Protein AF-0000000083411403 (afdb_homodimer)

Foldseek 3Di:
DVVVVVVVVVVLVVVVVPPQDDLVVLVVLLVVLLVCLVPPLVVSLVSLVVDDLVSNPDLQSSLSSLLSNLVSCVVVVHQCQVSVCLVSNLVVCPPPDPLSNLSSLLSVLSNCVNNPNLVVSLVSLVVSLPDPPDDLVSNLVSLVVNLVSCVVVLAAPVNLVSLVVSLVSDDDPVVNLVSLVSNLSNCVSNLVLVVNLVSLVVSLVVCVVVVVPVSNLVSLLVNLVSCVSVVNLVVSLVSLVVSCVVQNCLHLCNLVSLQSQLSSCVSVVNLVSNVVSLVVSVVSCCVNPNDLPLPVLVSSLVSVQVSVCVVPVDGDCVSCVVSVVVVVVVVVVVVVVVVVVVVVVVVVVVVVVVVVVVVVVVVVVVSVVSVVVVVVVVVVVVVVVVVVVVVVVVVVVVVVVVVVVVVVLDPDDDDDDDDPPLVVLLVNLLSLLVLLQVCLVPVDVVSLVVQCVVQVVVHDDPPFSHDVVVLQVSLCSNVVHLLVLCCVVCVVQDDPLLSQLLSNVLSPHDLSSSCSRSVHDSVVSVVSVVVLCVSVVPDPPDDPNVVSVD/DVVVVVVVVVVLVVVVVPPQDDLVVLVVLLVVLLVCLVPPLVVSLVSLVVDDLVSNPDLQSSLSSLLSNLLSCVVVVHQCQVSPCLVSNLVVCPPPDLLSNLSSLLSVLSNCVNNPNLVVSLVSLVVSLPDPPDDLVSNLVSLVVNLVSCVVVLAAPVNLVSLVVSLVSDDDPVVNLVSLVSNLSNNVSNLVLVSNLVSLVVSLVVCVVVVVPVSNLVSLLVNLVSCVSVVNLVVSLVSLVVSCVVQNCLHLCNLVSLQSQLSSCVSVVNLVSNVVSLVVSVVSCCVNPNDLDLPVLVSSLVSVQVSVCVVPVDGDCVSCVVSVVVVVVVVVVVVVVVVVVVVVVVVVVVVVVVVVVVVVVVVVVVSVVSVVVVVVVVVVVVVVVVVVVVVVVVVVVVVVVVVVVVVVLDPDDDDDDDDPPLVVLLVNLLVLLVLLQVCLVPVDPVSLVVQCVVQVVVHDDPPFSHDVVVLQVSLCSNVVHLLVVCCVVCVVQDDPLLSQLLSNVLSPHDLSSSCSRSVHDSVVSVVSVVVLCVSVVPPPPDDPNVVSVD

Nearest PDB structures (foldseek):
  4gyo-assembly3_B  TM=5.690E-01  e=4.297E-03  Bacillus subtilis subsp. subtilis str. 168
  5dbk-assembly1_B  TM=4.950E-01  e=3.650E-03  Bacillus thuringiensis Bt407
  4gpk-assembly1_D  TM=6.132E-01  e=1.404E-02  Bacillus thuringiensis serovar thuringiensis
  4gpk-assembly1_C  TM=5.691E-01  e=3.050E-02  Bacillus thuringiensis serovar thuringiensis
  4gpk-assembly2_H  TM=5.641E-01  e=3.591E-02  Bacillus thuringiensis serovar thuringiensis

Solvent-accessible surface area (backbone atoms only — not comparable to full-atom values): 58222 Å² total; per-residue (Å²): 112,68,67,59,50,54,51,51,51,48,50,52,49,51,62,64,63,65,67,71,80,53,71,68,56,51,52,52,52,52,50,52,25,55,63,31,42,79,80,38,37,68,62,19,47,54,57,53,67,70,50,64,71,87,72,52,81,49,66,70,58,41,26,50,50,34,37,52,49,42,44,40,28,58,75,66,72,42,54,35,68,85,47,68,55,26,57,56,18,24,60,65,26,51,95,74,36,71,70,54,22,53,53,30,44,51,44,39,21,52,30,29,41,58,69,66,36,46,69,60,16,48,50,49,40,52,56,58,68,66,50,75,93,60,57,63,75,58,46,45,54,48,34,50,52,43,40,52,53,32,50,50,63,46,35,13,71,82,30,39,65,48,22,51,52,35,37,70,68,44,79,50,69,72,59,26,54,53,29,47,50,50,35,27,50,16,27,49,53,48,67,38,54,66,65,18,50,55,49,46,51,53,48,35,50,50,22,59,77,66,68,34,61,72,57,28,52,52,42,49,54,51,47,31,52,52,29,40,75,68,72,34,34,67,62,19,50,53,49,51,51,50,48,35,70,74,59,38,80,83,33,98,54,36,26,59,50,26,38,49,49,14,51,40,24,43,47,70,67,36,56,68,60,13,52,52,29,38,53,51,13,52,57,40,34,39,73,75,65,36,86,79,44,62,71,64,44,56,54,52,29,49,51,51,36,46,53,44,22,72,74,69,47,40,82,57,64,72,54,48,47,42,58,53,45,37,52,51,49,52,50,51,49,50,52,41,37,40,50,43,45,51,51,50,35,52,50,40,49,50,50,31,50,52,38,48,52,50,34,53,51,49,51,50,49,42,52,50,52,52,51,51,44,52,50,53,51,53,49,46,54,50,52,49,53,54,50,52,53,52,43,54,53,45,51,51,48,40,52,50,47,48,48,50,55,49,54,76,65,62,81,81,81,77,77,73,77,80,89,82,52,67,62,61,54,45,52,53,43,51,49,55,52,47,52,56,50,50,32,26,75,52,71,43,76,64,43,48,50,52,40,31,53,62,26,44,73,80,40,84,45,92,83,48,48,54,30,59,74,54,52,45,51,40,44,18,69,68,48,82,35,42,48,59,52,47,44,70,74,41,47,88,76,49,51,75,66,54,51,52,53,51,56,40,46,68,73,65,50,50,69,63,29,48,14,56,57,71,71,47,51,56,66,57,51,50,53,48,52,50,50,48,32,62,74,71,63,52,57,93,89,54,55,69,62,60,62,70,72,100,112,69,67,58,51,54,52,51,50,47,50,51,49,52,62,63,63,66,67,72,81,54,72,67,57,50,50,52,52,54,48,51,25,55,65,32,42,79,80,40,38,68,62,18,47,54,56,53,68,71,50,63,71,87,74,53,81,49,65,69,58,41,25,49,49,36,36,52,51,43,45,39,28,57,75,66,71,43,52,35,68,86,45,68,55,24,57,55,18,25,61,65,25,50,95,75,35,71,70,53,23,52,51,30,44,51,42,39,22,50,30,28,41,58,69,66,36,46,69,60,15,49,50,49,39,50,57,59,70,66,50,75,93,60,57,64,78,59,46,44,55,49,34,51,51,43,41,52,54,32,50,48,63,46,35,12,70,82,30,38,65,48,23,50,51,33,36,70,68,43,78,52,70,72,56,26,54,52,29,46,51,50,32,26,50,16,27,48,55,47,67,38,55,67,65,19,50,53,49,47,51,52,50,34,50,50,22,59,77,66,68,35,62,71,58,29,53,51,41,50,53,51,48,30,53,53,30,40,75,67,71,34,36,67,61,18,52,52,48,51,49,51,47,35,72,74,60,38,80,80,33,98,54,38,26,57,51,27,38,49,48,14,51,38,24,43,47,70,67,36,57,67,59,14,53,52,28,37,53,51,13,52,57,40,34,40,74,74,66,35,86,80,45,61,70,63,44,56,54,53,28,51,51,51,36,46,52,46,24,71,73,69,46,42,83,58,62,71,55,48,48,42,56,52,44,37,51,50,49,52,50,50,50,50,52,40,39,42,51,44,45,51,51,50,34,51,50,41,48,51,50,30,49,51,38,47,52,50,34,51,51,49,52,50,49,43,52,50,52,52,52,52,43,52,51,53,52,52,50,44,53,50,52,48,53,54,51,53,54,50,42,55,53,46,51,51,48,39,51,50,46,49,48,51,56,49,54,76,66,61,80,80,81,77,77,74,79,79,89,90,52,68,64,64,55,46,53,54,43,50,50,55,52,46,53,55,50,50,34,26,74,51,71,43,76,64,43,48,50,52,41,31,54,60,28,43,73,82,39,84,43,90,84,47,49,53,29,60,74,55,51,46,49,40,44,17,69,69,48,80,36,42,48,59,53,46,44,71,74,40,47,87,76,49,52,75,67,55,51,52,53,52,55,41,46,68,72,66,50,48,67,63,30,47,14,55,57,71,72,47,52,57,67,56,51,51,53,46,52,51,50,49,32,62,74,71,64,52,59,92,90,55,57,66,63,59,60,69,70,102

pLDDT: mean 85.06, std 13.89, range [25.81, 98.31]

Radius of gyration: 60.11 Å; Cα contacts (8 Å, |Δi|>4): 1084; chains: 2; bounding box: 82×167×118 Å

Organism: NCBI:txid2530390

InterPro domains:
  IPR000792 Transcription regulator LuxR, C-terminal [PF00196] (493-547)
  IPR000792 Transcription regulator LuxR, C-terminal [PS50043] (487-550)
  IPR000792 Transcription regulator LuxR, C-terminal [SM00421] (491-548)
  IPR000792 Transcription regulator LuxR, C-terminal [cd06170] (494-538)
  IPR016032 Signal transduction response regulator, C-terminal effector [SSF46894] (491-548)
  IPR036388 Winged helix-like DNA-binding domain superfamily [G3DSA:1.10.10.10] (489-550)

Sequence (1100 aa):
MRKLIYVLVAIVALGTASCSKSMSQYDKEIDQAEKMMLSNPDSALSMLDAIDASELKIDSLRAKYHFIKGYGHLKRNRSMIGDSLIVYAHDYYRGKDLVRDIRSGIVLAWYKFWVGDTPGAMTMLDSLAGLPDVPDSLMTQTLRIRVMLGASEYQGQQLIPYAKKLHELETDSLRKIEANYMLLTAYEYAGETDSALYLLDQLVDYARNHNWGDKHFMFELERAQLLTEKSRSAESDALIEEIFRKAGPDNGAADYLHFQYAINALNSGDITRASRHLALADSLAIKLRGDDDTYFRSYSNLLHAIIDFTQTGRIKLMHINGLNNRQGERYNRMKASQWESERGALHQQNWALALKAESEHKTVIILIISLVTLLVLAGALWIIIIHRQRERENEERIEALQKMVDEYRSAPATRESEIADSSVLRSAMLKQLGIIKMVAETPTEQNREMLRKISSIDGKIDGELVDWGNVFGMIDNLYSGFYGKLHGKYGDILSPKEEQIIVLMVAGFSTKEISVITGQTTSTVYVRKSSIRKKLGVPEKEDIVRFLQSMRKLIYVLVAIVALGTASCSKSMSQYDKEIDQAEKMMLSNPDSALSMLDAIDASELKIDSLRAKYHFIKGYGHLKRNRSMIGDSLIVYAHDYYRGKDLVRDIRSGIVLAWYKFWVGDTPGAMTMLDSLAGLPDVPDSLMTQTLRIRVMLGASEYQGQQLIPYAKKLHELETDSLRKIEANYMLLTAYEYAGETDSALYLLDQLVDYARNHNWGDKHFMFELERAQLLTEKSRSAESDALIEEIFRKAGPDNGAADYLHFQYAINALNSGDITRASRHLALADSLAIKLRGDDDTYFRSYSNLLHAIIDFTQTGRIKLMHINGLNNRQGERYNRMKASQWESERGALHQQNWALALKAESEHKTVIILIISLVTLLVLAGALWIIIIHRQRERENEERIEALQKMVDEYRSAPATRESEIADSSVLRSAMLKQLGIIKMVAETPTEQNREMLRKISSIDGKIDGELVDWGNVFGMIDNLYSGFYGKLHGKYGDILSPKEEQIIVLMVAGFSTKEISVITGQTTSTVYVRKSSIRKKLGVPEKEDIVRFLQS

Structure (mmCIF, N/CA/C/O backbone):
data_AF-0000000083411403-model_v1
#
loop_
_entity.id
_entity.type
_entity.pdbx_description
1 polymer 'LuxR family transcriptional regulator'
#
loop_
_atom_site.group_PDB
_atom_site.id
_atom_site.type_symbol
_atom_site.label_atom_id
_atom_site.label_alt_id
_atom_site.label_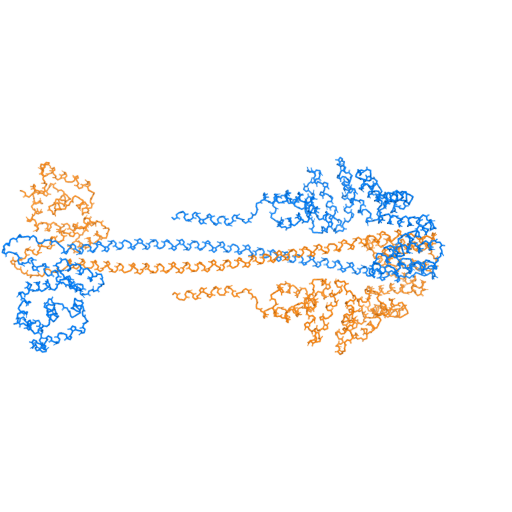comp_id
_atom_site.label_asym_id
_atom_site.label_entity_id
_atom_site.label_seq_id
_atom_site.pdbx_PDB_ins_code
_atom_site.Cartn_x
_atom_site.Cartn_y
_atom_site.Cartn_z
_atom_site.occupancy
_atom_site.B_iso_or_equiv
_atom_site.auth_seq_id
_atom_site.auth_comp_id
_atom_site.auth_asym_id
_atom_site.auth_atom_id
_atom_site.pdbx_PDB_model_num
ATOM 1 N N . MET A 1 1 ? 13 56.562 28.172 1 48.31 1 MET A N 1
ATOM 2 C CA . MET A 1 1 ? 12.141 56.188 27.047 1 48.31 1 MET A CA 1
ATOM 3 C C . MET A 1 1 ? 12.914 55.406 26 1 48.31 1 MET A C 1
ATOM 5 O O . MET A 1 1 ? 12.406 54.406 25.469 1 48.31 1 MET A O 1
ATOM 9 N N . ARG A 1 2 ? 14.008 55.844 25.984 1 59.78 2 ARG A N 1
ATOM 10 C CA . ARG A 1 2 ? 14.805 55.156 24.953 1 59.78 2 ARG A CA 1
ATOM 11 C C . ARG A 1 2 ? 15.141 53.75 25.359 1 59.78 2 ARG A C 1
ATOM 13 O O . ARG A 1 2 ? 15.117 52.844 24.516 1 59.78 2 ARG A O 1
ATOM 20 N N . LYS A 1 3 ? 15.305 53.531 26.594 1 61.03 3 LYS A N 1
ATOM 21 C CA . LYS A 1 3 ? 15.742 52.219 27.031 1 61.03 3 LYS A CA 1
ATOM 22 C C . LYS A 1 3 ? 14.602 51.188 26.922 1 61.03 3 LYS A C 1
ATOM 24 O O . LYS A 1 3 ? 14.836 50.031 26.578 1 61.03 3 LYS A O 1
ATOM 29 N N . LEU A 1 4 ? 13.375 51.656 27.016 1 56.34 4 LEU A N 1
ATOM 30 C CA . LEU A 1 4 ? 12.242 50.719 26.953 1 56.34 4 LEU A CA 1
ATOM 31 C C . LEU A 1 4 ? 11.977 50.281 25.531 1 56.34 4 LEU A C 1
ATOM 33 O O . LEU A 1 4 ? 11.648 49.125 25.281 1 56.34 4 LEU A O 1
ATOM 37 N N . ILE A 1 5 ? 12.281 51.125 24.609 1 57.88 5 ILE A N 1
ATOM 38 C CA . ILE A 1 5 ? 12.094 50.781 23.203 1 57.88 5 ILE A CA 1
ATOM 39 C C . ILE A 1 5 ? 13.117 49.719 22.781 1 57.88 5 ILE A C 1
ATOM 41 O O . ILE A 1 5 ? 12.781 48.781 22.062 1 57.88 5 ILE A O 1
ATOM 45 N N . TYR A 1 6 ? 14.305 49.875 23.203 1 60.88 6 TYR A N 1
ATOM 46 C CA . TYR A 1 6 ? 15.328 48.906 22.828 1 60.88 6 TYR A CA 1
ATOM 47 C C . TYR A 1 6 ? 15 47.531 23.391 1 60.88 6 TYR A C 1
ATOM 49 O O . TYR A 1 6 ? 15.195 46.5 22.719 1 60.88 6 TYR A O 1
ATOM 57 N N . VAL A 1 7 ? 14.406 47.5 24.578 1 59.56 7 VAL A N 1
ATOM 58 C CA . VAL A 1 7 ? 14.078 46.219 25.172 1 59.56 7 VAL A CA 1
ATOM 59 C C . VAL A 1 7 ? 12.93 45.562 24.406 1 59.56 7 VAL A C 1
ATOM 61 O O . VAL A 1 7 ? 12.953 44.375 24.156 1 59.56 7 VAL A O 1
ATOM 64 N N . LEU A 1 8 ? 12.07 46.375 23.969 1 56.47 8 LEU A N 1
ATOM 65 C CA . LEU A 1 8 ? 10.93 45.844 23.234 1 56.47 8 LEU A CA 1
ATOM 66 C C . LEU A 1 8 ? 11.359 45.312 21.875 1 56.47 8 LEU A C 1
ATOM 68 O O . LEU A 1 8 ? 10.922 44.25 21.453 1 56.47 8 LEU A O 1
ATOM 72 N N . VAL A 1 9 ? 12.242 46.031 21.234 1 58.59 9 VAL A N 1
ATOM 73 C CA . VAL A 1 9 ? 12.75 45.562 19.938 1 58.59 9 VAL A CA 1
ATOM 74 C C . VAL A 1 9 ? 13.547 44.281 20.141 1 58.59 9 VAL A C 1
ATOM 76 O O . VAL A 1 9 ? 13.438 43.344 19.328 1 58.59 9 VAL A O 1
ATOM 79 N N . ALA A 1 10 ? 14.25 44.25 21.203 1 58.38 10 ALA A N 1
ATOM 80 C CA . ALA A 1 10 ? 15.039 43.062 21.453 1 58.38 10 ALA A CA 1
ATOM 81 C C . ALA A 1 10 ? 14.141 41.844 21.719 1 58.38 10 ALA A C 1
ATOM 83 O O . ALA A 1 10 ? 14.422 40.75 21.25 1 58.38 10 ALA A O 1
ATOM 84 N N . ILE A 1 11 ? 13.062 42.062 22.344 1 55.81 11 ILE A N 1
ATOM 85 C CA . ILE A 1 11 ? 12.141 40.969 22.641 1 55.81 11 ILE A CA 1
ATOM 86 C C . ILE A 1 11 ? 11.492 40.469 21.344 1 55.81 11 ILE A C 1
ATOM 88 O O . ILE A 1 11 ? 11.367 39.25 21.125 1 55.81 11 ILE A O 1
ATOM 92 N N . VAL A 1 12 ? 11.141 41.438 20.516 1 54.12 12 VAL A N 1
ATOM 93 C CA . VAL A 1 12 ? 10.516 41.062 19.25 1 54.12 12 VAL A CA 1
ATOM 94 C C . VAL A 1 12 ? 11.539 40.312 18.375 1 54.12 12 VAL A C 1
ATOM 96 O O . VAL A 1 12 ? 11.211 39.312 17.734 1 54.12 12 VAL A O 1
ATOM 99 N N . ALA A 1 13 ? 12.727 40.938 18.359 1 53.5 13 ALA A N 1
ATOM 100 C CA . ALA A 1 13 ? 13.766 40.312 17.547 1 53.5 13 ALA A CA 1
ATOM 101 C C . ALA A 1 13 ? 14.07 38.906 18.062 1 53.5 13 ALA A C 1
ATOM 103 O O . ALA A 1 13 ? 14.281 38 17.266 1 53.5 13 ALA A O 1
ATOM 104 N N . LEU A 1 14 ? 14.18 38.812 19.328 1 53.28 14 LEU A N 1
ATOM 105 C CA . LEU A 1 14 ? 14.469 37.5 19.891 1 53.28 14 LEU A CA 1
ATOM 106 C C . LEU A 1 14 ? 13.328 36.531 19.609 1 53.28 14 LEU A C 1
ATOM 108 O O . LEU A 1 14 ? 13.57 35.344 19.406 1 53.28 14 LEU A O 1
ATOM 112 N N . GLY A 1 15 ? 12.141 37.031 19.672 1 48.62 15 GLY A N 1
ATOM 113 C CA . GLY A 1 15 ? 11.008 36.156 19.375 1 48.62 15 GLY A CA 1
ATOM 114 C C . GLY A 1 15 ? 10.984 35.656 17.953 1 48.62 15 GLY A C 1
ATOM 115 O O . GLY A 1 15 ? 10.594 34.5 17.688 1 48.62 15 GLY A O 1
ATOM 116 N N . THR A 1 16 ? 11.336 36.594 17.062 1 49.06 16 THR A N 1
ATOM 117 C CA . THR A 1 16 ? 11.312 36.156 15.664 1 49.06 16 THR A CA 1
ATOM 118 C C . THR A 1 16 ? 12.492 35.25 15.352 1 49.06 16 THR A C 1
ATOM 120 O O . THR A 1 16 ? 12.438 34.469 14.414 1 49.06 16 THR A O 1
ATOM 123 N N . ALA A 1 17 ? 13.672 35.562 15.844 1 48.34 17 ALA A N 1
ATOM 124 C CA . ALA A 1 17 ? 14.875 34.812 15.508 1 48.34 17 ALA A CA 1
ATOM 125 C C . ALA A 1 17 ? 14.727 33.344 15.914 1 48.34 17 ALA A C 1
ATOM 127 O O . ALA A 1 17 ? 15.477 32.469 15.453 1 48.34 17 ALA A O 1
ATOM 128 N N . SER A 1 18 ? 13.977 33.062 16.922 1 48.38 18 SER A N 1
ATOM 129 C CA . SER A 1 18 ? 14.016 31.75 17.531 1 48.38 18 SER A CA 1
ATOM 130 C C . SER A 1 18 ? 13.562 30.656 16.562 1 48.38 18 SER A C 1
ATOM 132 O O . SER A 1 18 ? 13.672 29.469 16.859 1 48.38 18 SER A O 1
ATOM 134 N N . CYS A 1 19 ? 12.844 30.922 15.477 1 51.66 19 CYS A N 1
ATOM 135 C CA . CYS A 1 19 ? 12.008 29.812 15.039 1 51.66 19 CYS A CA 1
ATOM 136 C C . CYS A 1 19 ? 12.781 28.891 14.094 1 51.66 19 CYS A C 1
ATOM 138 O O . CYS A 1 19 ? 12.391 27.75 13.883 1 51.66 19 CYS A O 1
ATOM 140 N N . SER A 1 20 ? 13.523 29.453 13.117 1 59.16 20 SER A N 1
ATOM 141 C CA . SER A 1 20 ? 13.977 28.438 12.156 1 59.16 20 SER A CA 1
ATOM 142 C C . SER A 1 20 ? 15.328 27.859 12.555 1 59.16 20 SER A C 1
ATOM 144 O O . SER A 1 20 ? 16.219 28.594 12.984 1 59.16 20 SER A O 1
ATOM 146 N N . LYS A 1 21 ? 15.516 26.578 12.984 1 69.06 21 LYS A N 1
ATOM 147 C CA . LYS A 1 21 ? 16.766 25.875 13.281 1 69.06 21 LYS A CA 1
ATOM 148 C C . LYS A 1 21 ? 17.828 26.203 12.25 1 69.06 21 LYS A C 1
ATOM 150 O O . LYS A 1 21 ? 17.547 26.344 11.062 1 69.06 21 LYS A O 1
ATOM 155 N N . SER A 1 22 ? 18.953 26.484 12.68 1 80.25 22 SER A N 1
ATOM 156 C CA . SER A 1 22 ? 20.078 26.766 11.805 1 80.25 22 SER A CA 1
ATOM 157 C C . SER A 1 22 ? 20.547 25.516 11.062 1 80.25 22 SER A C 1
ATOM 159 O O . SER A 1 22 ? 20.281 24.406 11.508 1 80.25 22 SER A O 1
ATOM 161 N N . MET A 1 23 ? 21.156 25.625 9.898 1 84.38 23 MET A N 1
ATOM 162 C CA . MET A 1 23 ? 21.656 24.531 9.07 1 84.38 23 MET A CA 1
ATOM 163 C C . MET A 1 23 ? 22.719 23.719 9.805 1 84.38 23 MET A C 1
ATOM 165 O O . MET A 1 23 ? 22.812 22.516 9.609 1 84.38 23 MET A O 1
ATOM 169 N N . SER A 1 24 ? 23.469 24.391 10.719 1 87.25 24 SER A N 1
ATOM 170 C CA . SER A 1 24 ? 24.5 23.703 11.5 1 87.25 24 SER A CA 1
ATOM 171 C C . SER A 1 24 ? 23.859 22.75 12.508 1 87.25 24 SER A C 1
ATOM 173 O O . SER A 1 24 ? 24.406 21.672 12.766 1 87.25 24 SER A O 1
ATOM 175 N N . GLN A 1 25 ? 22.781 23.109 12.953 1 89 25 GLN A N 1
ATOM 176 C CA . GLN A 1 25 ? 22.094 22.234 13.891 1 89 25 GLN A CA 1
ATOM 177 C C . GLN A 1 25 ? 21.547 21 13.18 1 89 25 GLN A C 1
ATOM 179 O O . GLN A 1 25 ? 21.609 19.891 13.719 1 89 25 GLN A O 1
ATOM 184 N N . TYR A 1 26 ? 21.109 21.25 11.977 1 91.44 26 TYR A N 1
ATOM 185 C CA . TYR A 1 26 ? 20.625 20.125 11.188 1 91.44 26 TYR A CA 1
ATOM 186 C C . TYR A 1 26 ? 21.766 19.156 10.883 1 91.44 26 TYR A C 1
ATOM 188 O O . TYR A 1 26 ? 21.578 17.938 10.938 1 91.44 26 TYR A O 1
ATOM 196 N N . ASP A 1 27 ? 22.891 19.672 10.586 1 92.94 27 ASP A N 1
ATOM 197 C CA . ASP A 1 27 ? 24.047 18.844 10.281 1 92.94 27 ASP A CA 1
ATOM 198 C C . ASP A 1 27 ? 24.453 17.984 11.477 1 92.94 27 ASP A C 1
ATOM 200 O O . ASP A 1 27 ? 24.766 16.797 11.312 1 92.94 27 ASP A O 1
ATOM 204 N N . LYS A 1 28 ? 24.422 18.594 12.641 1 93.19 28 LYS A N 1
ATOM 205 C CA . LYS A 1 28 ? 24.75 17.859 13.852 1 93.19 28 LYS A CA 1
ATOM 206 C C . LYS A 1 28 ? 23.75 16.75 14.109 1 93.19 28 LYS A C 1
ATOM 208 O O . LYS A 1 28 ? 24.125 15.633 14.5 1 93.19 28 LYS A O 1
ATOM 213 N N . GLU A 1 29 ? 22.5 16.984 13.906 1 93.75 29 GLU A N 1
ATOM 214 C CA . GLU A 1 29 ? 21.469 15.992 14.125 1 93.75 29 GLU A CA 1
ATOM 215 C C . GLU A 1 29 ? 21.578 14.836 13.133 1 93.75 29 GLU A C 1
ATOM 217 O O . GLU A 1 29 ? 21.438 13.672 13.508 1 93.75 29 GLU A O 1
ATOM 222 N N . ILE A 1 30 ? 21.828 15.188 11.898 1 95.38 30 ILE A N 1
ATOM 223 C CA . ILE A 1 30 ? 21.969 14.172 10.859 1 95.38 30 ILE A CA 1
ATOM 224 C C . ILE A 1 30 ? 23.219 13.328 11.117 1 95.38 30 ILE A C 1
ATOM 226 O O . ILE A 1 30 ? 23.203 12.109 10.93 1 95.38 30 ILE A O 1
ATOM 230 N N . ASP A 1 31 ? 24.234 13.977 11.633 1 94.69 31 ASP A N 1
ATOM 231 C CA . ASP A 1 31 ? 25.453 13.258 11.984 1 94.69 31 ASP A CA 1
ATOM 232 C C . ASP A 1 31 ? 25.219 12.289 13.141 1 94.69 31 ASP A C 1
ATOM 234 O O . ASP A 1 31 ? 25.734 11.172 13.141 1 94.69 31 ASP A O 1
ATOM 238 N N . GLN A 1 32 ? 24.547 12.773 14.039 1 94.56 32 GLN A N 1
ATOM 239 C CA . GLN A 1 32 ? 24.219 11.914 15.172 1 94.56 32 GLN A CA 1
ATOM 240 C C . GLN A 1 32 ? 23.391 10.711 14.719 1 94.56 32 GLN A C 1
ATOM 242 O O . GLN A 1 32 ? 23.594 9.594 15.195 1 94.56 32 GLN A O 1
ATOM 247 N N . ALA A 1 33 ? 22.422 10.938 13.844 1 95.88 33 ALA A N 1
ATOM 248 C CA . ALA A 1 33 ? 21.609 9.852 13.312 1 95.88 33 ALA A CA 1
ATOM 249 C C . ALA A 1 33 ? 22.469 8.836 12.555 1 95.88 33 ALA A C 1
ATOM 251 O O . ALA A 1 33 ? 22.234 7.629 12.656 1 95.88 33 ALA A O 1
ATOM 252 N N . GLU A 1 34 ? 23.422 9.289 11.797 1 95.19 34 GLU A N 1
ATOM 253 C CA . GLU A 1 34 ? 24.297 8.406 11.047 1 95.19 34 GLU A CA 1
ATOM 254 C C . GLU A 1 34 ? 25.109 7.504 11.977 1 95.19 34 GLU A C 1
ATOM 256 O O . GLU A 1 34 ? 25.25 6.305 11.727 1 95.19 34 GLU A O 1
ATOM 261 N N . LYS A 1 35 ? 25.609 8.102 13.023 1 94.19 35 LYS A N 1
ATOM 262 C CA . LYS A 1 35 ? 26.375 7.332 14 1 94.19 35 LYS A CA 1
ATOM 263 C C . LYS A 1 35 ? 25.5 6.297 14.688 1 94.19 35 LYS A C 1
ATOM 265 O O . LYS A 1 35 ? 25.922 5.168 14.93 1 94.19 35 LYS A O 1
ATOM 270 N N . MET A 1 36 ? 24.312 6.656 14.922 1 93.94 36 MET A N 1
ATOM 271 C CA . MET A 1 36 ? 23.359 5.789 15.617 1 93.94 36 MET A CA 1
ATOM 272 C C . MET A 1 36 ? 22.859 4.688 14.695 1 93.94 36 MET A C 1
ATOM 274 O O . MET A 1 36 ? 22.359 3.662 15.164 1 93.94 36 MET A O 1
ATOM 278 N N . MET A 1 37 ? 22.938 4.84 13.375 1 92.38 37 MET A N 1
ATOM 279 C CA . MET A 1 37 ? 22.406 3.92 12.375 1 92.38 37 MET A CA 1
ATOM 280 C C . MET A 1 37 ? 23.062 2.547 12.492 1 92.38 37 MET A C 1
ATOM 282 O O . MET A 1 37 ? 22.438 1.528 12.195 1 92.38 37 MET A O 1
ATOM 286 N N . LEU A 1 38 ? 24.25 2.533 13.023 1 87.31 38 LEU A N 1
ATOM 287 C CA . LEU A 1 38 ? 24.984 1.279 13.141 1 87.31 38 LEU A CA 1
ATOM 288 C C . LEU A 1 38 ? 24.484 0.464 14.328 1 87.31 38 LEU A C 1
ATOM 290 O O . LEU A 1 38 ? 24.375 -0.762 14.242 1 87.31 38 LEU A O 1
ATOM 294 N N . SER A 1 39 ? 24.078 1.198 15.359 1 90.56 39 SER A N 1
ATOM 295 C CA . SER A 1 39 ? 23.688 0.507 16.578 1 90.56 39 SER A CA 1
ATOM 296 C C . SER A 1 39 ? 22.172 0.39 16.703 1 90.56 39 SER A C 1
ATOM 298 O O . SER A 1 39 ? 21.656 -0.678 17.031 1 90.56 39 SER A O 1
ATOM 300 N N . ASN A 1 40 ? 21.547 1.481 16.422 1 93.94 40 ASN A N 1
ATOM 301 C CA . ASN A 1 40 ? 20.094 1.51 16.578 1 93.94 40 ASN A CA 1
ATOM 302 C C . ASN A 1 40 ? 19.422 2.219 15.406 1 93.94 40 ASN A C 1
ATOM 304 O O . ASN A 1 40 ? 19.031 3.379 15.523 1 93.94 40 ASN A O 1
ATOM 308 N N . PRO A 1 41 ? 19.172 1.479 14.391 1 93.25 41 PRO A N 1
ATOM 309 C CA . PRO A 1 41 ? 18.609 2.088 13.18 1 93.25 41 PRO A CA 1
ATOM 310 C C . PRO A 1 41 ? 17.219 2.688 13.406 1 93.25 41 PRO A C 1
ATOM 312 O O . PRO A 1 41 ? 16.875 3.707 12.805 1 93.25 41 PRO A O 1
ATOM 315 N N . ASP A 1 42 ? 16.391 2.156 14.344 1 91.94 42 ASP A N 1
ATOM 316 C CA . ASP A 1 42 ? 15.047 2.668 14.586 1 91.94 42 ASP A CA 1
ATOM 317 C C . ASP A 1 42 ? 15.086 4.062 15.203 1 91.94 42 ASP A C 1
ATOM 319 O O . ASP A 1 42 ? 14.336 4.953 14.805 1 91.94 42 ASP A O 1
ATOM 323 N N . SER A 1 43 ? 15.969 4.195 16.156 1 93.38 43 SER A N 1
ATOM 324 C CA . SER A 1 43 ? 16.141 5.5 16.781 1 93.38 43 SER A CA 1
ATOM 325 C C . SER A 1 43 ? 16.688 6.527 15.797 1 93.38 43 SER A C 1
ATOM 327 O O . SER A 1 43 ? 16.25 7.684 15.797 1 93.38 43 SER A O 1
ATOM 329 N N . ALA A 1 44 ? 17.641 6.074 15 1 95.25 44 ALA A N 1
ATOM 330 C CA . ALA A 1 44 ? 18.203 6.961 13.984 1 95.25 44 ALA A CA 1
ATOM 331 C C . ALA A 1 44 ? 17.125 7.438 13.016 1 95.25 44 ALA A C 1
ATOM 333 O O . ALA A 1 44 ? 17.062 8.625 12.688 1 95.25 44 ALA A O 1
ATOM 334 N N . LEU A 1 45 ? 16.266 6.551 12.609 1 93.31 45 LEU A N 1
ATOM 335 C CA . LEU A 1 45 ? 15.211 6.891 11.664 1 93.31 45 LEU A CA 1
ATOM 336 C C . LEU A 1 45 ? 14.203 7.84 12.305 1 93.31 45 LEU A C 1
ATOM 338 O O . LEU A 1 45 ? 13.703 8.758 11.648 1 93.31 45 LEU A O 1
ATOM 342 N N . SER A 1 46 ? 13.875 7.633 13.578 1 90.56 46 SER A N 1
ATOM 343 C CA . SER A 1 46 ? 12.961 8.523 14.281 1 90.56 46 SER A CA 1
ATOM 344 C C . SER A 1 46 ? 13.516 9.945 14.344 1 90.56 46 SER A C 1
ATOM 346 O O . SER A 1 46 ? 12.766 10.914 14.195 1 90.56 46 SER A O 1
ATOM 348 N N . MET A 1 47 ? 14.812 10.031 14.547 1 92.19 47 MET A N 1
ATOM 349 C CA . MET A 1 47 ? 15.477 11.336 14.57 1 92.19 47 MET A CA 1
ATOM 350 C C . MET A 1 47 ? 15.367 12.023 13.211 1 92.19 47 MET A C 1
ATOM 352 O O . MET A 1 47 ? 15.102 13.219 13.141 1 92.19 47 MET A O 1
ATOM 356 N N . LEU A 1 48 ? 15.531 11.242 12.188 1 93.12 48 LEU A N 1
ATOM 357 C CA . LEU A 1 48 ? 15.477 11.797 10.836 1 93.12 48 LEU A CA 1
ATOM 358 C C . LEU A 1 48 ? 14.047 12.195 10.469 1 93.12 48 LEU A C 1
ATOM 360 O O . LEU A 1 48 ? 13.836 13.203 9.797 1 93.12 48 LEU A O 1
ATOM 364 N N . ASP A 1 49 ? 13.055 11.438 10.945 1 88.38 49 ASP A N 1
ATOM 365 C CA . ASP A 1 49 ? 11.656 11.711 10.648 1 88.38 49 ASP A CA 1
ATOM 366 C C . ASP A 1 49 ? 11.203 13.023 11.281 1 88.38 49 ASP A C 1
ATOM 368 O O . ASP A 1 49 ? 10.227 13.633 10.836 1 88.38 49 ASP A O 1
ATOM 372 N N . ALA A 1 50 ? 11.883 13.367 12.273 1 85 50 ALA A N 1
ATOM 373 C CA . ALA A 1 50 ? 11.531 14.602 12.969 1 85 50 ALA A CA 1
ATOM 374 C C . ALA A 1 50 ? 12.016 15.82 12.195 1 85 50 ALA A C 1
ATOM 376 O O . ALA A 1 50 ? 11.578 16.938 12.445 1 85 50 ALA A O 1
ATOM 377 N N . ILE A 1 51 ? 12.898 15.547 11.242 1 87.62 51 ILE A N 1
ATOM 378 C CA . ILE A 1 51 ? 13.461 16.641 10.453 1 87.62 51 ILE A CA 1
ATOM 379 C C . ILE A 1 51 ? 12.594 16.891 9.219 1 87.62 51 ILE A C 1
ATOM 381 O O . ILE A 1 51 ? 12.258 15.945 8.492 1 87.62 51 ILE A O 1
ATOM 385 N N . ASP A 1 52 ? 12.148 18.062 9.008 1 80.75 52 ASP A N 1
ATOM 386 C CA . ASP A 1 52 ? 11.469 18.438 7.766 1 80.75 52 ASP A CA 1
ATOM 387 C C . ASP A 1 52 ? 12.469 18.625 6.633 1 80.75 52 ASP A C 1
ATOM 389 O O . ASP A 1 52 ? 13.203 19.625 6.602 1 80.75 52 ASP A O 1
ATOM 393 N N . ALA A 1 53 ? 12.391 17.812 5.648 1 85.75 53 ALA A N 1
ATOM 394 C CA . ALA A 1 53 ? 13.367 17.781 4.566 1 85.75 53 ALA A CA 1
ATOM 395 C C . ALA A 1 53 ? 13.32 19.062 3.74 1 85.75 53 ALA A C 1
ATOM 397 O O . ALA A 1 53 ? 14.305 19.453 3.105 1 85.75 53 ALA A O 1
ATOM 398 N N . SER A 1 54 ? 12.203 19.766 3.777 1 79.88 54 SER A N 1
ATOM 399 C CA . SER A 1 54 ? 12.047 20.969 2.971 1 79.88 54 SER A CA 1
ATOM 400 C C . SER A 1 54 ? 12.875 22.125 3.531 1 79.88 54 SER A C 1
ATOM 402 O O . SER A 1 54 ? 13.164 23.078 2.818 1 79.88 54 SER A O 1
ATOM 404 N N . GLU A 1 55 ? 13.281 21.984 4.742 1 82.94 55 GLU A N 1
ATOM 405 C CA . GLU A 1 55 ? 14.055 23.047 5.402 1 82.94 55 GLU A CA 1
ATOM 406 C C . GLU A 1 55 ? 15.547 22.906 5.09 1 82.94 55 GLU A C 1
ATOM 408 O O . GLU A 1 55 ? 16.328 23.828 5.363 1 82.94 55 GLU A O 1
ATOM 413 N N . LEU A 1 56 ? 15.953 21.766 4.551 1 90.69 56 LEU A N 1
ATOM 414 C CA . LEU A 1 56 ? 17.359 21.531 4.238 1 90.69 56 LEU A CA 1
ATOM 415 C C . LEU A 1 56 ? 17.75 22.219 2.928 1 90.69 56 LEU A C 1
ATOM 417 O O . LEU A 1 56 ? 17.469 21.688 1.847 1 90.69 56 LEU A O 1
ATOM 421 N N . LYS A 1 57 ? 18.469 23.328 3.018 1 87.94 57 LYS A N 1
ATOM 422 C CA . LYS A 1 57 ? 18.75 24.156 1.855 1 87.94 57 LYS A CA 1
ATOM 423 C C . LYS A 1 57 ? 20.109 23.812 1.242 1 87.94 57 LYS A C 1
ATOM 425 O O . LYS A 1 57 ? 20.359 24.125 0.074 1 87.94 57 LYS A O 1
ATOM 430 N N . ILE A 1 58 ? 20.984 23.172 2.012 1 92.06 58 ILE A N 1
ATOM 431 C CA . ILE A 1 58 ? 22.312 22.812 1.53 1 92.06 58 ILE A CA 1
ATOM 432 C C . ILE A 1 58 ? 22.266 21.438 0.853 1 92.06 58 ILE A C 1
ATOM 434 O O . ILE A 1 58 ? 21.766 20.469 1.431 1 92.06 58 ILE A O 1
ATOM 438 N N . ASP A 1 59 ? 22.859 21.312 -0.313 1 92.88 59 ASP A N 1
ATOM 439 C CA . ASP A 1 59 ? 22.797 20.109 -1.127 1 92.88 59 ASP A CA 1
ATOM 440 C C . ASP A 1 59 ? 23.469 18.938 -0.423 1 92.88 59 ASP A C 1
ATOM 442 O O . ASP A 1 59 ? 22.969 17.812 -0.456 1 92.88 59 ASP A O 1
ATOM 446 N N . SER A 1 60 ? 24.562 19.25 0.163 1 93.44 60 SER A N 1
ATOM 447 C CA . SER A 1 60 ? 25.297 18.172 0.833 1 93.44 60 SER A CA 1
ATOM 448 C C . SER A 1 60 ? 24.484 17.594 1.985 1 93.44 60 SER A C 1
ATOM 450 O O . SER A 1 60 ? 24.484 16.375 2.201 1 93.44 60 SER A O 1
ATOM 452 N N . LEU A 1 61 ? 23.797 18.422 2.666 1 94.31 61 LEU A N 1
ATOM 453 C CA . LEU A 1 61 ? 23 17.984 3.803 1 94.31 61 LEU A CA 1
ATOM 454 C C . LEU A 1 61 ? 21.75 17.234 3.332 1 94.31 61 LEU A C 1
ATOM 456 O O . LEU A 1 61 ? 21.344 16.25 3.957 1 94.31 61 LEU A O 1
ATOM 460 N N . ARG A 1 62 ? 21.234 17.703 2.25 1 94.69 62 ARG A N 1
ATOM 461 C CA . ARG A 1 62 ? 20.078 17.047 1.666 1 94.69 62 ARG A CA 1
ATOM 462 C C . ARG A 1 62 ? 20.438 15.641 1.183 1 94.69 62 ARG A C 1
ATOM 464 O O . ARG A 1 62 ? 19.703 14.68 1.428 1 94.69 62 ARG A O 1
ATOM 471 N N . ALA A 1 63 ? 21.531 15.609 0.508 1 96.25 63 ALA A N 1
ATOM 472 C CA . ALA A 1 63 ? 21.984 14.32 0.009 1 96.25 63 ALA A CA 1
ATOM 473 C C . ALA A 1 63 ? 22.266 13.352 1.158 1 96.25 63 ALA A C 1
ATOM 475 O O . ALA A 1 63 ? 21.875 12.188 1.104 1 96.25 63 ALA A O 1
ATOM 476 N N . LYS A 1 64 ? 22.953 13.875 2.162 1 96.19 64 LYS A N 1
ATOM 477 C CA . LYS A 1 64 ? 23.281 13.055 3.326 1 96.19 64 LYS A CA 1
ATOM 478 C C . LYS A 1 64 ? 22.016 12.555 4.02 1 96.19 64 LYS A C 1
ATOM 480 O O . LYS A 1 64 ? 21.922 11.383 4.395 1 96.19 64 LYS A O 1
ATOM 485 N N . TYR A 1 65 ? 21.031 13.391 4.156 1 96.81 65 TYR A N 1
ATOM 486 C CA . TYR A 1 65 ? 19.766 13.055 4.801 1 96.81 65 TYR A CA 1
ATOM 487 C C . TYR A 1 65 ? 19.078 11.914 4.066 1 96.81 65 TYR A C 1
ATOM 489 O O . TYR A 1 65 ? 18.688 10.914 4.68 1 96.81 65 TYR A O 1
ATOM 497 N N . HIS A 1 66 ? 18.938 12.031 2.781 1 96.56 66 HIS A N 1
ATOM 498 C CA . HIS A 1 66 ? 18.219 11.039 1.998 1 96.56 66 HIS A CA 1
ATOM 499 C C . HIS A 1 66 ? 19 9.734 1.893 1 96.56 66 HIS A C 1
ATOM 501 O O . HIS A 1 66 ? 18.406 8.656 1.846 1 96.56 66 HIS A O 1
ATOM 507 N N . PHE A 1 67 ? 20.281 9.828 1.913 1 97.12 67 PHE A N 1
ATOM 508 C CA . PHE A 1 67 ? 21.109 8.625 1.91 1 97.12 67 PHE A CA 1
ATOM 509 C C . PHE A 1 67 ? 20.938 7.844 3.207 1 97.12 67 PHE A C 1
ATOM 511 O O . PHE A 1 67 ? 20.641 6.648 3.182 1 97.12 67 PHE A O 1
ATOM 518 N N . ILE A 1 68 ? 21.078 8.555 4.285 1 96.44 68 ILE A N 1
ATOM 519 C CA . ILE A 1 68 ? 21.031 7.883 5.578 1 96.44 68 ILE A CA 1
ATOM 520 C C . ILE A 1 68 ? 19.625 7.34 5.824 1 96.44 68 ILE A C 1
ATOM 522 O O . ILE A 1 68 ? 19.469 6.254 6.395 1 96.44 68 ILE A O 1
ATOM 526 N N . LYS A 1 69 ? 18.672 8.047 5.402 1 95.5 69 LYS A N 1
ATOM 527 C CA . LYS A 1 69 ? 17.297 7.578 5.559 1 95.5 69 LYS A CA 1
ATOM 528 C C . LYS A 1 69 ? 17.047 6.305 4.754 1 95.5 69 LYS A C 1
ATOM 530 O O . LYS A 1 69 ? 16.516 5.324 5.281 1 95.5 69 LYS A O 1
ATOM 535 N N . GLY A 1 70 ? 17.453 6.328 3.492 1 95.69 70 GLY A N 1
ATOM 536 C CA . GLY A 1 70 ? 17.344 5.129 2.672 1 95.69 70 GLY A CA 1
ATOM 537 C C . GLY A 1 70 ? 18.141 3.957 3.221 1 95.69 70 GLY A C 1
ATOM 538 O O . GLY A 1 70 ? 17.656 2.822 3.217 1 95.69 70 GLY A O 1
ATOM 539 N N . TYR A 1 71 ? 19.297 4.293 3.688 1 95.38 71 TYR A N 1
ATOM 540 C CA . TYR A 1 71 ? 20.156 3.27 4.277 1 95.38 71 TYR A CA 1
ATOM 541 C C . TYR A 1 71 ? 19.5 2.648 5.504 1 95.38 71 TYR A C 1
ATOM 543 O O . TYR A 1 71 ? 19.609 1.44 5.73 1 95.38 71 TYR A O 1
ATOM 551 N N . GLY A 1 72 ? 18.922 3.434 6.277 1 94.44 72 GLY A N 1
ATOM 552 C CA . GLY A 1 72 ? 18.188 2.92 7.43 1 94.44 72 GLY A CA 1
ATOM 553 C C . GLY A 1 72 ? 17.062 1.984 7.055 1 94.44 72 GLY A C 1
ATOM 554 O O . GLY A 1 72 ? 16.875 0.941 7.684 1 94.44 72 GLY A O 1
ATOM 555 N N . HIS A 1 73 ? 16.281 2.34 6.023 1 93.88 73 HIS A N 1
ATOM 556 C CA . HIS A 1 73 ? 15.203 1.484 5.555 1 93.88 73 HIS A CA 1
ATOM 557 C C . HIS A 1 73 ? 15.734 0.151 5.043 1 93.88 73 HIS A C 1
ATOM 559 O O . HIS A 1 73 ? 15.148 -0.901 5.305 1 93.88 73 HIS A O 1
ATOM 565 N N . LEU A 1 74 ? 16.828 0.233 4.367 1 93.12 74 LEU A N 1
ATOM 566 C CA . LEU A 1 74 ? 17.484 -0.98 3.877 1 93.12 74 LEU A CA 1
ATOM 567 C C . LEU A 1 74 ? 17.906 -1.878 5.035 1 93.12 74 LEU A C 1
ATOM 569 O O . LEU A 1 74 ? 17.641 -3.082 5.02 1 93.12 74 LEU A O 1
ATOM 573 N N . LYS A 1 75 ? 18.453 -1.29 6.004 1 91.12 75 LYS A N 1
ATOM 574 C CA . LYS A 1 75 ? 18.969 -2.049 7.141 1 91.12 75 LYS A CA 1
ATOM 575 C C . LYS A 1 75 ? 17.828 -2.719 7.91 1 91.12 75 LYS A C 1
ATOM 577 O O . LYS A 1 75 ? 18 -3.816 8.445 1 91.12 75 LYS A O 1
ATOM 582 N N . ARG A 1 76 ? 16.719 -2.158 7.895 1 91.25 76 ARG A N 1
ATOM 583 C CA . ARG A 1 76 ? 15.586 -2.695 8.641 1 91.25 76 ARG A CA 1
ATOM 584 C C . ARG A 1 76 ? 14.625 -3.449 7.727 1 91.25 76 ARG A C 1
ATOM 586 O O . ARG A 1 76 ? 13.531 -3.832 8.141 1 91.25 76 ARG A O 1
ATOM 593 N N . ASN A 1 77 ? 15.016 -3.588 6.488 1 88.69 77 ASN A N 1
ATOM 594 C CA . ASN A 1 77 ? 14.211 -4.281 5.488 1 88.69 77 ASN A CA 1
ATOM 595 C C . ASN A 1 77 ? 12.812 -3.678 5.379 1 88.69 77 ASN A C 1
ATOM 597 O O . ASN A 1 77 ? 11.812 -4.402 5.387 1 88.69 77 ASN A O 1
ATOM 601 N N . ARG A 1 78 ? 12.805 -2.428 5.41 1 90.44 78 ARG A N 1
ATOM 602 C CA . ARG A 1 78 ? 11.555 -1.697 5.203 1 90.44 78 ARG A CA 1
ATOM 603 C C . ARG A 1 78 ? 11.398 -1.278 3.746 1 90.44 78 ARG A C 1
ATOM 605 O O . ARG A 1 78 ? 12.391 -1.114 3.033 1 90.44 78 ARG A O 1
ATOM 612 N N . SER A 1 79 ? 10.18 -1.092 3.395 1 91.75 79 SER A N 1
ATOM 613 C CA . SER A 1 79 ? 9.922 -0.681 2.018 1 91.75 79 SER A CA 1
ATOM 614 C C . SER A 1 79 ? 10.516 0.695 1.732 1 91.75 79 SER A C 1
ATOM 616 O O . SER A 1 79 ? 10.453 1.591 2.576 1 91.75 79 SER A O 1
ATOM 618 N N . MET A 1 80 ? 11.039 0.843 0.583 1 93.12 80 MET A N 1
ATOM 619 C CA . MET A 1 80 ? 11.719 2.08 0.207 1 93.12 80 MET A CA 1
ATOM 620 C C . MET A 1 80 ? 10.953 2.809 -0.894 1 93.12 80 MET A C 1
ATOM 622 O O . MET A 1 80 ? 11.523 3.611 -1.629 1 93.12 80 MET A O 1
ATOM 626 N N . ILE A 1 81 ? 9.68 2.561 -1.013 1 86.81 81 ILE A N 1
ATOM 627 C CA . ILE A 1 81 ? 8.875 3.129 -2.084 1 86.81 81 ILE A CA 1
ATOM 628 C C . ILE A 1 81 ? 8.836 4.652 -1.954 1 86.81 81 ILE A C 1
ATOM 630 O O . ILE A 1 81 ? 8.711 5.363 -2.953 1 86.81 81 ILE A O 1
ATOM 634 N N . GLY A 1 82 ? 8.953 5.16 -0.728 1 85.62 82 GLY A N 1
ATOM 635 C CA . GLY A 1 82 ? 8.891 6.594 -0.496 1 85.62 82 GLY A CA 1
ATOM 636 C C . GLY A 1 82 ? 10.25 7.27 -0.57 1 85.62 82 GLY A C 1
ATOM 637 O O . GLY A 1 82 ? 10.359 8.477 -0.363 1 85.62 82 GLY A O 1
ATOM 638 N N . ASP A 1 83 ? 11.375 6.527 -0.902 1 92.5 83 ASP A N 1
ATOM 639 C CA . ASP A 1 83 ? 12.734 7.055 -0.875 1 92.5 83 ASP A CA 1
ATOM 640 C C . ASP A 1 83 ? 13.203 7.438 -2.277 1 92.5 83 ASP A C 1
ATOM 642 O O . ASP A 1 83 ? 14.328 7.109 -2.674 1 92.5 83 ASP A O 1
ATOM 646 N N . SER A 1 84 ? 12.406 8.172 -3.004 1 91.25 84 SER A N 1
ATOM 647 C CA . SER A 1 84 ? 12.711 8.508 -4.391 1 91.25 84 SER A CA 1
ATOM 648 C C . SER A 1 84 ? 13.922 9.438 -4.48 1 91.25 84 SER A C 1
ATOM 650 O O . SER A 1 84 ? 14.641 9.43 -5.484 1 91.25 84 SER A O 1
ATOM 652 N N . LEU A 1 85 ? 14.227 10.109 -3.439 1 93.69 85 LEU A N 1
ATOM 653 C CA . LEU A 1 85 ? 15.281 11.117 -3.498 1 93.69 85 LEU A CA 1
ATOM 654 C C . LEU A 1 85 ? 16.641 10.492 -3.225 1 93.69 85 LEU A C 1
ATOM 656 O O . LEU A 1 85 ? 17.656 11.195 -3.188 1 93.69 85 LEU A O 1
ATOM 660 N N . ILE A 1 86 ? 16.703 9.203 -3.068 1 96.44 86 ILE A N 1
ATOM 661 C CA . ILE A 1 86 ? 17.984 8.5 -3.02 1 96.44 86 ILE A CA 1
ATOM 662 C C . ILE A 1 86 ? 18.719 8.688 -4.34 1 96.44 86 ILE A C 1
ATOM 664 O O . ILE A 1 86 ? 19.953 8.656 -4.379 1 96.44 86 ILE A O 1
ATOM 668 N N . VAL A 1 87 ? 17.984 8.883 -5.449 1 95.94 87 VAL A N 1
ATOM 669 C CA . VAL A 1 87 ? 18.594 9.148 -6.746 1 95.94 87 VAL A CA 1
ATOM 670 C C . VAL A 1 87 ? 19.438 10.43 -6.672 1 95.94 87 VAL A C 1
ATOM 672 O O . VAL A 1 87 ? 20.562 10.461 -7.152 1 95.94 87 VAL A O 1
ATOM 675 N N . TYR A 1 88 ? 18.875 11.43 -5.988 1 95.88 88 TYR A N 1
ATOM 676 C CA . TYR A 1 88 ? 19.578 12.688 -5.781 1 95.88 88 TYR A CA 1
ATOM 677 C C . TYR A 1 88 ? 20.844 12.484 -4.953 1 95.88 88 TYR A C 1
ATOM 679 O O . TYR A 1 88 ? 21.906 13.031 -5.273 1 95.88 88 TYR A O 1
ATOM 687 N N . ALA A 1 89 ? 20.719 11.727 -3.904 1 96.56 89 ALA A N 1
ATOM 688 C CA . ALA A 1 89 ? 21.859 11.469 -3.025 1 96.56 89 ALA A CA 1
ATOM 689 C C . ALA A 1 89 ? 22.984 10.742 -3.77 1 96.56 89 ALA A C 1
ATOM 691 O O . ALA A 1 89 ? 24.156 11.109 -3.646 1 96.56 89 ALA A O 1
ATOM 692 N N . HIS A 1 90 ? 22.641 9.742 -4.547 1 96.88 90 HIS A N 1
ATOM 693 C CA . HIS A 1 90 ? 23.656 9 -5.301 1 96.88 90 HIS A CA 1
ATOM 694 C C . HIS A 1 90 ? 24.328 9.883 -6.34 1 96.88 90 HIS A C 1
ATOM 696 O O . HIS A 1 90 ? 25.547 9.805 -6.523 1 96.88 90 HIS A O 1
ATOM 702 N N . ASP A 1 91 ? 23.594 10.695 -7.023 1 96.12 91 ASP A N 1
ATOM 703 C CA . ASP A 1 91 ? 24.141 11.625 -8 1 96.12 91 ASP A CA 1
ATOM 704 C C . ASP A 1 91 ? 25.125 12.594 -7.344 1 96.12 91 ASP A C 1
ATOM 706 O O . ASP A 1 91 ? 26.141 12.953 -7.941 1 96.12 91 ASP A O 1
ATOM 710 N N . TYR A 1 92 ? 24.75 12.961 -6.156 1 96.5 92 TYR A N 1
ATOM 711 C CA . TYR A 1 92 ? 25.609 13.891 -5.426 1 96.5 92 TYR A CA 1
ATOM 712 C C . TYR A 1 92 ? 26.938 13.242 -5.082 1 96.5 92 TYR A C 1
ATOM 714 O O . TYR A 1 92 ? 28 13.883 -5.188 1 96.5 92 TYR A O 1
ATOM 722 N N . TYR A 1 93 ? 26.969 12 -4.684 1 95.81 93 TYR A N 1
ATOM 723 C CA . TYR A 1 93 ? 28.172 11.344 -4.188 1 95.81 93 TYR A CA 1
ATOM 724 C C . TYR A 1 93 ? 28.984 10.75 -5.332 1 95.81 93 TYR A C 1
ATOM 726 O O . TYR A 1 93 ? 30.172 10.445 -5.176 1 95.81 93 TYR A O 1
ATOM 734 N N . ARG A 1 94 ? 28.375 10.555 -6.391 1 92.56 94 ARG A N 1
ATOM 735 C CA . ARG A 1 94 ? 29.031 9.922 -7.531 1 92.56 94 ARG A CA 1
ATOM 736 C C . ARG A 1 94 ? 30.297 10.68 -7.91 1 92.56 94 ARG A C 1
ATOM 738 O O . ARG A 1 94 ? 30.266 11.875 -8.18 1 92.56 94 ARG A O 1
ATOM 745 N N . GLY A 1 95 ? 31.453 10.008 -7.895 1 87.94 95 GLY A N 1
ATOM 746 C CA . GLY A 1 95 ? 32.719 10.586 -8.297 1 87.94 95 GLY A CA 1
ATOM 747 C C . GLY A 1 95 ? 33.375 11.398 -7.207 1 87.94 95 GLY A C 1
ATOM 748 O O . GLY A 1 95 ? 34.5 11.875 -7.371 1 87.94 95 GLY A O 1
ATOM 749 N N . LYS A 1 96 ? 32.812 11.641 -6.059 1 91.25 96 LYS A N 1
ATOM 750 C CA . LYS A 1 96 ? 33.344 12.469 -4.988 1 91.25 96 LYS A CA 1
ATOM 751 C C . LYS A 1 96 ? 33.906 11.609 -3.863 1 91.25 96 LYS A C 1
ATOM 753 O O . LYS A 1 96 ? 35.031 11.844 -3.395 1 91.25 96 LYS A O 1
ATOM 758 N N . ASP A 1 97 ? 33.094 10.633 -3.414 1 89.19 97 ASP A N 1
ATOM 759 C CA . ASP A 1 97 ? 33.406 9.727 -2.312 1 89.19 97 ASP A CA 1
ATOM 760 C C . ASP A 1 97 ? 33.094 8.281 -2.689 1 89.19 97 ASP A C 1
ATOM 762 O O . ASP A 1 97 ? 31.938 7.895 -2.803 1 89.19 97 ASP A O 1
ATOM 766 N N . LEU A 1 98 ? 34.188 7.543 -2.797 1 91.25 98 LEU A N 1
ATOM 767 C CA . LEU A 1 98 ? 34.031 6.18 -3.293 1 91.25 98 LEU A CA 1
ATOM 768 C C . LEU A 1 98 ? 33.094 5.375 -2.383 1 91.25 98 LEU A C 1
ATOM 770 O O . LEU A 1 98 ? 32.219 4.656 -2.861 1 91.25 98 LEU A O 1
ATOM 774 N N . VAL A 1 99 ? 33.312 5.441 -1.098 1 93.69 99 VAL A N 1
ATOM 775 C CA . VAL A 1 99 ? 32.562 4.668 -0.134 1 93.69 99 VAL A CA 1
ATOM 776 C C . VAL A 1 99 ? 31.078 5.078 -0.206 1 93.69 99 VAL A C 1
ATOM 778 O O . VAL A 1 99 ? 30.203 4.223 -0.291 1 93.69 99 VAL A O 1
ATOM 781 N N . ARG A 1 100 ? 30.797 6.371 -0.228 1 93.44 100 ARG A N 1
ATOM 782 C CA . ARG A 1 100 ? 29.422 6.855 -0.271 1 93.44 100 ARG A CA 1
ATOM 783 C C . ARG A 1 100 ? 28.797 6.617 -1.643 1 93.44 100 ARG A C 1
ATOM 785 O O . ARG A 1 100 ? 27.594 6.398 -1.752 1 93.44 100 ARG A O 1
ATOM 792 N N . ASP A 1 101 ? 29.625 6.609 -2.639 1 94.56 101 ASP A N 1
ATOM 793 C CA . ASP A 1 101 ? 29.156 6.301 -3.986 1 94.56 101 ASP A CA 1
ATOM 794 C C . ASP A 1 101 ? 28.625 4.871 -4.07 1 94.56 101 ASP A C 1
ATOM 796 O O . ASP A 1 101 ? 27.484 4.648 -4.5 1 94.56 101 ASP A O 1
ATOM 800 N N . ILE A 1 102 ? 29.422 3.984 -3.572 1 95.75 102 ILE A N 1
ATOM 801 C CA . ILE A 1 102 ? 29.047 2.574 -3.645 1 95.75 102 ILE A CA 1
ATOM 802 C C . ILE A 1 102 ? 27.859 2.307 -2.729 1 95.75 102 ILE A C 1
ATOM 804 O O . ILE A 1 102 ? 26.891 1.659 -3.135 1 95.75 102 ILE A O 1
ATOM 808 N N . ARG A 1 103 ? 27.891 2.83 -1.528 1 95.25 103 ARG A N 1
ATOM 809 C CA . ARG A 1 103 ? 26.812 2.574 -0.58 1 95.25 103 ARG A CA 1
ATOM 810 C C . ARG A 1 103 ? 25.5 3.207 -1.052 1 95.25 103 ARG A C 1
ATOM 812 O O . ARG A 1 103 ? 24.438 2.605 -0.923 1 95.25 103 ARG A O 1
ATOM 819 N N . SER A 1 104 ? 25.609 4.457 -1.543 1 96.56 104 SER A N 1
ATOM 820 C CA . SER A 1 104 ? 24.406 5.082 -2.08 1 96.56 104 SER A CA 1
ATOM 821 C C . SER A 1 104 ? 23.906 4.344 -3.318 1 96.56 104 SER A C 1
ATOM 823 O O . SER A 1 104 ? 22.703 4.289 -3.572 1 96.56 104 SER A O 1
ATOM 825 N N . GLY A 1 105 ? 24.828 3.795 -4.082 1 96.25 105 GLY A N 1
ATOM 826 C CA . GLY A 1 105 ? 24.438 2.975 -5.223 1 96.25 105 GLY A CA 1
ATOM 827 C C . GLY A 1 105 ? 23.703 1.712 -4.824 1 96.25 105 GLY A C 1
ATOM 828 O O . GLY A 1 105 ? 22.719 1.327 -5.473 1 96.25 105 GLY A O 1
ATOM 829 N N . ILE A 1 106 ? 24.125 1.093 -3.766 1 96.5 106 ILE A N 1
ATOM 830 C CA . ILE A 1 106 ? 23.469 -0.091 -3.236 1 96.5 106 ILE A CA 1
ATOM 831 C C . ILE A 1 106 ? 22.047 0.272 -2.785 1 96.5 106 ILE A C 1
ATOM 833 O O . ILE A 1 106 ? 21.094 -0.438 -3.096 1 96.5 106 ILE A O 1
ATOM 837 N N . VAL A 1 107 ? 21.969 1.354 -2.074 1 96.94 107 VAL A N 1
ATOM 838 C CA . VAL A 1 107 ? 20.672 1.812 -1.583 1 96.94 107 VAL A CA 1
ATOM 839 C C . VAL A 1 107 ? 19.766 2.145 -2.762 1 96.94 107 VAL A C 1
ATOM 841 O O . VAL A 1 107 ? 18.562 1.831 -2.74 1 96.94 107 VAL A O 1
ATOM 844 N N . LEU A 1 108 ? 20.328 2.76 -3.783 1 97.19 108 LEU A N 1
ATOM 845 C CA . LEU A 1 108 ? 19.562 3.072 -4.984 1 97.19 108 LEU A CA 1
ATOM 846 C C . LEU A 1 108 ? 19.078 1.799 -5.672 1 97.19 108 LEU A C 1
ATOM 848 O O . LEU A 1 108 ? 17.938 1.731 -6.137 1 97.19 108 LEU A O 1
ATOM 852 N N . ALA A 1 109 ? 19.906 0.812 -5.707 1 97 109 ALA A N 1
ATOM 853 C CA . ALA A 1 109 ? 19.5 -0.469 -6.281 1 97 109 ALA A CA 1
ATOM 854 C C . ALA A 1 109 ? 18.328 -1.069 -5.52 1 97 109 ALA A C 1
ATOM 856 O O . ALA A 1 109 ? 17.375 -1.574 -6.125 1 97 109 ALA A O 1
ATOM 857 N N . TRP A 1 110 ? 18.391 -0.985 -4.258 1 94.75 110 TRP A N 1
ATOM 858 C CA . TRP A 1 110 ? 17.312 -1.522 -3.432 1 94.75 110 TRP A CA 1
ATOM 859 C C . TRP A 1 110 ? 16.031 -0.736 -3.639 1 94.75 110 TRP A C 1
ATOM 861 O O . TRP A 1 110 ? 14.93 -1.309 -3.629 1 94.75 110 TRP A O 1
ATOM 871 N N . TYR A 1 111 ? 16.172 0.527 -3.791 1 95.44 111 TYR A N 1
ATOM 872 C CA . TYR A 1 111 ? 15.008 1.346 -4.113 1 95.44 111 TYR A CA 1
ATOM 873 C C . TYR A 1 111 ? 14.367 0.898 -5.422 1 95.44 111 TYR A C 1
ATOM 875 O O . TYR A 1 111 ? 13.148 0.735 -5.5 1 95.44 111 TYR A O 1
ATOM 883 N N . LYS A 1 112 ? 15.195 0.694 -6.395 1 94.94 112 LYS A N 1
ATOM 884 C CA . LYS A 1 112 ? 14.695 0.244 -7.691 1 94.94 112 LYS A CA 1
ATOM 885 C C . LYS A 1 112 ? 13.961 -1.085 -7.566 1 94.94 112 LYS A C 1
ATOM 887 O O . LYS A 1 112 ? 12.922 -1.289 -8.203 1 94.94 112 LYS A O 1
ATOM 892 N N . PHE A 1 113 ? 14.461 -1.937 -6.734 1 93.88 113 PHE A N 1
ATOM 893 C CA . PHE A 1 113 ? 13.797 -3.207 -6.461 1 93.88 113 PHE A CA 1
ATOM 894 C C . PHE A 1 113 ? 12.414 -2.979 -5.871 1 93.88 113 PHE A C 1
ATOM 896 O O . PHE A 1 113 ? 11.438 -3.578 -6.32 1 93.88 113 PHE A O 1
ATOM 903 N N . TRP A 1 114 ? 12.305 -2.068 -4.91 1 91.38 114 TRP A N 1
ATOM 904 C CA . TRP A 1 114 ? 11.055 -1.849 -4.188 1 91.38 114 TRP A CA 1
ATOM 905 C C . TRP A 1 114 ? 10.008 -1.207 -5.09 1 91.38 114 TRP A C 1
ATOM 907 O O . TRP A 1 114 ? 8.812 -1.445 -4.926 1 91.38 114 TRP A O 1
ATOM 917 N N . VAL A 1 115 ? 10.492 -0.452 -6.105 1 89.06 115 VAL A N 1
ATOM 918 C CA . VAL A 1 115 ? 9.523 0.225 -6.961 1 89.06 115 VAL A CA 1
ATOM 919 C C . VAL A 1 115 ? 9.203 -0.648 -8.172 1 89.06 115 VAL A C 1
ATOM 921 O O . VAL A 1 115 ? 8.492 -0.22 -9.086 1 89.06 115 VAL A O 1
ATOM 924 N N . GLY A 1 116 ? 9.797 -1.871 -8.258 1 86.56 116 GLY A N 1
ATOM 925 C CA . GLY A 1 116 ? 9.438 -2.838 -9.281 1 86.56 116 GLY A CA 1
ATOM 926 C C . GLY A 1 116 ? 10.414 -2.873 -10.445 1 86.56 116 GLY A C 1
ATOM 927 O O . GLY A 1 116 ? 10.211 -3.617 -11.406 1 86.56 116 GLY A O 1
ATOM 928 N N . ASP A 1 117 ? 11.422 -2.082 -10.344 1 91.94 117 ASP A N 1
ATOM 929 C CA . ASP A 1 117 ? 12.453 -2.086 -11.375 1 91.94 117 ASP A CA 1
ATOM 930 C C . ASP A 1 117 ? 13.594 -3.031 -11.008 1 91.94 117 ASP A C 1
ATOM 932 O O . ASP A 1 117 ? 14.742 -2.604 -10.859 1 91.94 117 ASP A O 1
ATOM 936 N N . THR A 1 118 ? 13.281 -4.309 -10.953 1 91 118 THR A N 1
ATOM 937 C CA . THR A 1 118 ? 14.258 -5.312 -10.547 1 91 118 THR A CA 1
ATOM 938 C C . THR A 1 118 ? 15.391 -5.406 -11.57 1 91 118 THR A C 1
ATOM 940 O O . THR A 1 118 ? 16.562 -5.488 -11.203 1 91 118 THR A O 1
ATOM 943 N N . PRO A 1 119 ? 15.062 -5.379 -12.883 1 90.69 119 PRO A N 1
ATOM 944 C CA . PRO A 1 119 ? 16.172 -5.398 -13.844 1 90.69 119 PRO A CA 1
ATOM 945 C C . PRO A 1 119 ? 17.109 -4.203 -13.688 1 90.69 119 PRO A C 1
ATOM 947 O O . PRO A 1 119 ? 18.328 -4.352 -13.797 1 90.69 119 PRO A O 1
ATOM 950 N N . GLY A 1 120 ? 16.547 -3.037 -13.422 1 95.5 120 GLY A N 1
ATOM 951 C CA . GLY A 1 120 ? 17.375 -1.865 -13.18 1 95.5 120 GLY A CA 1
ATOM 952 C C . GLY A 1 120 ? 18.234 -1.995 -11.938 1 95.5 120 GLY A C 1
ATOM 953 O O . GLY A 1 120 ? 19.375 -1.547 -11.93 1 95.5 120 GLY A O 1
ATOM 954 N N . ALA A 1 121 ? 17.656 -2.586 -10.906 1 96.69 121 ALA A N 1
ATOM 955 C CA . ALA A 1 121 ? 18.406 -2.826 -9.68 1 96.69 121 ALA A CA 1
ATOM 956 C C . ALA A 1 121 ? 19.609 -3.721 -9.938 1 96.69 121 ALA A C 1
ATOM 958 O O . ALA A 1 121 ? 20.719 -3.418 -9.5 1 96.69 121 ALA A O 1
ATOM 959 N N . MET A 1 122 ? 19.359 -4.781 -10.703 1 96.19 122 MET A N 1
ATOM 960 C CA . MET A 1 122 ? 20.438 -5.719 -10.984 1 96.19 122 MET A CA 1
ATOM 961 C C . MET A 1 122 ? 21.516 -5.074 -11.859 1 96.19 122 MET A C 1
ATOM 963 O O . MET A 1 122 ? 22.703 -5.273 -11.648 1 96.19 122 MET A O 1
ATOM 967 N N . THR A 1 123 ? 21.078 -4.25 -12.805 1 96.25 123 THR A N 1
ATOM 968 C CA . THR A 1 123 ? 22.031 -3.543 -13.664 1 96.25 123 THR A CA 1
ATOM 969 C C . THR A 1 123 ? 22.906 -2.602 -12.844 1 96.25 123 THR A C 1
ATOM 971 O O . THR A 1 123 ? 24.109 -2.502 -13.086 1 96.25 123 THR A O 1
ATOM 974 N N . MET A 1 124 ? 22.281 -1.921 -11.961 1 96.5 124 MET A N 1
ATOM 975 C CA . MET A 1 124 ? 23.031 -1.024 -11.078 1 96.5 124 MET A CA 1
ATOM 976 C C . MET A 1 124 ? 24.062 -1.796 -10.258 1 96.5 124 MET A C 1
ATOM 978 O O . MET A 1 124 ? 25.203 -1.373 -10.148 1 96.5 124 MET A O 1
ATOM 982 N N . LEU A 1 125 ? 23.688 -2.906 -9.742 1 97.25 125 LEU A N 1
ATOM 983 C CA . LEU A 1 125 ? 24.578 -3.719 -8.93 1 97.25 125 LEU A CA 1
ATOM 984 C C . LEU A 1 125 ? 25.688 -4.324 -9.781 1 97.25 125 LEU A C 1
ATOM 986 O O . LEU A 1 125 ? 26.828 -4.461 -9.328 1 97.25 125 LEU A O 1
ATOM 990 N N . ASP A 1 126 ? 25.328 -4.738 -10.992 1 97.25 126 ASP A N 1
ATOM 991 C CA . ASP A 1 126 ? 26.359 -5.215 -11.922 1 97.25 126 ASP A CA 1
ATOM 992 C C . ASP A 1 126 ? 27.422 -4.145 -12.164 1 97.25 126 ASP A C 1
ATOM 994 O O . ASP A 1 126 ? 28.609 -4.441 -12.188 1 97.25 126 ASP A O 1
ATOM 998 N N . SER A 1 127 ? 26.969 -2.893 -12.352 1 95.88 127 SER A N 1
ATOM 999 C CA . SER A 1 127 ? 27.875 -1.772 -12.57 1 95.88 127 SER A CA 1
ATOM 1000 C C . SER A 1 127 ? 28.797 -1.562 -11.367 1 95.88 127 SER A C 1
ATOM 1002 O O . SER A 1 127 ? 30 -1.32 -11.531 1 95.88 127 SER A O 1
ATOM 1004 N N . LEU A 1 128 ? 28.266 -1.679 -10.211 1 95.88 128 LEU A N 1
ATOM 1005 C CA . LEU A 1 128 ? 29.047 -1.501 -8.992 1 95.88 128 LEU A CA 1
ATOM 1006 C C . LEU A 1 128 ? 30.047 -2.65 -8.812 1 95.88 128 LEU A C 1
ATOM 1008 O O . LEU A 1 128 ? 31.172 -2.436 -8.391 1 95.88 128 LEU A O 1
ATOM 1012 N N . ALA A 1 129 ? 29.578 -3.846 -9.086 1 95.75 129 ALA A N 1
ATOM 1013 C CA . ALA A 1 129 ? 30.422 -5.035 -8.922 1 95.75 129 ALA A CA 1
ATOM 1014 C C . ALA A 1 129 ? 31.578 -5.027 -9.914 1 95.75 129 ALA A C 1
ATOM 1016 O O . ALA A 1 129 ? 32.594 -5.688 -9.688 1 95.75 129 ALA A O 1
ATOM 1017 N N . GLY A 1 130 ? 31.438 -4.305 -10.984 1 94.38 130 GLY A N 1
ATOM 1018 C CA . GLY A 1 130 ? 32.469 -4.25 -12.016 1 94.38 130 GLY A CA 1
ATOM 1019 C C . GLY A 1 130 ? 33.5 -3.166 -11.766 1 94.38 130 GLY A C 1
ATOM 1020 O O . GLY A 1 130 ? 34.5 -3.076 -12.484 1 94.38 130 GLY A O 1
ATOM 1021 N N . LEU A 1 131 ? 33.281 -2.344 -10.758 1 92.62 131 LEU A N 1
ATOM 1022 C CA . LEU A 1 131 ? 34.219 -1.255 -10.469 1 92.62 131 LEU A CA 1
ATOM 1023 C C . LEU A 1 131 ? 35.562 -1.798 -10 1 92.62 131 LEU A C 1
ATOM 1025 O O . LEU A 1 131 ? 35.625 -2.768 -9.234 1 92.62 131 LEU A O 1
ATOM 1029 N N . PRO A 1 132 ? 36.594 -1.185 -10.422 1 91.56 132 PRO A N 1
ATOM 1030 C CA . PRO A 1 132 ? 37.906 -1.605 -9.969 1 91.56 132 PRO A CA 1
ATOM 1031 C C . PRO A 1 132 ? 38.281 -1.013 -8.617 1 91.56 132 PRO A C 1
ATOM 1033 O O . PRO A 1 132 ? 37.719 -0.003 -8.195 1 91.56 132 PRO A O 1
ATOM 1036 N N . ASP A 1 133 ? 39.156 -1.569 -7.863 1 89.69 133 ASP A N 1
ATOM 1037 C CA . ASP A 1 133 ? 39.812 -1.075 -6.656 1 89.69 133 ASP A CA 1
ATOM 1038 C C . ASP A 1 133 ? 38.812 -0.779 -5.562 1 89.69 133 ASP A C 1
ATOM 1040 O O . ASP A 1 133 ? 38.875 0.254 -4.895 1 89.69 133 ASP A O 1
ATOM 1044 N N . VAL A 1 134 ? 37.781 -1.628 -5.547 1 93.88 134 VAL A N 1
ATOM 1045 C CA . VAL A 1 134 ? 36.812 -1.521 -4.469 1 93.88 134 VAL A CA 1
ATOM 1046 C C . VAL A 1 134 ? 37.219 -2.391 -3.291 1 93.88 134 VAL A C 1
ATOM 1048 O O . VAL A 1 134 ? 37.594 -3.553 -3.473 1 93.88 134 VAL A O 1
ATOM 1051 N N . PRO A 1 135 ? 37.25 -1.766 -2.139 1 94 135 PRO A N 1
ATOM 1052 C CA . PRO A 1 135 ? 37.562 -2.578 -0.963 1 94 135 PRO A CA 1
ATOM 1053 C C . PRO A 1 135 ? 36.688 -3.82 -0.85 1 94 135 PRO A C 1
ATOM 1055 O O . PRO A 1 135 ? 35.469 -3.764 -1.153 1 94 135 PRO A O 1
ATOM 1058 N N . ASP A 1 136 ? 37.219 -4.926 -0.354 1 94.5 136 ASP A N 1
ATOM 1059 C CA . ASP A 1 136 ? 36.531 -6.211 -0.263 1 94.5 136 ASP A CA 1
ATOM 1060 C C . ASP A 1 136 ? 35.281 -6.094 0.589 1 94.5 136 ASP A C 1
ATOM 1062 O O . ASP A 1 136 ? 34.25 -6.73 0.295 1 94.5 136 ASP A O 1
ATOM 1066 N N . SER A 1 137 ? 35.375 -5.293 1.624 1 92.06 137 SER A N 1
ATOM 1067 C CA . SER A 1 137 ? 34.25 -5.148 2.531 1 92.06 137 SER A CA 1
ATOM 1068 C C . SER A 1 137 ? 33.031 -4.555 1.815 1 92.06 137 SER A C 1
ATOM 1070 O O . SER A 1 137 ? 31.906 -4.941 2.082 1 92.06 137 SER A O 1
ATOM 1072 N N . LEU A 1 138 ? 33.25 -3.67 0.885 1 93.75 138 LEU A N 1
ATOM 1073 C CA . LEU A 1 138 ? 32.188 -3.053 0.114 1 93.75 138 LEU A CA 1
ATOM 1074 C C . LEU A 1 138 ? 31.734 -3.967 -1.02 1 93.75 138 LEU A C 1
ATOM 1076 O O . LEU A 1 138 ? 30.547 -4.051 -1.318 1 93.75 138 LEU A O 1
ATOM 1080 N N . MET A 1 139 ? 32.656 -4.629 -1.549 1 96.31 139 MET A N 1
ATOM 1081 C CA . MET A 1 139 ? 32.375 -5.52 -2.666 1 96.31 139 MET A CA 1
ATOM 1082 C C . MET A 1 139 ? 31.5 -6.691 -2.209 1 96.31 139 MET A C 1
ATOM 1084 O O . MET A 1 139 ? 30.547 -7.074 -2.895 1 96.31 139 MET A O 1
ATOM 1088 N N . THR A 1 140 ? 31.844 -7.242 -1.066 1 96.5 140 THR A N 1
ATOM 1089 C CA . THR A 1 140 ? 31.047 -8.352 -0.545 1 96.5 140 THR A CA 1
ATOM 1090 C C . THR A 1 140 ? 29.609 -7.922 -0.305 1 96.5 140 THR A C 1
ATOM 1092 O O . THR A 1 140 ? 28.672 -8.703 -0.528 1 96.5 140 THR A O 1
ATOM 1095 N N . GLN A 1 141 ? 29.391 -6.699 0.159 1 93.56 141 GLN A N 1
ATOM 1096 C CA . GLN A 1 141 ? 28.047 -6.191 0.363 1 93.56 141 GLN A CA 1
ATOM 1097 C C . GLN A 1 141 ? 27.281 -6.09 -0.959 1 93.56 141 GLN A C 1
ATOM 1099 O O . GLN A 1 141 ? 26.125 -6.496 -1.051 1 93.56 141 GLN A O 1
ATOM 1104 N N . THR A 1 142 ? 27.953 -5.586 -1.966 1 96.12 142 THR A N 1
ATOM 1105 C CA . THR A 1 142 ? 27.375 -5.43 -3.297 1 96.12 142 THR A CA 1
ATOM 1106 C C . THR A 1 142 ? 27.016 -6.785 -3.893 1 96.12 142 THR A C 1
ATOM 1108 O O . THR A 1 142 ? 25.891 -6.98 -4.375 1 96.12 142 THR A O 1
ATOM 1111 N N . LEU A 1 143 ? 27.938 -7.684 -3.756 1 97.44 143 LEU A N 1
ATOM 1112 C CA . LEU A 1 143 ? 27.75 -9.008 -4.34 1 97.44 143 LEU A CA 1
ATOM 1113 C C . LEU A 1 143 ? 26.625 -9.766 -3.621 1 97.44 143 LEU A C 1
ATOM 1115 O O . LEU A 1 143 ? 25.844 -10.477 -4.254 1 97.44 143 LEU A O 1
ATOM 1119 N N . ARG A 1 144 ? 26.547 -9.633 -2.359 1 95.88 144 ARG A N 1
ATOM 1120 C CA . ARG A 1 144 ? 25.516 -10.32 -1.592 1 95.88 144 ARG A CA 1
ATOM 1121 C C . ARG A 1 144 ? 24.125 -9.898 -2.053 1 95.88 144 ARG A C 1
ATOM 1123 O O . ARG A 1 144 ? 23.25 -10.742 -2.26 1 95.88 144 ARG A O 1
ATOM 1130 N N . ILE A 1 145 ? 23.969 -8.664 -2.225 1 94.38 145 ILE A N 1
ATOM 1131 C CA . ILE A 1 145 ? 22.672 -8.148 -2.66 1 94.38 145 ILE A CA 1
ATOM 1132 C C . ILE A 1 145 ? 22.406 -8.602 -4.09 1 94.38 145 ILE A C 1
ATOM 1134 O O . ILE A 1 145 ? 21.281 -8.984 -4.422 1 94.38 145 ILE A O 1
ATOM 1138 N N . ARG A 1 146 ? 23.359 -8.562 -4.918 1 96.69 146 ARG A N 1
ATOM 1139 C CA . ARG A 1 146 ? 23.172 -8.969 -6.305 1 96.69 146 ARG A CA 1
ATOM 1140 C C . ARG A 1 146 ? 22.781 -10.445 -6.395 1 96.69 146 ARG A C 1
ATOM 1142 O O . ARG A 1 146 ? 21.922 -10.812 -7.203 1 96.69 146 ARG A O 1
ATOM 1149 N N . VAL A 1 147 ? 23.438 -11.25 -5.586 1 97 147 VAL A N 1
ATOM 1150 C CA . VAL A 1 147 ? 23.141 -12.68 -5.594 1 97 147 VAL A CA 1
ATOM 1151 C C . VAL A 1 147 ? 21.734 -12.914 -5.055 1 97 147 VAL A C 1
ATOM 1153 O O . VAL A 1 147 ? 20.984 -13.727 -5.602 1 97 147 VAL A O 1
ATOM 1156 N N . MET A 1 148 ? 21.406 -12.211 -4.051 1 92.75 148 MET A N 1
ATOM 1157 C CA . MET A 1 148 ? 20.078 -12.359 -3.469 1 92.75 148 MET A CA 1
ATOM 1158 C C . MET A 1 148 ? 19 -11.977 -4.477 1 92.75 148 MET A C 1
ATOM 1160 O O . MET A 1 148 ? 18 -12.688 -4.629 1 92.75 148 MET A O 1
ATOM 1164 N N . LEU A 1 149 ? 19.188 -10.898 -5.148 1 92.25 149 LEU A N 1
ATOM 1165 C CA . LEU A 1 149 ? 18.203 -10.445 -6.125 1 92.25 149 LEU A CA 1
ATOM 1166 C C . LEU A 1 149 ? 18.141 -11.398 -7.312 1 92.25 149 LEU A C 1
ATOM 1168 O O . LEU A 1 149 ? 17.062 -11.656 -7.844 1 92.25 149 LEU A O 1
ATOM 1172 N N . GLY A 1 150 ? 19.312 -11.836 -7.707 1 93.06 150 GLY A N 1
ATOM 1173 C CA . GLY A 1 150 ? 19.328 -12.812 -8.781 1 93.06 150 GLY A CA 1
ATOM 1174 C C . GLY A 1 150 ? 18.594 -14.094 -8.438 1 93.06 150 GLY A C 1
ATOM 1175 O O . GLY A 1 150 ? 17.891 -14.656 -9.281 1 93.06 150 GLY A O 1
ATOM 1176 N N . ALA A 1 151 ? 18.766 -14.508 -7.219 1 91.69 151 ALA A N 1
ATOM 1177 C CA . ALA A 1 151 ? 18.078 -15.711 -6.758 1 91.69 151 ALA A CA 1
ATOM 1178 C C . ALA A 1 151 ? 16.578 -15.5 -6.727 1 91.69 151 ALA A C 1
ATOM 1180 O O . ALA A 1 151 ? 15.805 -16.406 -7.047 1 91.69 151 ALA A O 1
ATOM 1181 N N . SER A 1 152 ? 16.188 -14.305 -6.332 1 86.69 152 SER A N 1
ATOM 1182 C CA . SER A 1 152 ? 14.758 -14 -6.293 1 86.69 152 SER A CA 1
ATOM 1183 C C . SER A 1 152 ? 14.141 -14.062 -7.684 1 86.69 152 SER A C 1
ATOM 1185 O O . SER A 1 152 ? 12.953 -14.359 -7.828 1 86.69 152 SER A O 1
ATOM 1187 N N . GLU A 1 153 ? 14.961 -13.836 -8.664 1 86.75 153 GLU A N 1
ATOM 1188 C CA . GLU A 1 153 ? 14.508 -13.891 -10.055 1 86.75 153 GLU A CA 1
ATOM 1189 C C . GLU A 1 153 ? 14.797 -15.266 -10.664 1 86.75 153 GLU A C 1
ATOM 1191 O O . GLU A 1 153 ? 14.625 -15.453 -11.875 1 86.75 153 GLU A O 1
ATOM 1196 N N . TYR A 1 154 ? 15.281 -16.188 -9.828 1 88.25 154 TYR A N 1
ATOM 1197 C CA . TYR A 1 154 ? 15.578 -17.547 -10.227 1 88.25 154 TYR A CA 1
ATOM 1198 C C . TYR A 1 154 ? 16.625 -17.594 -11.344 1 88.25 154 TYR A C 1
ATOM 1200 O O . TYR A 1 154 ? 16.5 -18.391 -12.273 1 88.25 154 TYR A O 1
ATOM 1208 N N . GLN A 1 155 ? 17.531 -16.656 -11.219 1 90.5 155 GLN A N 1
ATOM 1209 C CA . GLN A 1 155 ? 18.672 -16.734 -12.117 1 90.5 155 GLN A CA 1
ATOM 1210 C C . GLN A 1 155 ? 19.562 -17.938 -11.797 1 90.5 155 GLN A C 1
ATOM 1212 O O . GLN A 1 155 ? 19.75 -18.281 -10.625 1 90.5 155 GLN A O 1
ATOM 1217 N N . GLY A 1 156 ? 20.016 -18.641 -12.812 1 91.81 156 GLY A N 1
ATOM 1218 C CA . GLY A 1 156 ? 20.875 -19.797 -12.617 1 91.81 156 GLY A CA 1
ATOM 1219 C C . GLY A 1 156 ? 22.297 -19.562 -13.078 1 91.81 156 GLY A C 1
ATOM 1220 O O . GLY A 1 156 ? 23.109 -19 -12.344 1 91.81 156 GLY A O 1
ATOM 1221 N N . GLN A 1 157 ? 22.562 -19.734 -14.352 1 94.94 157 GLN A N 1
ATOM 1222 C CA . GLN A 1 157 ? 23.906 -19.641 -14.914 1 94.94 157 GLN A CA 1
ATOM 1223 C C . GLN A 1 157 ? 24.5 -18.25 -14.727 1 94.94 157 GLN A C 1
ATOM 1225 O O . GLN A 1 157 ? 25.688 -18.109 -14.438 1 94.94 157 GLN A O 1
ATOM 1230 N N . GLN A 1 158 ? 23.734 -17.25 -14.805 1 94.44 158 GLN A N 1
ATOM 1231 C CA . GLN A 1 158 ? 24.188 -15.867 -14.719 1 94.44 158 GLN A CA 1
ATOM 1232 C C . GLN A 1 158 ? 24.578 -15.5 -13.289 1 94.44 158 GLN A C 1
ATOM 1234 O O . GLN A 1 158 ? 25.359 -14.57 -13.062 1 94.44 158 GLN A O 1
ATOM 1239 N N . LEU A 1 159 ? 24.109 -16.25 -12.383 1 96.12 159 LEU A N 1
ATOM 1240 C CA . LEU A 1 159 ? 24.297 -15.93 -10.969 1 96.12 159 LEU A CA 1
ATOM 1241 C C . LEU A 1 159 ? 25.594 -16.531 -10.438 1 96.12 159 LEU A C 1
ATOM 1243 O O . LEU A 1 159 ? 26.156 -16.031 -9.461 1 96.12 159 LEU A O 1
ATOM 1247 N N . ILE A 1 160 ? 26.062 -17.609 -11.055 1 97.69 160 ILE A N 1
ATOM 1248 C CA . ILE A 1 160 ? 27.156 -18.438 -10.539 1 97.69 160 ILE A CA 1
ATOM 1249 C C . ILE A 1 160 ? 28.422 -17.609 -10.391 1 97.69 160 ILE A C 1
ATOM 1251 O O . ILE A 1 160 ? 29.062 -17.625 -9.336 1 97.69 160 ILE A O 1
ATOM 1255 N N . PRO A 1 161 ? 28.797 -16.719 -11.398 1 97.5 161 PRO A N 1
ATOM 1256 C CA . PRO A 1 161 ? 30.031 -15.953 -11.242 1 97.5 161 PRO A CA 1
ATOM 1257 C C . PRO A 1 161 ? 30 -15 -10.055 1 97.5 161 PRO A C 1
ATOM 1259 O O . PRO A 1 161 ? 31 -14.836 -9.352 1 97.5 161 PRO A O 1
ATOM 1262 N N . TYR A 1 162 ? 28.875 -14.367 -9.812 1 97.88 162 TYR A N 1
ATOM 1263 C CA . TYR A 1 162 ? 28.734 -13.445 -8.695 1 97.88 162 TYR A CA 1
ATOM 1264 C C . TYR A 1 162 ? 28.812 -14.188 -7.363 1 97.88 162 TYR A C 1
ATOM 1266 O O . TYR A 1 162 ? 29.484 -13.734 -6.43 1 97.88 162 TYR A O 1
ATOM 1274 N N . ALA A 1 163 ? 28.125 -15.328 -7.277 1 98.31 163 ALA A N 1
ATOM 1275 C CA . ALA A 1 163 ? 28.094 -16.125 -6.051 1 98.31 163 ALA A CA 1
ATOM 1276 C C . ALA A 1 163 ? 29.484 -16.688 -5.734 1 98.31 163 ALA A C 1
ATOM 1278 O O . ALA A 1 163 ? 29.891 -16.719 -4.574 1 98.31 163 ALA A O 1
ATOM 1279 N N . LYS A 1 164 ? 30.172 -17.125 -6.762 1 97.81 164 LYS A N 1
ATOM 1280 C CA . LYS A 1 164 ? 31.516 -17.641 -6.574 1 97.81 164 LYS A CA 1
ATOM 1281 C C . LYS A 1 164 ? 32.469 -16.547 -6.047 1 97.81 164 LYS A C 1
ATOM 1283 O O . LYS A 1 164 ? 33.219 -16.781 -5.121 1 97.81 164 LYS A O 1
ATOM 1288 N N . LYS A 1 165 ? 32.406 -15.367 -6.676 1 97.44 165 LYS A N 1
ATOM 1289 C CA . LYS A 1 165 ? 33.219 -14.242 -6.246 1 97.44 165 LYS A CA 1
ATOM 1290 C C . LYS A 1 165 ? 32.906 -13.859 -4.797 1 97.44 165 LYS A C 1
ATOM 1292 O O . LYS A 1 165 ? 33.844 -13.555 -4.027 1 97.44 165 LYS A O 1
ATOM 1297 N N . LEU A 1 166 ? 31.672 -13.844 -4.434 1 97.94 166 LEU A N 1
ATOM 1298 C CA . LEU A 1 166 ? 31.281 -13.547 -3.062 1 97.94 166 LEU A CA 1
ATOM 1299 C C . LEU A 1 166 ? 31.875 -14.555 -2.092 1 97.94 166 LEU A C 1
ATOM 1301 O O . LEU A 1 166 ? 32.438 -14.18 -1.054 1 97.94 166 LEU A O 1
ATOM 1305 N N . HIS A 1 167 ? 31.781 -15.82 -2.463 1 96.88 167 HIS A N 1
ATOM 1306 C CA . HIS A 1 167 ? 32.312 -16.891 -1.624 1 96.88 167 HIS A CA 1
ATOM 1307 C C . HIS A 1 167 ? 33.812 -16.75 -1.443 1 96.88 167 HIS A C 1
ATOM 1309 O O . HIS A 1 167 ? 34.344 -17 -0.355 1 96.88 167 HIS A O 1
ATOM 1315 N N . GLU A 1 168 ? 34.5 -16.312 -2.438 1 96.38 168 GLU A N 1
ATOM 1316 C CA . GLU A 1 168 ? 35.969 -16.172 -2.402 1 96.38 168 GLU A CA 1
ATOM 1317 C C . GLU A 1 168 ? 36.375 -14.992 -1.547 1 96.38 168 GLU A C 1
ATOM 1319 O O . GLU A 1 168 ? 37.406 -15.055 -0.837 1 96.38 168 GLU A O 1
ATOM 1324 N N . LEU A 1 169 ? 35.594 -13.969 -1.553 1 96.38 169 LEU A N 1
ATOM 1325 C CA . LEU A 1 169 ? 35.969 -12.727 -0.893 1 96.38 169 LEU A CA 1
ATOM 1326 C C . LEU A 1 169 ? 35.594 -12.75 0.582 1 96.38 169 LEU A C 1
ATOM 1328 O O . LEU A 1 169 ? 36.188 -12.031 1.395 1 96.38 169 LEU A O 1
ATOM 1332 N N . GLU A 1 170 ? 34.594 -13.594 0.916 1 95.31 170 GLU A N 1
ATOM 1333 C CA . GLU A 1 170 ? 34.125 -13.617 2.291 1 95.31 170 GLU A CA 1
ATOM 1334 C C . GLU A 1 170 ? 35.125 -14.281 3.223 1 95.31 170 GLU A C 1
ATOM 1336 O O . GLU A 1 170 ? 35.594 -15.391 2.961 1 95.31 170 GLU A O 1
ATOM 1341 N N . THR A 1 171 ? 35.469 -13.477 4.324 1 92.5 171 THR A N 1
ATOM 1342 C CA . THR A 1 171 ? 36.5 -13.984 5.234 1 92.5 171 THR A CA 1
ATOM 1343 C C . THR A 1 171 ? 35.875 -14.383 6.566 1 92.5 171 THR A C 1
ATOM 1345 O O . THR A 1 171 ? 36.438 -15.195 7.305 1 92.5 171 THR A O 1
ATOM 1348 N N . ASP A 1 172 ? 34.75 -13.852 6.871 1 92.44 172 ASP A N 1
ATOM 1349 C CA . ASP A 1 172 ? 34.031 -14.227 8.094 1 92.44 172 ASP A CA 1
ATOM 1350 C C . ASP A 1 172 ? 33.469 -15.641 7.996 1 92.44 172 ASP A C 1
ATOM 1352 O O . ASP A 1 172 ? 32.844 -15.984 7 1 92.44 172 ASP A O 1
ATOM 1356 N N . SER A 1 173 ? 33.625 -16.438 8.977 1 90.31 173 SER A N 1
ATOM 1357 C CA . SER A 1 173 ? 33.281 -17.859 8.938 1 90.31 173 SER A CA 1
ATOM 1358 C C . SER A 1 173 ? 31.797 -18.047 8.734 1 90.31 173 SER A C 1
ATOM 1360 O O . SER A 1 173 ? 31.375 -18.844 7.887 1 90.31 173 SER A O 1
ATOM 1362 N N . LEU A 1 174 ? 31.016 -17.344 9.531 1 91.25 174 LEU A N 1
ATOM 1363 C CA . LEU A 1 174 ? 29.562 -17.5 9.43 1 91.25 174 LEU A CA 1
ATOM 1364 C C . LEU A 1 174 ? 29.062 -16.953 8.094 1 91.25 174 LEU A C 1
ATOM 1366 O O . LEU A 1 174 ? 28.203 -17.578 7.461 1 91.25 174 LEU A O 1
ATOM 1370 N N . ARG A 1 175 ? 29.625 -15.883 7.625 1 93.31 175 ARG A N 1
ATOM 1371 C CA . ARG A 1 175 ? 29.219 -15.281 6.359 1 93.31 175 ARG A CA 1
ATOM 1372 C C . ARG A 1 175 ? 29.672 -16.141 5.18 1 93.31 175 ARG A C 1
ATOM 1374 O O . ARG A 1 175 ? 29.031 -16.156 4.133 1 93.31 175 ARG A O 1
ATOM 1381 N N . LYS A 1 176 ? 30.656 -16.797 5.383 1 94.31 176 LYS A N 1
ATOM 1382 C CA . LYS A 1 176 ? 31.156 -17.703 4.336 1 94.31 176 LYS A CA 1
ATOM 1383 C C . LYS A 1 176 ? 30.203 -18.875 4.129 1 94.31 176 LYS A C 1
ATOM 1385 O O . LYS A 1 176 ? 30 -19.328 3.002 1 94.31 176 LYS A O 1
ATOM 1390 N N . ILE A 1 177 ? 29.703 -19.359 5.273 1 94.75 177 ILE A N 1
ATOM 1391 C CA . ILE A 1 177 ? 28.719 -20.438 5.188 1 94.75 177 ILE A CA 1
ATOM 1392 C C . ILE A 1 177 ? 27.484 -19.953 4.441 1 94.75 177 ILE A C 1
ATOM 1394 O O . ILE A 1 177 ? 26.906 -20.688 3.623 1 94.75 177 ILE A O 1
ATOM 1398 N N . GLU A 1 178 ? 27.078 -18.766 4.699 1 95.19 178 GLU A N 1
ATOM 1399 C CA . GLU A 1 178 ? 25.938 -18.188 3.984 1 95.19 178 GLU A CA 1
ATOM 1400 C C . GLU A 1 178 ? 26.25 -18.031 2.498 1 95.19 178 GLU A C 1
ATOM 1402 O O . GLU A 1 178 ? 25.391 -18.281 1.653 1 95.19 178 GLU A O 1
ATOM 1407 N N . ALA A 1 179 ? 27.453 -17.609 2.207 1 96.88 179 ALA A N 1
ATOM 1408 C CA . ALA A 1 179 ? 27.859 -17.469 0.814 1 96.88 179 ALA A CA 1
ATOM 1409 C C . ALA A 1 179 ? 27.875 -18.812 0.108 1 96.88 179 ALA A C 1
ATOM 1411 O O . ALA A 1 179 ? 27.547 -18.906 -1.076 1 96.88 179 ALA A O 1
ATOM 1412 N N . ASN A 1 180 ? 28.266 -19.828 0.847 1 96.69 180 ASN A N 1
ATOM 1413 C CA . ASN A 1 180 ? 28.234 -21.188 0.314 1 96.69 180 ASN A CA 1
ATOM 1414 C C . ASN A 1 180 ? 26.812 -21.609 -0.065 1 96.69 180 ASN A C 1
ATOM 1416 O O . ASN A 1 180 ? 26.594 -22.219 -1.109 1 96.69 180 ASN A O 1
ATOM 1420 N N . TYR A 1 181 ? 25.922 -21.281 0.8 1 97.19 181 TYR A N 1
ATOM 1421 C CA . TYR A 1 181 ? 24.531 -21.609 0.521 1 97.19 181 TYR A CA 1
ATOM 1422 C C . TYR A 1 181 ? 24.016 -20.844 -0.689 1 97.19 181 TYR A C 1
ATOM 1424 O O . TYR A 1 181 ? 23.25 -21.375 -1.494 1 97.19 181 TYR A O 1
ATOM 1432 N N . MET A 1 182 ? 24.406 -19.641 -0.825 1 97.31 182 MET A N 1
ATOM 1433 C CA . MET A 1 182 ? 24.016 -18.828 -1.981 1 97.31 182 MET A CA 1
ATOM 1434 C C . MET A 1 182 ? 24.578 -19.422 -3.268 1 97.31 182 MET A C 1
ATOM 1436 O O . MET A 1 182 ? 23.906 -19.438 -4.301 1 97.31 182 MET A O 1
ATOM 1440 N N . LEU A 1 183 ? 25.781 -19.859 -3.18 1 97.88 183 LEU A N 1
ATOM 1441 C CA . LEU A 1 183 ? 26.406 -20.516 -4.332 1 97.88 183 LEU A CA 1
ATOM 1442 C C . LEU A 1 183 ? 25.688 -21.812 -4.676 1 97.88 183 LEU A C 1
ATOM 1444 O O . LEU A 1 183 ? 25.484 -22.109 -5.852 1 97.88 183 LEU A O 1
ATOM 1448 N N . LEU A 1 184 ? 25.344 -22.562 -3.684 1 97.62 184 LEU A N 1
ATOM 1449 C CA . LEU A 1 184 ? 24.547 -23.781 -3.865 1 97.62 184 LEU A CA 1
ATOM 1450 C C . LEU A 1 184 ? 23.266 -23.469 -4.617 1 97.62 184 LEU A C 1
ATOM 1452 O O . LEU A 1 184 ? 22.906 -24.156 -5.574 1 97.62 184 LEU A O 1
ATOM 1456 N N . THR A 1 185 ? 22.547 -22.406 -4.191 1 95.5 185 THR A N 1
ATOM 1457 C CA . THR A 1 185 ? 21.281 -22 -4.809 1 95.5 185 THR A CA 1
ATOM 1458 C C . THR A 1 185 ? 21.5 -21.625 -6.273 1 95.5 185 THR A C 1
ATOM 1460 O O . THR A 1 185 ? 20.688 -21.984 -7.133 1 95.5 185 THR A O 1
ATOM 1463 N N . ALA A 1 186 ? 22.594 -20.984 -6.531 1 96.69 186 ALA A N 1
ATOM 1464 C CA . ALA A 1 186 ? 22.906 -20.609 -7.91 1 96.69 186 ALA A CA 1
ATOM 1465 C C . ALA A 1 186 ? 23.094 -21.859 -8.773 1 96.69 186 ALA A C 1
ATOM 1467 O O . ALA A 1 186 ? 22.594 -21.922 -9.898 1 96.69 186 ALA A O 1
ATOM 1468 N N . TYR A 1 187 ? 23.781 -22.828 -8.266 1 96.88 187 TYR A N 1
ATOM 1469 C CA . TYR A 1 187 ? 24 -24.078 -8.992 1 96.88 187 TYR A CA 1
ATOM 1470 C C . TYR A 1 187 ? 22.688 -24.828 -9.188 1 96.88 187 TYR A C 1
ATOM 1472 O O . TYR A 1 187 ? 22.438 -25.391 -10.258 1 96.88 187 TYR A O 1
ATOM 1480 N N . GLU A 1 188 ? 21.859 -24.812 -8.172 1 93.88 188 GLU A N 1
ATOM 1481 C CA . GLU A 1 188 ? 20.562 -25.453 -8.258 1 93.88 188 GLU A CA 1
ATOM 1482 C C . GLU A 1 188 ? 19.703 -24.859 -9.375 1 93.88 188 GLU A C 1
ATOM 1484 O O . GLU A 1 188 ? 19.141 -25.578 -10.195 1 93.88 188 GLU A O 1
ATOM 1489 N N . TYR A 1 189 ? 19.672 -23.562 -9.391 1 92.38 189 TYR A N 1
ATOM 1490 C CA . TYR A 1 189 ? 18.844 -22.875 -10.367 1 92.38 189 TYR A CA 1
ATOM 1491 C C . TYR A 1 189 ? 19.406 -23.016 -11.766 1 92.38 189 TYR A C 1
ATOM 1493 O O . TYR A 1 189 ? 18.688 -22.891 -12.758 1 92.38 189 TYR A O 1
ATOM 1501 N N . ALA A 1 190 ? 20.734 -23.328 -11.852 1 93.5 190 ALA A N 1
ATOM 1502 C CA . ALA A 1 190 ? 21.391 -23.531 -13.141 1 93.5 190 ALA A CA 1
ATOM 1503 C C . ALA A 1 190 ? 21.234 -24.984 -13.617 1 93.5 190 ALA A C 1
ATOM 1505 O O . ALA A 1 190 ? 21.609 -25.312 -14.742 1 93.5 190 ALA A O 1
ATOM 1506 N N . GLY A 1 191 ? 20.688 -25.859 -12.766 1 89.81 191 GLY A N 1
ATOM 1507 C CA . GLY A 1 191 ? 20.531 -27.266 -13.109 1 89.81 191 GLY A CA 1
ATOM 1508 C C . GLY A 1 191 ? 21.797 -28.078 -12.93 1 89.81 191 GLY A C 1
ATOM 1509 O O . GLY A 1 191 ? 21.906 -29.188 -13.43 1 89.81 191 GLY A O 1
ATOM 1510 N N . GLU A 1 192 ? 22.797 -27.438 -12.312 1 94.38 192 GLU A N 1
ATOM 1511 C CA . GLU A 1 192 ? 24.031 -28.156 -12 1 94.38 192 GLU A CA 1
ATOM 1512 C C . GLU A 1 192 ? 23.906 -28.906 -10.672 1 94.38 192 GLU A C 1
ATOM 1514 O O . GLU A 1 192 ? 24.531 -28.531 -9.68 1 94.38 192 GLU A O 1
ATOM 1519 N N . THR A 1 193 ? 23.312 -30.047 -10.703 1 93.5 193 THR A N 1
ATOM 1520 C CA . THR A 1 193 ? 22.906 -30.766 -9.508 1 93.5 193 THR A CA 1
ATOM 1521 C C . THR A 1 193 ? 24.125 -31.375 -8.805 1 93.5 193 THR A C 1
ATOM 1523 O O . THR A 1 193 ? 24.156 -31.484 -7.574 1 93.5 193 THR A O 1
ATOM 1526 N N . ASP A 1 194 ? 25.141 -31.781 -9.57 1 95.75 194 ASP A N 1
ATOM 1527 C CA . ASP A 1 194 ? 26.328 -32.375 -8.953 1 95.75 194 ASP A CA 1
ATOM 1528 C C . ASP A 1 194 ? 27.047 -31.344 -8.078 1 95.75 194 ASP A C 1
ATOM 1530 O O . ASP A 1 194 ? 27.406 -31.641 -6.934 1 95.75 194 ASP A O 1
ATOM 1534 N N . SER A 1 195 ? 27.266 -30.188 -8.68 1 96.88 195 SER A N 1
ATOM 1535 C CA . SER A 1 195 ? 27.922 -29.141 -7.922 1 96.88 195 SER A CA 1
ATOM 1536 C C . SER A 1 195 ? 27.094 -28.719 -6.715 1 96.88 195 SER A C 1
ATOM 1538 O O . SER A 1 195 ? 27.641 -28.469 -5.637 1 96.88 195 SER A O 1
ATOM 1540 N N . ALA A 1 196 ? 25.781 -28.625 -6.859 1 97.19 196 ALA A N 1
ATOM 1541 C CA . ALA A 1 196 ? 24.875 -28.266 -5.766 1 97.19 196 ALA A CA 1
ATOM 1542 C C . ALA A 1 196 ? 24.938 -29.312 -4.648 1 97.19 196 ALA A C 1
ATOM 1544 O O . ALA A 1 196 ? 25.016 -28.953 -3.469 1 97.19 196 ALA A O 1
ATOM 1545 N N . LEU A 1 197 ? 24.891 -30.562 -5.051 1 96.75 197 LEU A N 1
ATOM 1546 C CA . LEU A 1 197 ? 24.906 -31.641 -4.066 1 96.75 197 LEU A CA 1
ATOM 1547 C C . LEU A 1 197 ? 26.219 -31.641 -3.291 1 96.75 197 LEU A C 1
ATOM 1549 O O . LEU A 1 197 ? 26.234 -31.906 -2.086 1 96.75 197 LEU A O 1
ATOM 1553 N N . TYR A 1 198 ? 27.312 -31.406 -3.99 1 96.75 198 TYR A N 1
ATOM 1554 C CA . TYR A 1 198 ? 28.625 -31.344 -3.336 1 96.75 198 TYR A CA 1
ATOM 1555 C C . TYR A 1 198 ? 28.625 -30.281 -2.244 1 96.75 198 TYR A C 1
ATOM 1557 O O . TYR A 1 198 ? 29.047 -30.547 -1.113 1 96.75 198 TYR A O 1
ATOM 1565 N N . LEU A 1 199 ? 28.219 -29.094 -2.578 1 97.5 199 LEU A N 1
ATOM 1566 C CA . LEU A 1 199 ? 28.188 -28 -1.615 1 97.5 199 LEU A CA 1
ATOM 1567 C C . LEU A 1 199 ? 27.203 -28.297 -0.486 1 97.5 199 LEU A C 1
ATOM 1569 O O . LEU A 1 199 ? 27.453 -27.969 0.672 1 97.5 199 LEU A O 1
ATOM 1573 N N . LEU A 1 200 ? 26.062 -28.891 -0.827 1 97.69 200 LEU A N 1
ATOM 1574 C CA . LEU A 1 200 ? 25.047 -29.219 0.173 1 97.69 200 LEU A CA 1
ATOM 1575 C C . LEU A 1 200 ? 25.578 -30.219 1.184 1 97.69 200 LEU A C 1
ATOM 1577 O O . LEU A 1 200 ? 25.312 -30.109 2.381 1 97.69 200 LEU A O 1
ATOM 1581 N N . ASP A 1 201 ? 26.344 -31.156 0.747 1 96.56 201 ASP A N 1
ATOM 1582 C CA . ASP A 1 201 ? 26.938 -32.125 1.649 1 96.56 201 ASP A CA 1
ATOM 1583 C C . ASP A 1 201 ? 27.875 -31.469 2.643 1 96.56 201 ASP A C 1
ATOM 1585 O O . ASP A 1 201 ? 27.906 -31.828 3.82 1 96.56 201 ASP A O 1
ATOM 1589 N N . GLN A 1 202 ? 28.609 -30.516 2.135 1 96.25 202 GLN A N 1
ATOM 1590 C CA . GLN A 1 202 ? 29.484 -29.75 3.023 1 96.25 202 GLN A CA 1
ATOM 1591 C C . GLN A 1 202 ? 28.688 -29 4.074 1 96.25 202 GLN A C 1
ATOM 1593 O O . GLN A 1 202 ? 29.094 -28.922 5.234 1 96.25 202 GLN A O 1
ATOM 1598 N N . LEU A 1 203 ? 27.609 -28.469 3.678 1 97 203 LEU A N 1
ATOM 1599 C CA . LEU A 1 203 ? 26.766 -27.719 4.59 1 97 203 LEU A CA 1
ATOM 1600 C C . LEU A 1 203 ? 26.109 -28.625 5.613 1 97 203 LEU A C 1
ATOM 1602 O O . LEU A 1 203 ? 25.969 -28.266 6.785 1 97 203 LEU A O 1
ATOM 1606 N N . VAL A 1 204 ? 25.656 -29.781 5.199 1 96.25 204 VAL A N 1
ATOM 1607 C CA . VAL A 1 204 ? 25.078 -30.766 6.105 1 96.25 204 VAL A CA 1
ATOM 1608 C C . VAL A 1 204 ? 26.094 -31.156 7.172 1 96.25 204 VAL A C 1
ATOM 1610 O O . VAL A 1 204 ? 25.781 -31.188 8.359 1 96.25 204 VAL A O 1
ATOM 1613 N N . ASP A 1 205 ? 27.297 -31.422 6.727 1 95.44 205 ASP A N 1
ATOM 1614 C CA . ASP A 1 205 ? 28.359 -31.797 7.648 1 95.44 205 ASP A CA 1
ATOM 1615 C C . ASP A 1 205 ? 28.656 -30.656 8.625 1 95.44 205 ASP A C 1
ATOM 1617 O O . ASP A 1 205 ? 28.844 -30.906 9.82 1 95.44 205 ASP A O 1
ATOM 1621 N N . TYR A 1 206 ? 28.734 -29.516 8.07 1 95.5 206 TYR A N 1
ATOM 1622 C CA . TYR A 1 206 ? 29 -28.359 8.922 1 95.5 206 TYR A CA 1
ATOM 1623 C C . TYR A 1 206 ? 27.922 -28.203 9.984 1 95.5 206 TYR A C 1
ATOM 1625 O O . TYR A 1 206 ? 28.219 -27.984 11.156 1 95.5 206 TYR A O 1
ATOM 1633 N N . ALA A 1 207 ? 26.672 -28.266 9.57 1 95.81 207 ALA A N 1
ATOM 1634 C CA . ALA A 1 207 ? 25.562 -28.125 10.5 1 95.81 207 ALA A CA 1
ATOM 1635 C C . ALA A 1 207 ? 25.578 -29.219 11.57 1 95.81 207 ALA A C 1
ATOM 1637 O O . ALA A 1 207 ? 25.297 -28.953 12.742 1 95.81 207 ALA A O 1
ATOM 1638 N N . ARG A 1 208 ? 25.891 -30.391 11.156 1 93.56 208 ARG A N 1
ATOM 1639 C CA . ARG A 1 208 ? 25.984 -31.516 12.086 1 93.56 208 ARG A CA 1
ATOM 1640 C C . ARG A 1 208 ? 27.094 -31.297 13.102 1 93.56 208 ARG A C 1
ATOM 1642 O O . ARG A 1 208 ? 26.891 -31.453 14.305 1 93.56 208 ARG A O 1
ATOM 1649 N N . ASN A 1 209 ? 28.234 -30.844 12.68 1 94.94 209 ASN A N 1
ATOM 1650 C CA . ASN A 1 209 ? 29.406 -30.656 13.531 1 94.94 209 ASN A CA 1
ATOM 1651 C C . ASN A 1 209 ? 29.219 -29.484 14.484 1 94.94 209 ASN A C 1
ATOM 1653 O O . ASN A 1 209 ? 29.828 -29.453 15.562 1 94.94 209 ASN A O 1
ATOM 1657 N N . HIS A 1 210 ? 28.422 -28.578 14.109 1 95.06 210 HIS A N 1
ATOM 1658 C CA . HIS A 1 210 ? 28.25 -27.406 14.938 1 95.06 210 HIS A CA 1
ATOM 1659 C C . HIS A 1 210 ? 26.906 -27.438 15.664 1 95.06 210 HIS A C 1
ATOM 1661 O O . HIS A 1 210 ? 26.484 -26.438 16.25 1 95.06 210 HIS A O 1
ATOM 1667 N N . ASN A 1 211 ? 26.125 -28.531 15.602 1 93.06 211 ASN A N 1
ATOM 1668 C CA . ASN A 1 211 ? 24.859 -28.797 16.297 1 93.06 211 ASN A CA 1
ATOM 1669 C C . ASN A 1 211 ? 23.812 -27.766 15.922 1 93.06 211 ASN A C 1
ATOM 1671 O O . ASN A 1 211 ? 23.125 -27.219 16.797 1 93.06 211 ASN A O 1
ATOM 1675 N N . TRP A 1 212 ? 23.828 -27.391 14.625 1 93.19 212 TRP A N 1
ATOM 1676 C CA . TRP A 1 212 ? 22.781 -26.531 14.078 1 93.19 212 TRP A CA 1
ATOM 1677 C C . TRP A 1 212 ? 21.562 -27.359 13.664 1 93.19 212 TRP A C 1
ATOM 1679 O O . TRP A 1 212 ? 21.344 -27.594 12.469 1 93.19 212 TRP A O 1
ATOM 1689 N N . GLY A 1 213 ? 20.75 -27.703 14.547 1 89.44 213 GLY A N 1
ATOM 1690 C CA . GLY A 1 213 ? 19.672 -28.656 14.336 1 89.44 213 GLY A CA 1
ATOM 1691 C C . GLY A 1 213 ? 18.703 -28.219 13.258 1 89.44 213 GLY A C 1
ATOM 1692 O O . GLY A 1 213 ? 18.422 -28.984 12.32 1 89.44 213 GLY A O 1
ATOM 1693 N N . ASP A 1 214 ? 18.188 -27 13.336 1 90.75 214 ASP A N 1
ATOM 1694 C CA . ASP A 1 214 ? 17.188 -26.5 12.383 1 90.75 214 ASP A CA 1
ATOM 1695 C C . ASP A 1 214 ? 17.766 -26.438 10.969 1 90.75 214 ASP A C 1
ATOM 1697 O O . ASP A 1 214 ? 17.125 -26.844 10.008 1 90.75 214 ASP A O 1
ATOM 1701 N N . LYS A 1 215 ? 18.984 -25.984 10.883 1 93.5 215 LYS A N 1
ATOM 1702 C CA . LYS A 1 215 ? 19.625 -25.891 9.57 1 93.5 215 LYS A CA 1
ATOM 1703 C C . LYS A 1 215 ? 19.953 -27.281 9.016 1 93.5 215 LYS A C 1
ATOM 1705 O O . LYS A 1 215 ? 19.828 -27.516 7.816 1 93.5 215 LYS A O 1
ATOM 1710 N N . HIS A 1 216 ? 20.422 -28.125 9.914 1 94.12 216 HIS A N 1
ATOM 1711 C CA . HIS A 1 216 ? 20.688 -29.484 9.5 1 94.12 216 HIS A CA 1
ATOM 1712 C C . HIS A 1 216 ? 19.453 -30.125 8.891 1 94.12 216 HIS A C 1
ATOM 1714 O O . HIS A 1 216 ? 19.516 -30.766 7.832 1 94.12 216 HIS A O 1
ATOM 1720 N N . PHE A 1 217 ? 18.391 -29.922 9.586 1 93.75 217 PHE A N 1
ATOM 1721 C CA . PHE A 1 217 ? 17.094 -30.422 9.109 1 93.75 217 PHE A CA 1
ATOM 1722 C C . PHE A 1 217 ? 16.766 -29.859 7.734 1 93.75 217 PHE A C 1
ATOM 1724 O O . PHE A 1 217 ? 16.406 -30.609 6.824 1 93.75 217 PHE A O 1
ATOM 1731 N N . MET A 1 218 ? 16.953 -28.641 7.555 1 94.31 218 MET A N 1
ATOM 1732 C CA . MET A 1 218 ? 16.641 -27.969 6.293 1 94.31 218 MET A CA 1
ATOM 1733 C C . MET A 1 218 ? 17.547 -28.469 5.172 1 94.31 218 MET A C 1
ATOM 1735 O O . MET A 1 218 ? 17.078 -28.703 4.055 1 94.31 218 MET A O 1
ATOM 1739 N N . PHE A 1 219 ? 18.75 -28.672 5.461 1 96.56 219 PHE A N 1
ATOM 1740 C CA . PHE A 1 219 ? 19.703 -29.141 4.453 1 96.56 219 PHE A CA 1
ATOM 1741 C C . PHE A 1 219 ? 19.406 -30.578 4.043 1 96.56 219 PHE A C 1
ATOM 1743 O O . PHE A 1 219 ? 19.547 -30.938 2.873 1 96.56 219 PHE A O 1
ATOM 1750 N N . GLU A 1 220 ? 19.016 -31.328 4.965 1 95.5 220 GLU A N 1
ATOM 1751 C CA . GLU A 1 220 ? 18.656 -32.688 4.652 1 95.5 220 GLU A CA 1
ATOM 1752 C C . GLU A 1 220 ? 17.422 -32.75 3.754 1 95.5 220 GLU A C 1
ATOM 1754 O O . GLU A 1 220 ? 17.344 -33.594 2.852 1 95.5 220 GLU A O 1
ATOM 1759 N N . LEU A 1 221 ? 16.531 -31.922 4.098 1 95.5 221 LEU A N 1
ATOM 1760 C CA . LEU A 1 221 ? 15.336 -31.828 3.252 1 95.5 221 LEU A CA 1
ATOM 1761 C C . LEU A 1 221 ? 15.719 -31.453 1.823 1 95.5 221 LEU A C 1
ATOM 1763 O O . LEU A 1 221 ? 15.227 -32.062 0.868 1 95.5 221 LEU A O 1
ATOM 1767 N N . GLU A 1 222 ? 16.531 -30.5 1.722 1 95.75 222 GLU A N 1
ATOM 1768 C CA . GLU A 1 222 ? 16.984 -30.047 0.409 1 95.75 222 GLU A CA 1
ATOM 1769 C C . GLU A 1 222 ? 17.781 -31.141 -0.299 1 95.75 222 GLU A C 1
ATOM 1771 O O . GLU A 1 222 ? 17.719 -31.266 -1.522 1 95.75 222 GLU A O 1
ATOM 1776 N N . ARG A 1 223 ? 18.547 -31.859 0.421 1 96.75 223 ARG A N 1
ATOM 1777 C CA . ARG A 1 223 ? 19.312 -32.969 -0.152 1 96.75 223 ARG A CA 1
ATOM 1778 C C . ARG A 1 223 ? 18.375 -34 -0.761 1 96.75 223 ARG A C 1
ATOM 1780 O O . ARG A 1 223 ? 18.656 -34.531 -1.843 1 96.75 223 ARG A O 1
ATOM 1787 N N . ALA A 1 224 ? 17.312 -34.344 -0.049 1 96.25 224 ALA A N 1
ATOM 1788 C CA . ALA A 1 224 ? 16.328 -35.281 -0.577 1 96.25 224 ALA A CA 1
ATOM 1789 C C . ALA A 1 224 ? 15.773 -34.812 -1.913 1 96.25 224 ALA A C 1
ATOM 1791 O O . ALA A 1 224 ? 15.57 -35.594 -2.832 1 96.25 224 ALA A O 1
ATOM 1792 N N . GLN A 1 225 ? 15.531 -33.562 -2.002 1 94.5 225 GLN A N 1
ATOM 1793 C CA . GLN A 1 225 ? 15.008 -32.969 -3.232 1 94.5 225 GLN A CA 1
ATOM 1794 C C . GLN A 1 225 ? 16.016 -33.062 -4.371 1 94.5 225 GLN A C 1
ATOM 1796 O O . GLN A 1 225 ? 15.664 -33.438 -5.496 1 94.5 225 GLN A O 1
ATOM 1801 N N . LEU A 1 226 ? 17.25 -32.781 -4.07 1 95 226 LEU A N 1
ATOM 1802 C CA . LEU A 1 226 ? 18.297 -32.844 -5.098 1 95 226 LEU A CA 1
ATOM 1803 C C . LEU A 1 226 ? 18.531 -34.25 -5.562 1 95 226 LEU A C 1
ATOM 1805 O O . LEU A 1 226 ? 18.844 -34.5 -6.734 1 95 226 LEU A O 1
ATOM 1809 N N . LEU A 1 227 ? 18.438 -35.188 -4.652 1 95.44 227 LEU A N 1
ATOM 1810 C CA . LEU A 1 227 ? 18.578 -36.594 -5.02 1 95.44 227 LEU A CA 1
ATOM 1811 C C . LEU A 1 227 ? 17.484 -37 -6.004 1 95.44 227 LEU A C 1
ATOM 1813 O O . LEU A 1 227 ? 17.766 -37.719 -6.969 1 95.44 227 LEU A O 1
ATOM 1817 N N . THR A 1 228 ? 16.328 -36.531 -5.734 1 93.81 228 THR A N 1
ATOM 1818 C CA . THR A 1 228 ? 15.227 -36.781 -6.648 1 93.81 228 THR A CA 1
ATOM 1819 C C . THR A 1 228 ? 15.516 -36.219 -8.031 1 93.81 228 THR A C 1
ATOM 1821 O O . THR A 1 228 ? 15.281 -36.875 -9.047 1 93.81 228 THR A O 1
ATOM 1824 N N . GLU A 1 229 ? 16.047 -35.031 -8.07 1 89.56 229 GLU A N 1
ATOM 1825 C CA . GLU A 1 229 ? 16.359 -34.375 -9.336 1 89.56 229 GLU A CA 1
ATOM 1826 C C . GLU A 1 229 ? 17.438 -35.125 -10.102 1 89.56 229 GLU A C 1
ATOM 1828 O O . GLU A 1 229 ? 17.484 -35.094 -11.328 1 89.56 229 GLU A O 1
ATOM 1833 N N . LYS A 1 230 ? 18.203 -35.906 -9.383 1 91.06 230 LYS A N 1
ATOM 1834 C CA . LYS A 1 230 ? 19.266 -36.719 -9.992 1 91.06 230 LYS A CA 1
ATOM 1835 C C . LYS A 1 230 ? 18.766 -38.125 -10.297 1 91.06 230 LYS A C 1
ATOM 1837 O O . LYS A 1 230 ? 19.562 -39.031 -10.594 1 91.06 230 LYS A O 1
ATOM 1842 N N . SER A 1 231 ? 17.531 -38.406 -10.156 1 89.81 231 SER A N 1
ATOM 1843 C CA . SER A 1 231 ? 16.875 -39.656 -10.438 1 89.81 231 SER A CA 1
ATOM 1844 C C . SER A 1 231 ? 17.297 -40.719 -9.43 1 89.81 231 SER A C 1
ATOM 1846 O O . SER A 1 231 ? 17.438 -41.906 -9.781 1 89.81 231 SER A O 1
ATOM 1848 N N . ARG A 1 232 ? 17.688 -40.281 -8.289 1 93.75 232 ARG A N 1
ATOM 1849 C CA . ARG A 1 232 ? 18 -41.188 -7.18 1 93.75 232 ARG A CA 1
ATOM 1850 C C . ARG A 1 232 ? 16.875 -41.188 -6.156 1 93.75 232 ARG A C 1
ATOM 1852 O O . ARG A 1 232 ? 17.094 -40.906 -4.977 1 93.75 232 ARG A O 1
ATOM 1859 N N . SER A 1 233 ? 15.734 -41.625 -6.617 1 94.88 233 SER A N 1
ATOM 1860 C CA . SER A 1 233 ? 14.5 -41.531 -5.844 1 94.88 233 SER A CA 1
ATOM 1861 C C . SER A 1 233 ? 14.539 -42.469 -4.637 1 94.88 233 SER A C 1
ATOM 1863 O O . SER A 1 233 ? 14 -42.125 -3.576 1 94.88 233 SER A O 1
ATOM 1865 N N . ALA A 1 234 ? 15.164 -43.562 -4.793 1 95.56 234 ALA A N 1
ATOM 1866 C CA . ALA A 1 234 ? 15.227 -44.531 -3.691 1 95.56 234 ALA A CA 1
ATOM 1867 C C . ALA A 1 234 ? 16.031 -43.969 -2.521 1 95.56 234 ALA A C 1
ATOM 1869 O O . ALA A 1 234 ? 15.641 -44.125 -1.361 1 95.56 234 ALA A O 1
ATOM 1870 N N . GLU A 1 235 ? 17.172 -43.375 -2.891 1 96.5 235 GLU A N 1
ATOM 1871 C CA . GLU A 1 235 ? 17.969 -42.719 -1.854 1 96.5 235 GLU A CA 1
ATOM 1872 C C . GLU A 1 235 ? 17.219 -41.562 -1.198 1 96.5 235 GLU A C 1
ATOM 1874 O O . GLU A 1 235 ? 17.344 -41.344 0.009 1 96.5 235 GLU A O 1
ATOM 1879 N N . SER A 1 236 ? 16.516 -40.812 -2.025 1 97.56 236 SER A N 1
ATOM 1880 C CA . SER A 1 236 ? 15.688 -39.75 -1.5 1 97.56 236 SER A CA 1
ATOM 1881 C C . SER A 1 236 ? 14.648 -40.281 -0.526 1 97.56 236 SER A C 1
ATOM 1883 O O . SER A 1 236 ? 14.469 -39.719 0.566 1 97.56 236 SER A O 1
ATOM 1885 N N . ASP A 1 237 ? 13.961 -41.312 -0.864 1 97.88 237 ASP A N 1
ATOM 1886 C CA . ASP A 1 237 ? 12.961 -41.938 0.005 1 97.88 237 ASP A CA 1
ATOM 1887 C C . ASP A 1 237 ? 13.578 -42.344 1.335 1 97.88 237 ASP A C 1
ATOM 1889 O O . ASP A 1 237 ? 12.992 -42.125 2.396 1 97.88 237 ASP A O 1
ATOM 1893 N N . ALA A 1 238 ? 14.734 -43 1.235 1 97.62 238 ALA A N 1
ATOM 1894 C CA . ALA A 1 238 ? 15.414 -43.469 2.441 1 97.62 238 ALA A CA 1
ATOM 1895 C C . ALA A 1 238 ? 15.758 -42.281 3.365 1 97.62 238 ALA A C 1
ATOM 1897 O O . ALA A 1 238 ? 15.625 -42.406 4.586 1 97.62 238 ALA A O 1
ATOM 1898 N N . LEU A 1 239 ? 16.219 -41.25 2.77 1 97.06 239 LEU A N 1
ATOM 1899 C CA . LEU A 1 239 ? 16.547 -40.062 3.551 1 97.06 239 LEU A CA 1
ATOM 1900 C C . LEU A 1 239 ? 15.305 -39.5 4.211 1 97.06 239 LEU A C 1
ATOM 1902 O O . LEU A 1 239 ? 15.352 -39.062 5.367 1 97.06 239 LEU A O 1
ATOM 1906 N N . ILE A 1 240 ? 14.195 -39.406 3.523 1 97.75 240 ILE A N 1
ATOM 1907 C CA . ILE A 1 240 ? 12.945 -38.906 4.059 1 97.75 240 ILE A CA 1
ATOM 1908 C C . ILE A 1 240 ? 12.492 -39.75 5.234 1 97.75 240 ILE A C 1
ATOM 1910 O O . ILE A 1 240 ? 12.055 -39.219 6.262 1 97.75 240 ILE A O 1
ATOM 1914 N N . GLU A 1 241 ? 12.641 -41 5.086 1 97.31 241 GLU A N 1
ATOM 1915 C CA . GLU A 1 241 ? 12.305 -41.906 6.176 1 97.31 241 GLU A CA 1
ATOM 1916 C C . GLU A 1 241 ? 13.148 -41.625 7.418 1 97.31 241 GLU A C 1
ATOM 1918 O O . GLU A 1 241 ? 12.633 -41.656 8.539 1 97.31 241 GLU A O 1
ATOM 1923 N N . GLU A 1 242 ? 14.367 -41.438 7.172 1 95.94 242 GLU A N 1
ATOM 1924 C CA . GLU A 1 242 ? 15.258 -41.094 8.281 1 95.94 242 GLU A CA 1
ATOM 1925 C C . GLU A 1 242 ? 14.844 -39.812 8.961 1 95.94 242 GLU A C 1
ATOM 1927 O O . GLU A 1 242 ? 14.891 -39.688 10.188 1 95.94 242 GLU A O 1
ATOM 1932 N N . ILE A 1 243 ? 14.461 -38.812 8.188 1 95.75 243 ILE A N 1
ATOM 1933 C CA . ILE A 1 243 ? 14.023 -37.531 8.727 1 95.75 243 ILE A CA 1
ATOM 1934 C C . ILE A 1 243 ? 12.773 -37.75 9.586 1 95.75 243 ILE A C 1
ATOM 1936 O O . ILE A 1 243 ? 12.688 -37.219 10.695 1 95.75 243 ILE A O 1
ATOM 1940 N N . PHE A 1 244 ? 11.859 -38.531 9.109 1 96.38 244 PHE A N 1
ATOM 1941 C CA . PHE A 1 244 ? 10.648 -38.781 9.867 1 96.38 244 PHE A CA 1
ATOM 1942 C C . PHE A 1 244 ? 10.969 -39.531 11.156 1 96.38 244 PHE A C 1
ATOM 1944 O O . PHE A 1 244 ? 10.359 -39.281 12.195 1 96.38 244 PHE A O 1
ATOM 1951 N N . ARG A 1 245 ? 11.883 -40.438 11.102 1 95.69 245 ARG A N 1
ATOM 1952 C CA . ARG A 1 245 ? 12.273 -41.188 12.289 1 95.69 245 ARG A CA 1
ATOM 1953 C C . ARG A 1 245 ? 12.875 -40.281 13.344 1 95.69 245 ARG A C 1
ATOM 1955 O O . ARG A 1 245 ? 12.578 -40.438 14.539 1 95.69 245 ARG A O 1
ATOM 1962 N N . LYS A 1 246 ? 13.617 -39.312 12.938 1 92.62 246 LYS A N 1
ATOM 1963 C CA . LYS A 1 246 ? 14.328 -38.438 13.859 1 92.62 246 LYS A CA 1
ATOM 1964 C C . LYS A 1 246 ? 13.445 -37.281 14.312 1 92.62 246 LYS A C 1
ATOM 1966 O O . LYS A 1 246 ? 13.5 -36.875 15.477 1 92.62 246 LYS A O 1
ATOM 1971 N N . ALA A 1 247 ? 12.664 -36.688 13.398 1 93.62 247 ALA A N 1
ATOM 1972 C CA . ALA A 1 247 ? 11.969 -35.438 13.688 1 93.62 247 ALA A CA 1
ATOM 1973 C C . ALA A 1 247 ? 10.484 -35.688 13.938 1 93.62 247 ALA A C 1
ATOM 1975 O O . ALA A 1 247 ? 9.758 -34.781 14.352 1 93.62 247 ALA A O 1
ATOM 1976 N N . GLY A 1 248 ? 9.984 -36.938 13.695 1 93.56 248 GLY A N 1
ATOM 1977 C CA . GLY A 1 248 ? 8.594 -37.25 13.945 1 93.56 248 GLY A CA 1
ATOM 1978 C C . GLY A 1 248 ? 7.703 -37.062 12.734 1 93.56 248 GLY A C 1
ATOM 1979 O O . GLY A 1 248 ? 8.086 -36.375 11.781 1 93.56 248 GLY A O 1
ATOM 1980 N N . PRO A 1 249 ? 6.527 -37.562 12.742 1 92.31 249 PRO A N 1
ATOM 1981 C CA . PRO A 1 249 ? 5.617 -37.5 11.594 1 92.31 249 PRO A CA 1
ATOM 1982 C C . PRO A 1 249 ? 4.984 -36.125 11.414 1 92.31 249 PRO A C 1
ATOM 1984 O O . PRO A 1 249 ? 4.566 -35.75 10.305 1 92.31 249 PRO A O 1
ATOM 1987 N N . ASP A 1 250 ? 4.945 -35.344 12.531 1 88.94 250 ASP A N 1
ATOM 1988 C CA . ASP A 1 250 ? 4.297 -34.031 12.461 1 88.94 250 ASP A CA 1
ATOM 1989 C C . ASP A 1 250 ? 5.324 -32.906 12.492 1 88.94 250 ASP A C 1
ATOM 1991 O O . ASP A 1 250 ? 5.047 -31.828 13.008 1 88.94 250 ASP A O 1
ATOM 1995 N N . ASN A 1 251 ? 6.484 -33.25 11.992 1 92 251 ASN A N 1
ATOM 1996 C CA . ASN A 1 251 ? 7.504 -32.219 12 1 92 251 ASN A CA 1
ATOM 1997 C C . ASN A 1 251 ? 7.094 -31.016 11.133 1 92 251 ASN A C 1
ATOM 1999 O O . ASN A 1 251 ? 6.121 -31.109 10.375 1 92 251 ASN A O 1
ATOM 2003 N N . GLY A 1 252 ? 7.758 -29.938 11.203 1 92.31 252 GLY A N 1
ATOM 2004 C CA . GLY A 1 252 ? 7.379 -28.672 10.602 1 92.31 252 GLY A CA 1
ATOM 2005 C C . GLY A 1 252 ? 7.445 -28.688 9.086 1 92.31 252 GLY A C 1
ATOM 2006 O O . GLY A 1 252 ? 7.004 -27.734 8.43 1 92.31 252 GLY A O 1
ATOM 2007 N N . ALA A 1 253 ? 7.984 -29.781 8.461 1 95.31 253 ALA A N 1
ATOM 2008 C CA . ALA A 1 253 ? 8.086 -29.875 7.008 1 95.31 253 ALA A CA 1
ATOM 2009 C C . ALA A 1 253 ? 7.453 -31.172 6.492 1 95.31 253 ALA A C 1
ATOM 2011 O O . ALA A 1 253 ? 7.824 -31.672 5.43 1 95.31 253 ALA A O 1
ATOM 2012 N N . ALA A 1 254 ? 6.547 -31.688 7.25 1 96.81 254 ALA A N 1
ATOM 2013 C CA . ALA A 1 254 ? 5.934 -32.969 6.898 1 96.81 254 ALA A CA 1
ATOM 2014 C C . ALA A 1 254 ? 5.191 -32.875 5.566 1 96.81 254 ALA A C 1
ATOM 2016 O O . ALA A 1 254 ? 5.176 -33.844 4.789 1 96.81 254 ALA A O 1
ATOM 2017 N N . ASP A 1 255 ? 4.531 -31.75 5.32 1 96 255 ASP A N 1
ATOM 2018 C CA . ASP A 1 255 ? 3.834 -31.562 4.051 1 96 255 ASP A CA 1
ATOM 2019 C C . ASP A 1 255 ? 4.805 -31.609 2.875 1 96 255 ASP A C 1
ATOM 2021 O O . ASP A 1 255 ? 4.555 -32.312 1.889 1 96 255 ASP A O 1
ATOM 2025 N N . TYR A 1 256 ? 5.988 -31.031 3.037 1 95.88 256 TYR A N 1
ATOM 2026 C CA . TYR A 1 256 ? 6.988 -31.016 1.976 1 95.88 256 TYR A CA 1
ATOM 2027 C C . TYR A 1 256 ? 7.586 -32.406 1.779 1 95.88 256 TYR A C 1
ATOM 2029 O O . TYR A 1 256 ? 7.902 -32.812 0.654 1 95.88 256 TYR A O 1
ATOM 2037 N N . LEU A 1 257 ? 7.758 -33.125 2.84 1 97.5 257 LEU A N 1
ATOM 2038 C CA . LEU A 1 257 ? 8.328 -34.438 2.76 1 97.5 257 LEU A CA 1
ATOM 2039 C C . LEU A 1 257 ? 7.383 -35.406 2.037 1 97.5 257 LEU A C 1
ATOM 2041 O O . LEU A 1 257 ? 7.809 -36.188 1.175 1 97.5 257 LEU A O 1
ATOM 2045 N N . HIS A 1 258 ? 6.168 -35.312 2.361 1 98.06 258 HIS A N 1
ATOM 2046 C CA . HIS A 1 258 ? 5.188 -36.125 1.654 1 98.06 258 HIS A CA 1
ATOM 2047 C C . HIS A 1 258 ? 5.055 -35.688 0.198 1 98.06 258 HIS A C 1
ATOM 2049 O O . HIS A 1 258 ? 4.816 -36.531 -0.682 1 98.06 258 HIS A O 1
ATOM 2055 N N . PHE A 1 259 ? 5.152 -34.438 -0.008 1 97.69 259 PHE A N 1
ATOM 2056 C CA . PHE A 1 259 ? 5.172 -33.938 -1.378 1 97.69 259 PHE A CA 1
ATOM 2057 C C . PHE A 1 259 ? 6.324 -34.562 -2.162 1 97.69 259 PHE A C 1
ATOM 2059 O O . PHE A 1 259 ? 6.152 -34.969 -3.311 1 97.69 259 PHE A O 1
ATOM 2066 N N . GLN A 1 260 ? 7.469 -34.656 -1.502 1 97.31 260 GLN A N 1
ATOM 2067 C CA . GLN A 1 260 ? 8.641 -35.25 -2.135 1 97.31 260 GLN A CA 1
ATOM 2068 C C . GLN A 1 260 ? 8.43 -36.719 -2.389 1 97.31 260 GLN A C 1
ATOM 2070 O O . GLN A 1 260 ? 8.844 -37.25 -3.428 1 97.31 260 GLN A O 1
ATOM 2075 N N . TYR A 1 261 ? 7.773 -37.438 -1.494 1 97.81 261 TYR A N 1
ATOM 2076 C CA . TYR A 1 261 ? 7.391 -38.812 -1.715 1 97.81 261 TYR A CA 1
ATOM 2077 C C . TYR A 1 261 ? 6.539 -38.938 -2.971 1 97.81 261 TYR A C 1
ATOM 2079 O O . TYR A 1 261 ? 6.723 -39.875 -3.752 1 97.81 261 TYR A O 1
ATOM 2087 N N . ALA A 1 262 ? 5.637 -38.031 -3.074 1 98.06 262 ALA A N 1
ATOM 2088 C CA . ALA A 1 262 ? 4.73 -38.062 -4.223 1 98.06 262 ALA A CA 1
ATOM 2089 C C . ALA A 1 262 ? 5.5 -37.906 -5.531 1 98.06 262 ALA A C 1
ATOM 2091 O O . ALA A 1 262 ? 5.234 -38.625 -6.504 1 98.06 262 ALA A O 1
ATOM 2092 N N . ILE A 1 263 ? 6.43 -37.031 -5.52 1 97.44 263 ILE A N 1
ATOM 2093 C CA . ILE A 1 263 ? 7.242 -36.812 -6.711 1 97.44 263 ILE A CA 1
ATOM 2094 C C . ILE A 1 263 ? 8.047 -38.094 -7.023 1 97.44 263 ILE A C 1
ATOM 2096 O O . ILE A 1 263 ? 8.086 -38.531 -8.172 1 97.44 263 ILE A O 1
ATOM 2100 N N . ASN A 1 264 ? 8.703 -38.656 -6.039 1 97.5 264 ASN A N 1
ATOM 2101 C CA . ASN A 1 264 ? 9.477 -39.875 -6.223 1 97.5 264 ASN A CA 1
ATOM 2102 C C . ASN A 1 264 ? 8.617 -41 -6.781 1 97.5 264 ASN A C 1
ATOM 2104 O O . ASN A 1 264 ? 9.039 -41.719 -7.68 1 97.5 264 ASN A O 1
ATOM 2108 N N . ALA A 1 265 ? 7.43 -41.094 -6.242 1 97.31 265 ALA A N 1
ATOM 2109 C CA . ALA A 1 265 ? 6.504 -42.125 -6.699 1 97.31 265 ALA A CA 1
ATOM 2110 C C . ALA A 1 265 ? 6.105 -41.906 -8.156 1 97.31 265 ALA A C 1
ATOM 2112 O O . ALA A 1 265 ? 6.047 -42.844 -8.945 1 97.31 265 ALA A O 1
ATOM 2113 N N . LEU A 1 266 ? 5.848 -40.688 -8.5 1 95.81 266 LEU A N 1
ATOM 2114 C CA . LEU A 1 266 ? 5.492 -40.344 -9.875 1 95.81 266 LEU A CA 1
ATOM 2115 C C . LEU A 1 266 ? 6.641 -40.688 -10.828 1 95.81 266 LEU A C 1
ATOM 2117 O O . LEU A 1 266 ? 6.422 -41.25 -11.898 1 95.81 266 LEU A O 1
ATOM 2121 N N . ASN A 1 267 ? 7.844 -40.312 -10.391 1 94.94 267 ASN A N 1
ATOM 2122 C CA . ASN A 1 267 ? 9.023 -40.562 -11.203 1 94.94 267 ASN A CA 1
ATOM 2123 C C . ASN A 1 267 ? 9.258 -42.062 -11.414 1 94.94 267 ASN A C 1
ATOM 2125 O O . ASN A 1 267 ? 9.867 -42.469 -12.406 1 94.94 267 ASN A O 1
ATOM 2129 N N . SER A 1 268 ? 8.773 -42.875 -10.492 1 94 268 SER A N 1
ATOM 2130 C CA . SER A 1 268 ? 8.93 -44.312 -10.594 1 94 268 SER A CA 1
ATOM 2131 C C . SER A 1 268 ? 7.73 -44.969 -11.273 1 94 268 SER A C 1
ATOM 2133 O O . SER A 1 268 ? 7.672 -46.188 -11.406 1 94 268 SER A O 1
ATOM 2135 N N . GLY A 1 269 ? 6.73 -44.156 -11.617 1 93.5 269 GLY A N 1
ATOM 2136 C CA . GLY A 1 269 ? 5.566 -44.656 -12.336 1 93.5 269 GLY A CA 1
ATOM 2137 C C . GLY A 1 269 ? 4.48 -45.188 -11.422 1 93.5 269 GLY A C 1
ATOM 2138 O O . GLY A 1 269 ? 3.502 -45.781 -11.883 1 93.5 269 GLY A O 1
ATOM 2139 N N . ASP A 1 270 ? 4.637 -45.031 -10.086 1 96.06 270 ASP A N 1
ATOM 2140 C CA . ASP A 1 270 ? 3.643 -45.5 -9.117 1 96.06 270 ASP A CA 1
ATOM 2141 C C . ASP A 1 270 ? 2.619 -44.406 -8.828 1 96.06 270 ASP A C 1
ATOM 2143 O O . ASP A 1 270 ? 2.721 -43.688 -7.816 1 96.06 270 ASP A O 1
ATOM 2147 N N . ILE A 1 271 ? 1.568 -44.344 -9.578 1 96.19 271 ILE A N 1
ATOM 2148 C CA . ILE A 1 271 ? 0.583 -43.281 -9.531 1 96.19 271 ILE A CA 1
ATOM 2149 C C . ILE A 1 271 ? -0.237 -43.375 -8.25 1 96.19 271 ILE A C 1
ATOM 2151 O O . ILE A 1 271 ? -0.606 -42.375 -7.656 1 96.19 271 ILE A O 1
ATOM 2155 N N . THR A 1 272 ? -0.553 -44.562 -7.812 1 97.12 272 THR A N 1
ATOM 2156 C CA . THR A 1 272 ? -1.354 -44.75 -6.609 1 97.12 272 THR A CA 1
ATOM 2157 C C . THR A 1 272 ? -0.626 -44.25 -5.375 1 97.12 272 THR A C 1
ATOM 2159 O O . THR A 1 272 ? -1.207 -43.5 -4.574 1 97.12 272 THR A O 1
ATOM 2162 N N . ARG A 1 273 ? 0.649 -44.625 -5.281 1 97.5 273 ARG A N 1
ATOM 2163 C CA . ARG A 1 273 ? 1.461 -44.125 -4.172 1 97.5 273 ARG A CA 1
ATOM 2164 C C . ARG A 1 273 ? 1.608 -42.625 -4.23 1 97.5 273 ARG A C 1
ATOM 2166 O O . ARG A 1 273 ? 1.554 -41.938 -3.199 1 97.5 273 ARG A O 1
ATOM 2173 N N . ALA A 1 274 ? 1.786 -42.125 -5.43 1 97.88 274 ALA A N 1
ATOM 2174 C CA . ALA A 1 274 ? 1.917 -40.656 -5.617 1 97.88 274 ALA A CA 1
ATOM 2175 C C . ALA A 1 274 ? 0.662 -39.938 -5.148 1 97.88 274 ALA A C 1
ATOM 2177 O O . ALA A 1 274 ? 0.748 -38.938 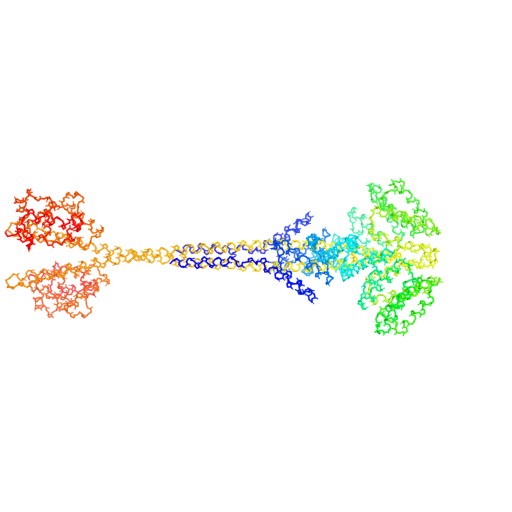-4.418 1 97.88 274 ALA A O 1
ATOM 2178 N N . SER A 1 275 ? -0.5 -40.438 -5.512 1 97.88 275 SER A N 1
ATOM 2179 C CA . SER A 1 275 ? -1.771 -39.812 -5.141 1 97.88 275 SER A CA 1
ATOM 2180 C C . SER A 1 275 ? -1.982 -39.844 -3.631 1 97.88 275 SER A C 1
ATOM 2182 O O . SER A 1 275 ? -2.479 -38.875 -3.049 1 97.88 275 SER A O 1
ATOM 2184 N N . ARG A 1 276 ? -1.617 -40.969 -3.041 1 98 276 ARG A N 1
ATOM 2185 C CA . ARG A 1 276 ? -1.775 -41.094 -1.597 1 98 276 ARG A CA 1
ATOM 2186 C C . ARG A 1 276 ? -0.906 -40.094 -0.85 1 98 276 ARG A C 1
ATOM 2188 O O . ARG A 1 276 ? -1.386 -39.375 0.043 1 98 276 ARG A O 1
ATOM 2195 N N . HIS A 1 277 ? 0.35 -40.031 -1.209 1 98.25 277 HIS A N 1
ATOM 2196 C CA . HIS A 1 277 ? 1.256 -39.125 -0.523 1 98.25 277 HIS A CA 1
ATOM 2197 C C . HIS A 1 277 ? 0.889 -37.656 -0.806 1 98.25 277 HIS A C 1
ATOM 2199 O O . HIS A 1 277 ? 1.058 -36.781 0.056 1 98.25 277 HIS A O 1
ATOM 2205 N N . LEU A 1 278 ? 0.418 -37.375 -1.99 1 98 278 LEU A N 1
ATOM 2206 C CA . LEU A 1 278 ? 0.005 -36 -2.309 1 98 278 LEU A CA 1
ATOM 2207 C C . LEU A 1 278 ? -1.193 -35.594 -1.462 1 98 278 LEU A C 1
ATOM 2209 O O . LEU A 1 278 ? -1.258 -34.438 -0.984 1 98 278 LEU A O 1
ATOM 2213 N N . ALA A 1 279 ? -2.115 -36.5 -1.263 1 97.56 279 ALA A N 1
ATOM 2214 C CA . ALA A 1 279 ? -3.27 -36.219 -0.414 1 97.56 279 ALA A CA 1
ATOM 2215 C C . ALA A 1 279 ? -2.838 -35.938 1.023 1 97.56 279 ALA A C 1
ATOM 2217 O O . ALA A 1 279 ? -3.369 -35.031 1.672 1 97.56 279 ALA A O 1
ATOM 2218 N N . LEU A 1 280 ? -1.907 -36.719 1.454 1 97.31 280 LEU A N 1
ATOM 2219 C CA . LEU A 1 280 ? -1.368 -36.5 2.791 1 97.31 280 LEU A CA 1
ATOM 2220 C C . LEU A 1 280 ? -0.668 -35.156 2.879 1 97.31 280 LEU A C 1
ATOM 2222 O O . LEU A 1 280 ? -0.812 -34.438 3.875 1 97.31 280 LEU A O 1
ATOM 2226 N N . ALA A 1 281 ? 0.122 -34.812 1.869 1 97.5 281 ALA A N 1
ATOM 2227 C CA . ALA A 1 281 ? 0.818 -33.531 1.83 1 97.5 281 ALA A CA 1
ATOM 2228 C C . ALA A 1 281 ? -0.169 -32.375 1.9 1 97.5 281 ALA A C 1
ATOM 2230 O O . ALA A 1 281 ? 0.046 -31.422 2.643 1 97.5 281 ALA A O 1
ATOM 2231 N N . ASP A 1 282 ? -1.247 -32.469 1.178 1 95.88 282 ASP A N 1
ATOM 2232 C CA . ASP A 1 282 ? -2.27 -31.406 1.163 1 95.88 282 ASP A CA 1
ATOM 2233 C C . ASP A 1 282 ? -2.902 -31.25 2.543 1 95.88 282 ASP A C 1
ATOM 2235 O O . ASP A 1 282 ? -3.082 -30.125 3.016 1 95.88 282 ASP A O 1
ATOM 2239 N N . SER A 1 283 ? -3.242 -32.344 3.133 1 95.5 283 SER A N 1
ATOM 2240 C CA . SER A 1 283 ? -3.863 -32.312 4.453 1 95.5 283 SER A CA 1
ATOM 2241 C C . SER A 1 283 ? -2.926 -31.688 5.484 1 95.5 283 SER A C 1
ATOM 2243 O O . SER A 1 283 ? -3.346 -30.859 6.293 1 95.5 283 SER A O 1
ATOM 2245 N N . LEU A 1 284 ? -1.717 -32.062 5.422 1 95.81 284 LEU A N 1
ATOM 2246 C CA . LEU A 1 284 ? -0.725 -31.531 6.352 1 95.81 284 LEU A CA 1
ATOM 2247 C C . LEU A 1 284 ? -0.469 -30.062 6.09 1 95.81 284 LEU A C 1
ATOM 2249 O O . LEU A 1 284 ? -0.252 -29.281 7.027 1 95.81 284 LEU A O 1
ATOM 2253 N N . ALA A 1 285 ? -0.442 -29.688 4.82 1 95.25 285 ALA A N 1
ATOM 2254 C CA . ALA A 1 285 ? -0.206 -28.281 4.465 1 95.25 285 ALA A CA 1
ATOM 2255 C C . ALA A 1 285 ? -1.296 -27.375 5.035 1 95.25 285 ALA A C 1
ATOM 2257 O O . ALA A 1 285 ? -1.017 -26.266 5.48 1 95.25 285 ALA A O 1
ATOM 2258 N N . ILE A 1 286 ? -2.516 -27.812 5.02 1 92.69 286 ILE A N 1
ATOM 2259 C CA . ILE A 1 286 ? -3.625 -27.047 5.574 1 92.69 286 ILE A CA 1
ATOM 2260 C C . ILE A 1 286 ? -3.414 -26.844 7.074 1 92.69 286 ILE A C 1
ATOM 2262 O O . ILE A 1 286 ? -3.619 -25.734 7.59 1 92.69 286 ILE A O 1
ATOM 2266 N N . LYS A 1 287 ? -2.986 -27.828 7.754 1 92.19 287 LYS A N 1
ATOM 2267 C CA . LYS A 1 287 ? -2.77 -27.781 9.195 1 92.19 287 LYS A CA 1
ATOM 2268 C C . LYS A 1 287 ? -1.574 -26.891 9.539 1 92.19 287 LYS A C 1
ATOM 2270 O O . LYS A 1 287 ? -1.623 -26.125 10.5 1 92.19 287 LYS A O 1
ATOM 2275 N N . LEU A 1 288 ? -0.517 -27.031 8.719 1 92.25 288 LEU A N 1
ATOM 2276 C CA . LEU A 1 288 ? 0.753 -26.391 9.055 1 92.25 288 LEU A CA 1
ATOM 2277 C C . LEU A 1 288 ? 0.799 -24.953 8.531 1 92.25 288 LEU A C 1
ATOM 2279 O O . LEU A 1 288 ? 1.431 -24.094 9.141 1 92.25 288 LEU A O 1
ATOM 2283 N N . ARG A 1 289 ? 0.226 -24.672 7.355 1 90.69 289 ARG A N 1
ATOM 2284 C CA . ARG A 1 289 ? 0.396 -23.391 6.676 1 90.69 289 ARG A CA 1
ATOM 2285 C C . ARG A 1 289 ? -0.924 -22.641 6.602 1 90.69 289 ARG A C 1
ATOM 2287 O O . ARG A 1 289 ? -0.941 -21.438 6.328 1 90.69 289 ARG A O 1
ATOM 2294 N N . GLY A 1 290 ? -1.992 -23.281 6.793 1 85.88 290 GLY A N 1
ATOM 2295 C CA . GLY A 1 290 ? -3.295 -22.656 6.645 1 85.88 290 GLY A CA 1
ATOM 2296 C C . GLY A 1 290 ? -3.924 -22.906 5.285 1 85.88 290 GLY A C 1
ATOM 2297 O O . GLY A 1 290 ? -3.244 -23.328 4.352 1 85.88 290 GLY A O 1
ATOM 2298 N N . ASP A 1 291 ? -5.09 -22.484 5.094 1 76.06 291 ASP A N 1
ATOM 2299 C CA . ASP A 1 291 ? -5.879 -22.781 3.9 1 76.06 291 ASP A CA 1
ATOM 2300 C C . ASP A 1 291 ? -5.508 -21.844 2.756 1 76.06 291 ASP A C 1
ATOM 2302 O O . ASP A 1 291 ? -5.746 -22.156 1.587 1 76.06 291 ASP A O 1
ATOM 2306 N N . ASP A 1 292 ? -4.887 -20.828 3.059 1 72.81 292 ASP A N 1
ATOM 2307 C CA . ASP A 1 292 ? -4.656 -19.828 2.031 1 72.81 292 ASP A CA 1
ATOM 2308 C C . ASP A 1 292 ? -3.201 -19.828 1.569 1 72.81 292 ASP A C 1
ATOM 2310 O O . ASP A 1 292 ? -2.738 -18.859 0.95 1 72.81 292 ASP A O 1
ATOM 2314 N N . ASP A 1 293 ? -2.555 -20.953 1.747 1 84.5 293 ASP A N 1
ATOM 2315 C CA . ASP A 1 293 ? -1.163 -21 1.307 1 84.5 293 ASP A CA 1
ATOM 2316 C C . ASP A 1 293 ? -1.072 -21.219 -0.203 1 84.5 293 ASP A C 1
ATOM 2318 O O . ASP A 1 293 ? -1.138 -22.344 -0.683 1 84.5 293 ASP A O 1
ATOM 2322 N N . THR A 1 294 ? -0.762 -20.188 -0.886 1 86.19 294 THR A N 1
ATOM 2323 C CA . THR A 1 294 ? -0.752 -20.234 -2.344 1 86.19 294 THR A CA 1
ATOM 2324 C C . THR A 1 294 ? 0.559 -20.812 -2.861 1 86.19 294 THR A C 1
ATOM 2326 O O . THR A 1 294 ? 0.602 -21.391 -3.953 1 86.19 294 THR A O 1
ATOM 2329 N N . TYR A 1 295 ? 1.569 -20.719 -2.076 1 88.44 295 TYR A N 1
ATOM 2330 C CA . TYR A 1 295 ? 2.879 -21.172 -2.52 1 88.44 295 TYR A CA 1
ATOM 2331 C C . TYR A 1 295 ? 2.914 -22.703 -2.621 1 88.44 295 TYR A C 1
ATOM 2333 O O . TYR A 1 295 ? 3.184 -23.25 -3.691 1 88.44 295 TYR A O 1
ATOM 2341 N N . PHE A 1 296 ? 2.549 -23.391 -1.609 1 92.19 296 PHE A N 1
ATOM 2342 C CA . PHE A 1 296 ? 2.543 -24.844 -1.613 1 92.19 296 PHE A CA 1
ATOM 2343 C C . PHE A 1 296 ? 1.498 -25.375 -2.586 1 92.19 296 PHE A C 1
ATOM 2345 O O . PHE A 1 296 ? 1.747 -26.359 -3.299 1 92.19 296 PHE A O 1
ATOM 2352 N N . ARG A 1 297 ? 0.407 -24.734 -2.635 1 91.94 297 ARG A N 1
ATOM 2353 C CA . ARG A 1 297 ? -0.693 -25.219 -3.465 1 91.94 297 ARG A CA 1
ATOM 2354 C C . ARG A 1 297 ? -0.335 -25.141 -4.945 1 91.94 297 ARG A C 1
ATOM 2356 O O . ARG A 1 297 ? -0.794 -25.969 -5.742 1 91.94 297 ARG A O 1
ATOM 2363 N N . SER A 1 298 ? 0.452 -24.172 -5.246 1 92.38 298 SER A N 1
ATOM 2364 C CA . SER A 1 298 ? 0.886 -24.078 -6.637 1 92.38 298 SER A CA 1
ATOM 2365 C C . SER A 1 298 ? 1.652 -25.344 -7.055 1 92.38 298 SER A C 1
ATOM 2367 O O . SER A 1 298 ? 1.503 -25.812 -8.18 1 92.38 298 SER A O 1
ATOM 2369 N N . TYR A 1 299 ? 2.402 -25.891 -6.195 1 93.69 299 TYR A N 1
ATOM 2370 C CA . TYR A 1 299 ? 3.158 -27.109 -6.473 1 93.69 299 TYR A CA 1
ATOM 2371 C C . TYR A 1 299 ? 2.254 -28.344 -6.426 1 93.69 299 TYR A C 1
ATOM 2373 O O . TYR A 1 299 ? 2.309 -29.188 -7.316 1 93.69 299 TYR A O 1
ATOM 2381 N N . SER A 1 300 ? 1.477 -28.391 -5.352 1 95.06 300 SER A N 1
ATOM 2382 C CA . SER A 1 300 ? 0.594 -29.547 -5.195 1 95.06 300 SER A CA 1
ATOM 2383 C C . SER A 1 300 ? -0.388 -29.641 -6.355 1 95.06 300 SER A C 1
ATOM 2385 O O . SER A 1 300 ? -0.649 -30.75 -6.859 1 95.06 300 SER A O 1
ATOM 2387 N N . ASN A 1 301 ? -0.904 -28.531 -6.797 1 93.56 301 ASN A N 1
ATOM 2388 C CA . ASN A 1 301 ? -1.855 -28.516 -7.902 1 93.56 301 ASN A CA 1
ATOM 2389 C C . ASN A 1 301 ? -1.21 -29 -9.203 1 93.56 301 ASN A C 1
ATOM 2391 O O . ASN A 1 301 ? -1.868 -29.625 -10.031 1 93.56 301 ASN A O 1
ATOM 2395 N N . LEU A 1 302 ? 0.018 -28.641 -9.375 1 94.5 302 LEU A N 1
ATOM 2396 C CA . LEU A 1 302 ? 0.749 -29.156 -10.531 1 94.5 302 LEU A CA 1
ATOM 2397 C C . LEU A 1 302 ? 0.766 -30.688 -10.523 1 94.5 302 LEU A C 1
ATOM 2399 O O . LEU A 1 302 ? 0.489 -31.312 -11.547 1 94.5 302 LEU A O 1
ATOM 2403 N N . LEU A 1 303 ? 1.053 -31.281 -9.383 1 96.19 303 LEU A N 1
ATOM 2404 C CA . LEU A 1 303 ? 1.111 -32.75 -9.297 1 96.19 303 LEU A CA 1
ATOM 2405 C C . LEU A 1 303 ? -0.272 -33.344 -9.492 1 96.19 303 LEU A C 1
ATOM 2407 O O . LEU A 1 303 ? -0.406 -34.406 -10.117 1 96.19 303 LEU A O 1
ATOM 2411 N N . HIS A 1 304 ? -1.257 -32.688 -8.938 1 95.94 304 HIS A N 1
ATOM 2412 C CA . HIS A 1 304 ? -2.617 -33.156 -9.164 1 95.94 304 HIS A CA 1
ATOM 2413 C C . HIS A 1 304 ? -2.955 -33.188 -10.648 1 95.94 304 HIS A C 1
ATOM 2415 O O . HIS A 1 304 ? -3.557 -34.156 -11.141 1 95.94 304 HIS A O 1
ATOM 2421 N N . ALA A 1 305 ? -2.543 -32.156 -11.289 1 94.75 305 ALA A N 1
ATOM 2422 C CA . ALA A 1 305 ? -2.809 -32.062 -12.719 1 94.75 305 ALA A CA 1
ATOM 2423 C C . ALA A 1 305 ? -2.084 -33.188 -13.477 1 94.75 305 ALA A C 1
ATOM 2425 O O . ALA A 1 305 ? -2.652 -33.781 -14.383 1 94.75 305 ALA A O 1
ATOM 2426 N N . ILE A 1 306 ? -0.904 -33.438 -13.133 1 95.38 306 ILE A N 1
ATOM 2427 C CA . ILE A 1 306 ? -0.103 -34.469 -13.812 1 95.38 306 ILE A CA 1
ATOM 2428 C C . ILE A 1 306 ? -0.682 -35.844 -13.531 1 95.38 306 ILE A C 1
ATOM 2430 O O . ILE A 1 306 ? -0.806 -36.656 -14.438 1 95.38 306 ILE A O 1
ATOM 2434 N N . ILE A 1 307 ? -1.017 -36.062 -12.289 1 96.31 307 ILE A N 1
ATOM 2435 C CA . ILE A 1 307 ? -1.607 -37.344 -11.914 1 96.31 307 ILE A CA 1
ATOM 2436 C C . ILE A 1 307 ? -2.914 -37.562 -12.68 1 96.31 307 ILE A C 1
ATOM 2438 O O . ILE A 1 307 ? -3.141 -38.625 -13.258 1 96.31 307 ILE A O 1
ATOM 2442 N N . ASP A 1 308 ? -3.719 -36.562 -12.695 1 94.5 308 ASP A N 1
ATOM 2443 C CA . ASP A 1 308 ? -4.992 -36.656 -13.406 1 94.5 308 ASP A CA 1
ATOM 2444 C C . ASP A 1 308 ? -4.77 -36.906 -14.898 1 94.5 308 ASP A C 1
ATOM 2446 O O . ASP A 1 308 ? -5.457 -37.719 -15.5 1 94.5 308 ASP A O 1
ATOM 2450 N N . PHE A 1 309 ? -3.859 -36.219 -15.453 1 93.88 309 PHE A N 1
ATOM 2451 C CA . PHE A 1 309 ? -3.541 -36.406 -16.875 1 93.88 309 PHE A CA 1
ATOM 2452 C C . PHE A 1 309 ? -3.057 -37.812 -17.141 1 93.88 309 PHE A C 1
ATOM 2454 O O . PHE A 1 309 ? -3.432 -38.406 -18.156 1 93.88 309 PHE A O 1
ATOM 2461 N N . THR A 1 310 ? -2.23 -38.25 -16.266 1 93.69 310 THR A N 1
ATOM 2462 C CA . THR A 1 310 ? -1.692 -39.625 -16.422 1 93.69 310 THR A CA 1
ATOM 2463 C C . THR A 1 310 ? -2.805 -40.656 -16.344 1 93.69 310 THR A C 1
ATOM 2465 O O . THR A 1 310 ? -2.775 -41.656 -17.062 1 93.69 310 THR A O 1
ATOM 2468 N N . GLN A 1 311 ? -3.764 -40.375 -15.57 1 93.38 311 GLN A N 1
ATOM 2469 C CA . GLN A 1 311 ? -4.84 -41.344 -15.352 1 93.38 311 GLN A CA 1
ATOM 2470 C C . GLN A 1 311 ? -5.898 -41.219 -16.438 1 93.38 311 GLN A C 1
ATOM 2472 O O . GLN A 1 311 ? -6.453 -42.25 -16.875 1 93.38 311 GLN A O 1
ATOM 2477 N N . THR A 1 312 ? -6.211 -40 -16.938 1 91.44 312 THR A N 1
ATOM 2478 C CA . THR A 1 312 ? -7.363 -39.812 -17.812 1 91.44 312 THR A CA 1
ATOM 2479 C C . THR A 1 312 ? -6.922 -39.531 -19.234 1 91.44 312 THR A C 1
ATOM 2481 O O . THR A 1 312 ? -7.707 -39.656 -20.172 1 91.44 312 THR A O 1
ATOM 2484 N N . GLY A 1 313 ? -5.695 -39.062 -19.391 1 89.81 313 GLY A N 1
ATOM 2485 C CA . GLY A 1 313 ? -5.207 -38.656 -20.688 1 89.81 313 GLY A CA 1
ATOM 2486 C C . GLY A 1 313 ? -5.711 -37.312 -21.125 1 89.81 313 GLY A C 1
ATOM 2487 O O . GLY A 1 313 ? -5.578 -36.938 -22.297 1 89.81 313 GLY A O 1
ATOM 2488 N N . ARG A 1 314 ? -6.336 -36.625 -20.156 1 91.94 314 ARG A N 1
ATOM 2489 C CA . ARG A 1 314 ? -6.902 -35.312 -20.469 1 91.94 314 ARG A CA 1
ATOM 2490 C C . ARG A 1 314 ? -6.422 -34.25 -19.484 1 91.94 314 ARG A C 1
ATOM 2492 O O . ARG A 1 314 ? -6.316 -34.5 -18.281 1 91.94 314 ARG A O 1
ATOM 2499 N N . ILE A 1 315 ? -6.199 -33.094 -20.062 1 91.38 315 ILE A N 1
ATOM 2500 C CA . ILE A 1 315 ? -5.758 -31.984 -19.234 1 91.38 315 ILE A CA 1
ATOM 2501 C C . ILE A 1 315 ? -6.969 -31.328 -18.578 1 91.38 315 ILE A C 1
ATOM 2503 O O . ILE A 1 315 ? -7.953 -31 -19.25 1 91.38 315 ILE A O 1
ATOM 2507 N N . LYS A 1 316 ? -6.895 -31.141 -17.312 1 87.06 316 LYS A N 1
ATOM 2508 C CA . LYS A 1 316 ? -7.898 -30.375 -16.562 1 87.06 316 LYS A CA 1
ATOM 2509 C C . LYS A 1 316 ? -7.289 -29.125 -15.945 1 87.06 316 LYS A C 1
ATOM 2511 O O . LYS A 1 316 ? -6.512 -29.203 -14.992 1 87.06 316 LYS A O 1
ATOM 2516 N N . LEU A 1 317 ? -7.77 -27.984 -16.375 1 88 317 LEU A N 1
ATOM 2517 C CA . LEU A 1 317 ? -7.199 -26.719 -15.906 1 88 317 LEU A CA 1
ATOM 2518 C C . LEU A 1 317 ? -7.809 -26.312 -14.57 1 88 317 LEU A C 1
ATOM 2520 O O . LEU A 1 317 ? -7.301 -25.406 -13.906 1 88 317 LEU A O 1
ATOM 2524 N N . MET A 1 318 ? -8.82 -26.984 -14.133 1 82.12 318 MET A N 1
ATOM 2525 C CA . MET A 1 318 ? -9.516 -26.641 -12.891 1 82.12 318 MET A CA 1
ATOM 2526 C C . MET A 1 318 ? -8.562 -26.734 -11.703 1 82.12 318 MET A C 1
ATOM 2528 O O . MET A 1 318 ? -8.766 -26.047 -10.695 1 82.12 318 MET A O 1
ATOM 2532 N N . HIS A 1 319 ? -7.496 -27.5 -11.867 1 81.31 319 HIS A N 1
ATOM 2533 C CA . HIS A 1 319 ? -6.535 -27.672 -10.789 1 81.31 319 HIS A CA 1
ATOM 2534 C C . HIS A 1 319 ? -5.801 -26.359 -10.5 1 81.31 319 HIS A C 1
ATOM 2536 O O . HIS A 1 319 ? -5.371 -26.125 -9.367 1 81.31 319 HIS A O 1
ATOM 2542 N N . ILE A 1 320 ? -5.691 -25.5 -11.508 1 88.38 320 ILE A N 1
ATOM 2543 C CA . ILE A 1 320 ? -4.863 -24.312 -11.297 1 88.38 320 ILE A CA 1
ATOM 2544 C C . ILE A 1 320 ? -5.715 -23.062 -11.43 1 88.38 320 ILE A C 1
ATOM 2546 O O . ILE A 1 320 ? -5.312 -21.984 -10.992 1 88.38 320 ILE A O 1
ATOM 2550 N N . ASN A 1 321 ? -6.883 -23.188 -12.016 1 88 321 ASN A N 1
ATOM 2551 C CA . ASN A 1 321 ? -7.73 -22.031 -12.25 1 88 321 ASN A CA 1
ATOM 2552 C C . ASN A 1 321 ? -8.047 -21.281 -10.961 1 88 321 ASN A C 1
ATOM 2554 O O . ASN A 1 321 ? -7.875 -20.062 -10.875 1 88 321 ASN A O 1
ATOM 2558 N N . GLY A 1 322 ? -8.477 -22.047 -10 1 85.62 322 GLY A N 1
ATOM 2559 C CA . GLY A 1 322 ? -8.859 -21.438 -8.734 1 85.62 322 GLY A CA 1
ATOM 2560 C C . GLY A 1 322 ? -7.727 -20.672 -8.078 1 85.62 322 GLY A C 1
ATOM 2561 O O . GLY A 1 322 ? -7.91 -19.531 -7.652 1 85.62 322 GLY A O 1
ATOM 2562 N N . LEU A 1 323 ? -6.629 -21.266 -8.062 1 88.44 323 LEU A N 1
ATOM 2563 C CA . LEU A 1 323 ? -5.473 -20.641 -7.434 1 88.44 323 LEU A CA 1
ATOM 2564 C C . LEU A 1 323 ? -5.027 -19.406 -8.211 1 88.44 323 LEU A C 1
ATOM 2566 O O . LEU A 1 323 ? -4.746 -18.359 -7.621 1 88.44 323 LEU A O 1
ATOM 2570 N N . ASN A 1 324 ? -4.93 -19.516 -9.523 1 88.56 324 ASN A N 1
ATOM 2571 C CA . ASN A 1 324 ? -4.496 -18.406 -10.375 1 88.56 324 ASN A CA 1
ATOM 2572 C C . ASN A 1 324 ? -5.43 -17.203 -10.25 1 88.56 324 ASN A C 1
ATOM 2574 O O . ASN A 1 324 ? -4.977 -16.062 -10.141 1 88.56 324 ASN A O 1
ATOM 2578 N N . ASN A 1 325 ? -6.664 -17.5 -10.234 1 85.5 325 ASN A N 1
ATOM 2579 C CA . ASN A 1 325 ? -7.641 -16.422 -10.125 1 85.5 325 ASN A CA 1
ATOM 2580 C C . ASN A 1 325 ? -7.547 -15.727 -8.766 1 85.5 325 ASN A C 1
ATOM 2582 O O . ASN A 1 325 ? -7.586 -14.5 -8.695 1 85.5 325 ASN A O 1
ATOM 2586 N N . ARG A 1 326 ? -7.453 -16.516 -7.773 1 85 326 ARG A N 1
ATOM 2587 C CA . ARG A 1 326 ? -7.355 -15.938 -6.438 1 85 326 ARG A CA 1
ATOM 2588 C C . ARG A 1 326 ? -6.09 -15.102 -6.293 1 85 326 ARG A C 1
ATOM 2590 O O . ARG A 1 326 ? -6.125 -14.016 -5.715 1 85 326 ARG A O 1
ATOM 2597 N N . GLN A 1 327 ? -5.008 -15.617 -6.828 1 86 327 GLN A N 1
ATOM 2598 C CA . GLN A 1 327 ? -3.75 -14.883 -6.746 1 86 327 GLN A CA 1
ATOM 2599 C C . GLN A 1 327 ? -3.816 -13.594 -7.555 1 86 327 GLN A C 1
ATOM 2601 O O . GLN A 1 327 ? -3.316 -12.555 -7.117 1 86 327 GLN A O 1
ATOM 2606 N N . GLY A 1 328 ? -4.395 -13.711 -8.68 1 84.75 328 GLY A N 1
ATOM 2607 C CA . GLY A 1 328 ? -4.566 -12.516 -9.492 1 84.75 328 GLY A CA 1
ATOM 2608 C C . GLY A 1 328 ? -5.422 -11.461 -8.82 1 84.75 328 GLY A C 1
ATOM 2609 O O . GLY A 1 328 ? -5.082 -10.273 -8.844 1 84.75 328 GLY A O 1
ATOM 2610 N N . GLU A 1 329 ? -6.453 -11.906 -8.242 1 84.62 329 GLU A N 1
ATOM 2611 C CA . GLU A 1 329 ? -7.352 -10.984 -7.551 1 84.62 329 GLU A CA 1
ATOM 2612 C C . GLU A 1 329 ? -6.668 -10.352 -6.34 1 84.62 329 GLU A C 1
ATOM 2614 O O . GLU A 1 329 ? -6.816 -9.156 -6.094 1 84.62 329 GLU A O 1
ATOM 2619 N N . ARG A 1 330 ? -6.047 -11.117 -5.582 1 83.75 330 ARG A N 1
ATOM 2620 C CA . ARG A 1 330 ? -5.332 -10.609 -4.418 1 83.75 330 ARG A CA 1
ATOM 2621 C C . ARG A 1 330 ? -4.301 -9.562 -4.824 1 83.75 330 ARG A C 1
ATOM 2623 O O . ARG A 1 330 ? -4.148 -8.539 -4.148 1 83.75 330 ARG A O 1
ATOM 2630 N N . TYR A 1 331 ? -3.6 -9.844 -5.844 1 85 331 TYR A N 1
ATOM 2631 C CA . TYR A 1 331 ? -2.6 -8.898 -6.328 1 85 331 TYR A CA 1
ATOM 2632 C C . TYR A 1 331 ? -3.25 -7.594 -6.758 1 85 331 TYR A C 1
ATOM 2634 O O . TYR A 1 331 ? -2.773 -6.512 -6.41 1 85 331 TYR A O 1
ATOM 2642 N N . ASN A 1 332 ? -4.312 -7.699 -7.48 1 84.88 332 ASN A N 1
ATOM 2643 C CA . ASN A 1 332 ? -5.02 -6.508 -7.938 1 84.88 332 ASN A CA 1
ATOM 2644 C C . ASN A 1 332 ? -5.57 -5.695 -6.766 1 84.88 332 ASN A C 1
ATOM 2646 O O . ASN A 1 332 ? -5.52 -4.465 -6.781 1 84.88 332 ASN A O 1
ATOM 2650 N N . ARG A 1 333 ? -6.066 -6.387 -5.84 1 86.69 333 ARG A N 1
ATOM 2651 C CA . ARG A 1 333 ? -6.582 -5.734 -4.645 1 86.69 333 ARG A CA 1
ATOM 2652 C C . ARG A 1 333 ? -5.473 -4.992 -3.906 1 86.69 333 ARG A C 1
ATOM 2654 O O . ARG A 1 333 ? -5.668 -3.859 -3.455 1 86.69 333 ARG A O 1
ATOM 2661 N N . MET A 1 334 ? -4.379 -5.629 -3.791 1 85.75 334 MET A N 1
ATOM 2662 C CA . MET A 1 334 ? -3.25 -5.012 -3.098 1 85.75 334 MET A CA 1
ATOM 2663 C C . MET A 1 334 ? -2.758 -3.781 -3.852 1 85.75 334 MET A C 1
ATOM 2665 O O . MET A 1 334 ? -2.424 -2.768 -3.238 1 85.75 334 MET A O 1
ATOM 2669 N N . LYS A 1 335 ? -2.703 -3.887 -5.129 1 84.31 335 LYS A N 1
ATOM 2670 C CA . LYS A 1 335 ? -2.287 -2.75 -5.941 1 84.31 335 LYS A CA 1
ATOM 2671 C C . LYS A 1 335 ? -3.246 -1.575 -5.777 1 84.31 335 LYS A C 1
ATOM 2673 O O . LYS A 1 335 ? -2.814 -0.432 -5.613 1 84.31 335 LYS A O 1
ATOM 2678 N N . ALA A 1 336 ? -4.465 -1.891 -5.805 1 86.75 336 ALA A N 1
ATOM 2679 C CA . ALA A 1 336 ? -5.473 -0.85 -5.625 1 86.75 336 ALA A CA 1
ATOM 2680 C C . ALA A 1 336 ? -5.375 -0.225 -4.234 1 86.75 336 ALA A C 1
ATOM 2682 O O . ALA A 1 336 ? -5.527 0.989 -4.082 1 86.75 336 ALA A O 1
ATOM 2683 N N . SER A 1 337 ? -5.188 -1.029 -3.258 1 86.31 337 SER A N 1
ATOM 2684 C CA . SER A 1 337 ? -5.051 -0.543 -1.889 1 86.31 337 SER A CA 1
ATOM 2685 C C . SER A 1 337 ? -3.818 0.342 -1.736 1 86.31 337 SER A C 1
ATOM 2687 O O . SER A 1 337 ? -3.85 1.341 -1.015 1 86.31 337 SER A O 1
ATOM 2689 N N . GLN A 1 338 ? -2.76 -0.097 -2.389 1 82.44 338 GLN A N 1
ATOM 2690 C CA . GLN A 1 338 ? -1.552 0.722 -2.369 1 82.44 338 GLN A CA 1
ATOM 2691 C C . GLN A 1 338 ? -1.81 2.098 -2.977 1 82.44 338 GLN A C 1
ATOM 2693 O O . GLN A 1 338 ? -1.411 3.117 -2.41 1 82.44 338 GLN A O 1
ATOM 2698 N N . TRP A 1 339 ? -2.465 2.156 -4.039 1 83.31 339 TRP A N 1
ATOM 2699 C CA . TRP A 1 339 ? -2.791 3.416 -4.699 1 83.31 339 TRP A CA 1
ATOM 2700 C C . TRP A 1 339 ? -3.668 4.289 -3.809 1 83.31 339 TRP A C 1
ATOM 2702 O O . TRP A 1 339 ? -3.477 5.504 -3.736 1 83.31 339 TRP A O 1
ATOM 2712 N N . GLU A 1 340 ? -4.594 3.635 -3.217 1 83.69 340 GLU A N 1
ATOM 2713 C CA . GLU A 1 340 ? -5.48 4.379 -2.328 1 83.69 340 GLU A CA 1
ATOM 2714 C C . GLU A 1 340 ? -4.719 4.938 -1.129 1 83.69 340 GLU A C 1
ATOM 2716 O O . GLU A 1 340 ? -4.969 6.066 -0.699 1 83.69 340 GLU A O 1
ATOM 2721 N N . SER A 1 341 ? -3.889 4.191 -0.594 1 80.19 341 SER A N 1
ATOM 2722 C CA . SER A 1 341 ? -3.07 4.648 0.525 1 80.19 341 SER A CA 1
ATOM 2723 C C . SER A 1 341 ? -2.182 5.816 0.12 1 80.19 341 SER A C 1
ATOM 2725 O O . SER A 1 341 ? -2.014 6.77 0.883 1 80.19 341 SER A O 1
ATOM 2727 N N . GLU A 1 342 ? -1.609 5.727 -1.049 1 78.56 342 GLU A N 1
ATOM 2728 C CA . GLU A 1 342 ? -0.787 6.82 -1.561 1 78.56 342 GLU A CA 1
ATOM 2729 C C . GLU A 1 342 ? -1.616 8.086 -1.772 1 78.56 342 GLU A C 1
ATOM 2731 O O . GLU A 1 342 ? -1.166 9.188 -1.459 1 78.56 342 GLU A O 1
ATOM 2736 N N . ARG A 1 343 ? -2.752 7.859 -2.336 1 80.62 343 ARG A N 1
ATOM 2737 C CA . ARG A 1 343 ? -3.66 8.992 -2.508 1 80.62 343 ARG A CA 1
ATOM 2738 C C . ARG A 1 343 ? -4.031 9.602 -1.162 1 80.62 343 ARG A C 1
ATOM 2740 O O . ARG A 1 343 ? -4.066 10.828 -1.02 1 80.62 343 ARG A O 1
ATOM 2747 N N . GLY A 1 344 ? -4.344 8.766 -0.234 1 78.75 344 GLY A N 1
ATOM 2748 C CA . GLY A 1 344 ? -4.641 9.234 1.11 1 78.75 344 GLY A CA 1
ATOM 2749 C C . GLY A 1 344 ? -3.482 9.977 1.748 1 78.75 344 GLY A C 1
ATOM 2750 O O . GLY A 1 344 ? -3.68 11.023 2.375 1 78.75 344 GLY A O 1
ATOM 2751 N N . ALA A 1 345 ? -2.287 9.508 1.562 1 76.88 345 ALA A N 1
ATOM 2752 C CA . ALA A 1 345 ? -1.092 10.148 2.1 1 76.88 345 ALA A CA 1
ATOM 2753 C C . ALA A 1 345 ? -0.883 11.523 1.477 1 76.88 345 ALA A C 1
ATOM 2755 O O . ALA A 1 345 ? -0.544 12.484 2.174 1 76.88 345 ALA A O 1
ATOM 2756 N N . LEU A 1 346 ? -1.079 11.625 0.229 1 77.56 346 LEU A N 1
ATOM 2757 C CA . LEU A 1 346 ? -0.938 12.898 -0.467 1 77.56 346 LEU A CA 1
ATOM 2758 C C . LEU A 1 346 ? -1.965 13.906 0.034 1 77.56 346 LEU A C 1
ATOM 2760 O O . LEU A 1 346 ? -1.651 15.086 0.201 1 77.56 346 LEU A O 1
ATOM 2764 N N . HIS A 1 347 ? -3.107 13.438 0.236 1 81.94 347 HIS A N 1
ATOM 2765 C CA . HIS A 1 347 ? -4.152 14.305 0.77 1 81.94 347 HIS A CA 1
ATOM 2766 C C . HIS A 1 347 ? -3.797 14.805 2.166 1 81.94 347 HIS A C 1
ATOM 2768 O O . HIS A 1 347 ? -3.994 15.984 2.479 1 81.94 347 HIS A O 1
ATOM 2774 N N . GLN A 1 348 ? -3.33 13.953 2.965 1 79.31 348 GLN A N 1
ATOM 2775 C CA . GLN A 1 348 ? -2.93 14.336 4.316 1 79.31 348 GLN A CA 1
ATOM 2776 C C . GLN A 1 348 ? -1.751 15.305 4.289 1 79.31 348 GLN A C 1
ATOM 2778 O O . GLN A 1 348 ? -1.677 16.219 5.102 1 79.31 348 GLN A O 1
ATOM 2783 N N . GLN A 1 349 ? -0.852 15.023 3.389 1 79.19 349 GLN A N 1
ATOM 2784 C CA . GLN A 1 349 ? 0.27 15.938 3.23 1 79.19 349 GLN A CA 1
ATOM 2785 C C . GLN A 1 349 ? -0.212 17.328 2.822 1 79.19 349 GLN A C 1
ATOM 2787 O O . GLN A 1 349 ? 0.279 18.344 3.334 1 79.19 349 GLN A O 1
ATOM 2792 N N . ASN A 1 350 ? -1.094 17.375 1.953 1 82 350 ASN A N 1
ATOM 2793 C CA . ASN A 1 350 ? -1.659 18.641 1.532 1 82 350 ASN A CA 1
ATOM 2794 C C . ASN A 1 350 ? -2.393 19.344 2.678 1 82 350 ASN A C 1
ATOM 2796 O O . ASN A 1 350 ? -2.299 20.562 2.832 1 82 350 ASN A O 1
ATOM 2800 N N . TRP A 1 351 ? -3.061 18.562 3.383 1 83.75 351 TRP A N 1
ATOM 2801 C CA . TRP A 1 351 ? -3.75 19.094 4.551 1 83.75 351 TRP A CA 1
ATOM 2802 C C . TRP A 1 351 ? -2.754 19.641 5.57 1 83.75 351 TRP A C 1
ATOM 2804 O O . TRP A 1 351 ? -2.959 20.719 6.133 1 83.75 351 TRP A O 1
ATOM 2814 N N . ALA A 1 352 ? -1.725 18.922 5.785 1 81.19 352 ALA A N 1
ATOM 2815 C CA . ALA A 1 352 ? -0.683 19.375 6.711 1 81.19 352 ALA A CA 1
ATOM 2816 C C . ALA A 1 352 ? -0.027 20.656 6.223 1 81.19 352 ALA A C 1
ATOM 2818 O O . ALA A 1 352 ? 0.259 21.562 7.016 1 81.19 352 ALA A O 1
ATOM 2819 N N . LEU A 1 353 ? 0.149 20.734 4.953 1 82.38 353 LEU A N 1
ATOM 2820 C CA . LEU A 1 353 ? 0.733 21.938 4.383 1 82.38 353 LEU A CA 1
ATOM 2821 C C . LEU A 1 353 ? -0.209 23.125 4.543 1 82.38 353 LEU A C 1
ATOM 2823 O O . LEU A 1 353 ? 0.234 24.234 4.824 1 82.38 353 LEU A O 1
ATOM 2827 N N . ALA A 1 354 ? -1.436 22.875 4.332 1 84.06 354 ALA A N 1
ATOM 2828 C CA . ALA A 1 354 ? -2.424 23.938 4.512 1 84.06 354 ALA A CA 1
ATOM 2829 C C . ALA A 1 354 ? -2.469 24.406 5.961 1 84.06 354 ALA A C 1
ATOM 2831 O O . ALA A 1 354 ? -2.539 25.609 6.23 1 84.06 354 ALA A O 1
ATOM 2832 N N . LEU A 1 355 ? -2.375 23.5 6.867 1 84 355 LEU A N 1
ATOM 2833 C CA . LEU A 1 355 ? -2.373 23.844 8.289 1 84 355 LEU A CA 1
ATOM 2834 C C . LEU A 1 355 ? -1.103 24.594 8.672 1 84 355 LEU A C 1
ATOM 2836 O O . LEU A 1 355 ? -1.144 25.516 9.484 1 84 355 LEU A O 1
ATOM 2840 N N . LYS A 1 356 ? -0.042 24.156 8.078 1 82.94 356 LYS A N 1
ATOM 2841 C CA . LYS A 1 356 ? 1.216 24.844 8.32 1 82.94 356 LYS A CA 1
ATOM 2842 C C . LYS A 1 356 ? 1.15 26.297 7.816 1 82.94 356 LYS A C 1
ATOM 2844 O O . LYS A 1 356 ? 1.582 27.219 8.508 1 82.94 356 LYS A O 1
ATOM 2849 N N . ALA A 1 357 ? 0.613 26.422 6.66 1 84.31 357 ALA A N 1
ATOM 2850 C CA . ALA A 1 357 ? 0.442 27.766 6.109 1 84.31 357 ALA A CA 1
ATOM 2851 C C . ALA A 1 357 ? -0.47 28.609 6.996 1 84.31 357 ALA A C 1
ATOM 2853 O O . ALA A 1 357 ? -0.205 29.797 7.223 1 84.31 357 ALA A O 1
ATOM 2854 N N . GLU A 1 358 ? -1.485 28.047 7.461 1 83.56 358 GLU A N 1
ATOM 2855 C CA . GLU A 1 358 ? -2.396 28.75 8.359 1 83.56 358 GLU A CA 1
ATOM 2856 C C . GLU A 1 358 ? -1.7 29.125 9.664 1 83.56 358 GLU A C 1
ATOM 2858 O O . GLU A 1 358 ? -1.893 30.234 10.172 1 83.56 358 GLU A O 1
ATOM 2863 N N . SER A 1 359 ? -0.951 28.266 10.133 1 84 359 SER A N 1
ATOM 2864 C CA . SER A 1 359 ? -0.212 28.531 11.367 1 84 359 SER A CA 1
ATOM 2865 C C . SER A 1 359 ? 0.789 29.672 11.172 1 84 359 SER A C 1
ATOM 2867 O O . SER A 1 359 ? 0.945 30.516 12.055 1 84 359 SER A O 1
ATOM 2869 N N . GLU A 1 360 ? 1.413 29.641 10.07 1 83 360 GLU A N 1
ATOM 2870 C CA . GLU A 1 360 ? 2.35 30.719 9.773 1 83 360 GLU A CA 1
ATOM 2871 C C . GLU A 1 360 ? 1.627 32.062 9.633 1 83 360 GLU A C 1
ATOM 2873 O O . GLU A 1 360 ? 2.127 33.094 10.078 1 83 360 GLU A O 1
ATOM 2878 N N . HIS A 1 361 ? 0.509 32.031 9.031 1 84.44 361 HIS A N 1
ATOM 2879 C CA . HIS A 1 361 ? -0.289 33.25 8.914 1 84.44 361 HIS A CA 1
ATOM 2880 C C . HIS A 1 361 ? -0.718 33.781 10.281 1 84.44 361 HIS A C 1
ATOM 2882 O O . HIS A 1 361 ? -0.687 34.969 10.531 1 84.44 361 HIS A O 1
ATOM 2888 N N . LYS A 1 362 ? -1.052 32.906 11.102 1 84.94 362 LYS A N 1
ATOM 2889 C CA . LYS A 1 362 ? -1.453 33.312 12.445 1 84.94 362 LYS A CA 1
ATOM 2890 C C . LYS A 1 362 ? -0.269 33.844 13.227 1 84.94 362 LYS A C 1
ATOM 2892 O O . LYS A 1 362 ? -0.426 34.781 14.023 1 84.94 362 LYS A O 1
ATOM 2897 N N . THR A 1 363 ? 0.847 33.281 12.969 1 84.25 363 THR A N 1
ATOM 2898 C CA . THR A 1 363 ? 2.045 33.812 13.602 1 84.25 363 THR A CA 1
ATOM 2899 C C . THR A 1 363 ? 2.299 35.25 13.141 1 84.25 363 THR A C 1
ATOM 2901 O O . THR A 1 363 ? 2.65 36.094 13.945 1 84.25 363 THR A O 1
ATOM 2904 N N . VAL A 1 364 ? 2.057 35.5 11.891 1 84 364 VAL A N 1
ATOM 2905 C CA . VAL A 1 364 ? 2.219 36.844 11.352 1 84 364 VAL A CA 1
ATOM 2906 C C . VAL A 1 364 ? 1.182 37.781 11.969 1 84 364 VAL A C 1
ATOM 2908 O O . VAL A 1 364 ? 1.494 38.906 12.32 1 84 364 VAL A O 1
ATOM 2911 N N . ILE A 1 365 ? 0.049 37.281 12.156 1 83.75 365 ILE A N 1
ATOM 2912 C CA . ILE A 1 365 ? -1.013 38.094 12.75 1 83.75 365 ILE A CA 1
ATOM 2913 C C . ILE A 1 365 ? -0.658 38.438 14.195 1 83.75 365 ILE A C 1
ATOM 2915 O O . ILE A 1 365 ? -0.849 39.562 14.641 1 83.75 365 ILE A O 1
ATOM 2919 N N . ILE A 1 366 ? -0.142 37.5 14.875 1 83.94 366 ILE A N 1
ATOM 2920 C CA . ILE A 1 366 ? 0.277 37.719 16.25 1 83.94 366 ILE A CA 1
ATOM 2921 C C . ILE A 1 366 ? 1.358 38.812 16.297 1 83.94 366 ILE A C 1
ATOM 2923 O O . ILE A 1 366 ? 1.309 39.719 17.125 1 83.94 366 ILE A O 1
ATOM 2927 N N . LEU A 1 367 ? 2.242 38.719 15.328 1 82.62 367 LEU A N 1
ATOM 2928 C CA . LEU A 1 367 ? 3.326 39.688 15.273 1 82.62 367 LEU A CA 1
ATOM 2929 C C . LEU A 1 367 ? 2.787 41.094 14.961 1 82.62 367 LEU A C 1
ATOM 2931 O O . LEU A 1 367 ? 3.213 42.062 15.562 1 82.62 367 LEU A O 1
ATOM 2935 N N . ILE A 1 368 ? 1.805 41.188 14.141 1 82.38 368 ILE A N 1
ATOM 2936 C CA . ILE A 1 368 ? 1.22 42.469 13.742 1 82.38 368 ILE A CA 1
ATOM 2937 C C . ILE A 1 368 ? 0.446 43.062 14.922 1 82.38 368 ILE A C 1
ATOM 2939 O O . ILE A 1 368 ? 0.604 44.25 15.242 1 82.38 368 ILE A O 1
ATOM 2943 N N . ILE A 1 369 ? -0.295 42.281 15.586 1 81.88 369 ILE A N 1
ATOM 2944 C CA . ILE A 1 369 ? -1.089 42.75 16.703 1 81.88 369 ILE A CA 1
ATOM 2945 C C . ILE A 1 369 ? -0.165 43.219 17.828 1 81.88 369 ILE A C 1
ATOM 2947 O O . ILE A 1 369 ? -0.42 44.25 18.453 1 81.88 369 ILE A O 1
ATOM 2951 N N . SER A 1 370 ? 0.879 42.5 18 1 83.06 370 SER A N 1
ATOM 2952 C CA . SER A 1 370 ? 1.833 42.875 19.031 1 83.06 370 SER A CA 1
ATOM 2953 C C . SER A 1 370 ? 2.504 44.219 18.703 1 83.06 370 SER A C 1
ATOM 2955 O O . SER A 1 370 ? 2.689 45.062 19.578 1 83.06 370 SER A O 1
ATOM 2957 N N . LEU A 1 371 ? 2.775 44.406 17.422 1 82.5 371 LEU A N 1
ATOM 2958 C CA . LEU A 1 371 ? 3.389 45.656 16.984 1 82.5 371 LEU A CA 1
ATOM 2959 C C . LEU A 1 371 ? 2.414 46.812 17.125 1 82.5 371 LEU A C 1
ATOM 2961 O O . LEU A 1 371 ? 2.791 47.906 17.594 1 82.5 371 LEU A O 1
ATOM 2965 N N . VAL A 1 372 ? 1.215 46.625 16.828 1 81 372 VAL A N 1
ATOM 2966 C CA . VAL A 1 372 ? 0.193 47.656 16.922 1 81 372 VAL A CA 1
ATOM 2967 C C . VAL A 1 372 ? -0.06 48 18.391 1 81 372 VAL A C 1
ATOM 2969 O O . VAL A 1 372 ? -0.199 49.188 18.734 1 81 372 VAL A O 1
ATOM 2972 N N . THR A 1 373 ? -0.035 46.969 19.172 1 82.25 373 THR A N 1
ATOM 2973 C CA . THR A 1 373 ? -0.232 47.188 20.594 1 82.25 373 THR A CA 1
ATOM 2974 C C . THR A 1 373 ? 0.914 48.031 21.172 1 82.25 373 THR A C 1
ATOM 2976 O O . THR A 1 373 ? 0.689 48.938 21.984 1 82.25 373 THR A O 1
ATOM 2979 N N . LEU A 1 374 ? 2.053 47.75 20.734 1 82.31 374 LEU A N 1
ATOM 2980 C CA . LEU A 1 374 ? 3.215 48.5 21.203 1 82.31 374 LEU A CA 1
ATOM 2981 C C . LEU A 1 374 ? 3.156 49.938 20.75 1 82.31 374 LEU A C 1
ATOM 2983 O O . LEU A 1 374 ? 3.486 50.844 21.516 1 82.31 374 LEU A O 1
ATOM 2987 N N . LEU A 1 375 ? 2.629 50.188 19.625 1 82.69 375 LEU A N 1
ATOM 2988 C CA . LEU A 1 375 ? 2.514 51.531 19.094 1 82.69 375 LEU A CA 1
ATOM 2989 C C . LEU A 1 375 ? 1.434 52.344 19.828 1 82.69 375 LEU A C 1
ATOM 2991 O O . LEU A 1 375 ? 1.624 53.5 20.141 1 82.69 375 LEU A O 1
ATOM 2995 N N . VAL A 1 376 ? 0.373 51.719 20.125 1 79.5 376 VAL A N 1
ATOM 2996 C CA . VAL A 1 376 ? -0.73 52.344 20.828 1 79.5 376 VAL A CA 1
ATOM 2997 C C . VAL A 1 376 ? -0.311 52.688 22.25 1 79.5 376 VAL A C 1
ATOM 2999 O O . VAL A 1 376 ? -0.621 53.75 22.781 1 79.5 376 VAL A O 1
ATOM 3002 N N . LEU A 1 377 ? 0.431 51.781 22.844 1 81.81 377 LEU A N 1
ATOM 3003 C CA . LEU A 1 377 ? 0.924 52 24.203 1 81.81 377 LEU A CA 1
ATOM 3004 C C . LEU A 1 377 ? 1.923 53.156 24.234 1 81.81 377 LEU A C 1
ATOM 3006 O O . LEU A 1 377 ? 1.89 54 25.141 1 81.81 377 LEU A O 1
ATOM 3010 N N . ALA A 1 378 ? 2.736 53.25 23.25 1 82.44 378 ALA A N 1
ATOM 3011 C CA . ALA A 1 378 ? 3.703 54.312 23.156 1 82.44 378 ALA A CA 1
ATOM 3012 C C . ALA A 1 378 ? 3.002 55.656 22.953 1 82.44 378 ALA A C 1
ATOM 3014 O O . ALA A 1 378 ? 3.371 56.656 23.562 1 82.44 378 ALA A O 1
ATOM 3015 N N . GLY A 1 379 ? 1.986 55.656 22.234 1 80.38 379 GLY A N 1
ATOM 3016 C CA . GLY A 1 379 ? 1.208 56.844 22.016 1 80.38 379 GLY A CA 1
ATOM 3017 C C . GLY A 1 379 ? 0.462 57.312 23.25 1 80.38 379 GLY A C 1
ATOM 3018 O O . GLY A 1 379 ? 0.465 58.5 23.562 1 80.38 379 GLY A O 1
ATOM 3019 N N . ALA A 1 380 ? -0.081 56.438 23.922 1 82.38 380 ALA A N 1
ATOM 3020 C CA . ALA A 1 380 ? -0.803 56.75 25.156 1 82.38 380 ALA A CA 1
ATOM 3021 C C . ALA A 1 380 ? 0.143 57.312 26.219 1 82.38 380 ALA A C 1
ATOM 3023 O O . ALA A 1 380 ? -0.173 58.312 26.875 1 82.38 380 ALA A O 1
ATOM 3024 N N . LEU A 1 381 ? 1.256 56.75 26.328 1 83.31 381 LEU A N 1
ATOM 3025 C CA . LEU A 1 381 ? 2.242 57.25 27.297 1 83.31 381 LEU A CA 1
ATOM 3026 C C . LEU A 1 381 ? 2.707 58.656 26.938 1 83.31 381 LEU A C 1
ATOM 3028 O O . LEU A 1 381 ? 2.887 59.469 27.828 1 83.31 381 LEU A O 1
ATOM 3032 N N . TRP A 1 382 ? 2.744 58.906 25.641 1 84.38 382 TRP A N 1
ATOM 3033 C CA . TRP A 1 382 ? 3.16 60.219 25.172 1 84.38 382 TRP A CA 1
ATOM 3034 C C . TRP A 1 382 ? 2.111 61.281 25.516 1 84.38 382 TRP A C 1
ATOM 3036 O O . TRP A 1 382 ? 2.443 62.344 26.031 1 84.38 382 TRP A O 1
ATOM 3046 N N . ILE A 1 383 ? 0.923 60.969 25.469 1 85.06 383 ILE A N 1
ATOM 3047 C CA . ILE A 1 383 ? -0.167 61.906 25.75 1 85.06 383 ILE A CA 1
ATOM 3048 C C . ILE A 1 383 ? -0.252 62.156 27.25 1 85.06 383 ILE A C 1
ATOM 3050 O O . ILE A 1 383 ? -0.436 63.281 27.688 1 85.06 383 ILE A O 1
ATOM 3054 N N . ILE A 1 384 ? -0.032 61.188 27.984 1 83.88 384 ILE A N 1
ATOM 3055 C CA . ILE A 1 384 ? -0.093 61.312 29.438 1 83.88 384 ILE A CA 1
ATOM 3056 C C . ILE A 1 384 ? 1.047 62.188 29.938 1 83.88 384 ILE A C 1
ATOM 3058 O O . ILE A 1 384 ? 0.844 63.062 30.797 1 83.88 384 ILE A O 1
ATOM 3062 N N . ILE A 1 385 ? 2.162 62.094 29.328 1 83.81 385 ILE A N 1
ATOM 3063 C CA . ILE A 1 385 ? 3.32 62.875 29.734 1 83.81 385 ILE A CA 1
ATOM 3064 C C . ILE A 1 385 ? 3.104 64.375 29.391 1 83.81 385 ILE A C 1
ATOM 3066 O O . ILE A 1 385 ? 3.393 65.25 30.188 1 83.81 385 ILE A O 1
ATOM 3070 N N . ILE A 1 386 ? 2.461 64.562 28.266 1 84.12 386 ILE A N 1
ATOM 3071 C CA . ILE A 1 386 ? 2.221 65.938 27.812 1 84.12 386 ILE A CA 1
ATOM 3072 C C . ILE A 1 386 ? 1.186 66.625 28.703 1 84.12 386 ILE A C 1
ATOM 3074 O O . ILE A 1 386 ? 1.369 67.75 29.141 1 84.12 386 ILE A O 1
ATOM 3078 N N . HIS A 1 387 ? 0.224 65.875 29.172 1 84.25 387 HIS A N 1
ATOM 3079 C CA . HIS A 1 387 ? -0.827 66.438 30.016 1 84.25 387 HIS A CA 1
ATOM 3080 C C . HIS A 1 387 ? -0.338 66.688 31.438 1 84.25 387 HIS A C 1
ATOM 3082 O O . HIS A 1 387 ? -0.707 67.625 32.094 1 84.25 387 HIS A O 1
ATOM 3088 N N . ARG A 1 388 ? 0.518 65.875 31.859 1 82.62 388 ARG A N 1
ATOM 3089 C CA . ARG A 1 388 ? 1.085 66 33.188 1 82.62 388 ARG A CA 1
ATOM 3090 C C . ARG A 1 388 ? 1.995 67.25 33.281 1 82.62 388 ARG A C 1
ATOM 3092 O O . ARG A 1 388 ? 1.997 67.938 34.281 1 82.62 388 ARG A O 1
ATOM 3099 N N . GLN A 1 389 ? 2.652 67.625 32.25 1 83.44 389 GLN A N 1
ATOM 3100 C CA . GLN A 1 389 ? 3.508 68.812 32.219 1 83.44 389 GLN A CA 1
ATOM 3101 C C . GLN A 1 389 ? 2.676 70.062 32.188 1 83.44 389 GLN A C 1
ATOM 3103 O O . GLN A 1 389 ? 2.99 71.062 32.875 1 83.44 389 GLN A O 1
ATOM 3108 N N . ARG A 1 390 ? 1.62 70 31.531 1 83.06 390 ARG A N 1
ATOM 3109 C CA . ARG A 1 390 ? 0.73 71.125 31.453 1 83.06 390 ARG A CA 1
ATOM 3110 C C . ARG A 1 390 ? 0.05 71.375 32.812 1 83.06 390 ARG A C 1
ATOM 3112 O O . ARG A 1 390 ? -0.133 72.562 33.219 1 83.06 390 ARG A O 1
ATOM 3119 N N . GLU A 1 391 ? -0.235 70.312 33.438 1 80.94 391 GLU A N 1
ATOM 3120 C CA . GLU A 1 391 ? -0.828 70.438 34.781 1 80.94 391 GLU A CA 1
ATOM 3121 C C . GLU A 1 391 ? 0.154 71.062 35.781 1 80.94 391 GLU A C 1
ATOM 3123 O O . GLU A 1 391 ? -0.222 71.875 36.594 1 80.94 391 GLU A O 1
ATOM 3128 N N . ARG A 1 392 ? 1.348 70.75 35.656 1 79.56 392 ARG A N 1
ATOM 3129 C CA . ARG A 1 392 ? 2.365 71.312 36.562 1 79.56 392 ARG A CA 1
ATOM 3130 C C . ARG A 1 392 ? 2.59 72.75 36.281 1 79.56 392 ARG A C 1
ATOM 3132 O O . ARG A 1 392 ? 2.73 73.562 37.219 1 79.56 392 ARG A O 1
ATOM 3139 N N . GLU A 1 393 ? 2.461 73.188 35.125 1 82.69 393 GLU A N 1
ATOM 3140 C CA . GLU A 1 393 ? 2.609 74.625 34.781 1 82.69 393 GLU A CA 1
ATOM 3141 C C . GLU A 1 393 ? 1.42 75.438 35.25 1 82.69 393 GLU A C 1
ATOM 3143 O O . GLU A 1 393 ? 1.594 76.562 35.75 1 82.69 393 GLU A O 1
ATOM 3148 N N . ASN A 1 394 ? 0.293 74.812 35.188 1 82.31 394 ASN A N 1
ATOM 3149 C CA . ASN A 1 394 ? -0.898 75.5 35.656 1 82.31 394 ASN A CA 1
ATOM 3150 C C . ASN A 1 394 ? -0.917 75.625 37.156 1 82.31 394 ASN A C 1
ATOM 3152 O O . ASN A 1 394 ? -1.322 76.625 37.719 1 82.31 394 ASN A O 1
ATOM 3156 N N . GLU A 1 395 ? -0.401 74.688 37.781 1 81.88 395 GLU A N 1
ATOM 3157 C CA . GLU A 1 395 ? -0.315 74.75 39.25 1 81.88 395 GLU A CA 1
ATOM 3158 C C . GLU A 1 395 ? 0.694 75.812 39.688 1 81.88 395 GLU A C 1
ATOM 3160 O O . GLU A 1 395 ? 0.45 76.5 40.656 1 81.88 395 GLU A O 1
ATOM 3165 N N . GLU A 1 396 ? 1.687 76 39.031 1 81.19 396 GLU A N 1
ATOM 3166 C CA . GLU A 1 396 ? 2.668 77.062 39.344 1 81.19 396 GLU A CA 1
ATOM 3167 C C . GLU A 1 396 ? 2.105 78.438 39.094 1 81.19 396 GLU A C 1
ATOM 3169 O O . GLU A 1 396 ? 2.334 79.375 39.875 1 81.19 396 GLU A O 1
ATOM 3174 N N . ARG A 1 397 ? 1.371 78.5 38.094 1 80 397 ARG A N 1
ATOM 3175 C CA . ARG A 1 397 ? 0.733 79.75 37.812 1 80 397 ARG A CA 1
ATOM 3176 C C . ARG A 1 397 ? -0.318 80.125 38.844 1 80 397 ARG A C 1
ATOM 3178 O O . ARG A 1 397 ? -0.432 81.25 39.25 1 80 397 ARG A O 1
ATOM 3185 N N . ILE A 1 398 ? -0.962 79.125 39.219 1 82.12 398 ILE A N 1
ATOM 3186 C CA . ILE A 1 398 ? -1.963 79.312 40.281 1 82.12 398 ILE A CA 1
ATOM 3187 C C . ILE A 1 398 ? -1.278 79.75 41.562 1 82.12 398 ILE A C 1
ATOM 3189 O O . ILE A 1 398 ? -1.736 80.625 42.25 1 82.12 398 ILE A O 1
ATOM 3193 N N . GLU A 1 399 ? -0.215 79.125 41.844 1 79.25 399 GLU A N 1
ATOM 3194 C CA . GLU A 1 399 ? 0.527 79.5 43.062 1 79.25 399 GLU A CA 1
ATOM 3195 C C . GLU A 1 399 ? 1.094 80.938 42.938 1 79.25 399 GLU A C 1
ATOM 3197 O O . GLU A 1 399 ? 1.051 81.688 43.938 1 79.25 399 GLU A O 1
ATOM 3202 N N . ALA A 1 400 ? 1.47 81.312 41.844 1 77.94 400 ALA A N 1
ATOM 3203 C CA . ALA A 1 400 ? 2.014 82.625 41.625 1 77.94 400 ALA A CA 1
ATOM 3204 C C . ALA A 1 400 ? 0.914 83.688 41.719 1 77.94 400 ALA A C 1
ATOM 3206 O O . ALA A 1 400 ? 1.084 84.688 42.375 1 77.94 400 ALA A O 1
ATOM 3207 N N . LEU A 1 401 ? -0.173 83.312 41.156 1 77.88 401 LEU A N 1
ATOM 3208 C CA . LEU A 1 401 ? -1.289 84.25 41.188 1 77.88 401 LEU A CA 1
ATOM 3209 C C . LEU A 1 401 ? -1.892 84.312 42.594 1 77.88 401 LEU A C 1
ATOM 3211 O O . LEU A 1 401 ? -2.273 85.375 43.031 1 77.88 401 LEU A O 1
ATOM 3215 N N . GLN A 1 402 ? -1.757 83.312 43.25 1 75.12 402 GLN A N 1
ATOM 3216 C CA . GLN A 1 402 ? -2.232 83.312 44.625 1 75.12 402 GLN A CA 1
ATOM 3217 C C . GLN A 1 402 ? -1.294 84.062 45.531 1 75.12 402 GLN A C 1
ATOM 3219 O O . GLN A 1 402 ? -1.745 84.812 46.406 1 75.12 402 GLN A O 1
ATOM 3224 N N . LYS A 1 403 ? -0.079 83.938 45.281 1 70.88 403 LYS A N 1
ATOM 3225 C CA . LYS A 1 403 ? 0.893 84.75 46.031 1 70.88 403 LYS A CA 1
ATOM 3226 C C . LYS A 1 403 ? 0.746 86.25 45.75 1 70.88 403 LYS A C 1
ATOM 3228 O O . LYS A 1 403 ? 0.841 87.062 46.688 1 70.88 403 LYS A O 1
ATOM 3233 N N . MET A 1 404 ? 0.464 86.562 44.688 1 68.31 404 MET A N 1
ATOM 3234 C CA . MET A 1 404 ? 0.257 87.938 44.344 1 68.31 404 MET A CA 1
ATOM 3235 C C . MET A 1 404 ? -1.014 88.5 44.969 1 68.31 404 MET A C 1
ATOM 3237 O O . MET A 1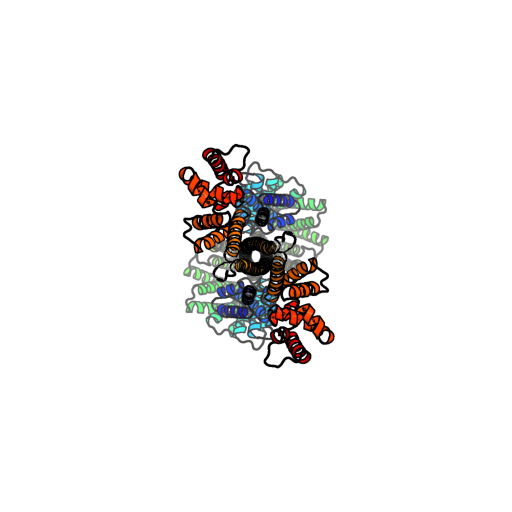 404 ? -1.027 89.625 45.5 1 68.31 404 MET A O 1
ATOM 3241 N N . VAL A 1 405 ? -1.875 87.688 45 1 65.88 405 VAL A N 1
ATOM 3242 C CA . VAL A 1 405 ? -3.125 88.062 45.625 1 65.88 405 VAL A CA 1
ATOM 3243 C C . VAL A 1 405 ? -2.918 88.25 47.125 1 65.88 405 VAL A C 1
ATOM 3245 O O . VAL A 1 405 ? -3.412 89.188 47.75 1 65.88 405 VAL A O 1
ATOM 3248 N N . ASP A 1 406 ? -1.952 87.438 47.594 1 60.38 406 ASP A N 1
ATOM 3249 C CA . ASP A 1 406 ? -1.643 87.438 49 1 60.38 406 ASP A CA 1
ATOM 3250 C C . ASP A 1 406 ? -0.759 88.688 49.344 1 60.38 406 ASP A C 1
ATOM 3252 O O . ASP A 1 406 ? -0.942 89.312 50.375 1 60.38 406 ASP A O 1
ATOM 3256 N N . GLU A 1 407 ? 0.154 89.062 48.625 1 59.09 407 GLU A N 1
ATOM 3257 C CA . GLU A 1 407 ? 1.025 90.25 48.812 1 59.09 407 GLU A CA 1
ATOM 3258 C C . GLU A 1 407 ? 0.245 91.562 48.688 1 59.09 407 GLU A C 1
ATOM 3260 O O . GLU A 1 407 ? 0.469 92.5 49.469 1 59.09 407 GLU A O 1
ATOM 3265 N N . TYR A 1 408 ? -0.594 91.625 47.875 1 55.94 408 TYR A N 1
ATOM 3266 C CA . TYR A 1 408 ? -1.424 92.812 47.75 1 55.94 408 TYR A CA 1
ATOM 3267 C C . TYR A 1 408 ? -2.348 92.938 48.938 1 55.94 408 TYR A C 1
ATOM 3269 O O . TYR A 1 408 ? -2.654 94.062 49.375 1 55.94 408 TYR A O 1
ATOM 3277 N N . ARG A 1 409 ? -2.176 92.062 49.625 1 48.5 409 ARG A N 1
ATOM 3278 C CA . ARG A 1 409 ? -3.002 92.062 50.812 1 48.5 409 ARG A CA 1
ATOM 3279 C C . ARG A 1 409 ? -2.178 92.375 52.062 1 48.5 409 ARG A C 1
ATOM 3281 O O . ARG A 1 409 ? -2.67 93.062 52.969 1 48.5 409 ARG A O 1
ATOM 3288 N N . SER A 1 410 ? -0.714 92.188 52.312 1 48.19 410 SER A N 1
ATOM 3289 C CA . SER A 1 410 ? 0.092 92.375 53.531 1 48.19 410 SER A CA 1
ATOM 3290 C C . SER A 1 410 ? 0.863 93.688 53.469 1 48.19 410 SER A C 1
ATOM 3292 O O . SER A 1 410 ? 1.626 94 54.406 1 48.19 410 SER A O 1
ATOM 3294 N N . ALA A 1 411 ? 1.277 94.688 52.844 1 41.84 411 ALA A N 1
ATOM 3295 C CA . ALA A 1 411 ? 2.086 95.938 53 1 41.84 411 ALA A CA 1
ATOM 3296 C C . ALA A 1 411 ? 1.732 96.625 54.312 1 41.84 411 ALA A C 1
ATOM 3298 O O . ALA A 1 411 ? 0.567 96.938 54.531 1 41.84 411 ALA A O 1
ATOM 3299 N N . PRO A 1 412 ? 2.672 96.625 55.312 1 33 412 PRO A N 1
ATOM 3300 C CA . PRO A 1 412 ? 2.654 97.25 56.625 1 33 412 PRO A CA 1
ATOM 3301 C C . PRO A 1 412 ? 2.324 98.75 56.562 1 33 412 PRO A C 1
ATOM 3303 O O . PRO A 1 412 ? 2.697 99.438 55.594 1 33 412 PRO A O 1
ATOM 3306 N N . ALA A 1 413 ? 1.381 99.188 57.406 1 35.09 413 ALA A N 1
ATOM 3307 C CA . ALA A 1 413 ? 1.102 100.5 58.125 1 35.09 413 ALA A CA 1
ATOM 3308 C C . ALA A 1 413 ? 2.338 101 58.844 1 35.09 413 ALA A C 1
ATOM 3310 O O . ALA A 1 413 ? 2.791 100.375 59.812 1 35.09 413 ALA A O 1
ATOM 3311 N N . THR A 1 414 ? 3.334 101.5 58.406 1 29.73 414 THR A N 1
ATOM 3312 C CA . THR A 1 414 ? 4.25 102.25 59.281 1 29.73 414 THR A CA 1
ATOM 3313 C C . THR A 1 414 ? 3.482 103 60.344 1 29.73 414 THR A C 1
ATOM 3315 O O . THR A 1 414 ? 2.395 103.5 60.094 1 29.73 414 THR A O 1
ATOM 3318 N N . ARG A 1 415 ? 4.105 103.188 61.469 1 30.89 415 ARG A N 1
ATOM 3319 C CA . ARG A 1 415 ? 4.027 103.688 62.844 1 30.89 415 ARG A CA 1
ATOM 3320 C C . ARG A 1 415 ? 3.814 105.25 62.812 1 30.89 415 ARG A C 1
ATOM 3322 O O . ARG A 1 415 ? 4.695 106 63.219 1 30.89 415 ARG A O 1
ATOM 3329 N N . GLU A 1 416 ? 3.59 106 61.875 1 25.81 416 GLU A N 1
ATOM 3330 C CA . GLU A 1 416 ? 3.615 107.312 62.438 1 25.81 416 GLU A CA 1
ATOM 3331 C C . GLU A 1 416 ? 2.709 107.438 63.656 1 25.81 416 GLU A C 1
ATOM 3333 O O . GLU A 1 416 ? 1.674 106.75 63.75 1 25.81 416 GLU A O 1
ATOM 3338 N N . SER A 1 417 ? 3.182 108.125 64.688 1 26.78 417 SER A N 1
ATOM 3339 C CA . SER A 1 417 ? 2.666 108.625 65.938 1 26.78 417 SER A CA 1
ATOM 3340 C C . SER A 1 417 ? 1.206 109.062 65.812 1 26.78 417 SER A C 1
ATOM 3342 O O . SER A 1 417 ? 0.353 108.625 66.562 1 26.78 417 SER A O 1
ATOM 3344 N N . GLU A 1 418 ? 0.957 110.375 66.312 1 29.19 418 GLU A N 1
ATOM 3345 C CA . GLU A 1 418 ? -0.12 110.938 67.125 1 29.19 418 GLU A CA 1
ATOM 3346 C C . GLU A 1 418 ? -1.417 111 66.312 1 29.19 418 GLU A C 1
ATOM 3348 O O . GLU A 1 418 ? -2.482 110.688 66.812 1 29.19 418 GLU A O 1
ATOM 3353 N N . ILE A 1 419 ? -1.659 112.188 65.625 1 30.28 419 ILE A N 1
ATOM 3354 C CA . ILE A 1 419 ? -2.951 112.812 65.25 1 30.28 419 ILE A CA 1
ATOM 3355 C C . ILE A 1 419 ? -3.58 111.938 64.125 1 30.28 419 ILE A C 1
ATOM 3357 O O . ILE A 1 419 ? -4.789 112.062 63.906 1 30.28 419 ILE A O 1
ATOM 3361 N N . ALA A 1 420 ? -2.893 111.562 63.094 1 36.53 420 ALA A N 1
ATOM 3362 C CA . ALA A 1 420 ? -3.121 111.188 61.688 1 36.53 420 ALA A CA 1
ATOM 3363 C C . ALA A 1 420 ? -3.414 109.75 61.531 1 36.53 420 ALA A C 1
ATOM 3365 O O . ALA A 1 420 ? -3.283 109.188 60.438 1 36.53 420 ALA A O 1
ATOM 3366 N N . ASP A 1 421 ? -3.445 108.688 62.5 1 35.62 421 ASP A N 1
ATOM 3367 C CA . ASP A 1 421 ? -3.52 107.312 62.906 1 35.62 421 ASP A CA 1
ATOM 3368 C C . ASP A 1 421 ? -4.805 106.688 62.375 1 35.62 421 ASP A C 1
ATOM 3370 O O . ASP A 1 421 ? -4.832 105.438 62.094 1 35.62 421 ASP A O 1
ATOM 3374 N N . SER A 1 422 ? -5.934 107.188 62.5 1 42.91 422 SER A N 1
ATOM 3375 C CA . SER A 1 422 ? -7.281 106.625 62.438 1 42.91 422 SER A CA 1
ATOM 3376 C C . SER A 1 422 ? -7.605 106.188 61 1 42.91 422 SER A C 1
ATOM 3378 O O . SER A 1 422 ? -8.242 105.125 60.812 1 42.91 422 SER A O 1
ATOM 3380 N N . SER A 1 423 ? -7.074 106.812 60 1 43.31 423 SER A N 1
ATOM 3381 C CA . SER A 1 423 ? -7.551 106.5 58.656 1 43.31 423 SER A CA 1
ATOM 3382 C C . SER A 1 423 ? -6.906 105.25 58.094 1 43.31 423 SER A C 1
ATOM 3384 O O . SER A 1 423 ? -7.551 104.5 57.375 1 43.31 423 SER A O 1
ATOM 3386 N N . VAL A 1 424 ? -5.723 105 58.406 1 47.22 424 VAL A N 1
ATOM 3387 C CA . VAL A 1 424 ? -5.008 103.812 57.906 1 47.22 424 VAL A CA 1
ATOM 3388 C C . VAL A 1 424 ? -5.582 102.562 58.531 1 47.22 424 VAL A C 1
ATOM 3390 O O . VAL A 1 424 ? -5.75 101.562 57.844 1 47.22 424 VAL A O 1
ATOM 3393 N N . LEU A 1 425 ? -5.859 102.688 59.75 1 51.59 425 LEU A N 1
ATOM 3394 C CA . LEU A 1 425 ? -6.488 101.625 60.469 1 51.59 425 LEU A CA 1
ATOM 3395 C C . LEU A 1 425 ? -7.852 101.312 59.875 1 51.59 425 LEU A C 1
ATOM 3397 O O . LEU A 1 425 ? -8.203 100.125 59.719 1 51.59 425 LEU A O 1
ATOM 3401 N N . ARG A 1 426 ? -8.469 102.312 59.438 1 56.62 426 ARG A N 1
ATOM 3402 C CA . ARG A 1 426 ? -9.789 102.125 58.844 1 56.62 426 ARG A CA 1
ATOM 3403 C C . ARG A 1 426 ? -9.688 101.438 57.5 1 56.62 426 ARG A C 1
ATOM 3405 O O . ARG A 1 426 ? -10.484 100.5 57.188 1 56.62 426 ARG A O 1
ATOM 3412 N N . SER A 1 427 ? -8.656 101.688 56.844 1 58.22 427 SER A N 1
ATOM 3413 C CA . SER A 1 427 ? -8.477 101.125 55.531 1 58.22 427 SER A CA 1
ATOM 3414 C C . SER A 1 427 ? -8.078 99.625 55.656 1 58.22 427 SER A C 1
ATOM 3416 O O . SER A 1 427 ? -8.547 98.812 54.906 1 58.22 427 SER A O 1
ATOM 3418 N N . ALA A 1 428 ? -7.355 99.312 56.594 1 60.88 428 ALA A N 1
ATOM 3419 C CA . ALA A 1 428 ? -6.93 97.938 56.875 1 60.88 428 ALA A CA 1
ATOM 3420 C C . ALA A 1 428 ? -8.109 97.062 57.281 1 60.88 428 ALA A C 1
ATOM 3422 O O . ALA A 1 428 ? -8.219 95.938 56.875 1 60.88 428 ALA A O 1
ATOM 3423 N N . MET A 1 429 ? -8.938 97.688 58.031 1 64.31 429 MET A N 1
ATOM 3424 C CA . MET A 1 429 ? -10.109 96.938 58.5 1 64.31 429 MET A CA 1
ATOM 3425 C C . MET A 1 429 ? -11.109 96.688 57.406 1 64.31 429 MET A C 1
ATOM 3427 O O . MET A 1 429 ? -11.711 95.625 57.312 1 64.31 429 MET A O 1
ATOM 3431 N N . LEU A 1 430 ? -11.117 97.562 56.562 1 62.72 430 LEU A N 1
ATOM 3432 C CA . LEU A 1 430 ? -12.023 97.438 55.406 1 62.72 430 LEU A CA 1
ATOM 3433 C C . LEU A 1 430 ? -11.516 96.375 54.469 1 62.72 430 LEU A C 1
ATOM 3435 O O . LEU A 1 430 ? -12.312 95.562 53.906 1 62.72 430 LEU A O 1
ATOM 3439 N N . LYS A 1 431 ? -10.352 96.312 54.406 1 63.81 431 LYS A N 1
ATOM 3440 C CA . LYS A 1 431 ? -9.758 95.312 53.562 1 63.81 431 LYS A CA 1
ATOM 3441 C C . LYS A 1 431 ? -9.977 93.875 54.156 1 63.81 431 LYS A C 1
ATOM 3443 O O . LYS A 1 431 ? -10.289 92.938 53.406 1 63.81 431 LYS A O 1
ATOM 3448 N N . GLN A 1 432 ? -9.805 93.812 55.375 1 68.56 432 GLN A N 1
ATOM 3449 C CA . GLN A 1 432 ? -10.039 92.5 56.031 1 68.56 432 GLN A CA 1
ATOM 3450 C C . GLN A 1 432 ? -11.492 92.062 55.906 1 68.56 432 GLN A C 1
ATOM 3452 O O . GLN A 1 432 ? -11.773 90.875 55.656 1 68.56 432 GLN A O 1
ATOM 3457 N N . LEU A 1 433 ? -12.336 93.125 55.969 1 73.56 433 LEU A N 1
ATOM 3458 C CA . LEU A 1 433 ? -13.758 92.812 55.781 1 73.56 433 LEU A CA 1
ATOM 3459 C C . LEU A 1 433 ? -14.039 92.375 54.312 1 73.56 433 LEU A C 1
ATOM 3461 O O . LEU A 1 433 ? -14.875 91.562 54.062 1 73.56 433 LEU A O 1
ATOM 3465 N N . GLY A 1 434 ? -13.344 92.875 53.5 1 72.12 434 GLY A N 1
ATOM 3466 C CA . GLY A 1 434 ? -13.461 92.5 52.094 1 72.12 434 GLY A CA 1
ATOM 3467 C C . GLY A 1 434 ? -13.047 91.062 51.781 1 72.12 434 GLY A C 1
ATOM 3468 O O . GLY A 1 434 ? -13.688 90.375 51 1 72.12 434 GLY A O 1
ATOM 3469 N N . ILE A 1 435 ? -12.047 90.625 52.406 1 71.81 435 ILE A N 1
ATOM 3470 C CA . ILE A 1 435 ? -11.578 89.25 52.25 1 71.81 435 ILE A CA 1
ATOM 3471 C C . ILE A 1 435 ? -12.633 88.312 52.781 1 71.81 435 ILE A C 1
ATOM 3473 O O . ILE A 1 435 ? -12.914 87.25 52.156 1 71.81 435 ILE A O 1
ATOM 3477 N N . ILE A 1 436 ? -13.141 88.625 53.875 1 76.19 436 ILE A N 1
ATOM 3478 C CA . ILE A 1 436 ? -14.195 87.812 54.438 1 76.19 436 ILE A CA 1
ATOM 3479 C C . ILE A 1 436 ? -15.383 87.75 53.469 1 76.19 436 ILE A C 1
ATOM 3481 O O . ILE A 1 436 ? -15.953 86.688 53.25 1 76.19 436 ILE A O 1
ATOM 3485 N N . LYS A 1 437 ? -15.609 88.812 52.844 1 74.62 437 LYS A N 1
ATOM 3486 C CA . LYS A 1 437 ? -16.734 88.938 51.906 1 74.62 437 LYS A CA 1
ATOM 3487 C C . LYS A 1 437 ? -16.453 88.125 50.656 1 74.62 437 LYS A C 1
ATOM 3489 O O . LYS A 1 437 ? -17.344 87.438 50.125 1 74.62 437 LYS A O 1
ATOM 3494 N N . MET A 1 438 ? -15.383 88.062 50.281 1 71.94 438 MET A N 1
ATOM 3495 C CA . MET A 1 438 ? -14.984 87.312 49.062 1 71.94 438 MET A CA 1
ATOM 3496 C C . MET A 1 438 ? -15.102 85.812 49.312 1 71.94 438 MET A C 1
ATOM 3498 O O . MET A 1 438 ? -15.578 85.062 48.438 1 71.94 438 MET A O 1
ATOM 3502 N N . VAL A 1 439 ? -14.641 85.375 50.406 1 76 439 VAL A N 1
ATOM 3503 C CA . VAL A 1 439 ? -14.742 83.938 50.75 1 76 439 VAL A CA 1
ATOM 3504 C C . VAL A 1 439 ? -16.203 83.562 50.875 1 76 439 VAL A C 1
ATOM 3506 O O . VAL A 1 439 ? -16.609 82.438 50.5 1 76 439 VAL A O 1
ATOM 3509 N N . ALA A 1 440 ? -17 84.5 51.344 1 77.06 440 ALA A N 1
ATOM 3510 C CA . ALA A 1 440 ? -18.422 84.25 51.5 1 77.06 440 ALA A CA 1
ATOM 3511 C C . ALA A 1 440 ? -19.125 84.188 50.156 1 77.06 440 ALA A C 1
ATOM 3513 O O . ALA A 1 440 ? -20.062 83.375 50 1 77.06 440 ALA A O 1
ATOM 3514 N N . GLU A 1 441 ? -18.672 84.75 49.156 1 72.62 441 GLU A N 1
ATOM 3515 C CA . GLU A 1 441 ? -19.266 84.75 47.812 1 72.62 441 GLU A CA 1
ATOM 3516 C C . GLU A 1 441 ? -18.891 83.5 47.031 1 72.62 441 GLU A C 1
ATOM 3518 O O . GLU A 1 441 ? -19.703 83 46.281 1 72.62 441 GLU A O 1
ATOM 3523 N N . THR A 1 442 ? -17.656 83.062 47.281 1 69 442 THR A N 1
ATOM 3524 C CA . THR A 1 442 ? -17.172 81.875 46.625 1 69 442 THR A CA 1
ATOM 3525 C C . THR A 1 442 ? -16.562 80.875 47.656 1 69 442 THR A C 1
ATOM 3527 O O . THR A 1 442 ? -15.328 80.75 47.719 1 69 442 THR A O 1
ATOM 3530 N N . PRO A 1 443 ? -17.438 80.125 48.281 1 70.5 443 PRO A N 1
ATOM 3531 C CA . PRO A 1 443 ? -17 79.312 49.438 1 70.5 443 PRO A CA 1
ATOM 3532 C C . PRO A 1 443 ? -16.438 77.938 49 1 70.5 443 PRO A C 1
ATOM 3534 O O . PRO A 1 443 ? -16.969 76.875 49.375 1 70.5 443 PRO A O 1
ATOM 3537 N N . THR A 1 444 ? -15.391 77.938 48.25 1 68.5 444 THR A N 1
ATOM 3538 C CA . THR A 1 444 ? -14.703 76.75 47.906 1 68.5 444 THR A CA 1
ATOM 3539 C C . THR A 1 444 ? -13.906 76.188 49.125 1 68.5 444 THR A C 1
ATOM 3541 O O . THR A 1 444 ? -13.617 77 50.031 1 68.5 444 THR A O 1
ATOM 3544 N N . GLU A 1 445 ? -13.664 74.938 49.219 1 69.69 445 GLU A N 1
ATOM 3545 C CA . GLU A 1 445 ? -12.906 74.375 50.344 1 69.69 445 GLU A CA 1
ATOM 3546 C C . GLU A 1 445 ? -11.555 75.062 50.5 1 69.69 445 GLU A C 1
ATOM 3548 O O . GLU A 1 445 ? -11.086 75.25 51.594 1 69.69 445 GLU A O 1
ATOM 3553 N N . GLN A 1 446 ? -11.031 75.5 49.469 1 61.41 446 GLN A N 1
ATOM 3554 C CA . GLN A 1 446 ? -9.727 76.125 49.469 1 61.41 446 GLN A CA 1
ATOM 3555 C C . GLN A 1 446 ? -9.82 77.562 50.031 1 61.41 446 GLN A C 1
ATOM 3557 O O . GLN A 1 446 ? -8.977 77.938 50.812 1 61.41 446 GLN A O 1
ATOM 3562 N N . ASN A 1 447 ? -10.797 78.312 49.625 1 65.19 447 ASN A N 1
ATOM 3563 C CA . ASN A 1 447 ? -11.016 79.625 50.125 1 65.19 447 ASN A CA 1
ATOM 3564 C C . ASN A 1 447 ? -11.336 79.625 51.625 1 65.19 447 ASN A C 1
ATOM 3566 O O . ASN A 1 447 ? -10.867 80.5 52.344 1 65.19 447 ASN A O 1
ATOM 3570 N N . ARG A 1 448 ? -11.992 78.688 52.094 1 74.06 448 ARG A N 1
ATOM 3571 C CA . ARG A 1 448 ? -12.344 78.5 53.5 1 74.06 448 ARG A CA 1
ATOM 3572 C C . ARG A 1 448 ? -11.102 78.25 54.312 1 74.06 448 ARG A C 1
ATOM 3574 O O . ARG A 1 448 ? -10.93 78.812 55.406 1 74.06 448 ARG A O 1
ATOM 3581 N N . GLU A 1 449 ? -10.312 77.5 53.719 1 72 449 GLU A N 1
ATOM 3582 C CA . GLU A 1 449 ? -9.07 77.125 54.438 1 72 449 GLU A CA 1
ATOM 3583 C C . GLU A 1 449 ? -8.125 78.312 54.5 1 72 449 GLU A C 1
ATOM 3585 O O . GLU A 1 449 ? -7.484 78.562 55.5 1 72 449 GLU A O 1
ATOM 3590 N N . MET A 1 450 ? -8.07 79.062 53.5 1 67.06 450 MET A N 1
ATOM 3591 C CA . MET A 1 450 ? -7.277 80.25 53.469 1 67.06 450 MET A CA 1
ATOM 3592 C C . MET A 1 450 ? -7.758 81.25 54.531 1 67.06 450 MET A C 1
ATOM 3594 O O . MET A 1 450 ? -6.953 81.875 55.25 1 67.06 450 MET A O 1
ATOM 3598 N N . LEU A 1 451 ? -9.023 81.438 54.656 1 72.62 451 LEU A N 1
ATOM 3599 C CA . LEU A 1 451 ? -9.602 82.375 55.625 1 72.62 451 LEU A CA 1
ATOM 3600 C C . LEU A 1 451 ? -9.336 81.875 57.062 1 72.62 451 LEU A C 1
ATOM 3602 O O . LEU A 1 451 ? -9.039 82.688 57.938 1 72.62 451 LEU A O 1
ATOM 3606 N N . ARG A 1 452 ? -9.391 80.625 57.188 1 73.88 452 ARG A N 1
ATOM 3607 C CA . ARG A 1 452 ? -9.086 80.062 58.5 1 73.88 452 ARG A CA 1
ATOM 3608 C C . ARG A 1 452 ? -7.645 80.375 58.906 1 73.88 452 ARG A C 1
ATOM 3610 O O . ARG A 1 452 ? -7.379 80.688 60.062 1 73.88 452 ARG A O 1
ATOM 3617 N N . LYS A 1 453 ? -6.848 80.25 58.031 1 66.69 453 LYS A N 1
ATOM 3618 C CA . LYS A 1 453 ? -5.43 80.5 58.312 1 66.69 453 LYS A CA 1
ATOM 3619 C C . LYS A 1 453 ? -5.148 81.938 58.625 1 66.69 453 LYS A C 1
ATOM 3621 O O . LYS A 1 453 ? -4.395 82.25 59.531 1 66.69 453 LYS A O 1
ATOM 3626 N N . ILE A 1 454 ? -5.746 82.75 57.906 1 63 454 ILE A N 1
ATOM 3627 C CA . ILE A 1 454 ? -5.57 84.188 58.094 1 63 454 ILE A CA 1
ATOM 3628 C C . ILE A 1 454 ? -6.148 84.625 59.469 1 63 454 ILE A C 1
ATOM 3630 O O . ILE A 1 454 ? -5.551 85.438 60.188 1 63 454 ILE A O 1
ATOM 3634 N N . SER A 1 455 ? -7.234 84 59.75 1 67.38 455 SER A N 1
ATOM 3635 C CA . SER A 1 455 ? -7.93 84.312 61 1 67.38 455 SER A CA 1
ATOM 3636 C C . SER A 1 455 ? -7.223 83.688 62.188 1 67.38 455 SER A C 1
ATOM 3638 O O . SER A 1 455 ? -7.344 84.188 63.312 1 67.38 455 SER A O 1
ATOM 3640 N N . SER A 1 456 ? -6.516 82.688 61.906 1 64.75 456 SER A N 1
ATOM 3641 C CA . SER A 1 456 ? -5.812 82 63 1 64.75 456 SER A CA 1
ATOM 3642 C C . SER A 1 456 ? -4.562 82.812 63.406 1 64.75 456 SER A C 1
ATOM 3644 O O . SER A 1 456 ? -4.043 82.625 64.5 1 64.75 456 SER A O 1
ATOM 3646 N N . ILE A 1 457 ? -4.031 83.562 62.688 1 56.06 457 ILE A N 1
ATOM 3647 C CA . ILE A 1 457 ? -2.848 84.312 63 1 56.06 457 ILE A CA 1
ATOM 3648 C C . ILE A 1 457 ? -3.189 85.375 64.062 1 56.06 457 ILE A C 1
ATOM 3650 O O . ILE A 1 457 ? -2.379 85.625 65 1 56.06 457 ILE A O 1
ATOM 3654 N N . ASP A 1 458 ? -4.328 85.938 64.125 1 52.31 458 ASP A N 1
ATOM 3655 C CA . ASP A 1 458 ? -4.688 87.062 65 1 52.31 458 ASP A CA 1
ATOM 3656 C C . ASP A 1 458 ? -5.309 86.562 66.312 1 52.31 458 ASP A C 1
ATOM 3658 O O . ASP A 1 458 ? -5.328 87.312 67.25 1 52.31 458 ASP A O 1
ATOM 3662 N N . GLY A 1 459 ? -5.891 85.375 66.25 1 56.28 459 GLY A N 1
ATOM 3663 C CA . GLY A 1 459 ? -6.473 84.875 67.5 1 56.28 459 GLY A CA 1
ATOM 3664 C C . GLY A 1 459 ? -7 83.438 67.438 1 56.28 459 GLY A C 1
ATOM 3665 O O . GLY A 1 459 ? -6.738 82.75 66.438 1 56.28 459 GLY A O 1
ATOM 3666 N N . LYS A 1 460 ? -7.488 82.875 68.562 1 58.44 460 LYS A N 1
ATOM 3667 C CA . LYS A 1 460 ? -8.055 81.562 68.688 1 58.44 460 LYS A CA 1
ATOM 3668 C C . LYS A 1 460 ? -9.344 81.438 67.875 1 58.44 460 LYS A C 1
ATOM 3670 O O . LYS A 1 460 ? -10.297 82.188 68.062 1 58.44 460 LYS A O 1
ATOM 3675 N N . ILE A 1 461 ? -9.391 80.5 66.812 1 62.25 461 ILE A N 1
ATOM 3676 C CA . ILE A 1 461 ? -10.578 80.312 66 1 62.25 461 ILE A CA 1
ATOM 3677 C C . ILE A 1 461 ? -11.273 79 66.438 1 62.25 461 ILE A C 1
ATOM 3679 O O . ILE A 1 461 ? -10.648 77.938 66.5 1 62.25 461 ILE A O 1
ATOM 3683 N N . ASP A 1 462 ? -12.047 78.812 67.375 1 60.88 462 ASP A N 1
ATOM 3684 C CA . ASP A 1 462 ? -12.773 77.688 67.875 1 60.88 462 ASP A CA 1
ATOM 3685 C C . ASP A 1 462 ? -13.609 77 66.812 1 60.88 462 ASP A C 1
ATOM 3687 O O . ASP A 1 462 ? -14.82 76.812 66.938 1 60.88 462 ASP A O 1
ATOM 3691 N N . GLY A 1 463 ? -12.906 76.688 65.562 1 70.38 463 GLY A N 1
ATOM 3692 C CA . GLY A 1 463 ? -13.617 75.938 64.562 1 70.38 463 GLY A CA 1
ATOM 3693 C C . GLY A 1 463 ? -14.367 76.812 63.594 1 70.38 463 GLY A C 1
ATOM 3694 O O . GLY A 1 463 ? -14.961 76.375 62.625 1 70.38 463 GLY A O 1
ATOM 3695 N N . GLU A 1 464 ? -14.391 78.062 63.781 1 75.94 464 GLU A N 1
ATOM 3696 C CA . GLU A 1 464 ? -15.109 79 62.938 1 75.94 464 GLU A CA 1
ATOM 3697 C C . GLU A 1 464 ? -14.219 79.562 61.812 1 75.94 464 GLU A C 1
ATOM 3699 O O . GLU A 1 464 ? -13 79.312 61.844 1 75.94 464 GLU A O 1
ATOM 3704 N N . LEU A 1 465 ? -14.844 80.188 60.844 1 79.62 465 LEU A N 1
ATOM 3705 C CA . LEU A 1 465 ? -14.125 80.625 59.656 1 79.62 465 LEU A CA 1
ATOM 3706 C C . LEU A 1 465 ? -13.398 81.938 59.969 1 79.62 465 LEU A C 1
ATOM 3708 O O . LEU A 1 465 ? -12.391 82.25 59.344 1 79.62 465 LEU A O 1
ATOM 3712 N N . VAL A 1 466 ? -13.922 82.688 61.031 1 81.06 466 VAL A N 1
ATOM 3713 C CA . VAL A 1 466 ? -13.359 84 61.375 1 81.06 466 VAL A CA 1
ATOM 3714 C C . VAL A 1 466 ? -13.172 84.125 62.875 1 81.06 466 VAL A C 1
ATOM 3716 O O . VAL A 1 466 ? -13.805 83.375 63.656 1 81.06 466 VAL A O 1
ATOM 3719 N N . ASP A 1 467 ? -12.234 84.938 63.344 1 79.69 467 ASP A N 1
ATOM 3720 C CA . ASP A 1 467 ? -12.125 85.375 64.75 1 79.69 467 ASP A CA 1
ATOM 3721 C C . ASP A 1 467 ? -13.102 86.5 65.062 1 79.69 467 ASP A C 1
ATOM 3723 O O . ASP A 1 467 ? -12.875 87.625 64.688 1 79.69 467 ASP A O 1
ATOM 3727 N N . TRP A 1 468 ? -14.047 86.188 65.812 1 84.94 468 TRP A N 1
ATOM 3728 C CA . TRP A 1 468 ? -15.141 87.125 66.062 1 84.94 468 TRP A CA 1
ATOM 3729 C C . TRP A 1 468 ? -14.688 88.312 66.938 1 84.94 468 TRP A C 1
ATOM 3731 O O . TRP A 1 468 ? -15.188 89.375 66.812 1 84.94 468 TRP A O 1
ATOM 3741 N N . GLY A 1 469 ? -13.836 88 67.875 1 81.88 469 GLY A N 1
ATOM 3742 C CA . GLY A 1 469 ? -13.266 89.125 68.625 1 81.88 469 GLY A CA 1
ATOM 3743 C C . GLY A 1 469 ? -12.68 90.188 67.75 1 81.88 469 GLY A C 1
ATOM 3744 O O . GLY A 1 469 ? -12.922 91.375 67.938 1 81.88 469 GLY A O 1
ATOM 3745 N N . ASN A 1 470 ? -12.109 89.75 66.812 1 80.56 470 ASN A N 1
ATOM 3746 C CA . ASN A 1 470 ? -11.492 90.688 65.812 1 80.56 470 ASN A CA 1
ATOM 3747 C C . ASN A 1 470 ? -12.539 91.312 64.938 1 80.56 470 ASN A C 1
ATOM 3749 O O . ASN A 1 470 ? -12.438 92.5 64.625 1 80.56 470 ASN A O 1
ATOM 3753 N N . VAL A 1 471 ? -13.461 90.562 64.5 1 85.31 471 VAL A N 1
ATOM 3754 C CA . VAL A 1 471 ? -14.5 91.125 63.594 1 85.31 471 VAL A CA 1
ATOM 3755 C C . VAL A 1 471 ? -15.297 92.188 64.312 1 85.31 471 VAL A C 1
ATOM 3757 O O . VAL A 1 471 ? -15.547 93.25 63.781 1 85.31 471 VAL A O 1
ATOM 3760 N N . PHE A 1 472 ? -15.57 91.938 65.562 1 86.31 472 PHE A N 1
ATOM 3761 C CA . PHE A 1 472 ? -16.281 92.938 66.375 1 86.31 472 PHE A CA 1
ATOM 3762 C C . PHE A 1 472 ? -15.461 94.188 66.562 1 86.31 472 PHE A C 1
ATOM 3764 O O . PHE A 1 472 ? -15.984 95.312 66.438 1 86.31 472 PHE A O 1
ATOM 3771 N N . GLY A 1 473 ? -14.242 93.938 66.812 1 81.31 473 GLY A N 1
ATOM 3772 C CA . GLY A 1 473 ? -13.336 95.062 66.938 1 81.31 473 GLY A CA 1
ATOM 3773 C C . GLY A 1 473 ? -13.25 95.938 65.688 1 81.31 473 GLY A C 1
ATOM 3774 O O . GLY A 1 473 ? -13.25 97.188 65.75 1 81.31 473 GLY A O 1
ATOM 3775 N N . MET A 1 474 ? -13.289 95.312 64.625 1 79 474 MET A N 1
ATOM 3776 C CA . MET A 1 474 ? -13.242 96 63.375 1 79 474 MET A CA 1
ATOM 3777 C C . MET A 1 474 ? -14.516 96.75 63.125 1 79 474 MET A C 1
ATOM 3779 O O . MET A 1 474 ? -14.461 97.938 62.656 1 79 474 MET A O 1
ATOM 3783 N N . ILE A 1 475 ? -15.578 96.188 63.375 1 83.06 475 ILE A N 1
ATOM 3784 C CA . ILE A 1 475 ? -16.875 96.875 63.156 1 83.06 475 ILE A CA 1
ATOM 3785 C C . ILE A 1 475 ? -16.984 98.062 64.062 1 83.06 475 ILE A C 1
ATOM 3787 O O . ILE A 1 475 ? -17.469 99.125 63.688 1 83.06 475 ILE A O 1
ATOM 3791 N N . ASP A 1 476 ? -16.469 98 65.188 1 80.94 476 ASP A N 1
ATOM 3792 C CA . ASP A 1 476 ? -16.484 99.125 66.188 1 80.94 476 ASP A CA 1
ATOM 3793 C C . ASP A 1 476 ? -15.641 100.312 65.625 1 80.94 476 ASP A C 1
ATOM 3795 O O . ASP A 1 476 ? -16.047 101.438 65.75 1 80.94 476 ASP A O 1
ATOM 3799 N N . ASN A 1 477 ? -14.664 99.938 65.188 1 75.75 477 ASN A N 1
ATOM 3800 C CA . ASN A 1 477 ? -13.742 100.938 64.688 1 75.75 477 ASN A CA 1
ATOM 3801 C C . ASN A 1 477 ? -14.234 101.562 63.375 1 75.75 477 ASN A C 1
ATOM 3803 O O . ASN A 1 477 ? -14.102 102.812 63.188 1 75.75 477 ASN A O 1
ATOM 3807 N N . LEU A 1 478 ? -14.906 100.812 62.625 1 75.12 478 LEU A N 1
ATOM 3808 C CA . LEU A 1 478 ? -15.336 101.312 61.281 1 75.12 478 LEU A CA 1
ATOM 3809 C C . LEU A 1 478 ? -16.688 102 61.375 1 75.12 478 LEU A C 1
ATOM 3811 O O . LEU A 1 478 ? -16.984 102.875 60.562 1 75.12 478 LEU A O 1
ATOM 3815 N N . TYR A 1 479 ? -17.422 101.5 62.312 1 77.44 479 TYR A N 1
ATOM 3816 C CA . TYR A 1 479 ? -18.797 102 62.375 1 77.44 479 TYR A CA 1
ATOM 3817 C C . TYR A 1 479 ? -19.078 102.625 63.75 1 77.44 479 TYR A C 1
ATOM 3819 O O . TYR A 1 479 ? -20.094 102.312 64.375 1 77.44 479 TYR A O 1
ATOM 3827 N N . SER A 1 480 ? -18.156 103.5 64.062 1 77.31 480 SER A N 1
ATOM 3828 C CA . SER A 1 480 ? -18.328 104.438 65.25 1 77.31 480 SER A CA 1
ATOM 3829 C C . SER A 1 480 ? -18.812 103.688 66.438 1 77.31 480 SER A C 1
ATOM 3831 O O . SER A 1 480 ? -19.766 104.062 67.125 1 77.31 480 SER A O 1
ATOM 3833 N N . GLY A 1 481 ? -18.203 102.562 66.688 1 79.75 481 GLY A N 1
ATOM 3834 C CA . GLY A 1 481 ? -18.484 101.812 67.938 1 79.75 481 GLY A CA 1
ATOM 3835 C C . GLY A 1 481 ? -19.828 101.125 67.875 1 79.75 481 GLY A C 1
ATOM 3836 O O . GLY A 1 481 ? -20.469 100.938 68.938 1 79.75 481 GLY A O 1
ATOM 3837 N N . PHE A 1 482 ? -20.172 100.75 66.812 1 84.62 482 PHE A N 1
ATOM 3838 C CA . PHE A 1 482 ? -21.5 100.188 66.625 1 84.62 482 PHE A CA 1
ATOM 3839 C C . PHE A 1 482 ? -21.672 98.938 67.5 1 84.62 482 PHE A C 1
ATOM 3841 O O . PHE A 1 482 ? -22.672 98.812 68.188 1 84.62 482 PHE A O 1
ATOM 3848 N N . TYR A 1 483 ? -20.75 98 67.5 1 87.25 483 TYR A N 1
ATOM 3849 C CA . TYR A 1 483 ? -20.891 96.75 68.25 1 87.25 483 TYR A CA 1
ATOM 3850 C C . TYR A 1 483 ? -20.953 97.062 69.75 1 87.25 483 TYR A C 1
ATOM 3852 O O . TYR A 1 483 ? -21.766 96.438 70.438 1 87.25 483 TYR A O 1
ATOM 3860 N N . GLY A 1 484 ? -20.078 97.812 70.188 1 85.25 484 GLY A N 1
ATOM 3861 C CA . GLY A 1 484 ? -20.109 98.188 71.562 1 85.25 484 GLY A CA 1
ATOM 3862 C C . GLY A 1 484 ? -21.453 98.75 72 1 85.25 484 GLY A C 1
ATOM 3863 O O . GLY A 1 484 ? -21.969 98.375 73.062 1 85.25 484 GLY A O 1
ATOM 3864 N N . LYS A 1 485 ? -21.984 99.625 71.25 1 85.69 485 LYS A N 1
ATOM 3865 C CA . LYS A 1 485 ? -23.297 100.25 71.5 1 85.69 485 LYS A CA 1
ATOM 3866 C C . LYS A 1 485 ? -24.391 99.188 71.438 1 85.69 485 LYS A C 1
ATOM 3868 O O . LYS A 1 485 ? -25.281 99.125 72.312 1 85.69 485 LYS A O 1
ATOM 3873 N N . LEU A 1 486 ? -24.297 98.312 70.5 1 86.94 486 LEU A N 1
ATOM 3874 C CA . LEU A 1 486 ? -25.266 97.25 70.312 1 86.94 486 LEU A CA 1
ATOM 3875 C C . LEU A 1 486 ? -25.219 96.312 71.5 1 86.94 486 LEU A C 1
ATOM 3877 O O . LEU A 1 486 ? -26.25 95.938 72.125 1 86.94 486 LEU A O 1
ATOM 3881 N N . HIS A 1 487 ? -24.047 95.875 71.875 1 87.44 487 HIS A N 1
ATOM 3882 C CA . HIS A 1 487 ? -23.859 94.938 72.938 1 87.44 487 HIS A CA 1
ATOM 3883 C C . HIS A 1 487 ? -24.25 95.562 74.312 1 87.44 487 HIS A C 1
ATOM 3885 O O . HIS A 1 487 ? -24.812 94.938 75.188 1 87.44 487 HIS A O 1
ATOM 3891 N N . GLY A 1 488 ? -24 96.75 74.5 1 86 488 GLY A N 1
ATOM 3892 C CA . GLY A 1 488 ? -24.375 97.5 75.688 1 86 488 GLY A CA 1
ATOM 3893 C C . GLY A 1 488 ? -25.875 97.625 75.875 1 86 488 GLY A C 1
ATOM 3894 O O . GLY A 1 488 ? -26.391 97.438 76.938 1 86 488 GLY A O 1
ATOM 3895 N N . LYS A 1 489 ? -26.484 97.938 74.812 1 87.44 489 LYS A N 1
ATOM 3896 C CA . LYS A 1 489 ? -27.922 98.188 74.875 1 87.44 489 LYS A CA 1
ATOM 3897 C C . LYS A 1 489 ? -28.734 96.938 74.75 1 87.44 489 LYS A C 1
ATOM 3899 O O . LYS A 1 489 ? -29.75 96.75 75.438 1 87.44 489 LYS A O 1
ATOM 3904 N N . TYR A 1 490 ? -28.297 95.938 74 1 84.62 490 TYR A N 1
ATOM 3905 C CA . TYR A 1 490 ? -29.141 94.812 73.688 1 84.62 490 TYR A CA 1
ATOM 3906 C C . TYR A 1 490 ? -28.406 93.5 74 1 84.62 490 TYR A C 1
ATOM 3908 O O . TYR A 1 490 ? -28.891 92.438 73.688 1 84.62 490 TYR A O 1
ATOM 3916 N N . GLY A 1 491 ? -27.297 93.5 74.625 1 83.75 491 GLY A N 1
ATOM 3917 C CA . GLY A 1 491 ? -26.484 92.312 74.875 1 83.75 491 GLY A CA 1
ATOM 3918 C C . GLY A 1 491 ? -27.203 91.312 75.75 1 83.75 491 GLY A C 1
ATOM 3919 O O . GLY A 1 491 ? -26.891 90.125 75.688 1 83.75 491 GLY A O 1
ATOM 3920 N N . ASP A 1 492 ? -28.172 91.75 76.438 1 82.62 492 ASP A N 1
ATOM 3921 C CA . ASP A 1 492 ? -28.891 90.812 77.375 1 82.62 492 ASP A CA 1
ATOM 3922 C C . ASP A 1 492 ? -30.031 90.125 76.625 1 82.62 492 ASP A C 1
ATOM 3924 O O . ASP A 1 492 ? -30.531 89.125 77.062 1 82.62 492 ASP A O 1
ATOM 3928 N N . ILE A 1 493 ? -30.422 90.625 75.5 1 87.31 493 ILE A N 1
ATOM 3929 C CA . ILE A 1 493 ? -31.594 90.062 74.812 1 87.31 493 ILE A CA 1
ATOM 3930 C C . ILE A 1 493 ? -31.141 89.25 73.625 1 87.31 493 ILE A C 1
ATOM 3932 O O . ILE A 1 493 ? -31.781 88.312 73.188 1 87.31 493 ILE A O 1
ATOM 3936 N N . LEU A 1 494 ? -30.094 89.562 73 1 89.31 494 LEU A N 1
ATOM 3937 C CA . LEU A 1 494 ? -29.609 88.938 71.812 1 89.31 494 LEU A CA 1
ATOM 3938 C C . LEU A 1 494 ? -28.641 87.812 72.125 1 89.31 494 LEU A C 1
ATOM 3940 O O . LEU A 1 494 ? -27.844 87.938 73.062 1 89.31 494 LEU A O 1
ATOM 3944 N N . SER A 1 495 ? -28.781 86.75 71.375 1 89.88 495 SER A N 1
ATOM 3945 C CA . SER A 1 495 ? -27.797 85.625 71.438 1 89.88 495 SER A CA 1
ATOM 3946 C C . SER A 1 495 ? -26.5 86.062 70.75 1 89.88 495 SER A C 1
ATOM 3948 O O . SER A 1 495 ? -26.516 86.875 69.875 1 89.88 495 SER A O 1
ATOM 3950 N N . PRO A 1 496 ? -25.375 85.375 71.062 1 88 496 PRO A N 1
ATOM 3951 C CA . PRO A 1 496 ? -24.109 85.688 70.375 1 88 496 PRO A CA 1
ATOM 3952 C C . PRO A 1 496 ? -24.188 85.5 68.875 1 88 496 PRO A C 1
ATOM 3954 O O . PRO A 1 496 ? -23.609 86.312 68.125 1 88 496 PRO A O 1
ATOM 3957 N N . LYS A 1 497 ? -24.922 84.625 68.438 1 89.56 497 LYS A N 1
ATOM 3958 C CA . LYS A 1 497 ? -25.062 84.312 67.062 1 89.56 497 LYS A CA 1
ATOM 3959 C C . LYS A 1 497 ? -25.891 85.438 66.375 1 89.56 497 LYS A C 1
ATOM 3961 O O . LYS A 1 497 ? -25.625 85.75 65.188 1 89.56 497 LYS A O 1
ATOM 3966 N N . GLU A 1 498 ? -26.875 85.875 67 1 90.81 498 GLU A N 1
ATOM 3967 C CA . GLU A 1 498 ? -27.688 87 66.5 1 90.81 498 GLU A CA 1
ATOM 3968 C C . GLU A 1 498 ? -26.891 88.25 66.375 1 90.81 498 GLU A C 1
ATOM 3970 O O . GLU A 1 498 ? -27.031 89 65.375 1 90.81 498 GLU A O 1
ATOM 3975 N N . GLU A 1 499 ? -26.031 88.5 67.312 1 91.56 499 GLU A N 1
ATOM 3976 C CA . GLU A 1 499 ? -25.125 89.688 67.25 1 91.56 499 GLU A CA 1
ATOM 3977 C C . GLU A 1 499 ? -24.172 89.562 66.062 1 91.56 499 GLU A C 1
ATOM 3979 O O . GLU A 1 499 ? -23.906 90.562 65.375 1 91.56 499 GLU A O 1
ATOM 3984 N N . GLN A 1 500 ? -23.719 88.438 65.812 1 90.69 500 GLN A N 1
ATOM 3985 C CA . GLN A 1 500 ? -22.844 88.125 64.688 1 90.69 500 GLN A CA 1
ATOM 3986 C C . GLN A 1 500 ? -23.531 88.5 63.375 1 90.69 500 GLN A C 1
ATOM 3988 O O . GLN A 1 500 ? -22.922 89.062 62.5 1 90.69 500 GLN A O 1
ATOM 3993 N N . ILE A 1 501 ? -24.719 88.062 63.25 1 89.94 501 ILE A N 1
ATOM 3994 C CA . ILE A 1 501 ? -25.516 88.25 62.062 1 89.94 501 ILE A CA 1
ATOM 3995 C C . ILE A 1 501 ? -25.734 89.75 61.844 1 89.94 501 ILE A C 1
ATOM 3997 O O . ILE A 1 501 ? -25.531 90.312 60.75 1 89.94 501 ILE A O 1
ATOM 4001 N N . ILE A 1 502 ? -26.047 90.562 62.906 1 89.69 502 ILE A N 1
ATOM 4002 C CA . ILE A 1 502 ? -26.312 92 62.844 1 89.69 502 ILE A CA 1
ATOM 4003 C C . ILE A 1 502 ? -25.047 92.75 62.406 1 89.69 502 ILE A C 1
ATOM 4005 O O . ILE A 1 502 ? -25.094 93.562 61.531 1 89.69 502 ILE A O 1
ATOM 4009 N N . VAL A 1 503 ? -23.953 92.312 62.938 1 89.31 503 VAL A N 1
ATOM 4010 C CA . VAL A 1 503 ? -22.688 93 62.688 1 89.31 503 VAL A CA 1
ATOM 4011 C C . VAL A 1 503 ? -22.297 92.812 61.219 1 89.31 503 VAL A C 1
ATOM 4013 O O . VAL A 1 503 ? -21.812 93.75 60.562 1 89.31 503 VAL A O 1
ATOM 4016 N N . LEU A 1 504 ? -22.531 91.625 60.688 1 88.12 504 LEU A N 1
ATOM 4017 C CA . LEU A 1 504 ? -22.25 91.375 59.281 1 88.12 504 LEU A CA 1
ATOM 4018 C C . LEU A 1 504 ? -23.219 92.125 58.375 1 88.12 504 LEU A C 1
ATOM 4020 O O . LEU A 1 504 ? -22.844 92.562 57.312 1 88.12 504 LEU A O 1
ATOM 4024 N N . MET A 1 505 ? -24.438 92.25 58.812 1 84.94 505 MET A N 1
ATOM 4025 C CA . MET A 1 505 ? -25.438 93.062 58.062 1 84.94 505 MET A CA 1
ATOM 4026 C C . MET A 1 505 ? -25.031 94.5 57.938 1 84.94 505 MET A C 1
ATOM 4028 O O . MET A 1 505 ? -25.141 95.125 56.875 1 84.94 505 MET A O 1
ATOM 4032 N N . VAL A 1 506 ? -24.516 95.062 59 1 82 506 VAL A N 1
ATOM 4033 C CA . VAL A 1 506 ? -24.078 96.438 59.031 1 82 506 VAL A CA 1
ATOM 4034 C C . VAL A 1 506 ? -22.906 96.625 58.094 1 82 506 VAL A C 1
ATOM 4036 O O . VAL A 1 506 ? -22.781 97.688 57.469 1 82 506 VAL A O 1
ATOM 4039 N N . ALA A 1 507 ? -22.141 95.562 58 1 78.94 507 ALA A N 1
ATOM 4040 C CA . ALA A 1 507 ? -20.953 95.625 57.156 1 78.94 507 ALA A CA 1
ATOM 4041 C C . ALA A 1 507 ? -21.344 95.375 55.688 1 78.94 507 ALA A C 1
ATOM 4043 O O . ALA A 1 507 ? -20.469 95.312 54.812 1 78.94 507 ALA A O 1
ATOM 4044 N N . GLY A 1 508 ? -22.656 95.062 55.406 1 77.5 508 GLY A N 1
ATOM 4045 C CA . GLY A 1 508 ? -23.172 95 54.031 1 77.5 508 GLY A CA 1
ATOM 4046 C C . GLY A 1 508 ? -23.141 93.562 53.5 1 77.5 508 GLY A C 1
ATOM 4047 O O . GLY A 1 508 ? -23.234 93.375 52.281 1 77.5 508 GLY A O 1
ATOM 4048 N N . PHE A 1 509 ? -23.078 92.562 54.281 1 81.81 509 PHE A N 1
ATOM 4049 C CA . PHE A 1 509 ? -23.078 91.188 53.812 1 81.81 509 PHE A CA 1
ATOM 4050 C C . PHE A 1 509 ? -24.5 90.75 53.469 1 81.81 509 PHE A C 1
ATOM 4052 O O . PHE A 1 509 ? -25.453 91.125 54.156 1 81.81 509 PHE A O 1
ATOM 4059 N N . SER A 1 510 ? -24.656 90 52.438 1 80.5 510 SER A N 1
ATOM 4060 C CA . SER A 1 510 ? -25.938 89.438 52.062 1 80.5 510 SER A CA 1
ATOM 4061 C C . SER A 1 510 ? -26.266 88.188 52.938 1 80.5 510 SER A C 1
ATOM 4063 O O . SER A 1 510 ? -25.375 87.688 53.625 1 80.5 510 SER A O 1
ATOM 4065 N N . THR A 1 511 ? -27.547 87.812 52.875 1 83.12 511 THR A N 1
ATOM 4066 C CA . THR A 1 511 ? -28 86.625 53.656 1 83.12 511 THR A CA 1
ATOM 4067 C C . THR A 1 511 ? -27.219 85.375 53.281 1 83.12 511 THR A C 1
ATOM 4069 O O . THR A 1 511 ? -26.844 84.625 54.156 1 83.12 511 THR A O 1
ATOM 4072 N N . LYS A 1 512 ? -26.859 85.312 52.031 1 81.31 512 LYS A N 1
ATOM 4073 C CA . LYS A 1 512 ? -26.094 84.188 51.531 1 81.31 512 LYS A CA 1
ATOM 4074 C C . LYS A 1 512 ? -24.672 84.188 52.062 1 81.31 512 LYS A C 1
ATOM 4076 O O . LYS A 1 512 ? -24.141 83.188 52.5 1 81.31 512 LYS A O 1
ATOM 4081 N N . GLU A 1 513 ? -24.078 85.312 52.062 1 81.19 513 GLU A N 1
ATOM 4082 C CA . GLU A 1 513 ? -22.719 85.5 52.562 1 81.19 513 GLU A CA 1
ATOM 4083 C C . GLU A 1 513 ? -22.641 85.25 54.062 1 81.19 513 GLU A C 1
ATOM 4085 O O . GLU A 1 513 ? -21.703 84.625 54.562 1 81.19 513 GLU A O 1
ATOM 4090 N N . ILE A 1 514 ? -23.578 85.688 54.781 1 89.19 514 ILE A N 1
ATOM 4091 C CA . ILE A 1 514 ? -23.672 85.5 56.219 1 89.19 514 ILE A CA 1
ATOM 4092 C C . ILE A 1 514 ? -23.75 84 56.562 1 89.19 514 ILE A C 1
ATOM 4094 O O . ILE A 1 514 ? -23.094 83.562 57.5 1 89.19 514 ILE A O 1
ATOM 4098 N N . SER A 1 515 ? -24.516 83.312 55.781 1 89.81 515 SER A N 1
ATOM 4099 C CA . SER A 1 515 ? -24.672 81.875 56.031 1 89.81 515 SER A CA 1
ATOM 4100 C C . SER A 1 515 ? -23.344 81.125 55.906 1 89.81 515 SER A C 1
ATOM 4102 O O . SER A 1 515 ? -23.047 80.25 56.719 1 89.81 515 SER A O 1
ATOM 4104 N N . VAL A 1 516 ? -22.5 81.625 54.969 1 82.62 516 VAL A N 1
ATOM 4105 C CA . VAL A 1 516 ? -21.203 80.938 54.719 1 82.62 516 VAL A CA 1
ATOM 4106 C C . VAL A 1 516 ? -20.266 81.25 55.906 1 82.62 516 VAL A C 1
ATOM 4108 O O . VAL A 1 516 ? -19.625 80.312 56.406 1 82.62 516 VAL A O 1
ATOM 4111 N N . ILE A 1 517 ? -20.234 82.5 56.438 1 84.5 517 ILE A N 1
ATOM 4112 C CA . ILE A 1 517 ? -19.281 82.938 57.438 1 84.5 517 ILE A CA 1
ATOM 4113 C C . ILE A 1 517 ? -19.672 82.375 58.812 1 84.5 517 ILE A C 1
ATOM 4115 O O . ILE A 1 517 ? -18.797 82 59.594 1 84.5 517 ILE A O 1
ATOM 4119 N N . THR A 1 518 ? -20.938 82.25 59.094 1 86 518 THR A N 1
ATOM 4120 C CA . THR A 1 518 ? -21.422 81.75 60.406 1 86 518 THR A CA 1
ATOM 4121 C C . THR A 1 518 ? -21.594 80.25 60.406 1 86 518 THR A C 1
ATOM 4123 O O . THR A 1 518 ? -21.906 79.688 61.438 1 86 518 THR A O 1
ATOM 4126 N N . GLY A 1 519 ? -21.422 79.625 59.219 1 82.19 519 GLY A N 1
ATOM 4127 C CA . GLY A 1 519 ? -21.562 78.188 59.125 1 82.19 519 GLY A CA 1
ATOM 4128 C C . GLY A 1 519 ? -22.984 77.688 59.312 1 82.19 519 GLY A C 1
ATOM 4129 O O . GLY A 1 519 ? -23.219 76.625 59.875 1 82.19 519 GLY A O 1
ATOM 4130 N N . GLN A 1 520 ? -23.953 78.5 58.875 1 82.94 520 GLN A N 1
ATOM 4131 C CA . GLN A 1 520 ? -25.375 78.188 59 1 82.94 520 GLN A CA 1
ATOM 4132 C C . GLN A 1 520 ? -26.031 78.188 57.625 1 82.94 520 GLN A C 1
ATOM 4134 O O . GLN A 1 520 ? -25.422 78.562 56.625 1 82.94 520 GLN A O 1
ATOM 4139 N N . THR A 1 521 ? -27.234 77.5 57.5 1 81 521 THR A N 1
ATOM 4140 C CA . THR A 1 521 ? -28 77.5 56.25 1 81 521 THR A CA 1
ATOM 4141 C C . THR A 1 521 ? -28.719 78.812 56.062 1 81 521 THR A C 1
ATOM 4143 O O . THR A 1 521 ? -28.984 79.5 57.031 1 81 521 THR A O 1
ATOM 4146 N N . THR A 1 522 ? -28.969 79.188 54.812 1 82.25 522 THR A N 1
ATOM 4147 C CA . THR A 1 522 ? -29.672 80.438 54.5 1 82.25 522 THR A CA 1
ATOM 4148 C C . THR A 1 522 ? -31.016 80.5 55.188 1 82.25 522 THR A C 1
ATOM 4150 O O . THR A 1 522 ? -31.453 81.562 55.625 1 82.25 522 THR A O 1
ATOM 4153 N N . SER A 1 523 ? -31.594 79.312 55.375 1 84.19 523 SER A N 1
ATOM 4154 C CA . SER A 1 523 ? -32.875 79.25 56.062 1 84.19 523 SER A CA 1
ATOM 4155 C C . SER A 1 523 ? -32.781 79.625 57.531 1 84.19 523 SER A C 1
ATOM 4157 O O . SER A 1 523 ? -33.594 80.375 58.062 1 84.19 523 SER A O 1
ATOM 4159 N N . THR A 1 524 ? -31.75 79.125 58.188 1 86.81 524 THR A N 1
ATOM 4160 C CA . THR A 1 524 ? -31.516 79.438 59.594 1 86.81 524 THR A CA 1
ATOM 4161 C C . THR A 1 524 ? -31.234 80.938 59.812 1 86.81 524 THR A C 1
ATOM 4163 O O . THR A 1 524 ? -31.703 81.5 60.781 1 86.81 524 THR A O 1
ATOM 4166 N N . VAL A 1 525 ? -30.5 81.562 58.812 1 88.31 525 VAL A N 1
ATOM 4167 C CA . VAL A 1 525 ? -30.188 82.938 58.906 1 88.31 525 VAL A CA 1
ATOM 4168 C C . VAL A 1 525 ? -31.469 83.812 58.812 1 88.31 525 VAL A C 1
ATOM 4170 O O . VAL A 1 525 ? -31.641 84.75 59.531 1 88.31 525 VAL A O 1
ATOM 4173 N N . TYR A 1 526 ? -32.406 83.312 58.031 1 84.75 526 TYR A N 1
ATOM 4174 C CA . TYR A 1 526 ? -33.688 84 57.906 1 84.75 526 TYR A CA 1
ATOM 4175 C C . TYR A 1 526 ? -34.5 83.938 59.188 1 84.75 526 TYR A C 1
ATOM 4177 O O . TYR A 1 526 ? -35.125 84.938 59.594 1 84.75 526 TYR A O 1
ATOM 4185 N N . VAL A 1 527 ? -34.531 82.75 59.719 1 85.31 527 VAL A N 1
ATOM 4186 C CA . VAL A 1 527 ? -35.25 82.562 60.969 1 85.31 527 VAL A CA 1
ATOM 4187 C C . VAL A 1 527 ? -34.656 83.438 62.062 1 85.31 527 VAL A C 1
ATOM 4189 O O . VAL A 1 527 ? -35.406 84.062 62.812 1 85.31 527 VAL A O 1
ATOM 4192 N N . ARG A 1 528 ? -33.344 83.562 62.125 1 89.31 528 ARG A N 1
ATOM 4193 C CA . ARG A 1 528 ? -32.688 84.375 63.125 1 89.31 528 ARG A CA 1
ATOM 4194 C C . ARG A 1 528 ? -32.938 85.875 62.906 1 89.31 528 ARG A C 1
ATOM 4196 O O . ARG A 1 528 ? -33.094 86.625 63.844 1 89.31 528 ARG A O 1
ATOM 4203 N N . LYS A 1 529 ? -33 86.25 61.625 1 88.88 529 LYS A N 1
ATOM 4204 C CA . LYS A 1 529 ? -33.344 87.625 61.312 1 88.88 529 LYS A CA 1
ATOM 4205 C C . LYS A 1 529 ? -34.75 88 61.812 1 88.88 529 LYS A C 1
ATOM 4207 O O . LYS A 1 529 ? -34.969 89.062 62.312 1 88.88 529 LYS A O 1
ATOM 4212 N N . SER A 1 530 ? -35.594 87 61.688 1 86.88 530 SER A N 1
ATOM 4213 C CA . SER A 1 530 ? -36.938 87.188 62.188 1 86.88 530 SER A CA 1
ATOM 4214 C C . SER A 1 530 ? -36.969 87.25 63.719 1 86.88 530 SER A C 1
ATOM 4216 O O . SER A 1 530 ? -37.688 88.062 64.312 1 86.88 530 SER A O 1
ATOM 4218 N N . SER A 1 531 ? -36.188 86.438 64.312 1 89.81 531 SER A N 1
ATOM 4219 C CA . SER A 1 531 ? -36.062 86.5 65.812 1 89.81 531 SER A CA 1
ATOM 4220 C C . SER A 1 531 ? -35.469 87.812 66.312 1 89.81 531 SER A C 1
ATOM 4222 O O . SER A 1 531 ? -35.938 88.375 67.312 1 89.81 531 SER A O 1
ATOM 4224 N N . ILE A 1 532 ? -34.531 88.312 65.562 1 90.88 532 ILE A N 1
ATOM 4225 C CA . ILE A 1 532 ? -33.906 89.625 65.875 1 90.88 532 ILE A CA 1
ATOM 4226 C C . ILE A 1 532 ? -34.938 90.75 65.75 1 90.88 532 ILE A C 1
ATOM 4228 O O . ILE A 1 532 ? -35 91.625 66.625 1 90.88 532 ILE A O 1
ATOM 4232 N N . ARG A 1 533 ? -35.688 90.688 64.75 1 87.5 533 ARG A N 1
ATOM 4233 C CA . ARG A 1 533 ? -36.75 91.688 64.562 1 87.5 533 ARG A CA 1
ATOM 4234 C C . ARG A 1 533 ? -37.75 91.688 65.75 1 87.5 533 ARG A C 1
ATOM 4236 O O . ARG A 1 533 ? -38.125 92.75 66.188 1 87.5 533 ARG A O 1
ATOM 4243 N N . LYS A 1 534 ? -38.094 90.562 66.125 1 87 534 LYS A N 1
ATOM 4244 C CA . LYS A 1 534 ? -39.031 90.375 67.188 1 87 534 LYS A CA 1
ATOM 4245 C C . LYS A 1 534 ? -38.406 90.875 68.5 1 87 534 LYS A C 1
ATOM 4247 O O . LYS A 1 534 ? -39.062 91.625 69.312 1 87 534 LYS A O 1
ATOM 4252 N N . LYS A 1 535 ? -37.188 90.562 68.75 1 88.75 535 LYS A N 1
ATOM 4253 C CA . LYS A 1 535 ? -36.531 90.875 70 1 88.75 535 LYS A CA 1
ATOM 4254 C C . LYS A 1 535 ? -36.25 92.375 70.125 1 88.75 535 LYS A C 1
ATOM 4256 O O . LYS A 1 535 ? -36.344 92.938 71.188 1 88.75 535 LYS A O 1
ATOM 4261 N N . LEU A 1 536 ? -35.969 93 69 1 86.38 536 LEU A N 1
ATOM 4262 C CA . LEU A 1 536 ? -35.594 94.438 69 1 86.38 536 LEU A CA 1
ATOM 4263 C C . LEU A 1 536 ? -36.812 95.312 68.75 1 86.38 536 LEU A C 1
ATOM 4265 O O . LEU A 1 536 ? -36.75 96.5 68.938 1 86.38 536 LEU A O 1
ATOM 4269 N N . GLY A 1 537 ? -38 94.688 68.438 1 83.31 537 GLY A N 1
ATOM 4270 C CA . GLY A 1 537 ? -39.219 95.438 68.125 1 83.31 537 GLY A CA 1
ATOM 4271 C C . GLY A 1 537 ? -39.156 96.25 66.875 1 83.31 537 GLY A C 1
ATOM 4272 O O . GLY A 1 537 ? -39.719 97.375 66.812 1 83.31 537 GLY A O 1
ATOM 4273 N N . VAL A 1 538 ? -38.5 95.812 65.938 1 83.25 538 VAL A N 1
ATOM 4274 C CA . VAL A 1 538 ? -38.375 96.5 64.625 1 83.25 538 VAL A CA 1
ATOM 4275 C C . VAL A 1 538 ? -39.625 96.312 63.812 1 83.25 538 VAL A C 1
ATOM 4277 O O . VAL A 1 538 ? -40.094 95.188 63.625 1 83.25 538 VAL A O 1
ATOM 4280 N N . PRO A 1 539 ? -40.281 97.375 63.406 1 78.19 539 PRO A N 1
ATOM 4281 C CA . PRO A 1 539 ? -41.469 97.25 62.594 1 78.19 539 PRO A CA 1
ATOM 4282 C C . PRO A 1 539 ? -41.219 96.5 61.281 1 78.19 539 PRO A C 1
ATOM 4284 O O . PRO A 1 539 ? -40.094 96.5 60.781 1 78.19 539 PRO A O 1
ATOM 4287 N N . GLU A 1 540 ? -42.125 95.688 60.719 1 69.06 540 GLU A N 1
ATOM 4288 C CA . GLU A 1 540 ? -42 94.75 59.594 1 69.06 540 GLU A CA 1
ATOM 4289 C C . GLU A 1 540 ? -41.438 95.438 58.375 1 69.06 540 GLU A C 1
ATOM 4291 O O . GLU A 1 540 ? -40.688 94.875 57.594 1 69.06 540 GLU A O 1
ATOM 4296 N N . LYS A 1 541 ? -41.688 96.812 58.125 1 73.81 541 LYS A N 1
ATOM 4297 C CA . LYS A 1 541 ? -41.281 97.438 56.906 1 73.81 541 LYS A CA 1
ATOM 4298 C C . LYS A 1 541 ? -39.969 98.188 57.062 1 73.81 541 LYS A C 1
ATOM 4300 O O . LYS A 1 541 ? -39.406 98.688 56.094 1 73.81 541 LYS A O 1
ATOM 4305 N N . GLU A 1 542 ? -39.344 98.062 58.156 1 75.19 542 GLU A N 1
ATOM 4306 C CA . GLU A 1 542 ? -38.125 98.812 58.406 1 75.19 542 GLU A CA 1
ATOM 4307 C C . GLU A 1 542 ? -36.906 97.938 58.438 1 75.19 542 GLU A C 1
ATOM 4309 O O . GLU A 1 542 ? -36.969 96.75 58.875 1 75.19 542 GLU A O 1
ATOM 4314 N N . ASP A 1 543 ? -35.844 98.375 57.969 1 79.88 543 ASP A N 1
ATOM 4315 C CA . ASP A 1 543 ? -34.562 97.688 57.938 1 79.88 543 ASP A CA 1
ATOM 4316 C C . ASP A 1 543 ? -33.938 97.625 59.312 1 79.88 543 ASP A C 1
ATOM 4318 O O . ASP A 1 543 ? -33.906 98.625 60.031 1 79.88 543 ASP A O 1
ATOM 4322 N N . ILE A 1 544 ? -33.469 96.438 59.781 1 85.12 544 ILE A N 1
ATOM 4323 C CA . ILE A 1 544 ? -32.906 96.188 61.094 1 85.12 544 ILE A CA 1
ATOM 4324 C C . ILE A 1 544 ? -31.719 97.125 61.344 1 85.12 544 ILE A C 1
ATOM 4326 O O . ILE A 1 544 ? -31.594 97.75 62.406 1 85.12 544 ILE A O 1
ATOM 4330 N N . VAL A 1 545 ? -30.844 97.25 60.281 1 80.56 545 VAL A N 1
ATOM 4331 C CA . VAL A 1 545 ? -29.625 98.062 60.375 1 80.56 545 VAL A CA 1
ATOM 4332 C C . VAL A 1 545 ? -29.984 99.5 60.531 1 80.56 545 VAL A C 1
ATOM 4334 O O . VAL A 1 545 ? -29.391 100.25 61.344 1 80.56 545 VAL A O 1
ATOM 4337 N N . ARG A 1 546 ? -30.906 100 59.844 1 77.31 546 ARG A N 1
ATOM 4338 C CA . ARG A 1 546 ? -31.375 101.375 59.938 1 77.31 546 ARG A CA 1
ATOM 4339 C C . ARG A 1 546 ? -31.984 101.688 61.312 1 77.31 546 ARG A C 1
ATOM 4341 O O . ARG A 1 546 ? -31.766 102.75 61.875 1 77.31 546 ARG A O 1
ATOM 4348 N N . PHE A 1 547 ? -32.781 100.75 61.781 1 81.88 547 PHE A N 1
ATOM 4349 C CA . PHE A 1 547 ? -33.406 100.875 63.094 1 81.88 547 PHE A CA 1
ATOM 4350 C C . PHE A 1 547 ? -32.375 101 64.188 1 81.88 547 PHE A C 1
ATOM 4352 O O . PHE A 1 547 ? -32.531 101.812 65.125 1 81.88 547 PHE A O 1
ATOM 4359 N N . LEU A 1 548 ? -31.281 100.312 64.062 1 81.44 548 LEU A N 1
ATOM 4360 C CA . LEU A 1 548 ? -30.25 100.25 65.062 1 81.44 548 LEU A CA 1
ATOM 4361 C C . LEU A 1 548 ? -29.328 101.5 65 1 81.44 548 LEU A C 1
ATOM 4363 O O . LEU A 1 548 ? -28.719 101.875 66 1 81.44 548 LEU A O 1
ATOM 4367 N N . GLN A 1 549 ? -29.219 102.125 63.781 1 72.06 549 GLN A N 1
ATOM 4368 C CA . GLN A 1 549 ? -28.375 103.312 63.594 1 72.06 549 GLN A CA 1
ATOM 4369 C C . GLN A 1 549 ? -29.125 104.562 63.938 1 72.06 549 GLN A C 1
ATOM 4371 O O . GLN A 1 549 ? -28.5 105.625 64.188 1 72.06 549 GLN A O 1
ATOM 4376 N N . SER A 1 550 ? -30.328 104.625 64.062 1 64.19 550 SER A N 1
ATOM 4377 C CA . SER A 1 550 ? -31.125 105.812 64.438 1 64.19 550 SER A CA 1
ATOM 4378 C C . SER A 1 550 ? -31.109 106 65.938 1 64.19 550 SER A C 1
ATOM 4380 O O . SER A 1 550 ? -30.953 105.062 66.688 1 64.19 550 SER A O 1
ATOM 4382 N N . MET B 1 1 ? -18.875 56.031 26.094 1 48.41 1 MET B N 1
ATOM 4383 C CA . MET B 1 1 ? -17.922 55 26.562 1 48.41 1 MET B CA 1
ATOM 4384 C C . MET B 1 1 ? -18.578 53.625 26.562 1 48.41 1 MET B C 1
ATOM 4386 O O . MET B 1 1 ? -17.969 52.656 26.125 1 48.41 1 MET B O 1
ATOM 4390 N N . ARG B 1 2 ? -19.703 53.75 26.875 1 59.53 2 ARG B N 1
ATOM 4391 C CA . ARG B 1 2 ? -20.391 52.469 26.969 1 59.53 2 ARG B CA 1
ATOM 4392 C C . ARG B 1 2 ? -20.625 51.875 25.594 1 59.53 2 ARG B C 1
ATOM 4394 O O . ARG B 1 2 ? -20.484 50.656 25.391 1 59.53 2 ARG B O 1
ATOM 4401 N N . LYS B 1 3 ? -20.828 52.719 24.656 1 60.97 3 LYS B N 1
ATOM 4402 C CA . LYS B 1 3 ? -21.156 52.219 23.328 1 60.97 3 LYS B CA 1
ATOM 4403 C C . LYS B 1 3 ? -19.938 51.594 22.641 1 60.97 3 LYS B C 1
ATOM 4405 O O . LYS B 1 3 ? -20.062 50.594 21.938 1 60.97 3 LYS B O 1
ATOM 4410 N N . LEU B 1 4 ? -18.766 52.062 22.984 1 56.22 4 LEU B N 1
ATOM 4411 C CA . LEU B 1 4 ? -17.562 51.562 22.344 1 56.22 4 LEU B CA 1
ATOM 4412 C C . LEU B 1 4 ? -17.188 50.188 22.891 1 56.22 4 LEU B C 1
ATOM 4414 O O . LEU B 1 4 ? -16.75 49.312 22.141 1 56.22 4 LEU B O 1
ATOM 4418 N N . ILE B 1 5 ? -17.484 49.969 24.094 1 57.44 5 ILE B N 1
ATOM 4419 C CA . ILE B 1 5 ? -17.203 48.688 24.703 1 57.44 5 ILE B CA 1
ATOM 4420 C C . ILE B 1 5 ? -18.109 47.594 24.094 1 57.44 5 ILE B C 1
ATOM 4422 O O . ILE B 1 5 ? -17.656 46.5 23.812 1 57.44 5 ILE B O 1
ATOM 4426 N N . TYR B 1 6 ? -19.328 47.906 23.906 1 60.91 6 TYR B N 1
ATOM 4427 C CA . TYR B 1 6 ? -20.25 46.938 23.344 1 60.91 6 TYR B CA 1
ATOM 4428 C C . TYR B 1 6 ? -19.844 46.562 21.922 1 60.91 6 TYR B C 1
ATOM 4430 O O . TYR B 1 6 ? -19.906 45.375 21.531 1 60.91 6 TYR B O 1
ATOM 4438 N N . VAL B 1 7 ? -19.312 47.531 21.203 1 59.5 7 VAL B N 1
ATOM 4439 C CA . VAL B 1 7 ? -18.906 47.25 19.828 1 59.5 7 VAL B CA 1
ATOM 4440 C C . VAL B 1 7 ? -17.672 46.344 19.844 1 59.5 7 VAL B C 1
ATOM 4442 O O . VAL B 1 7 ? -17.578 45.406 19.047 1 59.5 7 VAL B O 1
ATOM 4445 N N . LEU B 1 8 ? -16.859 46.562 20.797 1 56.59 8 LEU B N 1
ATOM 4446 C CA . LEU B 1 8 ? -15.641 45.75 20.844 1 56.59 8 LEU B CA 1
ATOM 4447 C C . LEU B 1 8 ? -15.953 44.344 21.266 1 56.59 8 LEU B C 1
ATOM 4449 O O . LEU B 1 8 ? -15.406 43.375 20.703 1 56.59 8 LEU B O 1
ATOM 4453 N N . VAL B 1 9 ? -16.844 44.188 22.203 1 58.69 9 VAL B N 1
ATOM 4454 C CA . VAL B 1 9 ? -17.234 42.844 22.625 1 58.69 9 VAL B CA 1
ATOM 4455 C C . VAL B 1 9 ? -17.938 42.125 21.469 1 58.69 9 VAL B C 1
ATOM 4457 O O . VAL B 1 9 ? -17.703 40.938 21.25 1 58.69 9 VAL B O 1
ATOM 4460 N N . ALA B 1 10 ? -18.703 42.906 20.766 1 58.38 10 ALA B N 1
ATOM 4461 C CA . ALA B 1 10 ? -19.406 42.281 19.641 1 58.38 10 ALA B CA 1
ATOM 4462 C C . ALA B 1 10 ? -18.422 41.844 18.562 1 58.38 10 ALA B C 1
ATOM 4464 O O . ALA B 1 10 ? -18.594 40.75 17.984 1 58.38 10 ALA B O 1
ATOM 4465 N N . ILE B 1 11 ? -17.406 42.562 18.359 1 55.72 11 ILE B N 1
ATOM 4466 C CA . ILE B 1 11 ? -16.422 42.188 17.344 1 55.72 11 ILE B CA 1
ATOM 4467 C C . ILE B 1 11 ? -15.664 40.938 17.781 1 55.72 11 ILE B C 1
ATOM 4469 O O . ILE B 1 11 ? -15.43 40.031 16.984 1 55.72 11 ILE B O 1
ATOM 4473 N N . VAL B 1 12 ? -15.352 40.906 19.078 1 53.88 12 VAL B N 1
ATOM 4474 C CA . VAL B 1 12 ? -14.633 39.75 19.578 1 53.88 12 VAL B CA 1
ATOM 4475 C C . VAL B 1 12 ? -15.547 38.531 19.531 1 53.88 12 VAL B C 1
ATOM 4477 O O . VAL B 1 12 ? -15.109 37.438 19.141 1 53.88 12 VAL B O 1
ATOM 4480 N N . ALA B 1 13 ? -16.781 38.781 19.984 1 53.19 13 ALA B N 1
ATOM 4481 C CA . ALA B 1 13 ? -17.719 37.656 19.953 1 53.19 13 ALA B CA 1
ATOM 4482 C C . ALA B 1 13 ? -17.938 37.156 18.531 1 53.19 13 ALA B C 1
ATOM 4484 O O . ALA B 1 13 ? -18.016 35.969 18.297 1 53.19 13 ALA B O 1
ATOM 4485 N N . LEU B 1 14 ? -18.094 38.094 17.656 1 53.25 14 LEU B N 1
ATOM 4486 C CA . LEU B 1 14 ? -18.312 37.688 16.266 1 53.25 14 LEU B CA 1
ATOM 4487 C C . LEU B 1 14 ? -17.078 36.969 15.719 1 53.25 14 LEU B C 1
ATOM 4489 O O . LEU B 1 14 ? -17.219 36.062 14.906 1 53.25 14 LEU B O 1
ATOM 4493 N N . GLY B 1 15 ? -15.953 37.438 16.109 1 48.25 15 GLY B N 1
ATOM 4494 C CA . GLY B 1 15 ? -14.742 36.781 15.641 1 48.25 15 GLY B CA 1
ATOM 4495 C C . GLY B 1 15 ? -14.602 35.344 16.141 1 48.25 15 GLY B C 1
ATOM 4496 O O . GLY B 1 15 ? -14.102 34.469 15.414 1 48.25 15 GLY B O 1
ATOM 4497 N N . THR B 1 16 ? -14.992 35.188 17.406 1 48.41 16 THR B N 1
ATOM 4498 C CA . THR B 1 16 ? -14.859 33.844 17.938 1 48.41 16 THR B CA 1
ATOM 4499 C C . THR B 1 16 ? -15.953 32.938 17.391 1 48.41 16 THR B C 1
ATOM 4501 O O . THR B 1 16 ? -15.797 31.703 17.359 1 48.41 16 THR B O 1
ATOM 4504 N N . ALA B 1 17 ? -17.188 33.406 17.312 1 47.66 17 ALA B N 1
ATOM 4505 C CA . ALA B 1 17 ? -18.297 32.562 16.891 1 47.66 17 ALA B CA 1
ATOM 4506 C C . ALA B 1 17 ? -18.062 31.969 15.5 1 47.66 17 ALA B C 1
ATOM 4508 O O . ALA B 1 17 ? -18.75 31.047 15.078 1 47.66 17 ALA B O 1
ATOM 4509 N N . SER B 1 18 ? -17.344 32.656 14.68 1 48.19 18 SER B N 1
ATOM 4510 C CA . SER B 1 18 ? -17.312 32.312 13.266 1 48.19 18 SER B CA 1
ATOM 4511 C C . SER B 1 18 ? -16.781 30.891 13.055 1 48.19 18 SER B C 1
ATOM 4513 O O . SER B 1 18 ? -16.812 30.375 11.93 1 48.19 18 SER B O 1
ATOM 4515 N N . CYS B 1 19 ? -16.031 30.25 13.961 1 51.56 19 CYS B N 1
ATOM 4516 C CA . CYS B 1 19 ? -15.109 29.281 13.391 1 51.56 19 CYS B CA 1
ATOM 4517 C C . CYS B 1 19 ? -15.781 27.922 13.227 1 51.56 19 CYS B C 1
ATOM 4519 O O . CYS B 1 19 ? -15.32 27.078 12.453 1 51.56 19 CYS B O 1
ATOM 4521 N N . SER B 1 20 ? -16.516 27.422 14.25 1 59.34 20 SER B N 1
ATOM 4522 C CA . SER B 1 20 ? -16.844 26.016 14.039 1 59.34 20 SER B CA 1
ATOM 4523 C C . SER B 1 20 ? -18.156 25.859 13.281 1 59.34 20 SER B C 1
ATOM 4525 O O . SER B 1 20 ? -19.125 26.578 13.562 1 59.34 20 SER B O 1
ATOM 4527 N N . LYS B 1 21 ? -18.281 25.391 12.016 1 69.75 21 LYS B N 1
ATOM 4528 C CA . LYS B 1 21 ? -19.469 25.094 11.227 1 69.75 21 LYS B CA 1
ATOM 4529 C C . LYS B 1 21 ? -20.531 24.391 12.078 1 69.75 21 LYS B C 1
ATOM 4531 O O . LYS B 1 21 ? -20.203 23.578 12.945 1 69.75 21 LYS B O 1
ATOM 4536 N N . SER B 1 22 ? -21.688 24.812 11.961 1 80.06 22 SER B N 1
ATOM 4537 C CA . SER B 1 22 ? -22.812 24.219 12.688 1 80.06 22 SER B CA 1
ATOM 4538 C C . SER B 1 22 ? -23.125 22.828 12.156 1 80.06 22 SER B C 1
ATOM 4540 O O . SER B 1 22 ? -22.797 22.5 11.023 1 80.06 22 SER B O 1
ATOM 4542 N N . MET B 1 23 ? -23.719 21.938 12.938 1 84.5 23 MET B N 1
ATOM 4543 C CA . MET B 1 23 ? -24.094 20.578 12.578 1 84.5 23 MET B CA 1
ATOM 4544 C C . MET B 1 23 ? -25.109 20.562 11.438 1 84.5 23 MET B C 1
ATOM 4546 O O . MET B 1 23 ? -25.094 19.656 10.609 1 84.5 23 MET B O 1
ATOM 4550 N N . SER B 1 24 ? -25.938 21.609 11.375 1 87.19 24 SER B N 1
ATOM 4551 C CA . SER B 1 24 ? -26.922 21.719 10.297 1 87.19 24 SER B CA 1
ATOM 4552 C C . SER B 1 24 ? -26.25 21.969 8.953 1 87.19 24 SER B C 1
ATOM 4554 O O . SER B 1 24 ? -26.703 21.453 7.926 1 87.19 24 SER B O 1
ATOM 4556 N N . GLN B 1 25 ? -25.234 22.641 9.008 1 88.94 25 GLN B N 1
ATOM 4557 C CA . GLN B 1 25 ? -24.5 22.891 7.77 1 88.94 25 GLN B CA 1
ATOM 4558 C C . GLN B 1 25 ? -23.828 21.609 7.27 1 88.94 25 GLN B C 1
ATOM 4560 O O . GLN B 1 25 ? -23.828 21.344 6.066 1 88.94 25 GLN B O 1
ATOM 4565 N N . TYR B 1 26 ? -23.359 20.875 8.234 1 91.44 26 TYR B N 1
ATOM 4566 C CA . TYR B 1 26 ? -22.75 19.594 7.859 1 91.44 26 TYR B CA 1
ATOM 4567 C C . TYR B 1 26 ? -23.797 18.672 7.242 1 91.44 26 TYR B C 1
ATOM 4569 O O . TYR B 1 26 ? -23.516 17.969 6.262 1 91.44 26 TYR B O 1
ATOM 4577 N N . ASP B 1 27 ? -24.953 18.672 7.781 1 92.88 27 ASP B N 1
ATOM 4578 C CA . ASP B 1 27 ? -26.016 17.812 7.281 1 92.88 27 ASP B CA 1
ATOM 4579 C C . ASP B 1 27 ? -26.391 18.188 5.844 1 92.88 27 ASP B C 1
ATOM 4581 O O . ASP B 1 27 ? -26.609 17.297 5.008 1 92.88 27 ASP B O 1
ATOM 4585 N N . LYS B 1 28 ? -26.469 19.469 5.605 1 93.19 28 LYS B N 1
ATOM 4586 C CA . LYS B 1 28 ? -26.781 19.938 4.258 1 93.19 28 LYS B CA 1
ATOM 4587 C C . LYS B 1 28 ? -25.688 19.531 3.268 1 93.19 28 LYS B C 1
ATOM 4589 O O . LYS B 1 28 ? -26 19.109 2.145 1 93.19 28 LYS B O 1
ATOM 4594 N N . GLU B 1 29 ? -24.469 19.625 3.631 1 93.75 29 GLU B N 1
ATOM 4595 C CA . GLU B 1 29 ? -23.359 19.266 2.76 1 93.75 29 GLU B CA 1
ATOM 4596 C C . GLU B 1 29 ? -23.344 17.766 2.475 1 93.75 29 GLU B C 1
ATOM 4598 O O . GLU B 1 29 ? -23.125 17.344 1.337 1 93.75 29 GLU B O 1
ATOM 4603 N N . ILE B 1 30 ? -23.562 17 3.506 1 95.31 30 ILE B N 1
ATOM 4604 C CA . ILE B 1 30 ? -23.578 15.539 3.355 1 95.31 30 ILE B CA 1
ATOM 4605 C C . ILE B 1 30 ? -24.75 15.117 2.482 1 95.31 30 ILE B C 1
ATOM 4607 O O . ILE B 1 30 ? -24.625 14.219 1.651 1 95.31 30 ILE B O 1
ATOM 4611 N N . ASP B 1 31 ? -25.844 15.836 2.619 1 94.69 31 ASP B N 1
ATOM 4612 C CA . ASP B 1 31 ? -27.016 15.57 1.788 1 94.69 31 ASP B CA 1
ATOM 4613 C C . ASP B 1 31 ? -26.734 15.891 0.322 1 94.69 31 ASP B C 1
ATOM 4615 O O . ASP B 1 31 ? -27.156 15.156 -0.572 1 94.69 31 ASP B O 1
ATOM 4619 N N . GLN B 1 32 ? -26.156 16.953 0.167 1 94.5 32 GLN B N 1
ATOM 4620 C CA . GLN B 1 32 ? -25.781 17.328 -1.193 1 94.5 32 GLN B CA 1
ATOM 4621 C C . GLN B 1 32 ? -24.844 16.297 -1.813 1 94.5 32 GLN B C 1
ATOM 4623 O O . GLN B 1 32 ? -24.969 15.961 -2.99 1 94.5 32 GLN B O 1
ATOM 4628 N N . ALA B 1 33 ? -23.875 15.812 -1.057 1 95.81 33 ALA B N 1
ATOM 4629 C CA . ALA B 1 33 ? -22.938 14.789 -1.536 1 95.81 33 ALA B CA 1
ATOM 4630 C C . ALA B 1 33 ? -23.672 13.508 -1.893 1 95.81 33 ALA B C 1
ATOM 4632 O O . ALA B 1 33 ? -23.359 12.852 -2.889 1 95.81 33 ALA B O 1
ATOM 4633 N N . GLU B 1 34 ? -24.641 13.125 -1.111 1 95.19 34 GLU B N 1
ATOM 4634 C CA . GLU B 1 34 ? -25.422 11.914 -1.369 1 95.19 34 GLU B CA 1
ATOM 4635 C C . GLU B 1 34 ? -26.172 12.023 -2.688 1 95.19 34 GLU B C 1
ATOM 4637 O O . GLU B 1 34 ? -26.203 11.062 -3.469 1 95.19 34 GLU B O 1
ATOM 4642 N N . LYS B 1 35 ? -26.781 13.156 -2.887 1 94.12 35 LYS B N 1
ATOM 4643 C CA . LYS B 1 35 ? -27.516 13.383 -4.133 1 94.12 35 LYS B CA 1
ATOM 4644 C C . LYS B 1 35 ? -26.578 13.352 -5.332 1 94.12 35 LYS B C 1
ATOM 4646 O O . LYS B 1 35 ? -26.906 12.805 -6.383 1 94.12 35 LYS B O 1
ATOM 4651 N N . MET B 1 36 ? -25.438 13.859 -5.148 1 93.94 36 MET B N 1
ATOM 4652 C CA . MET B 1 36 ? -24.438 13.938 -6.219 1 93.94 36 MET B CA 1
ATOM 4653 C C . MET B 1 36 ? -23.812 12.578 -6.48 1 93.94 36 MET B C 1
ATOM 4655 O O . MET B 1 36 ? -23.25 12.344 -7.555 1 93.94 36 MET B O 1
ATOM 4659 N N . MET B 1 37 ? -23.859 11.641 -5.547 1 92.31 37 MET B N 1
ATOM 4660 C CA . MET B 1 37 ? -23.219 10.328 -5.617 1 92.31 37 MET B CA 1
ATOM 4661 C C . MET B 1 37 ? -23.766 9.523 -6.793 1 92.31 37 MET B C 1
ATOM 4663 O O . MET B 1 37 ? -23.047 8.703 -7.371 1 92.31 37 MET B O 1
ATOM 4667 N N . LEU B 1 38 ? -24.953 9.836 -7.18 1 87.38 38 LEU B N 1
ATOM 4668 C CA . LEU B 1 38 ? -25.594 9.094 -8.258 1 87.38 38 LEU B CA 1
ATOM 4669 C C . LEU B 1 38 ? -25.062 9.555 -9.617 1 87.38 38 LEU B C 1
ATOM 4671 O O . LEU B 1 38 ? -24.859 8.734 -10.516 1 87.38 38 LEU B O 1
ATOM 4675 N N . SER B 1 39 ? -24.766 10.836 -9.672 1 90.5 39 SER B N 1
ATOM 4676 C CA . SER B 1 39 ? -24.375 11.398 -10.961 1 90.5 39 SER B CA 1
ATOM 4677 C C . SER B 1 39 ? -22.859 11.547 -11.07 1 90.5 39 SER B C 1
ATOM 4679 O O . SER B 1 39 ? -22.266 11.18 -12.086 1 90.5 39 SER B O 1
ATOM 4681 N N . ASN B 1 40 ? -22.312 12.047 -10.016 1 93.88 40 ASN B N 1
ATOM 4682 C CA . ASN B 1 40 ? -20.875 12.305 -10.023 1 93.88 40 ASN B CA 1
ATOM 4683 C C . ASN B 1 40 ? -20.219 11.883 -8.711 1 93.88 40 ASN B C 1
ATOM 4685 O O . ASN B 1 40 ? -19.922 12.727 -7.867 1 93.88 40 ASN B O 1
ATOM 4689 N N . PRO B 1 41 ? -19.859 10.656 -8.633 1 93.25 41 PRO B N 1
ATOM 4690 C CA . PRO B 1 41 ? -19.312 10.133 -7.379 1 93.25 41 PRO B CA 1
ATOM 4691 C C . PRO B 1 41 ? -17.984 10.797 -6.996 1 93.25 41 PRO B C 1
ATOM 4693 O O . PRO B 1 41 ? -17.719 10.984 -5.809 1 93.25 41 PRO B O 1
ATOM 4696 N N . ASP B 1 42 ? -17.156 11.266 -7.957 1 91.94 42 ASP B N 1
ATOM 4697 C CA . ASP B 1 42 ? -15.859 11.875 -7.648 1 91.94 42 ASP B CA 1
ATOM 4698 C C . ASP B 1 42 ? -16.047 13.227 -6.949 1 91.94 42 ASP B C 1
ATOM 4700 O O . ASP B 1 42 ? -15.359 13.523 -5.973 1 91.94 42 ASP B O 1
ATOM 4704 N N . SER B 1 43 ? -16.969 13.977 -7.48 1 93.38 43 SER B N 1
ATOM 4705 C CA . SER B 1 43 ? -17.266 15.266 -6.863 1 93.38 43 SER B CA 1
ATOM 4706 C C . SER B 1 43 ? -17.859 15.086 -5.473 1 93.38 43 SER B C 1
ATOM 4708 O O . SER B 1 43 ? -17.531 15.836 -4.551 1 93.38 43 SER B O 1
ATOM 4710 N N . ALA B 1 44 ? -18.75 14.102 -5.367 1 95.25 44 ALA B N 1
ATOM 4711 C CA . ALA B 1 44 ? -19.359 13.812 -4.066 1 95.25 44 ALA B CA 1
ATOM 4712 C C . ALA B 1 44 ? -18.281 13.438 -3.043 1 95.25 44 ALA B C 1
ATOM 4714 O O . ALA B 1 44 ? -18.297 13.93 -1.912 1 95.25 44 ALA B O 1
ATOM 4715 N N . LEU B 1 45 ? -17.344 12.641 -3.439 1 93.44 45 LEU B N 1
ATOM 4716 C CA . LEU B 1 45 ? -16.281 12.195 -2.543 1 93.44 45 LEU B CA 1
ATOM 4717 C C . LEU B 1 45 ? -15.375 13.367 -2.158 1 93.44 45 LEU B C 1
ATOM 4719 O O . LEU B 1 45 ? -14.93 13.461 -1.011 1 93.44 45 LEU B O 1
ATOM 4723 N N . SER B 1 46 ? -15.078 14.258 -3.105 1 90.44 46 SER B N 1
ATOM 4724 C CA . SER B 1 46 ? -14.266 15.438 -2.812 1 90.44 46 SER B CA 1
ATOM 4725 C C . SER B 1 46 ? -14.938 16.328 -1.767 1 90.44 46 SER B C 1
ATOM 4727 O O . SER B 1 46 ? -14.266 16.859 -0.884 1 90.44 46 SER B O 1
ATOM 4729 N N . MET B 1 47 ? -16.25 16.438 -1.875 1 92.19 47 MET B N 1
ATOM 4730 C CA . MET B 1 47 ? -17.016 17.203 -0.9 1 92.19 47 MET B CA 1
ATOM 4731 C C . MET B 1 47 ? -16.922 16.578 0.488 1 92.19 47 MET B C 1
ATOM 4733 O O . MET B 1 47 ? -16.75 17.281 1.481 1 92.19 47 MET B O 1
ATOM 4737 N N . LEU B 1 48 ? -16.969 15.289 0.515 1 93.12 48 LEU B N 1
ATOM 4738 C CA . LEU B 1 48 ? -16.922 14.578 1.791 1 93.12 48 LEU B CA 1
ATOM 4739 C C . LEU B 1 48 ? -15.516 14.664 2.389 1 93.12 48 LEU B C 1
ATOM 4741 O O . LEU B 1 48 ? -15.359 14.781 3.607 1 93.12 48 LEU B O 1
ATOM 4745 N N . ASP B 1 49 ? -14.484 14.641 1.543 1 88.44 49 ASP B N 1
ATOM 4746 C CA . ASP B 1 49 ? -13.094 14.695 1.992 1 88.44 49 ASP B CA 1
ATOM 4747 C C . ASP B 1 49 ? -12.781 16.047 2.641 1 88.44 49 ASP B C 1
ATOM 4749 O O . ASP B 1 49 ? -11.852 16.156 3.436 1 88.44 49 ASP B O 1
ATOM 4753 N N . ALA B 1 50 ? -13.523 16.969 2.258 1 85.06 50 ALA B N 1
ATOM 4754 C CA . ALA B 1 50 ? -13.305 18.312 2.803 1 85.06 50 ALA B CA 1
ATOM 4755 C C . ALA B 1 50 ? -13.867 18.422 4.219 1 85.06 50 ALA B C 1
ATOM 4757 O O . ALA B 1 50 ? -13.523 19.359 4.957 1 85.06 50 ALA B O 1
ATOM 4758 N N . ILE B 1 51 ? -14.68 17.438 4.57 1 87.75 51 ILE B N 1
ATOM 4759 C CA . ILE B 1 51 ? -15.297 17.453 5.895 1 87.75 51 ILE B CA 1
ATOM 4760 C C . ILE B 1 51 ? -14.406 16.719 6.891 1 87.75 51 ILE B C 1
ATOM 4762 O O . ILE B 1 51 ? -13.961 15.602 6.625 1 87.75 51 ILE B O 1
ATOM 4766 N N . ASP B 1 52 ? -14.055 17.328 7.961 1 80.62 52 ASP B N 1
ATOM 4767 C CA . ASP B 1 52 ? -13.367 16.641 9.055 1 80.62 52 ASP B CA 1
ATOM 4768 C C . ASP B 1 52 ? -14.344 15.797 9.867 1 80.62 52 ASP B C 1
ATOM 4770 O O . ASP B 1 52 ? -15.156 16.328 10.625 1 80.62 52 ASP B O 1
ATOM 4774 N N . ALA B 1 53 ? -14.148 14.531 9.852 1 85.81 53 ALA B N 1
ATOM 4775 C CA . ALA B 1 53 ? -15.078 13.586 10.461 1 85.81 53 ALA B CA 1
ATOM 4776 C C . ALA B 1 53 ? -15.102 13.734 11.977 1 85.81 53 ALA B C 1
ATOM 4778 O O . ALA B 1 53 ? -16.094 13.391 12.625 1 85.81 53 ALA B O 1
ATOM 4779 N N . SER B 1 54 ? -14.055 14.281 12.547 1 79.88 54 SER B N 1
ATOM 4780 C CA . SER B 1 54 ? -13.969 14.414 13.992 1 79.88 54 SER B CA 1
ATOM 4781 C C . SER B 1 54 ? -14.914 15.5 14.508 1 79.88 54 SER B C 1
ATOM 4783 O O . SER B 1 54 ? -15.25 15.516 15.695 1 79.88 54 SER B O 1
ATOM 4785 N N . GLU B 1 55 ? -15.352 16.344 13.625 1 82.94 55 GLU B N 1
ATOM 4786 C CA . GLU B 1 55 ? -16.234 17.438 14 1 82.94 55 GLU B CA 1
ATOM 4787 C C . GLU B 1 55 ? -17.688 17 14.031 1 82.94 55 GLU B C 1
ATOM 4789 O O . GLU B 1 55 ? -18.562 17.719 14.539 1 82.94 55 GLU B O 1
ATOM 4794 N N . LEU B 1 56 ? -18 15.82 13.461 1 90.69 56 LEU B N 1
ATOM 4795 C CA . LEU B 1 56 ? -19.375 15.32 13.422 1 90.69 56 LEU B CA 1
ATOM 4796 C C . LEU B 1 56 ? -19.75 14.688 14.758 1 90.69 56 LEU B C 1
ATOM 4798 O O . LEU B 1 56 ? -19.391 13.547 15.039 1 90.69 56 LEU B O 1
ATOM 4802 N N . LYS B 1 57 ? -20.578 15.375 15.523 1 87.88 57 LYS B N 1
ATOM 4803 C CA . LYS B 1 57 ? -20.891 14.969 16.891 1 87.88 57 LYS B CA 1
ATOM 4804 C C . LYS B 1 57 ? -22.188 14.164 16.953 1 87.88 57 LYS B C 1
ATOM 4806 O O . LYS B 1 57 ? -22.406 13.422 17.906 1 87.88 57 LYS B O 1
ATOM 4811 N N . ILE B 1 58 ? -23.031 14.289 15.93 1 92 58 ILE B N 1
ATOM 4812 C CA . ILE B 1 58 ? -24.312 13.578 15.898 1 92 58 ILE B CA 1
ATOM 4813 C C . ILE B 1 58 ? -24.125 12.211 15.25 1 92 58 ILE B C 1
ATOM 4815 O O . ILE B 1 58 ? -23.562 12.102 14.156 1 92 58 ILE B O 1
ATOM 4819 N N . ASP B 1 59 ? -24.656 11.18 15.867 1 92.75 59 ASP B N 1
ATOM 4820 C CA . ASP B 1 59 ? -24.469 9.797 15.43 1 92.75 59 ASP B CA 1
ATOM 4821 C C . ASP B 1 59 ? -25.062 9.562 14.047 1 92.75 59 ASP B C 1
ATOM 4823 O O . ASP B 1 59 ? -24.469 8.891 13.203 1 92.75 59 ASP B O 1
ATOM 4827 N N . SER B 1 60 ? -26.203 10.133 13.875 1 93.38 60 SER B N 1
ATOM 4828 C CA . SER B 1 60 ? -26.859 9.93 12.586 1 93.38 60 SER B CA 1
ATOM 4829 C C . SER B 1 60 ? -26.047 10.539 11.445 1 93.38 60 SER B C 1
ATOM 4831 O O . SER B 1 60 ? -25.953 9.953 10.367 1 93.38 60 SER B O 1
ATOM 4833 N N . LEU B 1 61 ? -25.469 11.633 11.703 1 94.25 61 LEU B N 1
ATOM 4834 C CA . LEU B 1 61 ? -24.672 12.32 10.688 1 94.25 61 LEU B CA 1
ATOM 4835 C C . LEU B 1 61 ? -23.344 11.586 10.453 1 94.25 61 LEU B C 1
ATOM 4837 O O . LEU B 1 61 ? -22.875 11.5 9.312 1 94.25 61 LEU B O 1
ATOM 4841 N N . ARG B 1 62 ? -22.828 11.078 11.523 1 94.69 62 ARG B N 1
ATOM 4842 C CA . ARG B 1 62 ? -21.594 10.297 11.406 1 94.69 62 ARG B CA 1
ATOM 4843 C C . ARG B 1 62 ? -21.828 9.023 10.602 1 94.69 62 ARG B C 1
ATOM 4845 O O . ARG B 1 62 ? -21.031 8.688 9.727 1 94.69 62 ARG B O 1
ATOM 4852 N N . ALA B 1 63 ? -22.875 8.391 10.961 1 96.19 63 ALA B N 1
ATOM 4853 C CA . ALA B 1 63 ? -23.219 7.168 10.242 1 96.19 63 ALA B CA 1
ATOM 4854 C C . ALA B 1 63 ? -23.453 7.449 8.766 1 96.19 63 ALA B C 1
ATOM 4856 O O . ALA B 1 63 ? -22.969 6.719 7.902 1 96.19 63 ALA B O 1
ATOM 4857 N N . LYS B 1 64 ? -24.203 8.5 8.523 1 96.19 64 LYS B N 1
ATOM 4858 C CA . LYS B 1 64 ? -24.5 8.875 7.148 1 96.19 64 LYS B CA 1
ATOM 4859 C C . LYS B 1 64 ? -23.219 9.211 6.383 1 96.19 64 LYS B C 1
ATOM 4861 O O . LYS B 1 64 ? -23.047 8.797 5.238 1 96.19 64 LYS B O 1
ATOM 4866 N N . TYR B 1 65 ? -22.328 9.906 7.016 1 96.75 65 TYR B N 1
ATOM 4867 C CA . TYR B 1 65 ? -21.062 10.305 6.406 1 96.75 65 TYR B CA 1
ATOM 4868 C C . TYR B 1 65 ? -20.25 9.078 5.996 1 96.75 65 TYR B C 1
ATOM 4870 O O . TYR B 1 65 ? -19.812 8.977 4.852 1 96.75 65 TYR B O 1
ATOM 4878 N N . HIS B 1 66 ? -20.094 8.141 6.863 1 96.56 66 HIS B N 1
ATOM 4879 C CA . HIS B 1 66 ? -19.25 6.977 6.609 1 96.56 66 HIS B CA 1
ATOM 4880 C C . HIS B 1 66 ? -19.922 6.023 5.621 1 96.56 66 HIS B C 1
ATOM 4882 O O . HIS B 1 66 ? -19.234 5.363 4.832 1 96.56 66 HIS B O 1
ATOM 4888 N N . PHE B 1 67 ? -21.203 6.004 5.613 1 97.19 67 PHE B N 1
ATOM 4889 C CA . PHE B 1 67 ? -21.922 5.191 4.645 1 97.19 67 PHE B CA 1
ATOM 4890 C C . PHE B 1 67 ? -21.734 5.734 3.232 1 97.19 67 PHE B C 1
ATOM 4892 O O . PHE B 1 67 ? -21.344 4.996 2.328 1 97.19 67 PHE B O 1
ATOM 4899 N N . ILE B 1 68 ? -21.984 7.004 3.113 1 96.38 68 ILE B N 1
ATOM 4900 C CA . ILE B 1 68 ? -21.938 7.602 1.784 1 96.38 68 ILE B CA 1
ATOM 4901 C C . ILE B 1 68 ? -20.5 7.57 1.262 1 96.38 68 ILE B C 1
ATOM 4903 O O . ILE B 1 68 ? -20.266 7.363 0.068 1 96.38 68 ILE B O 1
ATOM 4907 N N . LYS B 1 69 ? -19.578 7.754 2.115 1 95.5 69 LYS B N 1
ATOM 4908 C CA . LYS B 1 69 ? -18.172 7.695 1.713 1 95.5 69 LYS B CA 1
ATOM 4909 C C . LYS B 1 69 ? -17.797 6.297 1.228 1 95.5 69 LYS B C 1
ATOM 4911 O O . LYS B 1 69 ? -17.203 6.145 0.157 1 95.5 69 LYS B O 1
ATOM 4916 N N . GLY B 1 70 ? -18.156 5.285 2.014 1 95.75 70 GLY B N 1
ATOM 4917 C CA . GLY B 1 70 ? -17.922 3.91 1.597 1 95.75 70 GLY B CA 1
ATOM 4918 C C . GLY B 1 70 ? -18.641 3.551 0.305 1 95.75 70 GLY B C 1
ATOM 4919 O O . GLY B 1 70 ? -18.062 2.885 -0.559 1 95.75 70 GLY B O 1
ATOM 4920 N N . TYR B 1 71 ? -19.828 4.031 0.237 1 95.38 71 TYR B N 1
ATOM 4921 C CA . TYR B 1 71 ? -20.625 3.791 -0.964 1 95.38 71 TYR B CA 1
ATOM 4922 C C . TYR B 1 71 ? -19.953 4.414 -2.188 1 95.38 71 TYR B C 1
ATOM 4924 O O . TYR B 1 71 ? -19.984 3.834 -3.275 1 95.38 71 TYR B O 1
ATOM 4932 N N . GLY B 1 72 ? -19.484 5.551 -2.041 1 94.38 72 GLY B N 1
ATOM 4933 C CA . GLY B 1 72 ? -18.766 6.191 -3.129 1 94.38 72 GLY B CA 1
ATOM 4934 C C . GLY B 1 72 ? -17.547 5.406 -3.58 1 94.38 72 GLY B C 1
ATOM 4935 O O . GLY B 1 72 ? -17.297 5.266 -4.781 1 94.38 72 GLY B O 1
ATOM 4936 N N . HIS B 1 73 ? -16.766 4.887 -2.627 1 93.88 73 HIS B N 1
ATOM 4937 C CA . HIS B 1 73 ? -15.594 4.078 -2.959 1 93.88 73 HIS B CA 1
ATOM 4938 C C . HIS B 1 73 ? -16 2.811 -3.701 1 93.88 73 HIS B C 1
ATOM 4940 O O . HIS B 1 73 ? -15.336 2.41 -4.66 1 93.88 73 HIS B O 1
ATOM 4946 N N . LEU B 1 74 ? -17.078 2.244 -3.26 1 93.12 74 LEU B N 1
ATOM 4947 C CA . LEU B 1 74 ? -17.609 1.058 -3.928 1 93.12 74 LEU B CA 1
ATOM 4948 C C . LEU B 1 74 ? -17.984 1.374 -5.367 1 93.12 74 LEU B C 1
ATOM 4950 O O . LEU B 1 74 ? -17.625 0.64 -6.289 1 93.12 74 LEU B O 1
ATOM 4954 N N . LYS B 1 75 ? -18.641 2.451 -5.539 1 91.19 75 LYS B N 1
ATOM 4955 C CA . LYS B 1 75 ? -19.125 2.832 -6.859 1 91.19 75 LYS B CA 1
ATOM 4956 C C . LYS B 1 75 ? -17.969 3.107 -7.816 1 91.19 75 LYS B C 1
ATOM 4958 O O . LYS B 1 75 ? -18.062 2.836 -9.016 1 91.19 75 LYS B O 1
ATOM 4963 N N . ARG B 1 76 ? -16.891 3.529 -7.316 1 91.25 76 ARG B N 1
ATOM 4964 C CA . ARG B 1 76 ? -15.742 3.873 -8.156 1 91.25 76 ARG B CA 1
ATOM 4965 C C . ARG B 1 76 ? -14.695 2.768 -8.133 1 91.25 76 ARG B C 1
ATOM 4967 O O . ARG B 1 76 ? -13.586 2.945 -8.648 1 91.25 76 ARG B O 1
ATOM 4974 N N . ASN B 1 77 ? -15.023 1.687 -7.48 1 88.75 77 ASN B N 1
ATOM 4975 C CA . ASN B 1 77 ? -14.125 0.542 -7.367 1 88.75 77 ASN B CA 1
ATOM 4976 C C . ASN B 1 77 ? -12.773 0.944 -6.77 1 88.75 77 ASN B C 1
ATOM 4978 O O . ASN B 1 77 ? -11.727 0.584 -7.301 1 88.75 77 ASN B O 1
ATOM 4982 N N . ARG B 1 78 ? -12.867 1.751 -5.812 1 90.56 78 ARG B N 1
ATOM 4983 C CA . ARG B 1 78 ? -11.672 2.143 -5.062 1 90.56 78 ARG B CA 1
ATOM 4984 C C . ARG B 1 78 ? -11.5 1.275 -3.818 1 90.56 78 ARG B C 1
ATOM 4986 O O . ARG B 1 78 ? -12.477 0.739 -3.289 1 90.56 78 ARG B O 1
ATOM 4993 N N . SER B 1 79 ? -10.297 1.207 -3.398 1 91.81 79 SER B N 1
ATOM 4994 C CA . SER B 1 79 ? -10.023 0.406 -2.209 1 91.81 79 SER B CA 1
ATOM 4995 C C . SER B 1 79 ? -10.719 0.986 -0.982 1 91.81 79 SER B C 1
ATOM 4997 O O . SER B 1 79 ? -10.758 2.205 -0.806 1 91.81 79 SER B O 1
ATOM 4999 N N . MET B 1 80 ? -11.211 0.145 -0.177 1 93.12 80 MET B N 1
ATOM 5000 C CA . MET B 1 80 ? -11.977 0.561 0.994 1 93.12 80 MET B CA 1
ATOM 5001 C C . MET B 1 80 ? -11.234 0.213 2.281 1 93.12 80 MET B C 1
ATOM 5003 O O . MET B 1 80 ? -11.852 0.08 3.34 1 93.12 80 MET B O 1
ATOM 5007 N N . ILE B 1 81 ? -9.953 0.068 2.223 1 86.88 81 ILE B N 1
ATOM 5008 C CA . ILE B 1 81 ? -9.156 -0.351 3.371 1 86.88 81 ILE B CA 1
ATOM 5009 C C . ILE B 1 81 ? -9.25 0.698 4.477 1 86.88 81 ILE B C 1
ATOM 5011 O O . ILE B 1 81 ? -9.148 0.37 5.66 1 86.88 81 ILE B O 1
ATOM 5015 N N . GLY B 1 82 ? -9.445 1.961 4.098 1 85.69 82 GLY B N 1
ATOM 5016 C CA . GLY B 1 82 ? -9.516 3.037 5.074 1 85.69 82 GLY B CA 1
ATOM 5017 C C . GLY B 1 82 ? -10.922 3.287 5.59 1 85.69 82 GLY B C 1
ATOM 5018 O O . GLY B 1 82 ? -11.141 4.188 6.402 1 85.69 82 GLY B O 1
ATOM 5019 N N . ASP B 1 83 ? -11.953 2.475 5.164 1 92.56 83 ASP B N 1
ATOM 5020 C CA . ASP B 1 83 ? -13.359 2.711 5.504 1 92.56 83 ASP B CA 1
ATOM 5021 C C . ASP B 1 83 ? -13.805 1.814 6.656 1 92.56 83 ASP B C 1
ATOM 5023 O O . ASP B 1 83 ? -14.875 1.211 6.602 1 92.56 83 ASP B O 1
ATOM 5027 N N . SER B 1 84 ? -13.047 1.77 7.715 1 91.19 84 SER B N 1
ATOM 5028 C CA . SER B 1 84 ? -13.328 0.87 8.828 1 91.19 84 SER B CA 1
ATOM 5029 C C . SER B 1 84 ? -14.602 1.276 9.555 1 91.19 84 SER B C 1
ATOM 5031 O O . SER B 1 84 ? -15.281 0.434 10.148 1 91.19 84 SER B O 1
ATOM 5033 N N . LEU B 1 85 ? -15 2.482 9.43 1 93.81 85 LEU B N 1
ATOM 5034 C CA . LEU B 1 85 ? -16.125 2.977 10.211 1 93.81 85 LEU B CA 1
ATOM 5035 C C . LEU B 1 85 ? -17.438 2.693 9.5 1 93.81 85 LEU B C 1
ATOM 5037 O O . LEU B 1 85 ? -18.516 3.08 9.984 1 93.81 85 LEU B O 1
ATOM 5041 N N . ILE B 1 86 ? -17.406 2.02 8.391 1 96.44 86 ILE B N 1
ATOM 5042 C CA . ILE B 1 86 ? -18.609 1.521 7.762 1 96.44 86 ILE B CA 1
ATOM 5043 C C . ILE B 1 86 ? -19.328 0.545 8.703 1 96.44 86 ILE B C 1
ATOM 5045 O O . ILE B 1 86 ? -20.547 0.399 8.648 1 96.44 86 ILE B O 1
ATOM 5049 N N . VAL B 1 87 ? -18.578 -0.151 9.57 1 95.94 87 VAL B N 1
ATOM 5050 C CA . VAL B 1 87 ? -19.156 -1.044 10.57 1 95.94 87 VAL B CA 1
ATOM 5051 C C . VAL B 1 87 ? -20.094 -0.259 11.484 1 95.94 87 VAL B C 1
ATOM 5053 O O . VAL B 1 87 ? -21.219 -0.702 11.758 1 95.94 87 VAL B O 1
ATOM 5056 N N . TYR B 1 88 ? -19.641 0.939 11.859 1 95.94 88 TYR B N 1
ATOM 5057 C CA . TYR B 1 88 ? -20.453 1.83 12.688 1 95.94 88 TYR B CA 1
ATOM 5058 C C . TYR B 1 88 ? -21.734 2.244 11.953 1 95.94 88 TYR B C 1
ATOM 5060 O O . TYR B 1 88 ? -22.812 2.244 12.539 1 95.94 88 TYR B O 1
ATOM 5068 N N . ALA B 1 89 ? -21.578 2.611 10.711 1 96.56 89 ALA B N 1
ATOM 5069 C CA . ALA B 1 89 ? -22.734 3.047 9.922 1 96.56 89 ALA B CA 1
ATOM 5070 C C . ALA B 1 89 ? -23.75 1.927 9.773 1 96.56 89 ALA B C 1
ATOM 5072 O O . ALA B 1 89 ? -24.953 2.15 9.93 1 96.56 89 ALA B O 1
ATOM 5073 N N . HIS B 1 90 ? -23.328 0.722 9.484 1 96.88 90 HIS B N 1
ATOM 5074 C CA . HIS B 1 90 ? -24.234 -0.406 9.328 1 96.88 90 HIS B CA 1
ATOM 5075 C C . HIS B 1 90 ? -24.938 -0.726 10.641 1 96.88 90 HIS B C 1
ATOM 5077 O O . HIS B 1 90 ? -26.141 -1.02 10.648 1 96.88 90 HIS B O 1
ATOM 5083 N N . ASP B 1 91 ? -24.25 -0.693 11.734 1 96.12 91 ASP B N 1
ATOM 5084 C CA . ASP B 1 91 ? -24.844 -0.928 13.047 1 96.12 91 ASP B CA 1
ATOM 5085 C C . ASP B 1 91 ? -25.922 0.104 13.359 1 96.12 91 ASP B C 1
ATOM 5087 O O . ASP B 1 91 ? -26.953 -0.222 13.961 1 96.12 91 ASP B O 1
ATOM 5091 N N . TYR B 1 92 ? -25.625 1.286 12.914 1 96.56 92 TYR B N 1
ATOM 5092 C CA . TYR B 1 92 ? -26.594 2.363 13.148 1 96.56 92 TYR B CA 1
ATOM 5093 C C . TYR B 1 92 ? -27.875 2.121 12.375 1 96.56 92 TYR B C 1
ATOM 5095 O O . TYR B 1 92 ? -28.969 2.352 12.891 1 96.56 92 TYR B O 1
ATOM 5103 N N . TYR B 1 93 ? -27.812 1.662 11.148 1 95.81 93 TYR B N 1
ATOM 5104 C CA . TYR B 1 93 ? -28.984 1.545 10.273 1 95.81 93 TYR B CA 1
ATOM 5105 C C . TYR B 1 93 ? -29.688 0.216 10.492 1 95.81 93 TYR B C 1
ATOM 5107 O O . TYR B 1 93 ? -30.844 0.056 10.109 1 95.81 93 TYR B O 1
ATOM 5115 N N . ARG B 1 94 ? -29.031 -0.681 11.031 1 92.56 94 ARG B N 1
ATOM 5116 C CA . ARG B 1 94 ? -29.594 -2.014 11.219 1 92.56 94 ARG B CA 1
ATOM 5117 C C . ARG B 1 94 ? -30.906 -1.949 11.992 1 92.56 94 ARG B C 1
ATOM 5119 O O . ARG B 1 94 ? -30.953 -1.413 13.094 1 92.56 94 ARG B O 1
ATOM 5126 N N . GLY B 1 95 ? -31.984 -2.451 11.406 1 88 95 GLY B N 1
ATOM 5127 C CA . GLY B 1 95 ? -33.281 -2.514 12.062 1 88 95 GLY B CA 1
ATOM 5128 C C . GLY B 1 95 ? -34.062 -1.207 11.992 1 88 95 GLY B C 1
ATOM 5129 O O . GLY B 1 95 ? -35.219 -1.136 12.414 1 88 95 GLY B O 1
ATOM 5130 N N . LYS B 1 96 ? -33.531 -0.104 11.492 1 91.31 96 LYS B N 1
ATOM 5131 C CA . LYS B 1 96 ? -34.188 1.201 11.445 1 91.31 96 LYS B CA 1
ATOM 5132 C C . LYS B 1 96 ? -34.719 1.501 10.047 1 91.31 96 LYS B C 1
ATOM 5134 O O . LYS B 1 96 ? -35.875 1.92 9.898 1 91.31 96 LYS B O 1
ATOM 5139 N N . ASP B 1 97 ? -33.844 1.316 9.047 1 89.25 97 ASP B N 1
ATOM 5140 C CA . ASP B 1 97 ? -34.125 1.591 7.641 1 89.25 97 ASP B CA 1
ATOM 5141 C C . ASP B 1 97 ? -33.688 0.423 6.758 1 89.25 97 ASP B C 1
ATOM 5143 O O . ASP B 1 97 ? -32.5 0.188 6.57 1 89.25 97 ASP B O 1
ATOM 5147 N N . LEU B 1 98 ? -34.688 -0.208 6.207 1 91.25 98 LEU B N 1
ATOM 5148 C CA . LEU B 1 98 ? -34.406 -1.428 5.461 1 91.25 98 LEU B CA 1
ATOM 5149 C C . LEU B 1 98 ? -33.438 -1.143 4.301 1 91.25 98 LEU B C 1
ATOM 5151 O O . LEU B 1 98 ? -32.5 -1.89 4.074 1 91.25 98 LEU B O 1
ATOM 5155 N N . VAL B 1 99 ? -33.719 -0.112 3.539 1 93.75 99 VAL B N 1
ATOM 5156 C CA . VAL B 1 99 ? -32.938 0.224 2.367 1 93.75 99 VAL B CA 1
ATOM 5157 C C . VAL B 1 99 ? -31.5 0.538 2.791 1 93.75 99 VAL B C 1
ATOM 5159 O O . VAL B 1 99 ? -30.547 0.011 2.215 1 93.75 99 VAL B O 1
ATOM 5162 N N . ARG B 1 100 ? -31.328 1.338 3.83 1 93.5 100 ARG B N 1
ATOM 5163 C CA . ARG B 1 100 ? -30 1.715 4.293 1 93.5 100 ARG B CA 1
ATOM 5164 C C . ARG B 1 100 ? -29.297 0.545 4.984 1 93.5 100 ARG B C 1
ATOM 5166 O O . ARG B 1 100 ? -28.078 0.421 4.93 1 93.5 100 ARG B O 1
ATOM 5173 N N . ASP B 1 101 ? -30.078 -0.297 5.562 1 94.56 101 ASP B N 1
ATOM 5174 C CA . ASP B 1 101 ? -29.531 -1.502 6.188 1 94.56 101 ASP B CA 1
ATOM 5175 C C . ASP B 1 101 ? -28.891 -2.414 5.145 1 94.56 101 ASP B C 1
ATOM 5177 O O . ASP B 1 101 ? -27.734 -2.793 5.285 1 94.56 101 ASP B O 1
ATOM 5181 N N . ILE B 1 102 ? -29.625 -2.633 4.105 1 95.69 102 ILE B N 1
ATOM 5182 C CA . ILE B 1 102 ? -29.141 -3.533 3.064 1 95.69 102 ILE B CA 1
ATOM 5183 C C . ILE B 1 102 ? -27.969 -2.889 2.332 1 95.69 102 ILE B C 1
ATOM 5185 O O . ILE B 1 102 ? -26.922 -3.527 2.123 1 95.69 102 ILE B O 1
ATOM 5189 N N . ARG B 1 103 ? -28.078 -1.627 1.995 1 95.31 103 ARG B N 1
ATOM 5190 C CA . ARG B 1 103 ? -27.031 -0.957 1.247 1 95.31 103 ARG B CA 1
ATOM 5191 C C . ARG B 1 103 ? -25.766 -0.828 2.088 1 95.31 103 ARG B C 1
ATOM 5193 O O . ARG B 1 103 ? -24.656 -1.017 1.581 1 95.31 103 ARG B O 1
ATOM 5200 N N . SER B 1 104 ? -25.953 -0.45 3.352 1 96.56 104 SER B N 1
ATOM 5201 C CA . SER B 1 104 ? -24.781 -0.386 4.223 1 96.56 104 SER B CA 1
ATOM 5202 C C . SER B 1 104 ? -24.172 -1.77 4.441 1 96.56 104 SER B C 1
ATOM 5204 O O . SER B 1 104 ? -22.969 -1.904 4.605 1 96.56 104 SER B O 1
ATOM 5206 N N . GLY B 1 105 ? -25.016 -2.785 4.453 1 96.25 105 GLY B N 1
ATOM 5207 C CA . GLY B 1 105 ? -24.516 -4.152 4.539 1 96.25 105 GLY B CA 1
ATOM 5208 C C . GLY B 1 105 ? -23.688 -4.566 3.336 1 96.25 105 GLY B C 1
ATOM 5209 O O . GLY B 1 105 ? -22.672 -5.23 3.48 1 96.25 105 GLY B O 1
ATOM 5210 N N . ILE B 1 106 ? -24.125 -4.164 2.186 1 96.56 106 ILE B N 1
ATOM 5211 C CA . ILE B 1 106 ? -23.375 -4.434 0.958 1 96.56 106 ILE B CA 1
ATOM 5212 C C . ILE B 1 106 ? -22.016 -3.74 1.017 1 96.56 106 ILE B C 1
ATOM 5214 O O . ILE B 1 106 ? -20.984 -4.348 0.697 1 96.56 106 ILE B O 1
ATOM 5218 N N . VAL B 1 107 ? -22.047 -2.504 1.422 1 96.94 107 VAL B N 1
ATOM 5219 C CA . VAL B 1 107 ? -20.812 -1.731 1.525 1 96.94 107 VAL B CA 1
ATOM 5220 C C . VAL B 1 107 ? -19.891 -2.373 2.557 1 96.94 107 VAL B C 1
ATOM 5222 O O . VAL B 1 107 ? -18.672 -2.451 2.348 1 96.94 107 VAL B O 1
ATOM 5225 N N . LEU B 1 108 ? -20.453 -2.844 3.648 1 97.12 108 LEU B N 1
ATOM 5226 C CA . LEU B 1 108 ? -19.672 -3.525 4.672 1 97.12 108 LEU B CA 1
ATOM 5227 C C . LEU B 1 108 ? -19.062 -4.812 4.125 1 97.12 108 LEU B C 1
ATOM 5229 O O . LEU B 1 108 ? -17.906 -5.125 4.414 1 97.12 108 LEU B O 1
ATOM 5233 N N . ALA B 1 109 ? -19.812 -5.52 3.352 1 96.94 109 ALA B N 1
ATOM 5234 C CA . ALA B 1 109 ? -19.297 -6.727 2.725 1 96.94 109 ALA B CA 1
ATOM 5235 C C . ALA B 1 109 ? -18.094 -6.41 1.828 1 96.94 109 ALA B C 1
ATOM 5237 O O . ALA B 1 109 ? -17.094 -7.117 1.853 1 96.94 109 ALA B O 1
ATOM 5238 N N . TRP B 1 110 ? -18.219 -5.371 1.104 1 94.69 110 TRP B N 1
ATOM 5239 C CA . TRP B 1 110 ? -17.141 -4.973 0.21 1 94.69 110 TRP B CA 1
ATOM 5240 C C . TRP B 1 110 ? -15.906 -4.539 1.003 1 94.69 110 TRP B C 1
ATOM 5242 O O . TRP B 1 110 ? -14.773 -4.789 0.589 1 94.69 110 TRP B O 1
ATOM 5252 N N . TYR B 1 111 ? -16.156 -3.887 2.082 1 95.44 111 TYR B N 1
ATOM 5253 C CA . TYR B 1 111 ? -15.047 -3.535 2.967 1 95.44 111 TYR B CA 1
ATOM 5254 C C . TYR B 1 111 ? -14.32 -4.781 3.461 1 95.44 111 TYR B C 1
ATOM 5256 O O . TYR B 1 111 ? -13.094 -4.848 3.432 1 95.44 111 TYR B O 1
ATOM 5264 N N . LYS B 1 112 ? -15.086 -5.746 3.873 1 94.94 112 LYS B N 1
ATOM 5265 C CA . LYS B 1 112 ? -14.5 -6.996 4.352 1 94.94 112 LYS B CA 1
ATOM 5266 C C . LYS B 1 112 ? -13.664 -7.66 3.264 1 94.94 112 LYS B C 1
ATOM 5268 O O . LYS B 1 112 ? -12.594 -8.203 3.545 1 94.94 112 LYS B O 1
ATOM 5273 N N . PHE B 1 113 ? -14.125 -7.57 2.062 1 94 113 PHE B N 1
ATOM 5274 C CA . PHE B 1 113 ? -13.375 -8.086 0.926 1 94 113 PHE B CA 1
ATOM 5275 C C . PHE B 1 113 ? -12.031 -7.375 0.793 1 94 113 PHE B C 1
ATOM 5277 O O . PHE B 1 113 ? -10.992 -8.016 0.642 1 94 113 PHE B O 1
ATOM 5284 N N . TRP B 1 114 ? -12.039 -6.051 0.917 1 91.31 114 TRP B N 1
ATOM 5285 C CA . TRP B 1 114 ? -10.844 -5.242 0.688 1 91.31 114 TRP B CA 1
ATOM 5286 C C . TRP B 1 114 ? -9.812 -5.469 1.795 1 91.31 114 TRP B C 1
ATOM 5288 O O . TRP B 1 114 ? -8.609 -5.387 1.556 1 91.31 114 TRP B O 1
ATOM 5298 N N . VAL B 1 115 ? -10.312 -5.848 2.996 1 89.06 115 VAL B N 1
ATOM 5299 C CA . VAL B 1 115 ? -9.367 -6.02 4.098 1 89.06 115 VAL B CA 1
ATOM 5300 C C . VAL B 1 115 ? -8.938 -7.48 4.184 1 89.06 115 VAL B C 1
ATOM 5302 O O . VAL B 1 115 ? -8.234 -7.875 5.117 1 89.06 115 VAL B O 1
ATOM 5305 N N . GLY B 1 116 ? -9.43 -8.344 3.256 1 86.5 116 GLY B N 1
ATOM 5306 C CA . GLY B 1 116 ? -8.945 -9.711 3.156 1 86.5 116 GLY B CA 1
ATOM 5307 C C . GLY B 1 116 ? -9.875 -10.719 3.811 1 86.5 116 GLY B C 1
ATOM 5308 O O . GLY B 1 116 ? -9.57 -11.914 3.844 1 86.5 116 GLY B O 1
ATOM 5309 N N . ASP B 1 117 ? -10.945 -10.242 4.316 1 91.88 117 ASP B N 1
ATOM 5310 C CA . ASP B 1 117 ? -11.938 -11.133 4.91 1 91.88 117 ASP B CA 1
ATOM 5311 C C . ASP B 1 117 ? -13.008 -11.516 3.895 1 91.88 117 ASP B C 1
ATOM 5313 O O . ASP B 1 117 ? -14.195 -11.234 4.094 1 91.88 117 ASP B O 1
ATOM 5317 N N . THR B 1 118 ? -12.594 -12.242 2.877 1 91.06 118 THR B N 1
ATOM 5318 C CA . THR B 1 118 ? -13.508 -12.625 1.804 1 91.06 118 THR B CA 1
ATOM 5319 C C . THR B 1 118 ? -14.586 -13.57 2.32 1 91.06 118 THR B C 1
ATOM 5321 O O . THR B 1 118 ? -15.766 -13.422 1.982 1 91.06 118 THR B O 1
ATOM 5324 N N . PRO B 1 119 ? -14.211 -14.562 3.17 1 90.69 119 PRO B N 1
ATOM 5325 C CA . PRO B 1 119 ? -15.273 -15.406 3.711 1 90.69 119 PRO B CA 1
ATOM 5326 C C . PRO B 1 119 ? -16.312 -14.617 4.508 1 90.69 119 PRO B C 1
ATOM 5328 O O . PRO B 1 119 ? -17.516 -14.898 4.41 1 90.69 119 PRO B O 1
ATOM 5331 N N . GLY B 1 120 ? -15.852 -13.648 5.285 1 95.56 120 GLY B N 1
ATOM 5332 C CA . GLY B 1 120 ? -16.781 -12.797 6.016 1 95.56 120 GLY B CA 1
ATOM 5333 C C . GLY B 1 120 ? -17.672 -11.984 5.109 1 95.56 120 GLY B C 1
ATOM 5334 O O . GLY B 1 120 ? -18.859 -11.789 5.406 1 95.56 120 GLY B O 1
ATOM 5335 N N . ALA B 1 121 ? -17.094 -11.492 4.027 1 96.75 121 ALA B N 1
ATOM 5336 C CA . ALA B 1 121 ? -17.875 -10.742 3.043 1 96.75 121 ALA B CA 1
ATOM 5337 C C . ALA B 1 121 ? -18.984 -11.594 2.457 1 96.75 121 ALA B C 1
ATOM 5339 O O . ALA B 1 121 ? -20.141 -11.156 2.375 1 96.75 121 ALA B O 1
ATOM 5340 N N . MET B 1 122 ? -18.625 -12.828 2.109 1 96.19 122 MET B N 1
ATOM 5341 C CA . MET B 1 122 ? -19.609 -13.719 1.508 1 96.19 122 MET B CA 1
ATOM 5342 C C . MET B 1 122 ? -20.688 -14.094 2.516 1 96.19 122 MET B C 1
ATOM 5344 O O . MET B 1 122 ? -21.875 -14.141 2.176 1 96.19 122 MET B O 1
ATOM 5348 N N . THR B 1 123 ? -20.297 -14.289 3.752 1 96.25 123 THR B N 1
ATOM 5349 C CA . THR B 1 123 ? -21.266 -14.602 4.801 1 96.25 123 THR B CA 1
ATOM 5350 C C . THR B 1 123 ? -22.25 -13.453 4.992 1 96.25 123 THR B C 1
ATOM 5352 O O . THR B 1 123 ? -23.453 -13.68 5.168 1 96.25 123 THR B O 1
ATOM 5355 N N . MET B 1 124 ? -21.719 -12.297 5.008 1 96.5 124 MET B N 1
ATOM 5356 C CA . MET B 1 124 ? -22.562 -11.117 5.133 1 96.5 124 MET B CA 1
ATOM 5357 C C . MET B 1 124 ? -23.562 -11.031 3.977 1 96.5 124 MET B C 1
ATOM 5359 O O . MET B 1 124 ? -24.75 -10.781 4.191 1 96.5 124 MET B O 1
ATOM 5363 N N . LEU B 1 125 ? -23.125 -11.273 2.791 1 97.25 125 LEU B N 1
ATOM 5364 C CA . LEU B 1 125 ? -23.984 -11.211 1.612 1 97.25 125 LEU B CA 1
ATOM 5365 C C . LEU B 1 125 ? -25 -12.344 1.626 1 97.25 125 LEU B C 1
ATOM 5367 O O . LEU B 1 125 ? -26.141 -12.164 1.188 1 97.25 125 LEU B O 1
ATOM 5371 N N . ASP B 1 126 ? -24.578 -13.516 2.064 1 97.25 126 ASP B N 1
ATOM 5372 C CA . ASP B 1 126 ? -25.516 -14.625 2.227 1 97.25 126 ASP B CA 1
ATOM 5373 C C . ASP B 1 126 ? -26.656 -14.242 3.174 1 97.25 126 ASP B C 1
ATOM 5375 O O . ASP B 1 126 ? -27.812 -14.539 2.904 1 97.25 126 ASP B O 1
ATOM 5379 N N . SER B 1 127 ? -26.297 -13.562 4.289 1 95.88 127 SER B N 1
ATOM 5380 C CA . SER B 1 127 ? -27.297 -13.117 5.262 1 95.88 127 SER B CA 1
ATOM 5381 C C . SER B 1 127 ? -28.266 -12.117 4.645 1 95.88 127 SER B C 1
ATOM 5383 O O . SER B 1 127 ? -29.469 -12.188 4.883 1 95.88 127 SER B O 1
ATOM 5385 N N . LEU B 1 128 ? -27.766 -11.234 3.855 1 95.88 128 LEU B N 1
ATOM 5386 C CA . LEU B 1 128 ? -28.609 -10.234 3.205 1 95.88 128 LEU B CA 1
ATOM 5387 C C . LEU B 1 128 ? -29.5 -10.883 2.154 1 95.88 128 LEU B C 1
ATOM 5389 O O . LEU B 1 128 ? -30.672 -10.516 2.014 1 95.88 128 LEU B O 1
ATOM 5393 N N . ALA B 1 129 ? -28.938 -11.805 1.399 1 95.75 129 ALA B N 1
ATOM 5394 C CA . ALA B 1 129 ? -29.672 -12.484 0.334 1 95.75 129 ALA B CA 1
ATOM 5395 C C . ALA B 1 129 ? -30.797 -13.344 0.905 1 95.75 129 ALA B C 1
ATOM 5397 O O . ALA B 1 129 ? -31.766 -13.656 0.206 1 95.75 129 ALA B O 1
ATOM 5398 N N . GLY B 1 130 ? -30.688 -13.727 2.148 1 94.44 130 GLY B N 1
ATOM 5399 C CA . GLY B 1 130 ? -31.672 -14.578 2.787 1 94.44 130 GLY B CA 1
ATOM 5400 C C . GLY B 1 130 ? -32.781 -13.797 3.441 1 94.44 130 GLY B C 1
ATOM 5401 O O . GLY B 1 130 ? -33.781 -14.383 3.918 1 94.44 130 GLY B O 1
ATOM 5402 N N . LEU B 1 131 ? -32.688 -12.484 3.465 1 92.69 131 LEU B N 1
ATOM 5403 C CA . LEU B 1 131 ? -33.719 -11.656 4.102 1 92.69 131 LEU B CA 1
ATOM 5404 C C . LEU B 1 131 ? -35.031 -11.727 3.324 1 92.69 131 LEU B C 1
ATOM 5406 O O . LEU B 1 131 ? -35.031 -11.734 2.092 1 92.69 131 LEU B O 1
ATOM 5410 N N . PRO B 1 132 ? -36.094 -11.75 4.035 1 91.62 132 PRO B N 1
ATOM 5411 C CA . PRO B 1 132 ? -37.375 -11.766 3.373 1 91.62 132 PRO B CA 1
ATOM 5412 C C . PRO B 1 132 ? -37.875 -10.367 2.973 1 91.62 132 PRO B C 1
ATOM 5414 O O . PRO B 1 132 ? -37.375 -9.367 3.518 1 91.62 132 PRO B O 1
ATOM 5417 N N . ASP B 1 133 ? -38.719 -10.188 2.041 1 89.62 133 ASP B N 1
ATOM 5418 C CA . ASP B 1 133 ? -39.438 -8.992 1.646 1 89.62 133 ASP B CA 1
ATOM 5419 C C . ASP B 1 133 ? -38.5 -7.875 1.234 1 89.62 133 ASP B C 1
ATOM 5421 O O . ASP B 1 133 ? -38.688 -6.715 1.618 1 89.62 133 ASP B O 1
ATOM 5425 N N . VAL B 1 134 ? -37.406 -8.312 0.609 1 93.94 134 VAL B N 1
ATOM 5426 C CA . VAL B 1 134 ? -36.469 -7.324 0.061 1 93.94 134 VAL B CA 1
ATOM 5427 C C . VAL B 1 134 ? -36.875 -6.977 -1.37 1 93.94 134 VAL B C 1
ATOM 5429 O O . VAL B 1 134 ? -37.156 -7.867 -2.18 1 93.94 134 VAL B O 1
ATOM 5432 N N . PRO B 1 135 ? -37 -5.688 -1.601 1 94.06 135 PRO B N 1
ATOM 5433 C CA . PRO B 1 135 ? -37.281 -5.301 -2.982 1 94.06 135 PRO B CA 1
ATOM 5434 C C . PRO B 1 135 ? -36.312 -5.91 -3.986 1 94.06 135 PRO B C 1
ATOM 5436 O O . PRO B 1 135 ? -35.125 -6.02 -3.705 1 94.06 135 PRO B O 1
ATOM 5439 N N . ASP B 1 136 ? -36.781 -6.254 -5.188 1 94.44 136 ASP B N 1
ATOM 5440 C CA . ASP B 1 136 ? -36 -6.922 -6.219 1 94.44 136 ASP B CA 1
ATOM 5441 C C . ASP B 1 136 ? -34.781 -6.082 -6.605 1 94.44 136 ASP B C 1
ATOM 5443 O O . ASP B 1 136 ? -33.719 -6.621 -6.875 1 94.44 136 ASP B O 1
ATOM 5447 N N . SER B 1 137 ? -35 -4.789 -6.625 1 92.19 137 SER B N 1
ATOM 5448 C CA . SER B 1 137 ? -33.906 -3.9 -7.027 1 92.19 137 SER B CA 1
ATOM 5449 C C . SER B 1 137 ? -32.75 -3.996 -6.07 1 92.19 137 SER B C 1
ATOM 5451 O O . SER B 1 137 ? -31.578 -3.938 -6.496 1 92.19 137 SER B O 1
ATOM 5453 N N . LEU B 1 138 ? -33 -4.188 -4.805 1 93.88 138 LEU B N 1
ATOM 5454 C CA . LEU B 1 138 ? -31.938 -4.324 -3.801 1 93.88 138 LEU B CA 1
ATOM 5455 C C . LEU B 1 138 ? -31.375 -5.742 -3.793 1 93.88 138 LEU B C 1
ATOM 5457 O O . LEU B 1 138 ? -30.172 -5.93 -3.623 1 93.88 138 LEU B O 1
ATOM 5461 N N . MET B 1 139 ? -32.219 -6.645 -4.023 1 96.38 139 MET B N 1
ATOM 5462 C CA . MET B 1 139 ? -31.812 -8.047 -4.012 1 96.38 139 MET B CA 1
ATOM 5463 C C . MET B 1 139 ? -30.875 -8.344 -5.176 1 96.38 139 MET B C 1
ATOM 5465 O O . MET B 1 139 ? -29.875 -9.039 -5.012 1 96.38 139 MET B O 1
ATOM 5469 N N . THR B 1 140 ? -31.203 -7.82 -6.328 1 96.56 140 THR B N 1
ATOM 5470 C CA . THR B 1 140 ? -30.344 -8.031 -7.488 1 96.56 140 THR B CA 1
ATOM 5471 C C . THR B 1 140 ? -28.953 -7.461 -7.242 1 96.56 140 THR B C 1
ATOM 5473 O O . THR B 1 140 ? -27.953 -8.039 -7.676 1 96.56 140 THR B O 1
ATOM 5476 N N . GLN B 1 141 ? -28.859 -6.324 -6.566 1 93.69 141 GLN B N 1
ATOM 5477 C CA . GLN B 1 141 ? -27.562 -5.738 -6.242 1 93.69 141 GLN B CA 1
ATOM 5478 C C . GLN B 1 141 ? -26.766 -6.648 -5.309 1 93.69 141 GLN B C 1
ATOM 5480 O O . GLN B 1 141 ? -25.578 -6.875 -5.527 1 93.69 141 GLN B O 1
ATOM 5485 N N . THR B 1 142 ? -27.438 -7.172 -4.312 1 96.19 142 THR B N 1
ATOM 5486 C CA . THR B 1 142 ? -26.812 -8.07 -3.342 1 96.19 142 THR B CA 1
ATOM 5487 C C . THR B 1 142 ? -26.328 -9.344 -4.016 1 96.19 142 THR B C 1
ATOM 5489 O O . THR B 1 142 ? -25.172 -9.75 -3.824 1 96.19 142 THR B O 1
ATOM 5492 N N . LEU B 1 143 ? -27.172 -9.875 -4.84 1 97.44 143 LEU B N 1
ATOM 5493 C CA . LEU B 1 143 ? -26.859 -11.133 -5.504 1 97.44 143 LEU B CA 1
ATOM 5494 C C . LEU B 1 143 ? -25.719 -10.953 -6.496 1 97.44 143 LEU B C 1
ATOM 5496 O O . LEU B 1 143 ? -24.859 -11.828 -6.629 1 97.44 143 LEU B O 1
ATOM 5500 N N . ARG B 1 144 ? -25.703 -9.875 -7.176 1 95.88 144 ARG B N 1
ATOM 5501 C CA . ARG B 1 144 ? -24.641 -9.609 -8.148 1 95.88 144 ARG B CA 1
ATOM 5502 C C . ARG B 1 144 ? -23.266 -9.602 -7.473 1 95.88 144 ARG B C 1
ATOM 5504 O O . ARG B 1 144 ? -22.328 -10.219 -7.973 1 95.88 144 ARG B O 1
ATOM 5511 N N . ILE B 1 145 ? -23.203 -8.969 -6.387 1 94.5 145 ILE B N 1
ATOM 5512 C CA . ILE B 1 145 ? -21.938 -8.891 -5.664 1 94.5 145 ILE B CA 1
ATOM 5513 C C . ILE B 1 145 ? -21.578 -10.266 -5.117 1 94.5 145 ILE B C 1
ATOM 5515 O O . ILE B 1 145 ? -20.406 -10.672 -5.164 1 94.5 145 ILE B O 1
ATOM 5519 N N . ARG B 1 146 ? -22.5 -10.961 -4.609 1 96.69 146 ARG B N 1
ATOM 5520 C CA . ARG B 1 146 ? -22.25 -12.289 -4.059 1 96.69 146 ARG B CA 1
ATOM 5521 C C . ARG B 1 146 ? -21.734 -13.234 -5.137 1 96.69 146 ARG B C 1
ATOM 5523 O O . ARG B 1 146 ? -20.812 -14.031 -4.887 1 96.69 146 ARG B O 1
ATOM 5530 N N . VAL B 1 147 ? -22.344 -13.156 -6.297 1 97 147 VAL B N 1
ATOM 5531 C CA . VAL B 1 147 ? -21.938 -14.016 -7.398 1 97 147 VAL B CA 1
ATOM 5532 C C . VAL B 1 147 ? -20.531 -13.633 -7.859 1 97 147 VAL B C 1
ATOM 5534 O O . VAL B 1 147 ? -19.703 -14.5 -8.117 1 97 147 VAL B O 1
ATOM 5537 N N . MET B 1 148 ? -20.281 -12.383 -7.926 1 92.75 148 MET B N 1
ATOM 5538 C CA . MET B 1 148 ? -18.969 -11.914 -8.344 1 92.75 148 MET B CA 1
ATOM 5539 C C . MET B 1 148 ? -17.891 -12.375 -7.371 1 92.75 148 MET B C 1
ATOM 5541 O O . MET B 1 148 ? -16.844 -12.859 -7.789 1 92.75 148 MET B O 1
ATOM 5545 N N . LEU B 1 149 ? -18.156 -12.266 -6.117 1 92.38 149 LEU B N 1
ATOM 5546 C CA . LEU B 1 149 ? -17.172 -12.672 -5.109 1 92.38 149 LEU B CA 1
ATOM 5547 C C . LEU B 1 149 ? -17 -14.188 -5.117 1 92.38 149 LEU B C 1
ATOM 5549 O O . LEU B 1 149 ? -15.875 -14.68 -4.949 1 92.38 149 LEU B O 1
ATOM 5553 N N . GLY B 1 150 ? -18.094 -14.844 -5.273 1 93.12 150 GLY B N 1
ATOM 5554 C CA . GLY B 1 150 ? -18 -16.297 -5.367 1 93.12 150 GLY B CA 1
ATOM 5555 C C . GLY B 1 150 ? -17.172 -16.766 -6.551 1 93.12 150 GLY B C 1
ATOM 5556 O O . GLY B 1 150 ? -16.391 -17.703 -6.441 1 93.12 150 GLY B O 1
ATOM 5557 N N . ALA B 1 151 ? -17.359 -16.078 -7.641 1 91.62 151 ALA B N 1
ATOM 5558 C CA . ALA B 1 151 ? -16.594 -16.406 -8.844 1 91.62 151 ALA B CA 1
ATOM 5559 C C . ALA B 1 151 ? -15.109 -16.141 -8.633 1 91.62 151 ALA B C 1
ATOM 5561 O O . ALA B 1 151 ? -14.266 -16.891 -9.109 1 91.62 151 ALA B O 1
ATOM 5562 N N . SER B 1 152 ? -14.836 -15.055 -7.918 1 86.62 152 SER B N 1
ATOM 5563 C CA . SER B 1 152 ? -13.438 -14.727 -7.648 1 86.62 152 SER B CA 1
ATOM 5564 C C . SER B 1 152 ? -12.766 -15.805 -6.801 1 86.62 152 SER B C 1
ATOM 5566 O O . SER B 1 152 ? -11.555 -16.016 -6.895 1 86.62 152 SER B O 1
ATOM 5568 N N . GLU B 1 153 ? -13.57 -16.5 -6.047 1 86.75 153 GLU B N 1
ATOM 5569 C CA . GLU B 1 153 ? -13.062 -17.578 -5.215 1 86.75 153 GLU B CA 1
ATOM 5570 C C . GLU B 1 153 ? -13.219 -18.938 -5.914 1 86.75 153 GLU B C 1
ATOM 5572 O O . GLU B 1 153 ? -12.984 -19.984 -5.309 1 86.75 153 GLU B O 1
ATOM 5577 N N . TYR B 1 154 ? -13.656 -18.875 -7.172 1 88.31 154 TYR B N 1
ATOM 5578 C CA . TYR B 1 154 ? -13.828 -20.062 -8.008 1 88.31 154 TYR B CA 1
ATOM 5579 C C . TYR B 1 154 ? -14.82 -21.031 -7.383 1 88.31 154 TYR B C 1
ATOM 5581 O O . TYR B 1 154 ? -14.602 -22.25 -7.418 1 88.31 154 TYR B O 1
ATOM 5589 N N . GLN B 1 155 ? -15.805 -20.438 -6.781 1 90.56 155 GLN B N 1
ATOM 5590 C CA . GLN B 1 155 ? -16.906 -21.281 -6.328 1 90.56 155 GLN B CA 1
ATOM 5591 C C . GLN B 1 155 ? -17.703 -21.828 -7.512 1 90.56 155 GLN B C 1
ATOM 5593 O O . GLN B 1 155 ? -17.891 -21.141 -8.516 1 90.56 155 GLN B O 1
ATOM 5598 N N . GLY B 1 156 ? -18.062 -23.094 -7.438 1 91.94 156 GLY B N 1
ATOM 5599 C CA . GLY B 1 156 ? -18.812 -23.734 -8.5 1 91.94 156 GLY B CA 1
ATOM 5600 C C . GLY B 1 156 ? -20.25 -24.062 -8.094 1 91.94 156 GLY B C 1
ATOM 5601 O O . GLY B 1 156 ? -21.125 -23.203 -8.141 1 91.94 156 GLY B O 1
ATOM 5602 N N . GLN B 1 157 ? -20.453 -25.172 -7.461 1 95.06 157 GLN B N 1
ATOM 5603 C CA . GLN B 1 157 ? -21.781 -25.672 -7.102 1 95.06 157 GLN B CA 1
ATOM 5604 C C . GLN B 1 157 ? -22.484 -24.719 -6.145 1 95.06 157 GLN B C 1
ATOM 5606 O O . GLN B 1 157 ? -23.688 -24.484 -6.262 1 95.06 157 GLN B O 1
ATOM 5611 N N . GLN B 1 158 ? -21.812 -24.094 -5.273 1 94.56 158 GLN B N 1
ATOM 5612 C CA . GLN B 1 158 ? -22.375 -23.219 -4.266 1 94.56 158 GLN B CA 1
ATOM 5613 C C . GLN B 1 158 ? -22.859 -21.906 -4.891 1 94.56 158 GLN B C 1
ATOM 5615 O O . GLN B 1 158 ? -23.703 -21.219 -4.328 1 94.56 158 GLN B O 1
ATOM 5620 N N . LEU B 1 159 ? -22.359 -21.625 -6.016 1 96.12 159 LEU B N 1
ATOM 5621 C CA . LEU B 1 159 ? -22.609 -20.328 -6.641 1 96.12 159 LEU B CA 1
ATOM 5622 C C . LEU B 1 159 ? -23.875 -20.391 -7.504 1 96.12 159 LEU B C 1
ATOM 5624 O O . LEU B 1 159 ? -24.516 -19.359 -7.742 1 96.12 159 LEU B O 1
ATOM 5628 N N . ILE B 1 160 ? -24.25 -21.578 -7.977 1 97.69 160 ILE B N 1
ATOM 5629 C CA . ILE B 1 160 ? -25.266 -21.766 -8.992 1 97.69 160 ILE B CA 1
ATOM 5630 C C . ILE B 1 160 ? -26.609 -21.25 -8.484 1 97.69 160 ILE B C 1
ATOM 5632 O O . ILE B 1 160 ? -27.281 -20.484 -9.172 1 97.69 160 ILE B O 1
ATOM 5636 N N . PRO B 1 161 ? -27.031 -21.516 -7.191 1 97.44 161 PRO B N 1
ATOM 5637 C CA . PRO B 1 161 ? -28.328 -21.016 -6.742 1 97.44 161 PRO B CA 1
ATOM 5638 C C . PRO B 1 161 ? -28.406 -19.484 -6.73 1 97.44 161 PRO B C 1
ATOM 5640 O O . PRO B 1 161 ? -29.438 -18.922 -7.078 1 97.44 161 PRO B O 1
ATOM 5643 N N . TYR B 1 162 ? -27.344 -18.828 -6.336 1 97.81 162 TYR B N 1
ATOM 5644 C CA . TYR B 1 162 ? -27.328 -17.375 -6.305 1 97.81 162 TYR B CA 1
ATOM 5645 C C . TYR B 1 162 ? -27.391 -16.797 -7.719 1 97.81 162 TYR B C 1
ATOM 5647 O O . TYR B 1 162 ? -28.125 -15.836 -7.973 1 97.81 162 TYR B O 1
ATOM 5655 N N . ALA B 1 163 ? -26.609 -17.375 -8.641 1 98.31 163 ALA B N 1
ATOM 5656 C CA . ALA B 1 163 ? -26.562 -16.906 -10.016 1 98.31 163 ALA B CA 1
ATOM 5657 C C . ALA B 1 163 ? -27.906 -17.109 -10.711 1 98.31 163 ALA B C 1
ATOM 5659 O O . ALA B 1 163 ? -28.359 -16.266 -11.484 1 98.31 163 ALA B O 1
ATOM 5660 N N . LYS B 1 164 ? -28.516 -18.25 -10.438 1 97.81 164 LYS B N 1
ATOM 5661 C CA . LYS B 1 164 ? -29.844 -18.516 -11.016 1 97.81 164 LYS B CA 1
ATOM 5662 C C . LYS B 1 164 ? -30.875 -17.516 -10.523 1 97.81 164 LYS B C 1
ATOM 5664 O O . LYS B 1 164 ? -31.656 -16.984 -11.32 1 97.81 164 LYS B O 1
ATOM 5669 N N . LYS B 1 165 ? -30.891 -17.266 -9.219 1 97.44 165 LYS B N 1
ATOM 5670 C CA . LYS B 1 165 ? -31.812 -16.297 -8.641 1 97.44 165 LYS B CA 1
ATOM 5671 C C . LYS B 1 165 ? -31.594 -14.914 -9.234 1 97.44 165 LYS B C 1
ATOM 5673 O O . LYS B 1 165 ? -32.562 -14.195 -9.516 1 97.44 165 LYS B O 1
ATOM 5678 N N . LEU B 1 166 ? -30.375 -14.516 -9.391 1 97.94 166 LEU B N 1
ATOM 5679 C CA . LEU B 1 166 ? -30.047 -13.227 -9.992 1 97.94 166 LEU B CA 1
ATOM 5680 C C . LEU B 1 166 ? -30.594 -13.141 -11.414 1 97.94 166 LEU B C 1
ATOM 5682 O O . LEU B 1 166 ? -31.219 -12.141 -11.781 1 97.94 166 LEU B O 1
ATOM 5686 N N . HIS B 1 167 ? -30.391 -14.195 -12.164 1 96.81 167 HIS B N 1
ATOM 5687 C CA . HIS B 1 167 ? -30.859 -14.25 -13.547 1 96.81 167 HIS B CA 1
ATOM 5688 C C . HIS B 1 167 ? -32.375 -14.141 -13.609 1 96.81 167 HIS B C 1
ATOM 5690 O O . HIS B 1 167 ? -32.906 -13.484 -14.5 1 96.81 167 HIS B O 1
ATOM 5696 N N . GLU B 1 168 ? -33.062 -14.711 -12.672 1 96.31 168 GLU B N 1
ATOM 5697 C CA . GLU B 1 168 ? -34.531 -14.719 -12.648 1 96.31 168 GLU B CA 1
ATOM 5698 C C . GLU B 1 168 ? -35.094 -13.344 -12.266 1 96.31 168 GLU B C 1
ATOM 5700 O O . GLU B 1 168 ? -36.094 -12.914 -12.805 1 96.31 168 GLU B O 1
ATOM 5705 N N . LEU B 1 169 ? -34.375 -12.656 -11.43 1 96.38 169 LEU B N 1
ATOM 5706 C CA . LEU B 1 169 ? -34.875 -11.398 -10.883 1 96.38 169 LEU B CA 1
ATOM 5707 C C . LEU B 1 169 ? -34.531 -10.234 -11.812 1 96.38 169 LEU B C 1
ATOM 5709 O O . LEU B 1 169 ? -35.219 -9.203 -11.781 1 96.38 169 LEU B O 1
ATOM 5713 N N . GLU B 1 170 ? -33.5 -10.406 -12.641 1 95.31 170 GLU B N 1
ATOM 5714 C CA . GLU B 1 170 ? -33.094 -9.312 -13.5 1 95.31 170 GLU B CA 1
ATOM 5715 C C . GLU B 1 170 ? -34.062 -9.078 -14.641 1 95.31 170 GLU B C 1
ATOM 5717 O O . GLU B 1 170 ? -34.438 -10.008 -15.359 1 95.31 170 GLU B O 1
ATOM 5722 N N . THR B 1 171 ? -34.531 -7.762 -14.703 1 92.5 171 THR B N 1
ATOM 5723 C CA . THR B 1 171 ? -35.531 -7.453 -15.711 1 92.5 171 THR B CA 1
ATOM 5724 C C . THR B 1 171 ? -34.938 -6.609 -16.828 1 92.5 171 THR B C 1
ATOM 5726 O O . THR B 1 171 ? -35.469 -6.586 -17.938 1 92.5 171 THR B O 1
ATOM 5729 N N . ASP B 1 172 ? -33.875 -5.941 -16.562 1 92.44 172 ASP B N 1
ATOM 5730 C CA . ASP B 1 172 ? -33.188 -5.16 -17.594 1 92.44 172 ASP B CA 1
ATOM 5731 C C . ASP B 1 172 ? -32.5 -6.066 -18.609 1 92.44 172 ASP B C 1
ATOM 5733 O O . ASP B 1 172 ? -31.781 -7.004 -18.234 1 92.44 172 ASP B O 1
ATOM 5737 N N . SER B 1 173 ? -32.625 -5.809 -19.859 1 90.25 173 SER B N 1
ATOM 5738 C CA . SER B 1 173 ? -32.156 -6.691 -20.922 1 90.25 173 SER B CA 1
ATOM 5739 C C . SER B 1 173 ? -30.641 -6.844 -20.891 1 90.25 173 SER B C 1
ATOM 5741 O O . SER B 1 173 ? -30.125 -7.961 -20.953 1 90.25 173 SER B O 1
ATOM 5743 N N . LEU B 1 174 ? -29.969 -5.715 -20.781 1 91.31 174 LEU B N 1
ATOM 5744 C CA . LEU B 1 174 ? -28.5 -5.77 -20.766 1 91.31 174 LEU B CA 1
ATOM 5745 C C . LEU B 1 174 ? -28 -6.434 -19.5 1 91.31 174 LEU B C 1
ATOM 5747 O O . LEU B 1 174 ? -27.062 -7.238 -19.547 1 91.31 174 LEU B O 1
ATOM 5751 N N . ARG B 1 175 ? -28.641 -6.188 -18.406 1 93.25 175 ARG B N 1
ATOM 5752 C CA . ARG B 1 175 ? -28.234 -6.777 -17.125 1 93.25 175 ARG B CA 1
ATOM 5753 C C . ARG B 1 175 ? -28.578 -8.266 -17.078 1 93.25 175 ARG B C 1
ATOM 5755 O O . ARG B 1 175 ? -27.891 -9.039 -16.422 1 93.25 175 ARG B O 1
ATOM 5762 N N . LYS B 1 176 ? -29.5 -8.602 -17.766 1 94.25 176 LYS B N 1
ATOM 5763 C CA . LYS B 1 176 ? -29.875 -10.008 -17.844 1 94.25 176 LYS B CA 1
ATOM 5764 C C . LYS B 1 176 ? -28.828 -10.82 -18.594 1 94.25 176 LYS B C 1
ATOM 5766 O O . LYS B 1 176 ? -28.547 -11.969 -18.234 1 94.25 176 LYS B O 1
ATOM 5771 N N . ILE B 1 177 ? -28.328 -10.195 -19.656 1 94.56 177 ILE B N 1
ATOM 5772 C CA . ILE B 1 177 ? -27.25 -10.844 -20.406 1 94.56 177 ILE B CA 1
ATOM 5773 C C . ILE B 1 177 ? -26.031 -11.031 -19.516 1 94.56 177 ILE B C 1
ATOM 5775 O O . ILE B 1 177 ? -25.375 -12.07 -19.547 1 94.56 177 ILE B O 1
ATOM 5779 N N . GLU B 1 178 ? -25.75 -10.047 -18.734 1 95.06 178 GLU B N 1
ATOM 5780 C CA . GLU B 1 178 ? -24.641 -10.148 -17.781 1 95.06 178 GLU B CA 1
ATOM 5781 C C . GLU B 1 178 ? -24.891 -11.242 -16.75 1 95.06 178 GLU B C 1
ATOM 5783 O O . GLU B 1 178 ? -23.984 -12 -16.406 1 95.06 178 GLU B O 1
ATOM 5788 N N . ALA B 1 179 ? -26.109 -11.312 -16.281 1 96.81 179 ALA B N 1
ATOM 5789 C CA . ALA B 1 179 ? -26.484 -12.344 -15.328 1 96.81 179 ALA B CA 1
ATOM 5790 C C . ALA B 1 179 ? -26.359 -13.734 -15.945 1 96.81 179 ALA B C 1
ATOM 5792 O O . ALA B 1 179 ? -25.984 -14.695 -15.273 1 96.81 179 ALA B O 1
ATOM 5793 N N . ASN B 1 180 ? -26.688 -13.812 -17.203 1 96.62 180 ASN B N 1
ATOM 5794 C CA . ASN B 1 180 ? -26.531 -15.07 -17.938 1 96.62 180 ASN B CA 1
ATOM 5795 C C . ASN B 1 180 ? -25.062 -15.508 -17.969 1 96.62 180 ASN B C 1
ATOM 5797 O O . ASN B 1 180 ? -24.766 -16.688 -17.797 1 96.62 180 ASN B O 1
ATOM 5801 N N . TYR B 1 181 ? -24.234 -14.562 -18.219 1 97.12 181 TYR B N 1
ATOM 5802 C CA . TYR B 1 181 ? -22.812 -14.875 -18.25 1 97.12 181 TYR B CA 1
ATOM 5803 C C . TYR B 1 181 ? -22.328 -15.305 -16.875 1 97.12 181 TYR B C 1
ATOM 5805 O O . TYR B 1 181 ? -21.484 -16.203 -16.766 1 97.12 181 TYR B O 1
ATOM 5813 N N . MET B 1 182 ? -22.812 -14.695 -15.875 1 97.25 182 MET B N 1
ATOM 5814 C CA . MET B 1 182 ? -22.438 -15.07 -14.516 1 97.25 182 MET B CA 1
ATOM 5815 C C . MET B 1 182 ? -22.906 -16.484 -14.195 1 97.25 182 MET B C 1
ATOM 5817 O O . MET B 1 182 ? -22.188 -17.25 -13.531 1 97.25 182 MET B O 1
ATOM 5821 N N . LEU B 1 183 ? -24.062 -16.781 -14.641 1 97.88 183 LEU B N 1
ATOM 5822 C CA . LEU B 1 183 ? -24.594 -18.141 -14.453 1 97.88 183 LEU B CA 1
ATOM 5823 C C . LEU B 1 183 ? -23.75 -19.156 -15.227 1 97.88 183 LEU B C 1
ATOM 5825 O O . LEU B 1 183 ? -23.469 -20.25 -14.719 1 97.88 183 LEU B O 1
ATOM 5829 N N . LEU B 1 184 ? -23.391 -18.812 -16.422 1 97.62 184 LEU B N 1
ATOM 5830 C CA . LEU B 1 184 ? -22.5 -19.641 -17.219 1 97.62 184 LEU B CA 1
ATOM 5831 C C . LEU B 1 184 ? -21.203 -19.938 -16.453 1 97.62 184 LEU B C 1
ATOM 5833 O O . LEU B 1 184 ? -20.766 -21.078 -16.391 1 97.62 184 LEU B O 1
ATOM 5837 N N . THR B 1 185 ? -20.594 -18.891 -15.859 1 95.44 185 THR B N 1
ATOM 5838 C CA . THR B 1 185 ? -19.359 -19.031 -15.109 1 95.44 185 THR B CA 1
ATOM 5839 C C . THR B 1 185 ? -19.531 -19.969 -13.922 1 95.44 185 THR B C 1
ATOM 5841 O O . THR B 1 185 ? -18.672 -20.781 -13.625 1 95.44 185 THR B O 1
ATOM 5844 N N . ALA B 1 186 ? -20.656 -19.844 -13.297 1 96.62 186 ALA B N 1
ATOM 5845 C CA . ALA B 1 186 ? -20.953 -20.719 -12.164 1 96.62 186 ALA B CA 1
ATOM 5846 C C . ALA B 1 186 ? -21 -22.188 -12.609 1 96.62 186 ALA B C 1
ATOM 5848 O O . ALA B 1 186 ? -20.453 -23.062 -11.945 1 96.62 186 ALA B O 1
ATOM 5849 N N . TYR B 1 187 ? -21.641 -22.438 -13.711 1 96.88 187 TYR B N 1
ATOM 5850 C CA . TYR B 1 187 ? -21.719 -23.797 -14.242 1 96.88 187 TYR B CA 1
ATOM 5851 C C . TYR B 1 187 ? -20.344 -24.312 -14.656 1 96.88 187 TYR B C 1
ATOM 5853 O O . TYR B 1 187 ? -20.016 -25.469 -14.422 1 96.88 187 TYR B O 1
ATOM 5861 N N . GLU B 1 188 ? -19.562 -23.438 -15.234 1 93.94 188 GLU B N 1
ATOM 5862 C CA . GLU B 1 188 ? -18.203 -23.812 -15.641 1 93.94 188 GLU B CA 1
ATOM 5863 C C . GLU B 1 188 ? -17.375 -24.234 -14.438 1 93.94 188 GLU B C 1
ATOM 5865 O O . GLU B 1 188 ? -16.719 -25.281 -14.477 1 93.94 188 GLU B O 1
ATOM 5870 N N . TYR B 1 189 ? -17.438 -23.438 -13.414 1 92.38 189 TYR B N 1
ATOM 5871 C CA . TYR B 1 189 ? -16.625 -23.719 -12.227 1 92.38 189 TYR B CA 1
ATOM 5872 C C . TYR B 1 189 ? -17.141 -24.953 -11.492 1 92.38 189 TYR B C 1
ATOM 5874 O O . TYR B 1 189 ? -16.391 -25.594 -10.75 1 92.38 189 TYR B O 1
ATOM 5882 N N . ALA B 1 190 ? -18.422 -25.312 -11.758 1 93.56 190 ALA B N 1
ATOM 5883 C CA . ALA B 1 190 ? -19.016 -26.484 -11.141 1 93.56 190 ALA B CA 1
ATOM 5884 C C . ALA B 1 190 ? -18.719 -27.734 -11.969 1 93.56 190 ALA B C 1
ATOM 5886 O O . ALA B 1 190 ? -19.016 -28.859 -11.539 1 93.56 190 ALA B O 1
ATOM 5887 N N . GLY B 1 191 ? -18.156 -27.594 -13.156 1 89.88 191 GLY B N 1
ATOM 5888 C CA . GLY B 1 191 ? -17.875 -28.719 -14.031 1 89.88 191 GLY B CA 1
ATOM 5889 C C . GLY B 1 191 ? -19.078 -29.172 -14.82 1 89.88 191 GLY B C 1
ATOM 5890 O O . GLY B 1 191 ? -19.078 -30.266 -15.391 1 89.88 191 GLY B O 1
ATOM 5891 N N . GLU B 1 192 ? -20.156 -28.375 -14.758 1 94.25 192 GLU B N 1
ATOM 5892 C CA . GLU B 1 192 ? -21.328 -28.672 -15.562 1 94.25 192 GLU B CA 1
ATOM 5893 C C . GLU B 1 192 ? -21.203 -28.094 -16.969 1 94.25 192 GLU B C 1
ATOM 5895 O O . GLU B 1 192 ? -21.891 -27.125 -17.312 1 94.25 192 GLU B O 1
ATOM 5900 N N . THR B 1 193 ? -20.516 -28.766 -17.797 1 93.44 193 THR B N 1
ATOM 5901 C CA . THR B 1 193 ? -20.094 -28.25 -19.094 1 93.44 193 THR B CA 1
ATOM 5902 C C . THR B 1 193 ? -21.281 -28.172 -20.062 1 93.44 193 THR B C 1
ATOM 5904 O O . THR B 1 193 ? -21.344 -27.281 -20.906 1 93.44 193 THR B O 1
ATOM 5907 N N . ASP B 1 194 ? -22.234 -29.094 -19.938 1 95.69 194 ASP B N 1
ATOM 5908 C CA . ASP B 1 194 ? -23.391 -29.078 -20.828 1 95.69 194 ASP B CA 1
ATOM 5909 C C . ASP B 1 194 ? -24.219 -27.812 -20.609 1 95.69 194 ASP B C 1
ATOM 5911 O O . ASP B 1 194 ? -24.594 -27.141 -21.578 1 95.69 194 ASP B O 1
ATOM 5915 N N . SER B 1 195 ? -24.5 -27.578 -19.344 1 96.81 195 SER B N 1
ATOM 5916 C CA . SER B 1 195 ? -25.281 -26.391 -19.016 1 96.81 195 SER B CA 1
ATOM 5917 C C . SER B 1 195 ? -24.531 -25.125 -19.406 1 96.81 195 SER B C 1
ATOM 5919 O O . SER B 1 195 ? -25.125 -24.172 -19.906 1 96.81 195 SER B O 1
ATOM 5921 N N . ALA B 1 196 ? -23.219 -25.078 -19.203 1 97.12 196 ALA B N 1
ATOM 5922 C CA . ALA B 1 196 ? -22.391 -23.938 -19.562 1 97.12 196 ALA B CA 1
ATOM 5923 C C . ALA B 1 196 ? -22.391 -23.703 -21.078 1 97.12 196 ALA B C 1
ATOM 5925 O O . ALA B 1 196 ? -22.547 -22.578 -21.531 1 97.12 196 ALA B O 1
ATOM 5926 N N . LEU B 1 197 ? -22.234 -24.797 -21.797 1 96.75 197 LEU B N 1
ATOM 5927 C CA . LEU B 1 197 ? -22.203 -24.703 -23.266 1 96.75 197 LEU B CA 1
ATOM 5928 C C . LEU B 1 197 ? -23.547 -24.203 -23.797 1 96.75 197 LEU B C 1
ATOM 5930 O O . LEU B 1 197 ? -23.578 -23.422 -24.75 1 96.75 197 LEU B O 1
ATOM 5934 N N . TYR B 1 198 ? -24.641 -24.688 -23.203 1 96.69 198 TYR B N 1
ATOM 5935 C CA . TYR B 1 198 ? -25.969 -24.25 -23.609 1 96.69 198 TYR B CA 1
ATOM 5936 C C . TYR B 1 198 ? -26.094 -22.734 -23.469 1 96.69 198 TYR B C 1
ATOM 5938 O O . TYR B 1 198 ? -26.531 -22.047 -24.391 1 96.69 198 TYR B O 1
ATOM 5946 N N . LEU B 1 199 ? -25.766 -22.219 -22.328 1 97.5 199 LEU B N 1
ATOM 5947 C CA . LEU B 1 199 ? -25.859 -20.797 -22.062 1 97.5 199 LEU B CA 1
ATOM 5948 C C . LEU B 1 199 ? -24.906 -20.016 -22.969 1 97.5 199 LEU B C 1
ATOM 5950 O O . LEU B 1 199 ? -25.234 -18.922 -23.438 1 97.5 199 LEU B O 1
ATOM 5954 N N . LEU B 1 200 ? -23.703 -20.547 -23.172 1 97.69 200 LEU B N 1
ATOM 5955 C CA . LEU B 1 200 ? -22.719 -19.891 -24 1 97.69 200 LEU B CA 1
ATOM 5956 C C . LEU B 1 200 ? -23.203 -19.766 -25.438 1 97.69 200 LEU B C 1
ATOM 5958 O O . LEU B 1 200 ? -22.984 -18.75 -26.094 1 97.69 200 LEU B O 1
ATOM 5962 N N . ASP B 1 201 ? -23.859 -20.766 -25.938 1 96.5 201 ASP B N 1
ATOM 5963 C CA . ASP B 1 201 ? -24.406 -20.703 -27.281 1 96.5 201 ASP B CA 1
ATOM 5964 C C . ASP B 1 201 ? -25.438 -19.594 -27.406 1 96.5 201 ASP B C 1
ATOM 5966 O O . ASP B 1 201 ? -25.484 -18.906 -28.438 1 96.5 201 ASP B O 1
ATOM 5970 N N . GLN B 1 202 ? -26.234 -19.453 -26.375 1 96.19 202 GLN B N 1
ATOM 5971 C CA . GLN B 1 202 ? -27.203 -18.359 -26.375 1 96.19 202 GLN B CA 1
ATOM 5972 C C . GLN B 1 202 ? -26.5 -17.016 -26.406 1 96.19 202 GLN B C 1
ATOM 5974 O O . GLN B 1 202 ? -26.953 -16.078 -27.078 1 96.19 202 GLN B O 1
ATOM 5979 N N . LEU B 1 203 ? -25.453 -16.906 -25.703 1 96.94 203 LEU B N 1
ATOM 5980 C CA . LEU B 1 203 ? -24.719 -15.656 -25.641 1 96.94 203 LEU B CA 1
ATOM 5981 C C . LEU B 1 203 ? -24.031 -15.367 -26.969 1 96.94 203 LEU B C 1
ATOM 5983 O O . LEU B 1 203 ? -23.969 -14.211 -27.406 1 96.94 203 LEU B O 1
ATOM 5987 N N . VAL B 1 204 ? -23.469 -16.359 -27.594 1 96.19 204 VAL B N 1
ATOM 5988 C CA . VAL B 1 204 ? -22.844 -16.219 -28.906 1 96.19 204 VAL B CA 1
ATOM 5989 C C . VAL B 1 204 ? -23.875 -15.711 -29.906 1 96.19 204 VAL B C 1
ATOM 5991 O O . VAL B 1 204 ? -23.609 -14.758 -30.656 1 96.19 204 VAL B O 1
ATOM 5994 N N . ASP B 1 205 ? -25.031 -16.312 -29.906 1 95.44 205 ASP B N 1
ATOM 5995 C CA . ASP B 1 205 ? -26.094 -15.914 -30.812 1 95.44 205 ASP B CA 1
ATOM 5996 C C . ASP B 1 205 ? -26.531 -14.469 -30.531 1 95.44 205 ASP B C 1
ATOM 5998 O O . ASP B 1 205 ? -26.734 -13.695 -31.469 1 95.44 205 ASP B O 1
ATOM 6002 N N . TYR B 1 206 ? -26.672 -14.203 -29.297 1 95.5 206 TYR B N 1
ATOM 6003 C CA . TYR B 1 206 ? -27.062 -12.844 -28.922 1 95.5 206 TYR B CA 1
ATOM 6004 C C . TYR B 1 206 ? -26.031 -11.828 -29.422 1 95.5 206 TYR B C 1
ATOM 6006 O O . TYR B 1 206 ? -26.406 -10.797 -29.984 1 95.5 206 TYR B O 1
ATOM 6014 N N . ALA B 1 207 ? -24.781 -12.086 -29.172 1 95.88 207 ALA B N 1
ATOM 6015 C CA . ALA B 1 207 ? -23.719 -11.172 -29.594 1 95.88 207 ALA B CA 1
ATOM 6016 C C . ALA B 1 207 ? -23.688 -11.016 -31.109 1 95.88 207 ALA B C 1
ATOM 6018 O O . ALA B 1 207 ? -23.484 -9.914 -31.625 1 95.88 207 ALA B O 1
ATOM 6019 N N . ARG B 1 208 ? -23.875 -12.086 -31.781 1 93.69 208 ARG B N 1
ATOM 6020 C CA . ARG B 1 208 ? -23.922 -12.07 -33.25 1 93.69 208 ARG B CA 1
ATOM 6021 C C . ARG B 1 208 ? -25.094 -11.227 -33.75 1 93.69 208 ARG B C 1
ATOM 6023 O O . ARG B 1 208 ? -24.922 -10.367 -34.625 1 93.69 208 ARG B O 1
ATOM 6030 N N . ASN B 1 209 ? -26.25 -11.375 -33.188 1 94.88 209 ASN B N 1
ATOM 6031 C CA . ASN B 1 209 ? -27.469 -10.688 -33.625 1 94.88 209 ASN B CA 1
ATOM 6032 C C . ASN B 1 209 ? -27.422 -9.195 -33.281 1 94.88 209 ASN B C 1
ATOM 6034 O O . ASN B 1 209 ? -28.062 -8.383 -33.938 1 94.88 209 ASN B O 1
ATOM 6038 N N . HIS B 1 210 ? -26.688 -8.875 -32.312 1 95 210 HIS B N 1
ATOM 6039 C CA . HIS B 1 210 ? -26.625 -7.48 -31.891 1 95 210 HIS B CA 1
ATOM 6040 C C . HIS B 1 210 ? -25.328 -6.828 -32.312 1 95 210 HIS B C 1
ATOM 6042 O O . HIS B 1 210 ? -25 -5.723 -31.875 1 95 210 HIS B O 1
ATOM 6048 N N . ASN B 1 211 ? -24.453 -7.484 -33.125 1 93.19 211 ASN B N 1
ATOM 6049 C CA . ASN B 1 211 ? -23.203 -7 -33.688 1 93.19 211 ASN B CA 1
ATOM 6050 C C . ASN B 1 211 ? -22.219 -6.57 -32.625 1 93.19 211 ASN B C 1
ATOM 6052 O O . ASN B 1 211 ? -21.609 -5.5 -32.719 1 93.19 211 ASN B O 1
ATOM 6056 N N . TRP B 1 212 ? -22.203 -7.371 -31.516 1 93.31 212 TRP B N 1
ATOM 6057 C CA . TRP B 1 212 ? -21.203 -7.184 -30.469 1 93.31 212 TRP B CA 1
ATOM 6058 C C . TRP B 1 212 ? -19.922 -7.926 -30.812 1 93.31 212 TRP B C 1
ATOM 6060 O O . TRP B 1 212 ? -19.625 -8.984 -30.25 1 93.31 212 TRP B O 1
ATOM 6070 N N . GLY B 1 213 ? -19.109 -7.371 -31.609 1 89.56 213 GLY B N 1
ATOM 6071 C CA . GLY B 1 213 ? -17.953 -8.031 -32.188 1 89.56 213 GLY B CA 1
ATOM 6072 C C . GLY B 1 213 ? -16.969 -8.539 -31.125 1 89.56 213 GLY B C 1
ATOM 6073 O O . GLY B 1 213 ? -16.609 -9.711 -31.141 1 89.56 213 GLY B O 1
ATOM 6074 N N . ASP B 1 214 ? -16.562 -7.684 -30.188 1 90.81 214 ASP B N 1
ATOM 6075 C CA . ASP B 1 214 ? -15.586 -8.039 -29.172 1 90.81 214 ASP B CA 1
ATOM 6076 C C . ASP B 1 214 ? -16.109 -9.156 -28.266 1 90.81 214 ASP B C 1
ATOM 6078 O O . ASP B 1 214 ? -15.391 -10.109 -27.969 1 90.81 214 ASP B O 1
ATOM 6082 N N . LYS B 1 215 ? -17.359 -9.031 -27.922 1 93.5 215 LYS B N 1
ATOM 6083 C CA . LYS B 1 215 ? -17.953 -10.047 -27.062 1 93.5 215 LYS B CA 1
ATOM 6084 C C . LYS B 1 215 ? -18.141 -11.367 -27.812 1 93.5 215 LYS B C 1
ATOM 6086 O O . LYS B 1 215 ? -17.953 -12.438 -27.234 1 93.5 215 LYS B O 1
ATOM 6091 N N . HIS B 1 216 ? -18.578 -11.227 -29.047 1 94.19 216 HIS B N 1
ATOM 6092 C CA . HIS B 1 216 ? -18.703 -12.422 -29.859 1 94.19 216 HIS B CA 1
ATOM 6093 C C . HIS B 1 216 ? -17.391 -13.195 -29.938 1 94.19 216 HIS B C 1
ATOM 6095 O O . HIS B 1 216 ? -17.375 -14.414 -29.766 1 94.19 216 HIS B O 1
ATOM 6101 N N . PHE B 1 217 ? -16.391 -12.438 -30.156 1 93.69 217 PHE B N 1
ATOM 6102 C CA . PHE B 1 217 ? -15.047 -13.016 -30.203 1 93.69 217 PHE B CA 1
ATOM 6103 C C . PHE B 1 217 ? -14.711 -13.711 -28.891 1 93.69 217 PHE B C 1
ATOM 6105 O O . PHE B 1 217 ? -14.258 -14.859 -28.891 1 93.69 217 PHE B O 1
ATOM 6112 N N . MET B 1 218 ? -14.984 -13.117 -27.844 1 94.31 218 MET B N 1
ATOM 6113 C CA . MET B 1 218 ? -14.68 -13.664 -26.516 1 94.31 218 MET B CA 1
ATOM 6114 C C . MET B 1 218 ? -15.5 -14.922 -26.25 1 94.31 218 MET B C 1
ATOM 6116 O O . MET B 1 218 ? -14.977 -15.906 -25.719 1 94.31 218 MET B O 1
ATOM 6120 N N . PHE B 1 219 ? -16.703 -14.914 -26.625 1 96.56 219 PHE B N 1
ATOM 6121 C CA . PHE B 1 219 ? -17.562 -16.062 -26.406 1 96.56 219 PHE B CA 1
ATOM 6122 C C . PHE B 1 219 ? -17.141 -17.25 -27.266 1 96.56 219 PHE B C 1
ATOM 6124 O O . PHE B 1 219 ? -17.203 -18.391 -26.812 1 96.56 219 PHE B O 1
ATOM 6131 N N . GLU B 1 220 ? -16.719 -16.969 -28.406 1 95.5 220 GLU B N 1
ATOM 6132 C CA . GLU B 1 220 ? -16.234 -18.047 -29.266 1 95.5 220 GLU B CA 1
ATOM 6133 C C . GLU B 1 220 ? -14.977 -18.672 -28.703 1 95.5 220 GLU B C 1
ATOM 6135 O O . GLU B 1 220 ? -14.789 -19.891 -28.797 1 95.5 220 GLU B O 1
ATOM 6140 N N . LEU B 1 221 ? -14.164 -17.828 -28.219 1 95.44 221 LEU B N 1
ATOM 6141 C CA . LEU B 1 221 ? -12.953 -18.328 -27.578 1 95.44 221 LEU B CA 1
ATOM 6142 C C . LEU B 1 221 ? -13.305 -19.25 -26.422 1 95.44 221 LEU B C 1
ATOM 6144 O O . LEU B 1 221 ? -12.734 -20.328 -26.281 1 95.44 221 LEU B O 1
ATOM 6148 N N . GLU B 1 222 ? -14.188 -18.797 -25.641 1 95.69 222 GLU B N 1
ATOM 6149 C CA . GLU B 1 222 ? -14.625 -19.578 -24.484 1 95.69 222 GLU B CA 1
ATOM 6150 C C . GLU B 1 222 ? -15.305 -20.875 -24.922 1 95.69 222 GLU B C 1
ATOM 6152 O O . GLU B 1 222 ? -15.18 -21.906 -24.266 1 95.69 222 GLU B O 1
ATOM 6157 N N . ARG B 1 223 ? -16.047 -20.812 -25.969 1 96.69 223 ARG B N 1
ATOM 6158 C CA . ARG B 1 223 ? -16.688 -22.016 -26.5 1 96.69 223 ARG B CA 1
ATOM 6159 C C . ARG B 1 223 ? -15.648 -23.062 -26.906 1 96.69 223 ARG B C 1
ATOM 6161 O O . ARG B 1 223 ? -15.836 -24.25 -26.641 1 96.69 223 ARG B O 1
ATOM 6168 N N . ALA B 1 224 ? -14.594 -22.609 -27.547 1 96.12 224 ALA B N 1
ATOM 6169 C CA . ALA B 1 224 ? -13.523 -23.531 -27.922 1 96.12 224 ALA B CA 1
ATOM 6170 C C . ALA B 1 224 ? -12.945 -24.234 -26.703 1 96.12 224 ALA B C 1
ATOM 6172 O O . ALA B 1 224 ? -12.656 -25.438 -26.734 1 96.12 224 ALA B O 1
ATOM 6173 N N . GLN B 1 225 ? -12.805 -23.5 -25.656 1 94.38 225 GLN B N 1
ATOM 6174 C CA . GLN B 1 225 ? -12.281 -24.062 -24.422 1 94.38 225 GLN B CA 1
ATOM 6175 C C . GLN B 1 225 ? -13.234 -25.094 -23.844 1 94.38 225 GLN B C 1
ATOM 6177 O O . GLN B 1 225 ? -12.805 -26.172 -23.406 1 94.38 225 GLN B O 1
ATOM 6182 N N . LEU B 1 226 ? -14.508 -24.812 -23.844 1 94.88 226 LEU B N 1
ATOM 6183 C CA . LEU B 1 226 ? -15.492 -25.719 -23.281 1 94.88 226 LEU B CA 1
ATOM 6184 C C . LEU B 1 226 ? -15.609 -26.984 -24.125 1 94.88 226 LEU B C 1
ATOM 6186 O O . LEU B 1 226 ? -15.852 -28.062 -23.594 1 94.88 226 LEU B O 1
ATOM 6190 N N . LEU B 1 227 ? -15.461 -26.844 -25.406 1 95.31 227 LEU B N 1
ATOM 6191 C CA . LEU B 1 227 ? -15.477 -28 -26.281 1 95.31 227 LEU B CA 1
ATOM 6192 C C . LEU B 1 227 ? -14.32 -28.938 -25.953 1 95.31 227 LEU B C 1
ATOM 6194 O O . LEU B 1 227 ? -14.492 -30.172 -25.938 1 95.31 227 LEU B O 1
ATOM 6198 N N . THR B 1 228 ? -13.211 -28.328 -25.703 1 93.69 228 THR B N 1
ATOM 6199 C CA . THR B 1 228 ? -12.055 -29.125 -25.297 1 93.69 228 THR B CA 1
ATOM 6200 C C . THR B 1 228 ? -12.344 -29.875 -24 1 93.69 228 THR B C 1
ATOM 6202 O O . THR B 1 228 ? -12.023 -31.062 -23.875 1 93.69 228 THR B O 1
ATOM 6205 N N . GLU B 1 229 ? -12.961 -29.219 -23.062 1 89.44 229 GLU B N 1
ATOM 6206 C CA . GLU B 1 229 ? -13.273 -29.828 -21.781 1 89.44 229 GLU B CA 1
ATOM 6207 C C . GLU B 1 229 ? -14.258 -30.984 -21.938 1 89.44 229 GLU B C 1
ATOM 6209 O O . GLU B 1 229 ? -14.258 -31.922 -21.141 1 89.44 229 GLU B O 1
ATOM 6214 N N . LYS B 1 230 ? -14.984 -30.953 -23.031 1 91.12 230 LYS B N 1
ATOM 6215 C CA . LYS B 1 230 ? -15.945 -32 -23.312 1 91.12 230 LYS B CA 1
ATOM 6216 C C . LYS B 1 230 ? -15.32 -33.094 -24.203 1 91.12 230 LYS B C 1
ATOM 6218 O O . LYS B 1 230 ? -16.031 -33.938 -24.75 1 91.12 230 LYS B O 1
ATOM 6223 N N . SER B 1 231 ? -14.078 -33.031 -24.453 1 89.75 231 SER B N 1
ATOM 6224 C CA . SER B 1 231 ? -13.32 -34 -25.25 1 89.75 231 SER B CA 1
ATOM 6225 C C . SER B 1 231 ? -13.688 -33.906 -26.719 1 89.75 231 SER B C 1
ATOM 6227 O O . SER B 1 231 ? -13.711 -34.906 -27.422 1 89.75 231 SER B O 1
ATOM 6229 N N . ARG B 1 232 ? -14.18 -32.75 -27.109 1 93.69 232 ARG B N 1
ATOM 6230 C CA . ARG B 1 232 ? -14.453 -32.469 -28.5 1 93.69 232 ARG B CA 1
ATOM 6231 C C . ARG B 1 232 ? -13.375 -31.594 -29.109 1 93.69 232 ARG B C 1
ATOM 6233 O O . ARG B 1 232 ? -13.664 -30.516 -29.625 1 93.69 232 ARG B O 1
ATOM 6240 N N . SER B 1 233 ? -12.195 -32.125 -29.109 1 94.81 233 SER B N 1
ATOM 6241 C CA . SER B 1 233 ? -11 -31.375 -29.484 1 94.81 233 SER B CA 1
ATOM 6242 C C . SER B 1 233 ? -11.008 -31 -30.953 1 94.81 233 SER B C 1
ATOM 6244 O O . SER B 1 233 ? -10.539 -29.938 -31.344 1 94.81 233 SER B O 1
ATOM 6246 N N . ALA B 1 234 ? -11.531 -31.859 -31.766 1 95.5 234 ALA B N 1
ATOM 6247 C CA . ALA B 1 234 ? -11.562 -31.594 -33.188 1 95.5 234 ALA B CA 1
ATOM 6248 C C . ALA B 1 234 ? -12.453 -30.391 -33.5 1 95.5 234 ALA B C 1
ATOM 6250 O O . ALA B 1 234 ? -12.102 -29.547 -34.344 1 95.5 234 ALA B O 1
ATOM 6251 N N . GLU B 1 235 ? -13.609 -30.406 -32.844 1 96.5 235 GLU B N 1
ATOM 6252 C CA . GLU B 1 235 ? -14.508 -29.266 -33.031 1 96.5 235 GLU B CA 1
ATOM 6253 C C . GLU B 1 235 ? -13.875 -27.984 -32.5 1 96.5 235 GLU B C 1
ATOM 6255 O O . GLU B 1 235 ? -14.055 -26.906 -33.094 1 96.5 235 GLU B O 1
ATOM 6260 N N . SER B 1 236 ? -13.219 -28.109 -31.359 1 97.5 236 SER B N 1
ATOM 6261 C CA . SER B 1 236 ? -12.492 -26.969 -30.812 1 97.5 236 SER B CA 1
ATOM 6262 C C . SER B 1 236 ? -11.445 -26.453 -31.797 1 97.5 236 SER B C 1
ATOM 6264 O O . SER B 1 236 ? -11.359 -25.234 -32.062 1 97.5 236 SER B O 1
ATOM 6266 N N . ASP B 1 237 ? -10.664 -27.297 -32.375 1 97.88 237 ASP B N 1
ATOM 6267 C CA . ASP B 1 237 ? -9.656 -26.906 -33.375 1 97.88 237 ASP B CA 1
ATOM 6268 C C . ASP B 1 237 ? -10.289 -26.188 -34.562 1 97.88 237 ASP B C 1
ATOM 6270 O O . ASP B 1 237 ? -9.758 -25.172 -35.031 1 97.88 237 ASP B O 1
ATOM 6274 N N . ALA B 1 238 ? -11.383 -26.766 -35.031 1 97.62 238 ALA B N 1
ATOM 6275 C CA . ALA B 1 238 ? -12.07 -26.156 -36.156 1 97.62 238 ALA B CA 1
ATOM 6276 C C . ALA B 1 238 ? -12.539 -24.75 -35.844 1 97.62 238 ALA B C 1
ATOM 6278 O O . ALA B 1 238 ? -12.445 -23.844 -36.688 1 97.62 238 ALA B O 1
ATOM 6279 N N . LEU B 1 239 ? -13.047 -24.609 -34.688 1 97 239 LEU B N 1
ATOM 6280 C CA . LEU B 1 239 ? -13.508 -23.297 -34.25 1 97 239 LEU B CA 1
ATOM 6281 C C . LEU B 1 239 ? -12.336 -22.312 -34.156 1 97 239 LEU B C 1
ATOM 6283 O O . LEU B 1 239 ? -12.461 -21.156 -34.531 1 97 239 LEU B O 1
ATOM 6287 N N . ILE B 1 240 ? -11.227 -22.719 -33.625 1 97.69 240 ILE B N 1
ATOM 6288 C CA . ILE B 1 240 ? -10.039 -21.875 -33.5 1 97.69 240 ILE B CA 1
ATOM 6289 C C . ILE B 1 240 ? -9.562 -21.453 -34.906 1 97.69 240 ILE B C 1
ATOM 6291 O O . ILE B 1 240 ? -9.203 -20.297 -35.125 1 97.69 240 ILE B O 1
ATOM 6295 N N . GLU B 1 241 ? -9.602 -22.359 -35.781 1 97.25 241 GLU B N 1
ATOM 6296 C CA . GLU B 1 241 ? -9.227 -22.047 -37.156 1 97.25 241 GLU B CA 1
ATOM 6297 C C . GLU B 1 241 ? -10.141 -20.969 -37.75 1 97.25 241 GLU B C 1
ATOM 6299 O O . GLU B 1 241 ? -9.672 -20.062 -38.438 1 97.25 241 GLU B O 1
ATOM 6304 N N . GLU B 1 242 ? -11.367 -21.141 -37.5 1 95.94 242 GLU B N 1
ATOM 6305 C CA . GLU B 1 242 ? -12.32 -20.141 -37.969 1 95.94 242 GLU B CA 1
ATOM 6306 C C . GLU B 1 242 ? -12.039 -18.766 -37.344 1 95.94 242 GLU B C 1
ATOM 6308 O O . GLU B 1 242 ? -12.141 -17.75 -38.031 1 95.94 242 GLU B O 1
ATOM 6313 N N . ILE B 1 243 ? -11.703 -18.734 -36.094 1 95.75 243 ILE B N 1
ATOM 6314 C CA . ILE B 1 243 ? -11.383 -17.484 -35.406 1 95.75 243 ILE B CA 1
ATOM 6315 C C . ILE B 1 243 ? -10.164 -16.844 -36.062 1 95.75 243 ILE B C 1
ATOM 6317 O O . ILE B 1 243 ? -10.156 -15.641 -36.312 1 95.75 243 ILE B O 1
ATOM 6321 N N . PHE B 1 244 ? -9.18 -17.609 -36.312 1 96.31 244 PHE B N 1
ATOM 6322 C CA . PHE B 1 244 ? -7.973 -17.094 -36.969 1 96.31 244 PHE B CA 1
ATOM 6323 C C . PHE B 1 244 ? -8.281 -16.578 -38.344 1 96.31 244 PHE B C 1
ATOM 6325 O O . PHE B 1 244 ? -7.727 -15.562 -38.781 1 96.31 244 PHE B O 1
ATOM 6332 N N . ARG B 1 245 ? -9.117 -17.25 -39.062 1 95.62 245 ARG B N 1
ATOM 6333 C CA . ARG B 1 245 ? -9.492 -16.828 -40.406 1 95.62 245 ARG B CA 1
ATOM 6334 C C . ARG B 1 245 ? -10.203 -15.477 -40.375 1 95.62 245 ARG B C 1
ATOM 6336 O O . ARG B 1 245 ? -9.945 -14.617 -41.219 1 95.62 245 ARG B O 1
ATOM 6343 N N . LYS B 1 246 ? -11.008 -15.258 -39.406 1 92.56 246 LYS B N 1
ATOM 6344 C CA . LYS B 1 246 ? -11.828 -14.055 -39.312 1 92.56 246 LYS B CA 1
ATOM 6345 C C . LYS B 1 246 ? -11.055 -12.906 -38.656 1 92.56 246 LYS B C 1
ATOM 6347 O O . LYS B 1 246 ? -11.18 -11.758 -39.094 1 92.56 246 LYS B O 1
ATOM 6352 N N . ALA B 1 247 ? -10.281 -13.195 -37.594 1 93.56 247 ALA B N 1
ATOM 6353 C CA . ALA B 1 247 ? -9.695 -12.141 -36.781 1 93.56 247 ALA B CA 1
ATOM 6354 C C . ALA B 1 247 ? -8.211 -11.984 -37.094 1 93.56 247 ALA B C 1
ATOM 6356 O O . ALA B 1 247 ? -7.566 -11.047 -36.594 1 93.56 247 ALA B O 1
ATOM 6357 N N . GLY B 1 248 ? -7.605 -12.898 -37.875 1 93.44 248 GLY B N 1
ATOM 6358 C CA . GLY B 1 248 ? -6.199 -12.789 -38.219 1 93.44 248 GLY B CA 1
ATOM 6359 C C . GLY B 1 248 ? -5.289 -13.547 -37.281 1 93.44 248 GLY B C 1
ATOM 6360 O O . GLY B 1 248 ? -5.691 -13.906 -36.188 1 93.44 248 GLY B O 1
ATOM 6361 N N . PRO B 1 249 ? -4.07 -13.75 -37.625 1 92.25 249 PRO B N 1
ATOM 6362 C CA . PRO B 1 249 ? -3.127 -14.547 -36.844 1 92.25 249 PRO B CA 1
ATOM 6363 C C . PRO B 1 249 ? -2.602 -13.789 -35.625 1 92.25 249 PRO B C 1
ATOM 6365 O O . PRO B 1 249 ? -2.176 -14.406 -34.625 1 92.25 249 PRO B O 1
ATOM 6368 N N . ASP B 1 250 ? -2.666 -12.438 -35.688 1 89 250 ASP B N 1
ATOM 6369 C CA . ASP B 1 250 ? -2.117 -11.633 -34.625 1 89 250 ASP B CA 1
ATOM 6370 C C . ASP B 1 250 ? -3.23 -10.992 -33.781 1 89 250 ASP B C 1
ATOM 6372 O O . ASP B 1 250 ? -3.061 -9.891 -33.25 1 89 250 ASP B O 1
ATOM 6376 N N . ASN B 1 251 ? -4.344 -11.688 -33.812 1 91.88 251 ASN B N 1
ATOM 6377 C CA . ASN B 1 251 ? -5.441 -11.109 -33.031 1 91.88 251 ASN B CA 1
ATOM 6378 C C . ASN B 1 251 ? -5.098 -11.016 -31.547 1 91.88 251 ASN B C 1
ATOM 6380 O O . ASN B 1 251 ? -4.094 -11.578 -31.094 1 91.88 251 ASN B O 1
ATOM 6384 N N . GLY B 1 252 ? -5.855 -10.344 -30.766 1 92.19 252 GLY B N 1
ATOM 6385 C CA . GLY B 1 252 ? -5.559 -9.992 -29.391 1 92.19 252 GLY B CA 1
ATOM 6386 C C . GLY B 1 252 ? -5.566 -11.195 -28.453 1 92.19 252 GLY B C 1
ATOM 6387 O O . GLY B 1 252 ? -5.188 -11.078 -27.281 1 92.19 252 GLY B O 1
ATOM 6388 N N . ALA B 1 253 ? -5.984 -12.414 -28.938 1 95.25 253 ALA B N 1
ATOM 6389 C CA . ALA B 1 253 ? -6.023 -13.617 -28.109 1 95.25 253 ALA B CA 1
ATOM 6390 C C . ALA B 1 253 ? -5.273 -14.766 -28.781 1 95.25 253 ALA B C 1
ATOM 6392 O O . ALA B 1 253 ? -5.566 -15.938 -28.516 1 95.25 253 ALA B O 1
ATOM 6393 N N . ALA B 1 254 ? -4.352 -14.43 -29.625 1 96.75 254 ALA B N 1
ATOM 6394 C CA . ALA B 1 254 ? -3.627 -15.445 -30.391 1 96.75 254 ALA B CA 1
ATOM 6395 C C . ALA B 1 254 ? -2.848 -16.375 -29.453 1 96.75 254 ALA B C 1
ATOM 6397 O O . ALA B 1 254 ? -2.725 -17.562 -29.719 1 96.75 254 ALA B O 1
ATOM 6398 N N . ASP B 1 255 ? -2.275 -15.82 -28.391 1 95.94 255 ASP B N 1
ATOM 6399 C CA . ASP B 1 255 ? -1.548 -16.641 -27.422 1 95.94 255 ASP B CA 1
ATOM 6400 C C . ASP B 1 255 ? -2.467 -17.672 -26.781 1 95.94 255 ASP B C 1
ATOM 6402 O O . ASP B 1 255 ? -2.125 -18.844 -26.703 1 95.94 255 ASP B O 1
ATOM 6406 N N . TYR B 1 256 ? -3.693 -17.266 -26.469 1 95.81 256 TYR B N 1
ATOM 6407 C CA . TYR B 1 256 ? -4.648 -18.172 -25.844 1 95.81 256 TYR B CA 1
ATOM 6408 C C . TYR B 1 256 ? -5.129 -19.234 -26.828 1 95.81 256 TYR B C 1
ATOM 6410 O O . TYR B 1 256 ? -5.367 -20.375 -26.453 1 95.81 256 TYR B O 1
ATOM 6418 N N . LEU B 1 257 ? -5.281 -18.844 -28.047 1 97.38 257 LEU B N 1
ATOM 6419 C CA . LEU B 1 257 ? -5.738 -19.781 -29.062 1 97.38 257 LEU B CA 1
ATOM 6420 C C . LEU B 1 257 ? -4.691 -20.859 -29.312 1 97.38 257 LEU B C 1
ATOM 6422 O O . LEU B 1 257 ? -5.023 -22.047 -29.406 1 97.38 257 LEU B O 1
ATOM 6426 N N . HIS B 1 258 ? -3.5 -20.453 -29.406 1 98 258 HIS B N 1
ATOM 6427 C CA . HIS B 1 258 ? -2.436 -21.438 -29.578 1 98 258 HIS B CA 1
ATOM 6428 C C . HIS B 1 258 ? -2.283 -22.297 -28.328 1 98 258 HIS B C 1
ATOM 6430 O O . HIS B 1 258 ? -1.949 -23.484 -28.422 1 98 258 HIS B O 1
ATOM 6436 N N . PHE B 1 259 ? -2.477 -21.688 -27.203 1 97.62 259 PHE B N 1
ATOM 6437 C CA . PHE B 1 259 ? -2.486 -22.453 -25.969 1 97.62 259 PHE B CA 1
ATOM 6438 C C . PHE B 1 259 ? -3.557 -23.531 -26 1 97.62 259 PHE B C 1
ATOM 6440 O O . PHE B 1 259 ? -3.309 -24.672 -25.609 1 97.62 259 PHE B O 1
ATOM 6447 N N . GLN B 1 260 ? -4.707 -23.172 -26.531 1 97.25 260 GLN B N 1
ATOM 6448 C CA . GLN B 1 260 ? -5.801 -24.141 -26.641 1 97.25 260 GLN B CA 1
ATOM 6449 C C . GLN B 1 260 ? -5.465 -25.234 -27.641 1 97.25 260 GLN B C 1
ATOM 6451 O O . GLN B 1 260 ? -5.789 -26.406 -27.422 1 97.25 260 GLN B O 1
ATOM 6456 N N . TYR B 1 261 ? -4.789 -24.922 -28.703 1 97.75 261 TYR B N 1
ATOM 6457 C CA . TYR B 1 261 ? -4.285 -25.922 -29.641 1 97.75 261 TYR B CA 1
ATOM 6458 C C . TYR B 1 261 ? -3.381 -26.922 -28.938 1 97.75 261 TYR B C 1
ATOM 6460 O O . TYR B 1 261 ? -3.459 -28.125 -29.188 1 97.75 261 TYR B O 1
ATOM 6468 N N . ALA B 1 262 ? -2.553 -26.359 -28.125 1 98 262 ALA B N 1
ATOM 6469 C CA . ALA B 1 262 ? -1.605 -27.203 -27.406 1 98 262 ALA B CA 1
ATOM 6470 C C . ALA B 1 262 ? -2.332 -28.188 -26.5 1 98 262 ALA B C 1
ATOM 6472 O O . ALA B 1 262 ? -1.973 -29.359 -26.438 1 98 262 ALA B O 1
ATOM 6473 N N . ILE B 1 263 ? -3.338 -27.703 -25.844 1 97.38 263 ILE B N 1
ATOM 6474 C CA . ILE B 1 263 ? -4.117 -28.562 -24.969 1 97.38 263 ILE B CA 1
ATOM 6475 C C . ILE B 1 263 ? -4.809 -29.656 -25.781 1 97.38 263 ILE B C 1
ATOM 6477 O O . ILE B 1 263 ? -4.766 -30.828 -25.422 1 97.38 263 ILE B O 1
ATOM 6481 N N . ASN B 1 264 ? -5.445 -29.297 -26.859 1 97.44 264 ASN B N 1
ATOM 6482 C CA . ASN B 1 264 ? -6.113 -30.266 -27.734 1 97.44 264 ASN B CA 1
ATOM 6483 C C . ASN B 1 264 ? -5.141 -31.328 -28.234 1 97.44 264 ASN B C 1
ATOM 6485 O O . ASN B 1 264 ? -5.477 -32.5 -28.266 1 97.44 264 ASN B O 1
ATOM 6489 N N . ALA B 1 265 ? -3.977 -30.859 -28.609 1 97.25 265 ALA B N 1
ATOM 6490 C CA . ALA B 1 265 ? -2.957 -31.781 -29.094 1 97.25 265 ALA B CA 1
ATOM 6491 C C . ALA B 1 265 ? -2.52 -32.75 -28 1 97.25 265 ALA B C 1
ATOM 6493 O O . ALA B 1 265 ? -2.361 -33.938 -28.25 1 97.25 265 ALA B O 1
ATOM 6494 N N . LEU B 1 266 ? -2.344 -32.25 -26.812 1 95.69 266 LEU B N 1
ATOM 6495 C CA . LEU B 1 266 ? -1.96 -33.094 -25.688 1 95.69 266 LEU B CA 1
ATOM 6496 C C . LEU B 1 266 ? -3.043 -34.125 -25.391 1 95.69 266 LEU B C 1
ATOM 6498 O O . LEU B 1 266 ? -2.742 -35.281 -25.156 1 95.69 266 LEU B O 1
ATOM 6502 N N . ASN B 1 267 ? -4.289 -33.656 -25.438 1 94.81 267 ASN B N 1
ATOM 6503 C CA . ASN B 1 267 ? -5.418 -34.531 -25.172 1 94.81 267 ASN B CA 1
ATOM 6504 C C . ASN B 1 267 ? -5.52 -35.656 -26.203 1 94.81 267 ASN B C 1
ATOM 6506 O O . ASN B 1 267 ? -6.055 -36.719 -25.938 1 94.81 267 ASN B O 1
ATOM 6510 N N . SER B 1 268 ? -5.008 -35.406 -27.406 1 93.88 268 SER B N 1
ATOM 6511 C CA . SER B 1 268 ? -5.0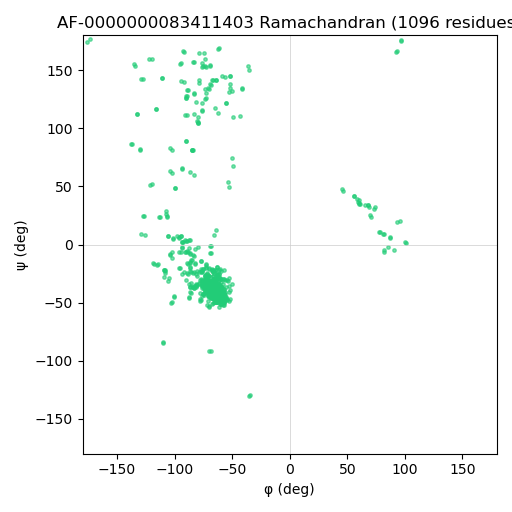55 -36.375 -28.484 1 93.88 268 SER B CA 1
ATOM 6512 C C . SER B 1 268 ? -3.783 -37.219 -28.516 1 93.88 268 SER B C 1
ATOM 6514 O O . SER B 1 268 ? -3.627 -38.094 -29.375 1 93.88 268 SER B O 1
ATOM 6516 N N . GLY B 1 269 ? -2.826 -36.906 -27.625 1 93.38 269 GLY B N 1
ATOM 6517 C CA . GLY B 1 269 ? -1.603 -37.688 -27.516 1 93.38 269 GLY B CA 1
ATOM 6518 C C . GLY B 1 269 ? -0.511 -37.219 -28.469 1 93.38 269 GLY B C 1
ATOM 6519 O O . GLY B 1 269 ? 0.53 -37.844 -28.594 1 93.38 269 GLY B O 1
ATOM 6520 N N . ASP B 1 270 ? -0.743 -36.094 -29.188 1 96.06 270 ASP B N 1
ATOM 6521 C CA . ASP B 1 270 ? 0.247 -35.531 -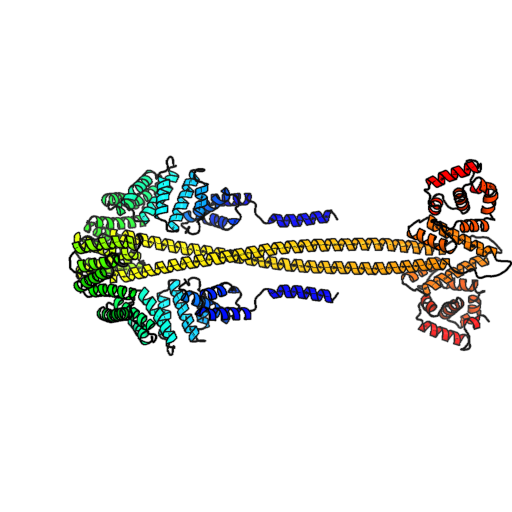30.109 1 96.06 270 ASP B CA 1
ATOM 6522 C C . ASP B 1 270 ? 1.166 -34.531 -29.391 1 96.06 270 ASP B C 1
ATOM 6524 O O . ASP B 1 270 ? 0.969 -33.344 -29.469 1 96.06 270 ASP B O 1
ATOM 6528 N N . ILE B 1 271 ? 2.234 -35.031 -28.844 1 96.12 271 ILE B N 1
ATOM 6529 C CA . ILE B 1 271 ? 3.129 -34.25 -27.984 1 96.12 271 ILE B CA 1
ATOM 6530 C C . ILE B 1 271 ? 3.906 -33.25 -28.844 1 96.12 271 ILE B C 1
ATOM 6532 O O . ILE B 1 271 ? 4.172 -32.125 -28.391 1 96.12 271 ILE B O 1
ATOM 6536 N N . THR B 1 272 ? 4.301 -33.594 -30.016 1 97.19 272 THR B N 1
ATOM 6537 C CA . THR B 1 272 ? 5.07 -32.719 -30.891 1 97.19 272 THR B CA 1
ATOM 6538 C C . THR B 1 272 ? 4.258 -31.484 -31.281 1 97.19 272 THR B C 1
ATOM 6540 O O . THR B 1 272 ? 4.746 -30.359 -31.188 1 97.19 272 THR B O 1
ATOM 6543 N N . ARG B 1 273 ? 3.021 -31.766 -31.688 1 97.44 273 ARG B N 1
ATOM 6544 C CA . ARG B 1 273 ? 2.131 -30.656 -32.031 1 97.44 273 ARG B CA 1
ATOM 6545 C C . ARG B 1 273 ? 1.865 -29.781 -30.797 1 97.44 273 ARG B C 1
ATOM 6547 O O . ARG B 1 273 ? 1.824 -28.547 -30.922 1 97.44 273 ARG B O 1
ATOM 6554 N N . ALA B 1 274 ? 1.689 -30.422 -29.672 1 97.88 274 ALA B N 1
ATOM 6555 C CA . ALA B 1 274 ? 1.451 -29.672 -28.438 1 97.88 274 ALA B CA 1
ATOM 6556 C C . ALA B 1 274 ? 2.627 -28.766 -28.109 1 97.88 274 ALA B C 1
ATOM 6558 O O . ALA B 1 274 ? 2.434 -27.578 -27.797 1 97.88 274 ALA B O 1
ATOM 6559 N N . SER B 1 275 ? 3.838 -29.266 -28.234 1 97.88 275 SER B N 1
ATOM 6560 C CA . SER B 1 275 ? 5.043 -28.5 -27.938 1 97.88 275 SER B CA 1
ATOM 6561 C C . SER B 1 275 ? 5.199 -27.312 -28.891 1 97.88 275 SER B C 1
ATOM 6563 O O . SER B 1 275 ? 5.594 -26.234 -28.484 1 97.88 275 SER B O 1
ATOM 6565 N N . ARG B 1 276 ? 4.895 -27.562 -30.141 1 98 276 ARG B N 1
ATOM 6566 C CA . ARG B 1 276 ? 5.012 -26.5 -31.141 1 98 276 ARG B CA 1
ATOM 6567 C C . ARG B 1 276 ? 4.039 -25.375 -30.859 1 98 276 ARG B C 1
ATOM 6569 O O . ARG B 1 276 ? 4.426 -24.203 -30.844 1 98 276 ARG B O 1
ATOM 6576 N N . HIS B 1 277 ? 2.795 -25.719 -30.625 1 98.19 277 HIS B N 1
ATOM 6577 C CA . HIS B 1 277 ? 1.794 -24.688 -30.375 1 98.19 277 HIS B CA 1
ATOM 6578 C C . HIS B 1 277 ? 2.051 -23.969 -29.047 1 98.19 277 HIS B C 1
ATOM 6580 O O . HIS B 1 277 ? 1.782 -22.781 -28.906 1 98.19 277 HIS B O 1
ATOM 6586 N N . LEU B 1 278 ? 2.541 -24.672 -28.062 1 98.06 278 LEU B N 1
ATOM 6587 C CA . LEU B 1 278 ? 2.854 -24.047 -26.781 1 98.06 278 LEU B CA 1
ATOM 6588 C C . LEU B 1 278 ? 3.982 -23.031 -26.938 1 98.06 278 LEU B C 1
ATOM 6590 O O . LEU B 1 278 ? 3.938 -21.953 -26.344 1 98.06 278 LEU B O 1
ATOM 6594 N N . ALA B 1 279 ? 4.969 -23.375 -27.734 1 97.56 279 ALA B N 1
ATOM 6595 C CA . ALA B 1 279 ? 6.066 -22.438 -28 1 97.56 279 ALA B CA 1
ATOM 6596 C C . ALA B 1 279 ? 5.562 -21.172 -28.688 1 97.56 279 ALA B C 1
ATOM 6598 O O . ALA B 1 279 ? 5.996 -20.062 -28.375 1 97.56 279 ALA B O 1
ATOM 6599 N N . LEU B 1 280 ? 4.676 -21.422 -29.625 1 97.25 280 LEU B N 1
ATOM 6600 C CA . LEU B 1 280 ? 4.07 -20.281 -30.312 1 97.25 280 LEU B CA 1
ATOM 6601 C C . LEU B 1 280 ? 3.264 -19.422 -29.344 1 97.25 280 LEU B C 1
ATOM 6603 O O . LEU B 1 280 ? 3.316 -18.188 -29.391 1 97.25 280 LEU B O 1
ATOM 6607 N N . ALA B 1 281 ? 2.494 -20.062 -28.484 1 97.5 281 ALA B N 1
ATOM 6608 C CA . ALA B 1 281 ? 1.7 -19.359 -27.484 1 97.5 281 ALA B CA 1
ATOM 6609 C C . ALA B 1 281 ? 2.59 -18.516 -26.578 1 97.5 281 ALA B C 1
ATOM 6611 O O . ALA B 1 281 ? 2.271 -17.344 -26.281 1 97.5 281 ALA B O 1
ATOM 6612 N N . ASP B 1 282 ? 3.691 -19.031 -26.141 1 95.94 282 ASP B N 1
ATOM 6613 C CA . ASP B 1 282 ? 4.629 -18.328 -25.281 1 95.94 282 ASP B CA 1
ATOM 6614 C C . ASP B 1 282 ? 5.195 -17.094 -25.984 1 95.94 282 ASP B C 1
ATOM 6616 O O . ASP B 1 282 ? 5.266 -16.016 -25.391 1 95.94 282 ASP B O 1
ATOM 6620 N N . SER B 1 283 ? 5.602 -17.297 -27.203 1 95.5 283 SER B N 1
ATOM 6621 C CA . SER B 1 283 ? 6.172 -16.188 -27.969 1 95.5 283 SER B CA 1
ATOM 6622 C C . SER B 1 283 ? 5.152 -15.07 -28.156 1 95.5 283 SER B C 1
ATOM 6624 O O . SER B 1 283 ? 5.477 -13.891 -28 1 95.5 283 SER B O 1
ATOM 6626 N N . LEU B 1 284 ? 3.977 -15.438 -28.453 1 95.81 284 LEU B N 1
ATOM 6627 C CA . LEU B 1 284 ? 2.912 -14.461 -28.656 1 95.81 284 LEU B CA 1
ATOM 6628 C C . LEU B 1 284 ? 2.547 -13.766 -27.344 1 95.81 284 LEU B C 1
ATOM 6630 O O . LEU B 1 284 ? 2.236 -12.578 -27.344 1 95.81 284 LEU B O 1
ATOM 6634 N N . ALA B 1 285 ? 2.537 -14.531 -26.266 1 95.25 285 ALA B N 1
ATOM 6635 C CA . ALA B 1 285 ? 2.201 -13.969 -24.969 1 95.25 285 ALA B CA 1
ATOM 6636 C C . ALA B 1 285 ? 3.195 -12.883 -24.562 1 95.25 285 ALA B C 1
ATOM 6638 O O . ALA B 1 285 ? 2.811 -11.867 -23.984 1 95.25 285 ALA B O 1
ATOM 6639 N N . ILE B 1 286 ? 4.445 -13.055 -24.844 1 92.69 286 ILE B N 1
ATOM 6640 C CA . ILE B 1 286 ? 5.469 -12.062 -24.547 1 92.69 286 ILE B CA 1
ATOM 6641 C C . ILE B 1 286 ? 5.191 -10.781 -25.328 1 92.69 286 ILE B C 1
ATOM 6643 O O . ILE B 1 286 ? 5.289 -9.68 -24.781 1 92.69 286 ILE B O 1
ATOM 6647 N N . LYS B 1 287 ? 4.816 -10.898 -26.547 1 92.19 287 LYS B N 1
ATOM 6648 C CA . LYS B 1 287 ? 4.543 -9.75 -27.406 1 92.19 287 LYS B CA 1
ATOM 6649 C C . LYS B 1 287 ? 3.27 -9.031 -26.969 1 92.19 287 LYS B C 1
ATOM 6651 O O . LYS B 1 287 ? 3.223 -7.797 -26.969 1 92.19 287 LYS B O 1
ATOM 6656 N N . LEU B 1 288 ? 2.258 -9.836 -26.609 1 92.19 288 LEU B N 1
ATOM 6657 C CA . LEU B 1 288 ? 0.932 -9.281 -26.359 1 92.19 288 LEU B CA 1
ATOM 6658 C C . LEU B 1 288 ? 0.792 -8.805 -24.922 1 92.19 288 LEU B C 1
ATOM 6660 O O . LEU B 1 288 ? 0.074 -7.84 -24.656 1 92.19 288 LEU B O 1
ATOM 6664 N N . ARG B 1 289 ? 1.384 -9.492 -23.969 1 90.56 289 ARG B N 1
ATOM 6665 C CA . ARG B 1 289 ? 1.143 -9.242 -22.547 1 90.56 289 ARG B CA 1
ATOM 6666 C C . ARG B 1 289 ? 2.404 -8.734 -21.859 1 90.56 289 ARG B C 1
ATOM 6668 O O . ARG B 1 289 ? 2.34 -8.195 -20.75 1 90.56 289 ARG B O 1
ATOM 6675 N N . GLY B 1 290 ? 3.504 -8.914 -22.438 1 85.81 290 GLY B N 1
ATOM 6676 C CA . GLY B 1 290 ? 4.762 -8.547 -21.812 1 85.81 290 GLY B CA 1
ATOM 6677 C C . GLY B 1 290 ? 5.445 -9.711 -21.125 1 85.81 290 GLY B C 1
ATOM 6678 O O . GLY B 1 290 ? 4.828 -10.758 -20.891 1 85.81 290 GLY B O 1
ATOM 6679 N N . ASP B 1 291 ? 6.574 -9.516 -20.625 1 76.31 291 ASP B N 1
ATOM 6680 C CA . ASP B 1 291 ? 7.418 -10.57 -20.062 1 76.31 291 ASP B CA 1
ATOM 6681 C C . ASP B 1 291 ? 7.016 -10.898 -18.625 1 76.31 291 ASP B C 1
ATOM 6683 O O . ASP B 1 291 ? 7.316 -11.984 -18.125 1 76.31 291 ASP B O 1
ATOM 6687 N N . ASP B 1 292 ? 6.297 -10.078 -18.062 1 73.38 292 ASP B N 1
ATOM 6688 C CA . ASP B 1 292 ? 6.02 -10.258 -16.641 1 73.38 292 ASP B CA 1
ATOM 6689 C C . ASP B 1 292 ? 4.586 -10.742 -16.422 1 73.38 292 ASP B C 1
ATOM 6691 O O . ASP B 1 292 ? 4.062 -10.648 -15.305 1 73.38 292 ASP B O 1
ATOM 6695 N N . ASP B 1 293 ? 4.035 -11.359 -17.438 1 84.75 293 ASP B N 1
ATOM 6696 C CA . ASP B 1 293 ? 2.672 -11.852 -17.266 1 84.75 293 ASP B CA 1
ATOM 6697 C C . ASP B 1 293 ? 2.658 -13.164 -16.484 1 84.75 293 ASP B C 1
ATOM 6699 O O . ASP B 1 293 ? 2.848 -14.242 -17.062 1 84.75 293 ASP B O 1
ATOM 6703 N N . THR B 1 294 ? 2.271 -13.094 -15.281 1 86.31 294 THR B N 1
ATOM 6704 C CA . THR B 1 294 ? 2.32 -14.258 -14.406 1 86.31 294 THR B CA 1
ATOM 6705 C C . THR B 1 294 ? 1.085 -15.133 -14.594 1 86.31 294 THR B C 1
ATOM 6707 O O . THR B 1 294 ? 1.128 -16.344 -14.352 1 86.31 294 THR B O 1
ATOM 6710 N N . TYR B 1 295 ? 0.054 -14.547 -15.047 1 88.56 295 TYR B N 1
ATOM 6711 C CA . TYR B 1 295 ? -1.196 -15.281 -15.188 1 88.56 295 TYR B CA 1
ATOM 6712 C C . TYR B 1 295 ? -1.1 -16.312 -16.312 1 88.56 295 TYR B C 1
ATOM 6714 O O . TYR B 1 295 ? -1.278 -17.5 -16.094 1 88.56 295 TYR B O 1
ATOM 6722 N N . PHE B 1 296 ? -0.727 -15.891 -17.469 1 92.25 296 PHE B N 1
ATOM 6723 C CA . PHE B 1 296 ? -0.599 -16.797 -18.609 1 92.25 296 PHE B CA 1
ATOM 6724 C C . PHE B 1 296 ? 0.524 -17.797 -18.375 1 92.25 296 PHE B C 1
ATOM 6726 O O . PHE B 1 296 ? 0.386 -18.984 -18.703 1 92.25 296 PHE B O 1
ATOM 6733 N N . ARG B 1 297 ? 1.559 -17.359 -17.797 1 91.94 297 ARG B N 1
ATOM 6734 C CA . ARG B 1 297 ? 2.727 -18.219 -17.609 1 91.94 297 ARG B CA 1
ATOM 6735 C C . ARG B 1 297 ? 2.416 -19.359 -16.641 1 91.94 297 ARG B C 1
ATOM 6737 O O . ARG B 1 297 ? 2.967 -20.453 -16.781 1 91.94 297 ARG B O 1
ATOM 6744 N N . SER B 1 298 ? 1.568 -19.062 -15.727 1 92.38 298 SER B N 1
ATOM 6745 C CA . SER B 1 298 ? 1.185 -20.125 -14.812 1 92.38 298 SER B CA 1
ATOM 6746 C C . SER B 1 298 ? 0.539 -21.281 -15.555 1 92.38 298 SER B C 1
ATOM 6748 O O . SER B 1 298 ? 0.768 -22.453 -15.227 1 92.38 298 SER B O 1
ATOM 6750 N N . TYR B 1 299 ? -0.191 -21.031 -16.562 1 93.62 299 TYR B N 1
ATOM 6751 C CA . TYR B 1 299 ? -0.834 -22.062 -17.375 1 93.62 299 TYR B CA 1
ATOM 6752 C C . TYR B 1 299 ? 0.163 -22.703 -18.312 1 93.62 299 TYR B C 1
ATOM 6754 O O . TYR B 1 299 ? 0.209 -23.938 -18.438 1 93.62 299 TYR B O 1
ATOM 6762 N N . SER B 1 300 ? 0.899 -21.828 -19 1 95 300 SER B N 1
ATOM 6763 C CA . SER B 1 300 ? 1.867 -22.344 -19.953 1 95 300 SER B CA 1
ATOM 6764 C C . SER B 1 300 ? 2.895 -23.25 -19.281 1 95 300 SER B C 1
ATOM 6766 O O . SER B 1 300 ? 3.26 -24.297 -19.812 1 95 300 SER B O 1
ATOM 6768 N N . ASN B 1 301 ? 3.334 -22.859 -18.109 1 93.56 301 ASN B N 1
ATOM 6769 C CA . ASN B 1 301 ? 4.32 -23.641 -17.375 1 93.56 301 ASN B CA 1
ATOM 6770 C C . ASN B 1 301 ? 3.764 -25 -16.969 1 93.56 301 ASN B C 1
ATOM 6772 O O . ASN B 1 301 ? 4.5 -25.984 -16.906 1 93.56 301 ASN B O 1
ATOM 6776 N N . LEU B 1 302 ? 2.514 -25.016 -16.641 1 94.56 302 LEU B N 1
ATOM 6777 C CA . LEU B 1 302 ? 1.868 -26.297 -16.344 1 94.56 302 LEU B CA 1
ATOM 6778 C C . LEU B 1 302 ? 1.976 -27.234 -17.547 1 94.56 302 LEU B C 1
ATOM 6780 O O . LEU B 1 302 ? 2.34 -28.406 -17.391 1 94.56 302 LEU B O 1
ATOM 6784 N N . LEU B 1 303 ? 1.698 -26.734 -18.734 1 96.19 303 LEU B N 1
ATOM 6785 C CA . LEU B 1 303 ? 1.755 -27.578 -19.922 1 96.19 303 LEU B CA 1
ATOM 6786 C C . LEU B 1 303 ? 3.189 -28 -20.219 1 96.19 303 LEU B C 1
ATOM 6788 O O . LEU B 1 303 ? 3.43 -29.125 -20.656 1 96.19 303 LEU B O 1
ATOM 6792 N N . HIS B 1 304 ? 4.098 -27.078 -20.016 1 95.88 304 HIS B N 1
ATOM 6793 C CA . HIS B 1 304 ? 5.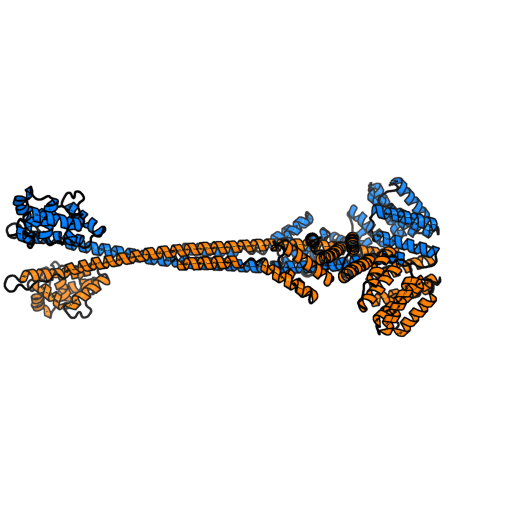5 -27.438 -20.188 1 95.88 304 HIS B CA 1
ATOM 6794 C C . HIS B 1 304 ? 5.891 -28.594 -19.266 1 95.88 304 HIS B C 1
ATOM 6796 O O . HIS B 1 304 ? 6.586 -29.516 -19.688 1 95.88 304 HIS B O 1
ATOM 6802 N N . ALA B 1 305 ? 5.418 -28.484 -18.094 1 94.75 305 ALA B N 1
ATOM 6803 C CA . ALA B 1 305 ? 5.73 -29.516 -17.109 1 94.75 305 ALA B CA 1
ATOM 6804 C C . ALA B 1 305 ? 5.125 -30.859 -17.531 1 94.75 305 ALA B C 1
ATOM 6806 O O . ALA B 1 305 ? 5.773 -31.906 -17.422 1 94.75 305 ALA B O 1
ATOM 6807 N N . ILE B 1 306 ? 3.967 -30.844 -18 1 95.38 306 ILE B N 1
ATOM 6808 C CA . ILE B 1 306 ? 3.273 -32.062 -18.406 1 95.38 306 ILE B CA 1
ATOM 6809 C C . ILE B 1 306 ? 3.949 -32.656 -19.641 1 95.38 306 ILE B C 1
ATOM 6811 O O . ILE B 1 306 ? 4.172 -33.875 -19.703 1 95.38 306 ILE B O 1
ATOM 6815 N N . ILE B 1 307 ? 4.246 -31.812 -20.594 1 96.25 307 ILE B N 1
ATOM 6816 C CA . ILE B 1 307 ? 4.922 -32.281 -21.797 1 96.25 307 ILE B CA 1
ATOM 6817 C C . ILE B 1 307 ? 6.27 -32.875 -21.438 1 96.25 307 ILE B C 1
ATOM 6819 O O . ILE B 1 307 ? 6.602 -33.969 -21.906 1 96.25 307 ILE B O 1
ATOM 6823 N N . ASP B 1 308 ? 7 -32.219 -20.625 1 94.56 308 ASP B N 1
ATOM 6824 C CA . ASP B 1 308 ? 8.297 -32.75 -20.188 1 94.56 308 ASP B CA 1
ATOM 6825 C C . ASP B 1 308 ? 8.156 -34.062 -19.469 1 94.56 308 ASP B C 1
ATOM 6827 O O . ASP B 1 308 ? 8.93 -35 -19.703 1 94.56 308 ASP B O 1
ATOM 6831 N N . PHE B 1 309 ? 7.215 -34.156 -18.609 1 93.94 309 PHE B N 1
ATOM 6832 C CA . PHE B 1 309 ? 6.965 -35.375 -17.875 1 93.94 309 PHE B CA 1
ATOM 6833 C C . PHE B 1 309 ? 6.605 -36.5 -18.844 1 93.94 309 PHE B C 1
ATOM 6835 O O . PHE B 1 309 ? 7.062 -37.656 -18.656 1 93.94 309 PHE B O 1
ATOM 6842 N N . THR B 1 310 ? 5.781 -36.156 -19.781 1 93.62 310 THR B N 1
ATOM 6843 C CA . THR B 1 310 ? 5.359 -37.188 -20.75 1 93.62 310 THR B CA 1
ATOM 6844 C C . THR B 1 310 ? 6.551 -37.656 -21.562 1 93.62 310 THR B C 1
ATOM 6846 O O . THR B 1 310 ? 6.625 -38.844 -21.906 1 93.62 310 THR B O 1
ATOM 6849 N N . GLN B 1 311 ? 7.449 -36.812 -21.797 1 93.38 311 GLN B N 1
ATOM 6850 C CA . GLN B 1 311 ? 8.594 -37.156 -22.641 1 93.38 311 GLN B CA 1
ATOM 6851 C C . GLN B 1 311 ? 9.68 -37.875 -21.844 1 93.38 311 GLN B C 1
ATOM 6853 O O . GLN B 1 311 ? 10.328 -38.781 -22.344 1 93.38 311 GLN B O 1
ATOM 6858 N N . THR B 1 312 ? 9.914 -37.469 -20.562 1 91.56 312 THR B N 1
ATOM 6859 C CA . THR B 1 312 ? 11.086 -37.938 -19.828 1 91.56 312 THR B CA 1
ATOM 6860 C C . THR B 1 312 ? 10.672 -38.938 -18.734 1 91.56 312 THR B C 1
ATOM 6862 O O . THR B 1 312 ? 11.5 -39.688 -18.219 1 91.56 312 THR B O 1
ATOM 6865 N N . GLY B 1 313 ? 9.422 -38.844 -18.328 1 90 313 GLY B N 1
ATOM 6866 C CA . GLY B 1 313 ? 8.953 -39.656 -17.219 1 90 313 GLY B CA 1
ATOM 6867 C C . GLY B 1 313 ? 9.367 -39.125 -15.867 1 90 313 GLY B C 1
ATOM 6868 O O . GLY B 1 313 ? 9.242 -39.812 -14.852 1 90 313 GLY B O 1
ATOM 6869 N N . ARG B 1 314 ? 9.891 -37.875 -15.914 1 92.12 314 ARG B N 1
ATOM 6870 C CA . ARG B 1 314 ? 10.367 -37.281 -14.68 1 92.12 314 ARG B CA 1
ATOM 6871 C C . ARG B 1 314 ? 9.766 -35.875 -14.484 1 92.12 314 ARG B C 1
ATOM 6873 O O . ARG B 1 314 ? 9.641 -35.125 -15.445 1 92.12 314 ARG B O 1
ATOM 6880 N N . ILE B 1 315 ? 9.477 -35.625 -13.227 1 91.5 315 ILE B N 1
ATOM 6881 C CA . ILE B 1 315 ? 8.914 -34.344 -12.891 1 91.5 315 ILE B CA 1
ATOM 6882 C C . ILE B 1 315 ? 10.039 -33.312 -12.742 1 91.5 315 ILE B C 1
ATOM 6884 O O . ILE B 1 315 ? 11.023 -33.562 -12.047 1 91.5 315 ILE B O 1
ATOM 6888 N N . LYS B 1 316 ? 9.906 -32.219 -13.383 1 87.25 316 LYS B N 1
ATOM 6889 C CA . LYS B 1 316 ? 10.812 -31.078 -13.219 1 87.25 316 LYS B CA 1
ATOM 6890 C C . LYS B 1 316 ? 10.086 -29.859 -12.656 1 87.25 316 LYS B C 1
ATOM 6892 O O . LYS B 1 316 ? 9.273 -29.234 -13.344 1 87.25 316 LYS B O 1
ATOM 6897 N N . LEU B 1 317 ? 10.484 -29.453 -11.492 1 88.25 317 LEU B N 1
ATOM 6898 C CA . LEU B 1 317 ? 9.805 -28.359 -10.812 1 88.25 317 LEU B CA 1
ATOM 6899 C C . LEU B 1 317 ? 10.32 -27 -11.305 1 88.25 317 LEU B C 1
ATOM 6901 O O . LEU B 1 317 ? 9.719 -25.969 -11.023 1 88.25 317 LEU B O 1
ATOM 6905 N N . MET B 1 318 ? 11.375 -26.984 -12.062 1 82.38 318 MET B N 1
ATOM 6906 C CA . MET B 1 318 ? 11.984 -25.75 -12.547 1 82.38 318 MET B CA 1
ATOM 6907 C C . MET B 1 318 ? 11 -24.953 -13.383 1 82.38 318 MET B C 1
ATOM 6909 O O . MET B 1 318 ? 11.102 -23.719 -13.461 1 82.38 318 MET B O 1
ATOM 6913 N N . HIS B 1 319 ? 10.008 -25.656 -13.922 1 81.56 319 HIS B N 1
ATOM 6914 C CA . HIS B 1 319 ? 9.023 -24.984 -14.758 1 81.56 319 HIS B CA 1
ATOM 6915 C C . HIS B 1 319 ? 8.18 -24.016 -13.953 1 81.56 319 HIS B C 1
ATOM 6917 O O . HIS B 1 319 ? 7.684 -23.016 -14.492 1 81.56 319 HIS B O 1
ATOM 6923 N N . ILE B 1 320 ? 8.031 -24.281 -12.656 1 88.62 320 ILE B N 1
ATOM 6924 C CA . ILE B 1 320 ? 7.105 -23.438 -11.906 1 88.62 320 ILE B CA 1
ATOM 6925 C C . ILE B 1 320 ? 7.855 -22.703 -10.797 1 88.62 320 ILE B C 1
ATOM 6927 O O . ILE B 1 320 ? 7.352 -21.734 -10.234 1 88.62 320 ILE B O 1
ATOM 6931 N N . ASN B 1 321 ? 9.047 -23.156 -10.477 1 88.19 321 ASN B N 1
ATOM 6932 C CA . ASN B 1 321 ? 9.805 -22.547 -9.383 1 88.19 321 ASN B CA 1
ATOM 6933 C C . ASN B 1 321 ? 10.016 -21.062 -9.594 1 88.19 321 ASN B C 1
ATOM 6935 O O . ASN B 1 321 ? 9.75 -20.25 -8.695 1 88.19 321 ASN B O 1
ATOM 6939 N N . GLY B 1 322 ? 10.469 -20.75 -10.781 1 85.75 322 GLY B N 1
ATOM 6940 C CA . GLY B 1 322 ? 10.758 -19.344 -11.07 1 85.75 322 GLY B CA 1
ATOM 6941 C C . GLY B 1 322 ? 9.547 -18.453 -10.922 1 85.75 322 GLY B C 1
ATOM 6942 O O . GLY B 1 322 ? 9.617 -17.391 -10.281 1 85.75 322 GLY B O 1
ATOM 6943 N N . LEU B 1 323 ? 8.5 -18.891 -11.43 1 88.56 323 LEU B N 1
ATOM 6944 C CA . LEU B 1 323 ? 7.27 -18.094 -11.383 1 88.56 323 LEU B CA 1
ATOM 6945 C C . LEU B 1 323 ? 6.758 -17.984 -9.945 1 88.56 323 LEU B C 1
ATOM 6947 O O . LEU B 1 323 ? 6.367 -16.906 -9.508 1 88.56 323 LEU B O 1
ATOM 6951 N N . ASN B 1 324 ? 6.723 -19.094 -9.234 1 88.69 324 ASN B N 1
ATOM 6952 C CA . ASN B 1 324 ? 6.238 -19.109 -7.855 1 88.69 324 ASN B CA 1
ATOM 6953 C C . ASN B 1 324 ? 7.07 -18.203 -6.953 1 88.69 324 ASN B C 1
ATOM 6955 O O . ASN B 1 324 ? 6.52 -17.438 -6.152 1 88.69 324 ASN B O 1
ATOM 6959 N N . ASN B 1 325 ? 8.32 -18.266 -7.145 1 85.56 325 ASN B N 1
ATOM 6960 C CA . ASN B 1 325 ? 9.203 -17.438 -6.34 1 85.56 325 ASN B CA 1
ATOM 6961 C C . ASN B 1 325 ? 9 -15.945 -6.637 1 85.56 325 ASN B C 1
ATOM 6963 O O . ASN B 1 325 ? 8.938 -15.133 -5.719 1 85.56 325 ASN B O 1
ATOM 6967 N N . ARG B 1 326 ? 8.938 -15.664 -7.875 1 84.88 326 ARG B N 1
ATOM 6968 C CA . ARG B 1 326 ? 8.734 -14.273 -8.258 1 84.88 326 ARG B CA 1
ATOM 6969 C C . ARG B 1 326 ? 7.406 -13.742 -7.738 1 84.88 326 ARG B C 1
ATOM 6971 O O . ARG B 1 326 ? 7.332 -12.617 -7.242 1 84.88 326 ARG B O 1
ATOM 6978 N N . GLN B 1 327 ? 6.391 -14.578 -7.859 1 86.06 327 GLN B N 1
ATOM 6979 C CA . GLN B 1 327 ? 5.074 -14.164 -7.383 1 86.06 327 GLN B CA 1
ATOM 6980 C C . GLN B 1 327 ? 5.066 -14 -5.863 1 86.06 327 GLN B C 1
ATOM 6982 O O . GLN B 1 327 ? 4.469 -13.055 -5.34 1 86.06 327 GLN B O 1
ATOM 6987 N N . GLY B 1 328 ? 5.711 -14.906 -5.234 1 84.94 328 GLY B N 1
ATOM 6988 C CA . GLY B 1 328 ? 5.816 -14.789 -3.787 1 84.94 328 GLY B CA 1
ATOM 6989 C C . GLY B 1 328 ? 6.555 -13.547 -3.338 1 84.94 328 GLY B C 1
ATOM 6990 O O . GLY B 1 328 ? 6.117 -12.859 -2.412 1 84.94 328 GLY B O 1
ATOM 6991 N N . GLU B 1 329 ? 7.59 -13.281 -4 1 84.62 329 GLU B N 1
ATOM 6992 C CA . GLU B 1 329 ? 8.383 -12.094 -3.674 1 84.62 329 GLU B CA 1
ATOM 6993 C C . GLU B 1 329 ? 7.609 -10.812 -3.963 1 84.62 329 GLU B C 1
ATOM 6995 O O . GLU B 1 329 ? 7.648 -9.867 -3.174 1 84.62 329 GLU B O 1
ATOM 7000 N N . ARG B 1 330 ? 7.016 -10.75 -5.055 1 83.56 330 ARG B N 1
ATOM 7001 C CA . ARG B 1 330 ? 6.219 -9.578 -5.406 1 83.56 330 ARG B CA 1
ATOM 7002 C C . ARG B 1 330 ? 5.125 -9.328 -4.379 1 83.56 330 ARG B C 1
ATOM 7004 O O . ARG B 1 330 ? 4.863 -8.188 -4.004 1 83.56 330 ARG B O 1
ATOM 7011 N N . TYR B 1 331 ? 4.484 -10.359 -3.996 1 84.75 331 TYR B N 1
ATOM 7012 C CA . TYR B 1 331 ? 3.428 -10.234 -2.998 1 84.75 331 TYR B CA 1
ATOM 7013 C C . TYR B 1 331 ? 3.982 -9.711 -1.679 1 84.75 331 TYR B C 1
ATOM 7015 O O . TYR B 1 331 ? 3.404 -8.812 -1.067 1 84.75 331 TYR B O 1
ATOM 7023 N N . ASN B 1 332 ? 5.082 -10.266 -1.276 1 85.06 332 ASN B N 1
ATOM 7024 C CA . ASN B 1 332 ? 5.707 -9.828 -0.032 1 85.06 332 ASN B CA 1
ATOM 7025 C C . ASN B 1 332 ? 6.141 -8.367 -0.103 1 85.06 332 ASN B C 1
ATOM 7027 O O . ASN B 1 332 ? 5.992 -7.621 0.866 1 85.06 332 ASN B O 1
ATOM 7031 N N . ARG B 1 333 ? 6.66 -8.023 -1.2 1 86.75 333 ARG B N 1
ATOM 7032 C CA . ARG B 1 333 ? 7.078 -6.637 -1.412 1 86.75 333 ARG B CA 1
ATOM 7033 C C . ARG B 1 333 ? 5.883 -5.691 -1.334 1 86.75 333 ARG B C 1
ATOM 7035 O O . ARG B 1 333 ? 5.973 -4.625 -0.72 1 86.75 333 ARG B O 1
ATOM 7042 N N . MET B 1 334 ? 4.836 -6.082 -1.945 1 85.5 334 MET B N 1
ATOM 7043 C CA . MET B 1 334 ? 3.637 -5.25 -1.936 1 85.5 334 MET B CA 1
ATOM 7044 C C . MET B 1 334 ? 3.074 -5.121 -0.524 1 85.5 334 MET B C 1
ATOM 7046 O O . MET B 1 334 ? 2.639 -4.043 -0.12 1 85.5 334 MET B O 1
ATOM 7050 N N . LYS B 1 335 ? 3.08 -6.195 0.186 1 84.31 335 LYS B N 1
ATOM 7051 C CA . LYS B 1 335 ? 2.607 -6.164 1.566 1 84.31 335 LYS B CA 1
ATOM 7052 C C . LYS B 1 335 ? 3.463 -5.234 2.422 1 84.31 335 LYS B C 1
ATOM 7054 O O . LYS B 1 335 ? 2.938 -4.438 3.201 1 84.31 335 LYS B O 1
ATOM 7059 N N . ALA B 1 336 ? 4.703 -5.348 2.236 1 86.69 336 ALA B N 1
ATOM 7060 C CA . ALA B 1 336 ? 5.617 -4.484 2.977 1 86.69 336 ALA B CA 1
ATOM 7061 C C . ALA B 1 336 ? 5.418 -3.02 2.598 1 86.69 336 ALA B C 1
ATOM 7063 O O . ALA B 1 336 ? 5.465 -2.137 3.457 1 86.69 336 ALA B O 1
ATOM 7064 N N . SER B 1 337 ? 5.262 -2.76 1.359 1 86.25 337 SER B N 1
ATOM 7065 C CA . SER B 1 337 ? 5.035 -1.399 0.883 1 86.25 337 SER B CA 1
ATOM 7066 C C . SER B 1 337 ? 3.732 -0.832 1.433 1 86.25 337 SER B C 1
ATOM 7068 O O . SER B 1 337 ? 3.656 0.353 1.768 1 86.25 337 SER B O 1
ATOM 7070 N N . GLN B 1 338 ? 2.729 -1.694 1.452 1 82.56 338 GLN B N 1
ATOM 7071 C CA . GLN B 1 338 ? 1.46 -1.268 2.033 1 82.56 338 GLN B CA 1
ATOM 7072 C C . GLN B 1 338 ? 1.631 -0.872 3.498 1 82.56 338 GLN B C 1
ATOM 7074 O O . GLN B 1 338 ? 1.13 0.169 3.928 1 82.56 338 GLN B O 1
ATOM 7079 N N . TRP B 1 339 ? 2.318 -1.623 4.219 1 83.31 339 TRP B N 1
ATOM 7080 C CA . TRP B 1 339 ? 2.566 -1.336 5.625 1 83.31 339 TRP B CA 1
ATOM 7081 C C . TRP B 1 339 ? 3.338 -0.03 5.789 1 83.31 339 TRP B C 1
ATOM 7083 O O . TRP B 1 339 ? 3.045 0.764 6.684 1 83.31 339 TRP B O 1
ATOM 7093 N N . GLU B 1 340 ? 4.293 0.103 4.957 1 83.62 340 GLU B N 1
ATOM 7094 C CA . GLU B 1 340 ? 5.082 1.33 5.02 1 83.62 340 GLU B CA 1
ATOM 7095 C C . GLU B 1 340 ? 4.23 2.551 4.684 1 83.62 340 GLU B C 1
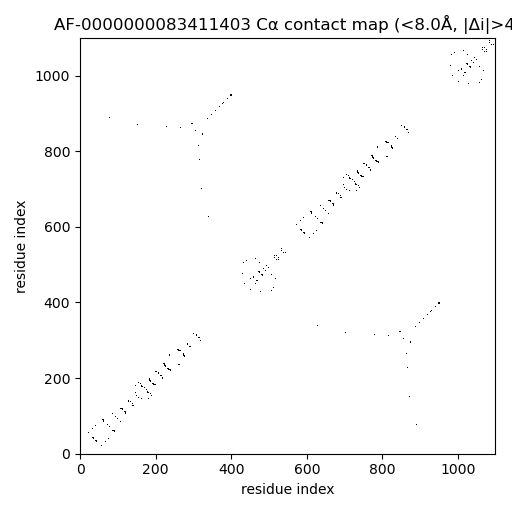ATOM 7097 O O . GLU B 1 340 ? 4.371 3.604 5.309 1 83.62 340 GLU B O 1
ATOM 7102 N N . SER B 1 341 ? 3.432 2.453 3.738 1 79.94 341 SER B N 1
ATOM 7103 C CA . SER B 1 341 ? 2.537 3.543 3.365 1 79.94 341 SER B CA 1
ATOM 7104 C C . SER B 1 341 ? 1.57 3.877 4.496 1 79.94 341 SER B C 1
ATOM 7106 O O . SER B 1 341 ? 1.299 5.051 4.762 1 79.94 341 SER B O 1
ATOM 7108 N N . GLU B 1 342 ? 1.058 2.854 5.129 1 78.44 342 GLU B N 1
ATOM 7109 C CA . GLU B 1 342 ? 0.169 3.062 6.27 1 78.44 342 GLU B CA 1
ATOM 7110 C C . GLU B 1 342 ? 0.901 3.742 7.422 1 78.44 342 GLU B C 1
ATOM 7112 O O . GLU B 1 342 ? 0.351 4.633 8.07 1 78.44 342 GLU B O 1
ATOM 7117 N N . ARG B 1 343 ? 2.072 3.248 7.641 1 80.44 343 ARG B N 1
ATOM 7118 C CA . ARG B 1 343 ? 2.893 3.885 8.664 1 80.44 343 ARG B CA 1
ATOM 7119 C C . ARG B 1 343 ? 3.158 5.348 8.32 1 80.44 343 ARG B C 1
ATOM 7121 O O . ARG B 1 343 ? 3.084 6.219 9.195 1 80.44 343 ARG B O 1
ATOM 7128 N N . GLY B 1 344 ? 3.51 5.594 7.109 1 78.56 344 GLY B N 1
ATOM 7129 C CA . GLY B 1 344 ? 3.713 6.961 6.652 1 78.56 344 GLY B CA 1
ATOM 7130 C C . GLY B 1 344 ? 2.475 7.828 6.793 1 78.56 344 GLY B C 1
ATOM 7131 O O . GLY B 1 344 ? 2.562 8.977 7.227 1 78.56 344 GLY B O 1
ATOM 7132 N N . ALA B 1 345 ? 1.325 7.293 6.484 1 76.62 345 ALA B N 1
ATOM 7133 C CA . ALA B 1 345 ? 0.062 8.016 6.605 1 76.62 345 ALA B CA 1
ATOM 7134 C C . ALA B 1 345 ? -0.234 8.359 8.062 1 76.62 345 ALA B C 1
ATOM 7136 O O . ALA B 1 345 ? -0.678 9.469 8.367 1 76.62 345 ALA B O 1
ATOM 7137 N N . LEU B 1 346 ? 0.005 7.449 8.922 1 77.62 346 LEU B N 1
ATOM 7138 C CA . LEU B 1 346 ? -0.213 7.676 10.344 1 77.62 346 LEU B CA 1
ATOM 7139 C C . LEU B 1 346 ? 0.709 8.773 10.867 1 77.62 346 LEU B C 1
ATOM 7141 O O . LEU B 1 346 ? 0.294 9.609 11.672 1 77.62 346 LEU B O 1
ATOM 7145 N N . HIS B 1 347 ? 1.878 8.734 10.43 1 81.75 347 HIS B N 1
ATOM 7146 C CA . HIS B 1 347 ? 2.826 9.773 10.812 1 81.75 347 HIS B CA 1
ATOM 7147 C C . HIS B 1 347 ? 2.375 11.148 10.328 1 81.75 347 HIS B C 1
ATOM 7149 O O . HIS B 1 347 ? 2.461 12.133 11.062 1 81.75 347 HIS B O 1
ATOM 7155 N N . GLN B 1 348 ? 1.946 11.211 9.148 1 79.06 348 GLN B N 1
ATOM 7156 C CA . GLN B 1 348 ? 1.464 12.469 8.594 1 79.06 348 GLN B CA 1
ATOM 7157 C C . GLN B 1 348 ? 0.212 12.953 9.32 1 79.06 348 GLN B C 1
ATOM 7159 O O . GLN B 1 348 ? 0.032 14.148 9.531 1 79.06 348 GLN B O 1
ATOM 7164 N N . GLN B 1 349 ? -0.625 12.008 9.617 1 79.25 349 GLN B N 1
ATOM 7165 C CA . GLN B 1 349 ? -1.811 12.359 10.391 1 79.25 349 GLN B CA 1
ATOM 7166 C C . GLN B 1 349 ? -1.429 12.93 11.75 1 79.25 349 GLN B C 1
ATOM 7168 O O . GLN B 1 349 ? -2.018 13.914 12.203 1 79.25 349 GLN B O 1
ATOM 7173 N N . ASN B 1 350 ? -0.521 12.336 12.359 1 82 350 ASN B N 1
ATOM 7174 C CA . ASN B 1 350 ? -0.046 12.836 13.641 1 82 350 ASN B CA 1
ATOM 7175 C C . ASN B 1 350 ? 0.583 14.219 13.508 1 82 350 ASN B C 1
ATOM 7177 O O . ASN B 1 350 ? 0.383 15.086 14.367 1 82 350 ASN B O 1
ATOM 7181 N N . TRP B 1 351 ? 1.282 14.359 12.484 1 83.81 351 TRP B N 1
ATOM 7182 C CA . TRP B 1 351 ? 1.88 15.664 12.219 1 83.81 351 TRP B CA 1
ATOM 7183 C C . TRP B 1 351 ? 0.803 16.719 11.969 1 83.81 351 TRP B C 1
ATOM 7185 O O . TRP B 1 351 ? 0.897 17.844 12.477 1 83.81 351 TRP B O 1
ATOM 7195 N N . ALA B 1 352 ? -0.166 16.359 11.234 1 81.31 352 ALA B N 1
ATOM 7196 C CA . ALA B 1 352 ? -1.276 17.266 10.961 1 81.31 352 ALA B CA 1
ATOM 7197 C C . ALA B 1 352 ? -2.014 17.625 12.25 1 81.31 352 ALA B C 1
ATOM 7199 O O . ALA B 1 352 ? -2.398 18.781 12.453 1 81.31 352 ALA B O 1
ATOM 7200 N N . LEU B 1 353 ? -2.154 16.672 13.078 1 82.38 353 LEU B N 1
ATOM 7201 C CA . LEU B 1 353 ? -2.811 16.922 14.359 1 82.38 353 LEU B CA 1
ATOM 7202 C C . LEU B 1 353 ? -1.975 17.859 15.227 1 82.38 353 LEU B C 1
ATOM 7204 O O . LEU B 1 353 ? -2.518 18.734 15.906 1 82.38 353 LEU B O 1
ATOM 7208 N N . ALA B 1 354 ? -0.719 17.625 15.211 1 83.94 354 ALA B N 1
ATOM 7209 C CA . ALA B 1 354 ? 0.17 18.5 15.977 1 83.94 354 ALA B CA 1
ATOM 7210 C C . ALA B 1 354 ? 0.12 19.938 15.445 1 83.94 354 ALA B C 1
ATOM 7212 O O . ALA B 1 354 ? 0.081 20.891 16.219 1 83.94 354 ALA B O 1
ATOM 7213 N N . LEU B 1 355 ? 0.063 20.078 14.172 1 83.69 355 LEU B N 1
ATOM 7214 C CA . LEU B 1 355 ? -0.022 21.391 13.555 1 83.69 355 LEU B CA 1
ATOM 7215 C C . LEU B 1 355 ? -1.362 22.047 13.859 1 83.69 355 LEU B C 1
ATOM 7217 O O . LEU B 1 355 ? -1.428 23.266 14.078 1 83.69 355 LEU B O 1
ATOM 7221 N N . LYS B 1 356 ? -2.359 21.234 13.844 1 82.88 356 LYS B N 1
ATOM 7222 C CA . LYS B 1 356 ? -3.678 21.75 14.188 1 82.88 356 LYS B CA 1
ATOM 7223 C C . LYS B 1 356 ? -3.709 22.25 15.633 1 82.88 356 LYS B C 1
ATOM 7225 O O . LYS B 1 356 ? -4.242 23.312 15.914 1 82.88 356 LYS B O 1
ATOM 7230 N N . ALA B 1 357 ? -3.141 21.469 16.484 1 84.44 357 ALA B N 1
ATOM 7231 C CA . ALA B 1 357 ? -3.059 21.875 17.891 1 84.44 357 ALA B CA 1
ATOM 7232 C C . ALA B 1 357 ? -2.254 23.172 18.031 1 84.44 357 ALA B C 1
ATOM 7234 O O . ALA B 1 357 ? -2.625 24.047 18.797 1 84.44 357 ALA B O 1
ATOM 7235 N N . GLU B 1 358 ? -1.211 23.266 17.344 1 83.5 358 GLU B N 1
ATOM 7236 C CA . GLU B 1 358 ? -0.395 24.469 17.375 1 83.5 358 GLU B CA 1
ATOM 7237 C C . GLU B 1 358 ? -1.171 25.672 16.828 1 83.5 358 GLU B C 1
ATOM 7239 O O . GLU B 1 358 ? -1.091 26.766 17.391 1 83.5 358 GLU B O 1
ATOM 7244 N N . SER B 1 359 ? -1.864 25.453 15.828 1 84 359 SER B N 1
ATOM 7245 C CA . SER B 1 359 ? -2.67 26.531 15.242 1 84 359 SER B CA 1
ATOM 7246 C C . SER B 1 359 ? -3.752 27 16.203 1 84 359 SER B C 1
ATOM 7248 O O . SER B 1 359 ? -4.012 28.203 16.328 1 84 359 SER B O 1
ATOM 7250 N N . GLU B 1 360 ? -4.332 26.062 16.844 1 83.12 360 GLU B N 1
ATOM 7251 C CA . GLU B 1 360 ? -5.344 26.422 17.844 1 83.12 360 GLU B CA 1
ATOM 7252 C C . GLU B 1 360 ? -4.73 27.188 19 1 83.12 360 GLU B C 1
ATOM 7254 O O . GLU B 1 360 ? -5.332 28.141 19.516 1 83.12 360 GLU B O 1
ATOM 7259 N N . HIS B 1 361 ? -3.592 26.812 19.406 1 84.62 361 HIS B N 1
ATOM 7260 C CA . HIS B 1 361 ? -2.895 27.531 20.469 1 84.62 361 HIS B CA 1
ATOM 7261 C C . HIS B 1 361 ? -2.564 28.953 20.047 1 84.62 361 HIS B C 1
ATOM 7263 O O . HIS B 1 361 ? -2.705 29.891 20.828 1 84.62 361 HIS B O 1
ATOM 7269 N N . LYS B 1 362 ? -2.193 29.078 18.859 1 84.69 362 LYS B N 1
ATOM 7270 C CA . LYS B 1 362 ? -1.885 30.422 18.359 1 84.69 362 LYS B CA 1
ATOM 7271 C C . LYS B 1 362 ? -3.143 31.281 18.266 1 84.69 362 LYS B C 1
ATOM 7273 O O . LYS B 1 362 ? -3.096 32.5 18.5 1 84.69 362 LYS B O 1
ATOM 7278 N N . THR B 1 363 ? -4.184 30.625 17.922 1 84.31 363 THR B N 1
ATOM 7279 C CA . THR B 1 363 ? -5.449 31.344 17.906 1 84.31 363 THR B CA 1
ATOM 7280 C C . THR B 1 363 ? -5.801 31.844 19.297 1 84.31 363 THR B C 1
ATOM 7282 O O . THR B 1 363 ? -6.25 33 19.469 1 84.31 363 THR B O 1
ATOM 7285 N N . VAL B 1 364 ? -5.531 31.047 20.281 1 84.62 364 VAL B N 1
ATOM 7286 C CA . VAL B 1 364 ? -5.785 31.438 21.656 1 84.62 364 VAL B CA 1
ATOM 7287 C C . VAL B 1 364 ? -4.855 32.562 22.047 1 84.62 364 VAL B C 1
ATOM 7289 O O . VAL B 1 364 ? -5.277 33.531 22.703 1 84.62 364 VAL B O 1
ATOM 7292 N N . ILE B 1 365 ? -3.699 32.531 21.609 1 83.88 365 ILE B N 1
ATOM 7293 C CA . ILE B 1 365 ? -2.734 33.562 21.906 1 83.88 365 ILE B CA 1
ATOM 7294 C C . ILE B 1 365 ? -3.172 34.875 21.266 1 83.88 365 ILE B C 1
ATOM 7296 O O . ILE B 1 365 ? -3.1 35.938 21.891 1 83.88 365 ILE B O 1
ATOM 7300 N N . ILE B 1 366 ? -3.637 34.812 20.094 1 83.88 366 ILE B N 1
ATOM 7301 C CA . ILE B 1 366 ? -4.129 36 19.391 1 83.88 366 ILE B CA 1
ATOM 7302 C C . ILE B 1 366 ? -5.297 36.594 20.172 1 83.88 366 ILE B C 1
ATOM 7304 O O . ILE B 1 366 ? -5.359 37.812 20.359 1 83.88 366 ILE B O 1
ATOM 7308 N N . LEU B 1 367 ? -6.129 35.719 20.656 1 82.56 367 LEU B N 1
ATOM 7309 C CA . LEU B 1 367 ? -7.285 36.188 21.406 1 82.56 367 LEU B CA 1
ATOM 7310 C C . LEU B 1 367 ? -6.855 36.844 22.719 1 82.56 367 LEU B C 1
ATOM 7312 O O . LEU B 1 367 ? -7.387 37.875 23.109 1 82.56 367 LEU B O 1
ATOM 7316 N N . ILE B 1 368 ? -5.859 36.312 23.359 1 82.44 368 ILE B N 1
ATOM 7317 C CA . ILE B 1 368 ? -5.367 36.844 24.625 1 82.44 368 ILE B CA 1
ATOM 7318 C C . ILE B 1 368 ? -4.695 38.188 24.406 1 82.44 368 ILE B C 1
ATOM 7320 O O . ILE B 1 368 ? -4.969 39.156 25.125 1 82.44 368 ILE B O 1
ATOM 7324 N N . ILE B 1 369 ? -3.92 38.312 23.406 1 81.94 369 ILE B N 1
ATOM 7325 C CA . ILE B 1 369 ? -3.219 39.562 23.109 1 81.94 369 ILE B CA 1
ATOM 7326 C C . ILE B 1 369 ? -4.227 40.656 22.766 1 81.94 369 ILE B C 1
ATOM 7328 O O . ILE B 1 369 ? -4.09 41.781 23.203 1 81.94 369 ILE B O 1
ATOM 7332 N N . SER B 1 370 ? -5.211 40.25 22.031 1 82.94 370 SER B N 1
ATOM 7333 C CA . SER B 1 370 ? -6.234 41.219 21.656 1 82.94 370 SER B CA 1
ATOM 7334 C C . SER B 1 370 ? -7.004 41.719 22.875 1 82.94 370 SER B C 1
ATOM 7336 O O . SER B 1 370 ? -7.301 42.906 22.984 1 82.94 370 SER B O 1
ATOM 7338 N N . LEU B 1 371 ? -7.246 40.812 23.812 1 82.69 371 LEU B N 1
ATOM 7339 C CA . LEU B 1 371 ? -7.945 41.188 25.047 1 82.69 371 LEU B CA 1
ATOM 7340 C C . LEU B 1 371 ? -7.082 42.094 25.906 1 82.69 371 LEU B C 1
ATOM 7342 O O . LEU B 1 371 ? -7.57 43.094 26.438 1 82.69 371 LEU B O 1
ATOM 7346 N N . VAL B 1 372 ? -5.848 41.844 25.984 1 81 372 VAL B N 1
ATOM 7347 C CA . VAL B 1 372 ? -4.922 42.625 26.781 1 81 372 VAL B CA 1
ATOM 7348 C C . VAL B 1 372 ? -4.762 44.031 26.156 1 81 372 VAL B C 1
ATOM 7350 O O . VAL B 1 372 ? -4.738 45.031 26.859 1 81 372 VAL B O 1
ATOM 7353 N N . THR B 1 373 ? -4.73 44 24.875 1 82.12 373 THR B N 1
ATOM 7354 C CA . THR B 1 373 ? -4.609 45.281 24.172 1 82.12 373 THR B CA 1
ATOM 7355 C C . THR B 1 373 ? -5.848 46.156 24.406 1 82.12 373 THR B C 1
ATOM 7357 O O . THR B 1 373 ? -5.734 47.344 24.625 1 82.12 373 THR B O 1
ATOM 7360 N N . LEU B 1 374 ? -6.938 45.531 24.422 1 82.19 374 LEU B N 1
ATOM 7361 C CA . LEU B 1 374 ? -8.172 46.281 24.656 1 82.19 374 LEU B CA 1
ATOM 7362 C C . LEU B 1 374 ? -8.227 46.812 26.078 1 82.19 374 LEU B C 1
ATOM 7364 O O . LEU B 1 374 ? -8.664 47.938 26.312 1 82.19 374 LEU B O 1
ATOM 7368 N N . LEU B 1 375 ? -7.672 46.125 27 1 82.69 375 LEU B N 1
ATOM 7369 C CA . LEU B 1 375 ? -7.652 46.531 28.391 1 82.69 375 LEU B CA 1
ATOM 7370 C C . LEU B 1 375 ? -6.676 47.688 28.609 1 82.69 375 LEU B C 1
ATOM 7372 O O . LEU B 1 375 ? -6.98 48.656 29.312 1 82.69 375 LEU B O 1
ATOM 7376 N N . VAL B 1 376 ? -5.57 47.625 27.984 1 80.06 376 VAL B N 1
ATOM 7377 C CA . VAL B 1 376 ? -4.555 48.656 28.094 1 80.06 376 VAL B CA 1
ATOM 7378 C C . VAL B 1 376 ? -5.059 49.938 27.438 1 80.06 376 VAL B C 1
ATOM 7380 O O . VAL B 1 376 ? -4.867 51.031 27.969 1 80.06 376 VAL B O 1
ATOM 7383 N N . LEU B 1 377 ? -5.746 49.812 26.344 1 81.94 377 LEU B N 1
ATOM 7384 C CA . LEU B 1 377 ? -6.312 50.938 25.656 1 81.94 377 LEU B CA 1
ATOM 7385 C C . LEU B 1 377 ? -7.41 51.594 26.5 1 81.94 377 LEU B C 1
ATOM 7387 O O . LEU B 1 377 ? -7.492 52.844 26.578 1 81.94 377 LEU B O 1
ATOM 7391 N N . ALA B 1 378 ? -8.18 50.812 27.125 1 82.62 378 ALA B N 1
ATOM 7392 C CA . ALA B 1 378 ? -9.234 51.344 28 1 82.62 378 ALA B CA 1
ATOM 7393 C C . ALA B 1 378 ? -8.641 52.062 29.203 1 82.62 378 ALA B C 1
ATOM 7395 O O . ALA B 1 378 ? -9.125 53.125 29.594 1 82.62 378 ALA B O 1
ATOM 7396 N N . GLY B 1 379 ? -7.598 51.562 29.688 1 80.25 379 GLY B N 1
ATOM 7397 C CA . GLY B 1 379 ? -6.918 52.219 30.812 1 80.25 379 GLY B CA 1
ATOM 7398 C C . GLY B 1 379 ? -6.27 53.531 30.438 1 80.25 379 GLY B C 1
ATOM 7399 O O . GLY B 1 379 ? -6.395 54.531 31.172 1 80.25 379 GLY B O 1
ATOM 7400 N N . ALA B 1 380 ? -5.672 53.562 29.328 1 82.25 380 ALA B N 1
ATOM 7401 C CA . ALA B 1 380 ? -5.035 54.781 28.859 1 82.25 380 ALA B CA 1
ATOM 7402 C C . ALA B 1 380 ? -6.07 55.875 28.594 1 82.25 380 ALA B C 1
ATOM 7404 O O . ALA B 1 380 ? -5.871 57.031 28.953 1 82.25 380 ALA B O 1
ATOM 7405 N N . LEU B 1 381 ? -7.129 55.5 28.031 1 83.38 381 LEU B N 1
ATOM 7406 C CA . LEU B 1 381 ? -8.195 56.469 27.766 1 83.38 381 LEU B CA 1
ATOM 7407 C C . LEU B 1 381 ? -8.766 57.031 29.062 1 83.38 381 LEU B C 1
ATOM 7409 O O . LEU B 1 381 ? -9.055 58.219 29.156 1 83.38 381 LEU B O 1
ATOM 7413 N N . TRP B 1 382 ? -8.781 56.156 30.062 1 84.44 382 TRP B N 1
ATOM 7414 C CA . TRP B 1 382 ? -9.281 56.594 31.375 1 84.44 382 TRP B CA 1
ATOM 7415 C C . TRP B 1 382 ? -8.344 57.594 32.031 1 84.44 382 TRP B C 1
ATOM 7417 O O . TRP B 1 382 ? -8.789 58.625 32.531 1 84.44 382 TRP B O 1
ATOM 7427 N N . ILE B 1 383 ? -7.121 57.469 31.875 1 85.06 383 ILE B N 1
ATOM 7428 C CA . ILE B 1 383 ? -6.125 58.344 32.469 1 85.06 383 ILE B CA 1
ATOM 7429 C C . ILE B 1 383 ? -6.129 59.688 31.734 1 85.06 383 ILE B C 1
ATOM 7431 O O . ILE B 1 383 ? -6.062 60.75 32.344 1 85.06 383 ILE B O 1
ATOM 7435 N N . ILE B 1 384 ? -6.297 59.656 30.516 1 83.88 384 ILE B N 1
ATOM 7436 C CA . ILE B 1 384 ? -6.309 60.875 29.703 1 83.88 384 ILE B CA 1
ATOM 7437 C C . ILE B 1 384 ? -7.543 61.688 30.047 1 83.88 384 ILE B C 1
ATOM 7439 O O . ILE B 1 384 ? -7.453 62.938 30.188 1 83.88 384 ILE B O 1
ATOM 7443 N N . ILE B 1 385 ? -8.609 61.062 30.312 1 84 385 ILE B N 1
ATOM 7444 C CA . ILE B 1 385 ? -9.852 61.781 30.609 1 84 385 ILE B CA 1
ATOM 7445 C C . ILE B 1 385 ? -9.75 62.438 31.984 1 84 385 ILE B C 1
ATOM 7447 O O . ILE B 1 385 ? -10.156 63.594 32.188 1 84 385 ILE B O 1
ATOM 7451 N N . ILE B 1 386 ? -9.078 61.75 32.906 1 84.12 386 ILE B N 1
ATOM 7452 C CA . ILE B 1 386 ? -8.945 62.25 34.25 1 84.12 386 ILE B CA 1
ATOM 7453 C C . ILE B 1 386 ? -8.016 63.469 34.25 1 84.12 386 ILE B C 1
ATOM 7455 O O . ILE B 1 386 ? -8.32 64.5 34.875 1 84.12 386 ILE B O 1
ATOM 7459 N N . HIS B 1 387 ? -7.008 63.469 33.438 1 84.19 387 HIS B N 1
ATOM 7460 C CA . HIS B 1 387 ? -6.051 64.562 33.406 1 84.19 387 HIS B CA 1
ATOM 7461 C C . HIS B 1 387 ? -6.621 65.75 32.656 1 84.19 387 HIS B C 1
ATOM 7463 O O . HIS B 1 387 ? -6.371 66.938 33.031 1 84.19 387 HIS B O 1
ATOM 7469 N N . ARG B 1 388 ? -7.41 65.5 31.75 1 82.56 388 ARG B N 1
ATOM 7470 C CA . ARG B 1 388 ? -8.047 66.562 31 1 82.56 388 ARG B CA 1
ATOM 7471 C C . ARG B 1 388 ? -9.062 67.312 31.875 1 82.56 388 ARG B C 1
ATOM 7473 O O . ARG B 1 388 ? -9.172 68.562 31.812 1 82.56 388 ARG B O 1
ATOM 7480 N N . GLN B 1 389 ? -9.711 66.688 32.781 1 83.56 389 GLN B N 1
ATOM 7481 C CA . GLN B 1 389 ? -10.664 67.312 33.688 1 83.56 389 GLN B CA 1
ATOM 7482 C C . GLN B 1 389 ? -9.953 68.188 34.719 1 83.56 389 GLN B C 1
ATOM 7484 O O . GLN B 1 389 ? -10.383 69.25 35.031 1 83.56 389 GLN B O 1
ATOM 7489 N N . ARG B 1 390 ? -8.852 67.688 35.125 1 83.12 390 ARG B N 1
ATOM 7490 C CA . ARG B 1 390 ? -8.07 68.438 36.094 1 83.12 390 ARG B CA 1
ATOM 7491 C C . ARG B 1 390 ? -7.469 69.688 35.5 1 83.12 390 ARG B C 1
ATOM 7493 O O . ARG B 1 390 ? -7.406 70.75 36.156 1 83.12 390 ARG B O 1
ATOM 7500 N N . GLU B 1 391 ? -7.121 69.562 34.281 1 80.88 391 GLU B N 1
ATOM 7501 C CA . GLU B 1 391 ? -6.598 70.75 33.562 1 80.88 391 GLU B CA 1
ATOM 7502 C C . GLU B 1 391 ? -7.676 71.812 33.375 1 80.88 391 GLU B C 1
ATOM 7504 O O . GLU B 1 391 ? -7.41 73 33.531 1 80.88 391 GLU B O 1
ATOM 7509 N N . ARG B 1 392 ? -8.828 71.438 33.125 1 79.69 392 ARG B N 1
ATOM 7510 C CA . ARG B 1 392 ? -9.93 72.375 32.969 1 79.69 392 ARG B CA 1
ATOM 7511 C C . ARG B 1 392 ? -10.273 73.062 34.281 1 79.69 392 ARG B C 1
ATOM 7513 O O . ARG B 1 392 ? -10.523 74.25 34.312 1 79.69 392 ARG B O 1
ATOM 7520 N N . GLU B 1 393 ? -10.117 72.438 35.344 1 82.62 393 GLU B N 1
ATOM 7521 C CA . GLU B 1 393 ? -10.375 73 36.656 1 82.62 393 GLU B CA 1
ATOM 7522 C C . GLU B 1 393 ? -9.289 74 37.062 1 82.62 393 GLU B C 1
ATOM 7524 O O . GLU B 1 393 ? -9.578 75.062 37.594 1 82.62 393 GLU B O 1
ATOM 7529 N N . ASN B 1 394 ? -8.102 73.625 36.625 1 82.62 394 ASN B N 1
ATOM 7530 C CA . ASN B 1 394 ? -6.996 74.562 36.938 1 82.62 394 ASN B CA 1
ATOM 7531 C C . ASN B 1 394 ? -7.051 75.812 36.094 1 82.62 394 ASN B C 1
ATOM 7533 O O . ASN B 1 394 ? -6.762 76.875 36.562 1 82.62 394 ASN B O 1
ATOM 7537 N N . GLU B 1 395 ? -7.504 75.688 35 1 81.81 395 GLU B N 1
ATOM 7538 C CA . GLU B 1 395 ? -7.652 76.812 34.125 1 81.81 395 GLU B CA 1
ATOM 7539 C C . GLU B 1 395 ? -8.773 77.75 34.594 1 81.81 395 GLU B C 1
ATOM 7541 O O . GLU B 1 395 ? -8.633 79 34.562 1 81.81 395 GLU B O 1
ATOM 7546 N N . GLU B 1 396 ? -9.758 77.25 35.125 1 80.81 396 GLU B N 1
ATOM 7547 C CA . GLU B 1 396 ? -10.836 78.062 35.719 1 80.81 396 GLU B CA 1
ATOM 7548 C C . GLU B 1 396 ? -10.391 78.812 36.969 1 80.81 396 GLU B C 1
ATOM 7550 O O . GLU B 1 396 ? -10.727 79.938 37.219 1 80.81 396 GLU B O 1
ATOM 7555 N N . ARG B 1 397 ? -9.617 78.125 37.656 1 80 397 ARG B N 1
ATOM 7556 C CA . ARG B 1 397 ? -9.078 78.75 38.875 1 80 397 ARG B CA 1
ATOM 7557 C C . ARG B 1 397 ? -8.109 79.875 38.531 1 80 397 ARG B C 1
ATOM 7559 O O . ARG B 1 397 ? -8.109 80.875 39.188 1 80 397 ARG B O 1
ATOM 7566 N N . ILE B 1 398 ? -7.391 79.562 37.531 1 82.38 398 ILE B N 1
ATOM 7567 C CA . ILE B 1 398 ? -6.453 80.625 37.094 1 82.38 398 ILE B CA 1
ATOM 7568 C C . ILE B 1 398 ? -7.223 81.812 36.594 1 82.38 398 ILE B C 1
ATOM 7570 O O . ILE B 1 398 ? -6.875 82.938 36.875 1 82.38 398 ILE B O 1
ATOM 7574 N N . GLU B 1 399 ? -8.242 81.562 35.906 1 79.5 399 GLU B N 1
ATOM 7575 C CA . GLU B 1 399 ? -9.062 82.688 35.406 1 79.5 399 GLU B CA 1
ATOM 7576 C C . GLU B 1 399 ? -9.75 83.438 36.562 1 79.5 399 GLU B C 1
ATOM 7578 O O . GLU B 1 399 ? -9.812 84.625 36.531 1 79.5 399 GLU B O 1
ATOM 7583 N N . ALA B 1 400 ? -10.109 82.75 37.5 1 77.69 400 ALA B N 1
ATOM 7584 C CA . ALA B 1 400 ? -10.758 83.375 38.656 1 77.69 400 ALA B CA 1
ATOM 7585 C C . ALA B 1 400 ? -9.758 84.188 39.469 1 77.69 400 ALA B C 1
ATOM 7587 O O . ALA B 1 400 ? -10.047 85.312 39.875 1 77.69 400 ALA B O 1
ATOM 7588 N N . LEU B 1 401 ? -8.617 83.625 39.562 1 77.56 401 LEU B N 1
ATOM 7589 C CA . LEU B 1 401 ? -7.582 84.312 40.312 1 77.56 401 LEU B CA 1
ATOM 7590 C C . LEU B 1 401 ? -7.051 85.5 39.531 1 77.56 401 LEU B C 1
ATOM 7592 O O . LEU B 1 401 ? -6.777 86.562 40.125 1 77.56 401 LEU B O 1
ATOM 7596 N N . GLN B 1 402 ? -7.113 85.375 38.344 1 75.12 402 GLN B N 1
ATOM 7597 C CA . GLN B 1 402 ? -6.691 86.5 37.5 1 75.12 402 GLN B CA 1
ATOM 7598 C C . GLN B 1 402 ? -7.73 87.625 37.5 1 75.12 402 GLN B C 1
ATOM 7600 O O . GLN B 1 402 ? -7.383 88.75 37.531 1 75.12 402 GLN B O 1
ATOM 7605 N N . LYS B 1 403 ? -8.922 87.25 37.5 1 70.56 403 LYS B N 1
ATOM 7606 C CA . LYS B 1 403 ? -9.992 88.25 37.594 1 70.56 403 LYS B CA 1
ATOM 7607 C C . LYS B 1 403 ? -9.961 88.938 38.938 1 70.56 403 LYS B C 1
ATOM 7609 O O . LYS B 1 403 ? -10.156 90.188 39 1 70.56 403 LYS B O 1
ATOM 7614 N N . MET B 1 404 ? -9.656 88.375 39.875 1 67.88 404 MET B N 1
ATOM 7615 C CA . MET B 1 404 ? -9.555 88.938 41.219 1 67.88 404 MET B CA 1
ATOM 7616 C C . MET B 1 404 ? -8.359 89.938 41.281 1 67.88 404 MET B C 1
ATOM 7618 O O . MET B 1 404 ? -8.461 91 41.812 1 67.88 404 MET B O 1
ATOM 7622 N N . VAL B 1 405 ? -7.434 89.5 40.656 1 66.19 405 VAL B N 1
ATOM 7623 C CA . VAL B 1 405 ? -6.25 90.375 40.625 1 66.19 405 VAL B CA 1
ATOM 7624 C C . VAL B 1 405 ? -6.527 91.562 39.781 1 66.19 405 VAL B C 1
ATOM 7626 O O . VAL B 1 405 ? -6.141 92.688 40.125 1 66.19 405 VAL B O 1
ATOM 7629 N N . ASP B 1 406 ? -7.43 91.375 38.812 1 60.44 406 ASP B N 1
ATOM 7630 C CA . ASP B 1 406 ? -7.797 92.5 37.969 1 60.44 406 ASP B CA 1
ATOM 7631 C C . ASP B 1 406 ? -8.797 93.375 38.625 1 60.44 406 ASP B C 1
ATOM 7633 O O . ASP B 1 406 ? -8.711 94.625 38.5 1 60.44 406 ASP B O 1
ATOM 7637 N N . GLU B 1 407 ? -9.719 93 39.375 1 58.66 407 GLU B N 1
ATOM 7638 C CA . GLU B 1 407 ? -10.688 93.812 40.125 1 58.66 407 GLU B CA 1
ATOM 7639 C C . GLU B 1 407 ? -10.016 94.625 41.219 1 58.66 407 GLU B C 1
ATOM 7641 O O . GLU B 1 407 ? -10.352 95.75 41.469 1 58.66 407 GLU B O 1
ATOM 7646 N N . TYR B 1 408 ? -9.156 94.062 41.812 1 56.09 408 TYR B N 1
ATOM 7647 C CA . TYR B 1 408 ? -8.422 94.812 42.844 1 56.09 408 TYR B CA 1
ATOM 7648 C C . TYR B 1 408 ? -7.57 95.875 42.25 1 56.09 408 TYR B C 1
ATOM 7650 O O . TYR B 1 408 ? -7.375 96.938 42.875 1 56.09 408 TYR B O 1
ATOM 7658 N N . ARG B 1 409 ? -7.691 95.812 41.094 1 48.91 409 ARG B N 1
ATOM 7659 C CA . ARG B 1 409 ? -6.914 96.812 40.344 1 48.91 409 ARG B CA 1
ATOM 7660 C C . ARG B 1 409 ? -7.816 97.938 39.812 1 48.91 409 ARG B C 1
ATOM 7662 O O . ARG B 1 409 ? -7.422 99.125 39.75 1 48.91 409 ARG B O 1
ATOM 7669 N N . SER B 1 410 ? -9.234 97.875 39.438 1 48.59 410 SER B N 1
ATOM 7670 C CA . SER B 1 410 ? -10.102 98.875 38.75 1 48.59 410 SER B CA 1
ATOM 7671 C C . SER B 1 410 ? -10.977 99.562 39.781 1 48.59 410 SER B C 1
ATOM 7673 O O . SER B 1 410 ? -11.781 100.438 39.406 1 48.59 410 SER B O 1
ATOM 7675 N N . ALA B 1 411 ? -11.414 99.688 40.969 1 41.22 411 ALA B N 1
ATOM 7676 C CA . ALA B 1 411 ? -12.336 100.5 41.75 1 41.22 411 ALA B CA 1
ATOM 7677 C C . ALA B 1 411 ? -12.086 102 41.5 1 41.22 411 ALA B C 1
ATOM 7679 O O . ALA B 1 411 ? -10.969 102.438 41.625 1 41.22 411 ALA B O 1
ATOM 7680 N N . PRO B 1 412 ? -13.055 102.688 40.781 1 32.94 412 PRO B N 1
ATOM 7681 C CA . PRO B 1 412 ? -13.148 104.125 40.438 1 32.94 412 PRO B CA 1
ATOM 7682 C C . PRO B 1 412 ? -12.953 105 41.625 1 32.94 412 PRO B C 1
ATOM 7684 O O . PRO B 1 412 ? -13.359 104.688 42.75 1 32.94 412 PRO B O 1
ATOM 7687 N N . ALA B 1 413 ? -12.094 106.062 41.531 1 34.62 413 ALA B N 1
ATOM 7688 C CA . ALA B 1 413 ? -11.961 107.438 42.031 1 34.62 413 ALA B CA 1
ATOM 7689 C C . ALA B 1 413 ? -13.25 108.25 41.844 1 34.62 413 ALA B C 1
ATOM 7691 O O . ALA B 1 413 ? -13.617 108.562 40.688 1 34.62 413 ALA B O 1
ATOM 7692 N N . THR B 1 414 ? -14.297 108.062 42.406 1 29.84 414 THR B N 1
ATOM 7693 C CA . THR B 1 414 ? -15.297 109.125 42.312 1 29.84 414 THR B CA 1
ATOM 7694 C C . THR B 1 414 ? -14.633 110.5 42.344 1 29.84 414 THR B C 1
ATOM 7696 O O . THR B 1 414 ? -13.625 110.75 43.031 1 29.84 414 THR B O 1
ATOM 7699 N N . ARG B 1 415 ? -15.281 111.5 41.75 1 31.02 415 ARG B N 1
ATOM 7700 C CA . ARG B 1 415 ? -15.32 112.875 41.312 1 31.02 415 ARG B CA 1
ATOM 7701 C C . ARG B 1 415 ? -15.266 113.812 42.531 1 31.02 415 ARG B C 1
ATOM 7703 O O . ARG B 1 415 ? -16.266 114.5 42.844 1 31.02 415 ARG B O 1
ATOM 7710 N N . GLU B 1 416 ? -15 113.625 43.719 1 25.89 416 GLU B N 1
ATOM 7711 C CA . GLU B 1 416 ? -15.125 114.875 44.406 1 25.89 416 GLU B CA 1
ATOM 7712 C C . GLU B 1 416 ? -14.32 115.938 43.688 1 25.89 416 GLU B C 1
ATOM 7714 O O . GLU B 1 416 ? -13.242 115.688 43.156 1 25.89 416 GLU B O 1
ATOM 7719 N N . SER B 1 417 ? -14.898 117.125 43.5 1 26.39 417 SER B N 1
ATOM 7720 C CA . SER B 1 417 ? -14.508 118.5 43.125 1 26.39 417 SER B CA 1
ATOM 7721 C C . SER B 1 417 ? -13.141 118.812 43.719 1 26.39 417 SER B C 1
ATOM 7723 O O . SER B 1 417 ? -12.227 119.25 42.969 1 26.39 417 SER B O 1
ATOM 7725 N N . GLU B 1 418 ? -13.094 120.062 44.438 1 29.08 418 GLU B N 1
ATOM 7726 C CA . GLU B 1 418 ? -12.156 121.188 44.562 1 29.08 418 GLU B CA 1
ATOM 7727 C C . GLU B 1 418 ? -10.891 120.812 45.281 1 29.08 418 GLU B C 1
ATOM 7729 O O . GLU B 1 418 ? -9.781 121.062 44.844 1 29.08 418 GLU B O 1
ATOM 7734 N N . ILE B 1 419 ? -10.859 121 46.625 1 30.16 419 ILE B N 1
ATOM 7735 C CA . ILE B 1 419 ? -9.672 121.25 47.438 1 30.16 419 ILE B CA 1
ATOM 7736 C C . ILE B 1 419 ? -8.836 120 47.562 1 30.16 419 ILE B C 1
ATOM 7738 O O . ILE B 1 419 ? -7.613 120.062 47.719 1 30.16 419 ILE B O 1
ATOM 7742 N N . ALA B 1 420 ? -9.359 118.812 47.969 1 34.41 420 ALA B N 1
ATOM 7743 C CA . ALA B 1 420 ? -8.938 117.625 48.656 1 34.41 420 ALA B CA 1
ATOM 7744 C C . ALA B 1 420 ? -8.43 116.562 47.688 1 34.41 420 ALA B C 1
ATOM 7746 O O . ALA B 1 420 ? -8.719 115.375 47.875 1 34.41 420 ALA B O 1
ATOM 7747 N N . ASP B 1 421 ? -8.242 116.562 46.281 1 35.28 421 ASP B N 1
ATOM 7748 C CA . ASP B 1 421 ? -8.023 115.938 44.969 1 35.28 421 ASP B CA 1
ATOM 7749 C C . ASP B 1 421 ? -6.66 115.25 44.906 1 35.28 421 ASP B C 1
ATOM 7751 O O . ASP B 1 421 ? -6.48 114.312 44.156 1 35.28 421 ASP B O 1
ATOM 7755 N N . SER B 1 422 ? -5.598 115.75 45.312 1 42.88 422 SER B N 1
ATOM 7756 C CA . SER B 1 422 ? -4.199 115.5 45 1 42.88 422 SER B CA 1
ATOM 7757 C C . SER B 1 422 ? -3.789 114.125 45.531 1 42.88 422 SER B C 1
ATOM 7759 O O . SER B 1 422 ? -3.041 113.375 44.875 1 42.88 422 SER B O 1
ATOM 7761 N N . SER B 1 423 ? -4.32 113.625 46.656 1 42.94 423 SER B N 1
ATOM 7762 C CA . SER B 1 423 ? -3.77 112.438 47.312 1 42.94 423 SER B CA 1
ATOM 7763 C C . SER B 1 423 ? -4.254 111.188 46.625 1 42.94 423 SER B C 1
ATOM 7765 O O . SER B 1 423 ? -3.508 110.188 46.531 1 42.94 423 SER B O 1
ATOM 7767 N N . VAL B 1 424 ? -5.406 111.125 46.125 1 46.88 424 VAL B N 1
ATOM 7768 C CA . VAL B 1 424 ? -5.977 109.938 45.5 1 46.88 424 VAL B CA 1
ATOM 7769 C C . VAL B 1 424 ? -5.281 109.688 44.156 1 46.88 424 VAL B C 1
ATOM 7771 O O . VAL B 1 424 ? -4.988 108.562 43.781 1 46.88 424 VAL B O 1
ATOM 7774 N N . LEU B 1 425 ? -5.027 110.812 43.531 1 51.72 425 LEU B N 1
ATOM 7775 C CA . LEU B 1 425 ? -4.309 110.688 42.25 1 51.72 425 LEU B CA 1
ATOM 7776 C C . LEU B 1 425 ? -2.902 110.188 42.469 1 51.72 425 LEU B C 1
ATOM 7778 O O . LEU B 1 425 ? -2.43 109.375 41.688 1 51.72 425 LEU B O 1
ATOM 7782 N N . ARG B 1 426 ? -2.369 110.5 43.562 1 55.97 426 ARG B N 1
ATOM 7783 C CA . ARG B 1 426 ? -1.022 110 43.875 1 55.97 426 ARG B CA 1
ATOM 7784 C C . ARG B 1 426 ? -1.015 108.562 44.188 1 55.97 426 ARG B C 1
ATOM 7786 O O . ARG B 1 426 ? -0.122 107.812 43.719 1 55.97 426 ARG B O 1
ATOM 7793 N N . SER B 1 427 ? -2.053 108.125 44.75 1 57.5 427 SER B N 1
ATOM 7794 C CA . SER B 1 427 ? -2.135 106.688 45.094 1 57.5 427 SER B CA 1
ATOM 7795 C C . SER B 1 427 ? -2.383 105.875 43.844 1 57.5 427 SER B C 1
ATOM 7797 O O . SER B 1 427 ? -1.806 104.75 43.688 1 57.5 427 SER B O 1
ATOM 7799 N N . ALA B 1 428 ? -3.09 106.375 42.938 1 60.25 428 ALA B N 1
ATOM 7800 C CA . ALA B 1 428 ? -3.379 105.688 41.688 1 60.25 428 ALA B CA 1
ATOM 7801 C C . ALA B 1 428 ? -2.125 105.562 40.812 1 60.25 428 ALA B C 1
ATOM 7803 O O . ALA B 1 428 ? -1.883 104.5 40.188 1 60.25 428 ALA B O 1
ATOM 7804 N N . MET B 1 429 ? -1.372 106.562 40.875 1 63.88 429 MET B N 1
ATOM 7805 C CA . MET B 1 429 ? -0.148 106.625 40.094 1 63.88 429 MET B CA 1
ATOM 7806 C C . MET B 1 429 ? 0.901 105.625 40.656 1 63.88 429 MET B C 1
ATOM 7808 O O . MET B 1 429 ? 1.607 105 39.906 1 63.88 429 MET B O 1
ATOM 7812 N N . LEU B 1 430 ? 0.853 105.562 41.875 1 62 430 LEU B N 1
ATOM 7813 C CA . LEU B 1 430 ? 1.794 104.625 42.531 1 62 430 LEU B CA 1
ATOM 7814 C C . LEU B 1 430 ? 1.427 103.188 42.25 1 62 430 LEU B C 1
ATOM 7816 O O . LEU B 1 430 ? 2.307 102.312 42.031 1 62 430 LEU B O 1
ATOM 7820 N N . LYS B 1 431 ? 0.264 103 42.156 1 63.56 431 LYS B N 1
ATOM 7821 C CA . LYS B 1 431 ? -0.198 101.688 41.844 1 63.56 431 LYS B CA 1
ATOM 7822 C C . LYS B 1 431 ? 0.146 101.25 40.406 1 63.56 431 LYS B C 1
ATOM 7824 O O . LYS B 1 431 ? 0.566 100.125 40.156 1 63.56 431 LYS B O 1
ATOM 7829 N N . GLN B 1 432 ? -0.047 102.188 39.531 1 68 432 GLN B N 1
ATOM 7830 C CA . GLN B 1 432 ? 0.301 101.938 38.156 1 68 432 GLN B CA 1
ATOM 7831 C C . GLN B 1 432 ? 1.794 101.625 38 1 68 432 GLN B C 1
ATOM 7833 O O . GLN B 1 432 ? 2.195 100.75 37.219 1 68 432 GLN B O 1
ATOM 7838 N N . LEU B 1 433 ? 2.52 102.375 38.812 1 73.44 433 LEU B N 1
ATOM 7839 C CA . LEU B 1 433 ? 3.961 102.188 38.781 1 73.44 433 LEU B CA 1
ATOM 7840 C C . LEU B 1 433 ? 4.316 100.812 39.375 1 73.44 433 LEU B C 1
ATOM 7842 O O . LEU B 1 433 ? 5.242 100.125 38.938 1 73.44 433 LEU B O 1
ATOM 7846 N N . GLY B 1 434 ? 3.592 100.438 40.219 1 71.62 434 GLY B N 1
ATOM 7847 C CA . GLY B 1 434 ? 3.777 99.125 40.812 1 71.62 434 GLY B CA 1
ATOM 7848 C C . GLY B 1 434 ? 3.508 97.938 39.875 1 71.62 434 GLY B C 1
ATOM 7849 O O . GLY B 1 434 ? 4.234 96.938 39.875 1 71.62 434 GLY B O 1
ATOM 7850 N N . ILE B 1 435 ? 2.547 98.062 39.062 1 71.62 435 ILE B N 1
ATOM 7851 C CA . ILE B 1 435 ? 2.219 97.062 38.062 1 71.62 435 ILE B CA 1
ATOM 7852 C C . ILE B 1 435 ? 3.354 96.938 37.062 1 71.62 435 ILE B C 1
ATOM 7854 O O . ILE B 1 435 ? 3.752 95.875 36.688 1 71.62 435 ILE B O 1
ATOM 7858 N N . ILE B 1 436 ? 3.811 98.062 36.688 1 76.06 436 ILE B N 1
ATOM 7859 C CA . ILE B 1 436 ? 4.93 98.062 35.75 1 76.06 436 ILE B CA 1
ATOM 7860 C C . ILE B 1 436 ? 6.137 97.375 36.375 1 76.06 436 ILE B C 1
ATOM 7862 O O . ILE B 1 436 ? 6.812 96.562 35.719 1 76.06 436 ILE B O 1
ATOM 7866 N N . LYS B 1 437 ? 6.266 97.562 37.656 1 74.44 437 LYS B N 1
ATOM 7867 C CA . LYS B 1 437 ? 7.398 97 38.344 1 74.44 437 LYS B CA 1
ATOM 7868 C C . LYS B 1 437 ? 7.227 95.5 38.5 1 74.44 437 LYS B C 1
ATOM 7870 O O . LYS B 1 437 ? 8.188 94.75 38.344 1 74.44 437 LYS B O 1
ATOM 7875 N N . MET B 1 438 ? 6.172 95.062 38.625 1 71.75 438 MET B N 1
ATOM 7876 C CA . MET B 1 438 ? 5.879 93.625 38.781 1 71.75 438 MET B CA 1
ATOM 7877 C C . MET B 1 438 ? 6.141 92.875 37.469 1 71.75 438 MET B C 1
ATOM 7879 O O . MET B 1 438 ? 6.707 91.812 37.469 1 71.75 438 MET B O 1
ATOM 7883 N N . VAL B 1 439 ? 5.699 93.438 36.406 1 75.62 439 VAL B N 1
ATOM 7884 C CA . VAL B 1 439 ? 5.934 92.812 35.094 1 75.62 439 VAL B CA 1
ATOM 7885 C C . VAL B 1 439 ? 7.43 92.812 34.781 1 75.62 439 VAL B C 1
ATOM 7887 O O . VAL B 1 439 ? 7.941 91.875 34.219 1 75.62 439 VAL B O 1
ATOM 7890 N N . ALA B 1 440 ? 8.109 93.812 35.312 1 76.81 440 ALA B N 1
ATOM 7891 C CA . ALA B 1 440 ? 9.555 93.938 35.094 1 76.81 440 ALA B CA 1
ATOM 7892 C C . ALA B 1 440 ? 10.297 92.875 35.906 1 76.81 440 ALA B C 1
ATOM 7894 O O . ALA B 1 440 ? 11.305 92.312 35.469 1 76.81 440 ALA B O 1
ATOM 7895 N N . GLU B 1 441 ? 9.797 92.375 36.969 1 72.38 441 GLU B N 1
ATOM 7896 C CA . GLU B 1 441 ? 10.43 91.375 37.844 1 72.38 441 GLU B CA 1
ATOM 7897 C C . GLU B 1 441 ? 10.195 90 37.312 1 72.38 441 GLU B C 1
ATOM 7899 O O . GLU B 1 441 ? 11.078 89.125 37.438 1 72.38 441 GLU B O 1
ATOM 7904 N N . THR B 1 442 ? 9 89.812 36.75 1 68.81 442 THR B N 1
ATOM 7905 C CA . THR B 1 442 ? 8.656 88.5 36.188 1 68.81 442 THR B CA 1
ATOM 7906 C C . THR B 1 442 ? 8.109 88.625 34.75 1 68.81 442 THR B C 1
ATOM 7908 O O . THR B 1 442 ? 6.906 88.5 34.531 1 68.81 442 THR B O 1
ATOM 7911 N N . PRO B 1 443 ? 9.07 88.75 33.812 1 69.69 443 PRO B N 1
ATOM 7912 C CA . PRO B 1 443 ? 8.688 89.062 32.438 1 69.69 443 PRO B CA 1
ATOM 7913 C C . PRO B 1 443 ? 8.266 87.875 31.609 1 69.69 443 PRO B C 1
ATOM 7915 O O . PRO B 1 443 ? 8.906 87.562 30.594 1 69.69 443 PRO B O 1
ATOM 7918 N N . THR B 1 444 ? 7.238 87.188 32.031 1 68.31 444 THR B N 1
ATOM 7919 C CA . THR B 1 444 ? 6.695 86.125 31.203 1 68.31 444 THR B CA 1
ATOM 7920 C C . THR B 1 444 ? 5.926 86.688 30.016 1 68.31 444 THR B C 1
ATOM 7922 O O . THR B 1 444 ? 5.547 87.875 30 1 68.31 444 THR B O 1
ATOM 7925 N N . GLU B 1 445 ? 5.824 85.938 28.906 1 69.56 445 GLU B N 1
ATOM 7926 C CA . GLU B 1 445 ? 5.105 86.375 27.719 1 69.56 445 GLU B CA 1
ATOM 7927 C C . GLU B 1 445 ? 3.686 86.812 28.062 1 69.56 445 GLU B C 1
ATOM 7929 O O . GLU B 1 445 ? 3.182 87.812 27.516 1 69.56 445 GLU B O 1
ATOM 7934 N N . GLN B 1 446 ? 3.131 86.312 29 1 61.34 446 GLN B N 1
ATOM 7935 C CA . GLN B 1 446 ? 1.768 86.562 29.422 1 61.34 446 GLN B CA 1
ATOM 7936 C C . GLN B 1 446 ? 1.707 87.938 30.188 1 61.34 446 GLN B C 1
ATOM 7938 O O . GLN B 1 446 ? 0.808 88.75 29.953 1 61.34 446 GLN B O 1
ATOM 7943 N N . ASN B 1 447 ? 2.617 88.125 31.078 1 65 447 ASN B N 1
ATOM 7944 C CA . ASN B 1 447 ? 2.688 89.375 31.828 1 65 447 ASN B CA 1
ATOM 7945 C C . ASN B 1 447 ? 2.973 90.562 30.922 1 65 447 ASN B C 1
ATOM 7947 O O . ASN B 1 447 ? 2.408 91.625 31.109 1 65 447 ASN B O 1
ATOM 7951 N N . ARG B 1 448 ? 3.723 90.375 29.953 1 73.94 448 ARG B N 1
ATOM 7952 C CA . ARG B 1 448 ? 4.059 91.438 28.984 1 73.94 448 ARG B CA 1
ATOM 7953 C C . ARG B 1 448 ? 2.842 91.812 28.141 1 73.94 448 ARG B C 1
ATOM 7955 O O . ARG B 1 448 ? 2.594 93 27.891 1 73.94 448 ARG B O 1
ATOM 7962 N N . GLU B 1 449 ? 2.145 90.812 27.859 1 71.75 449 GLU B N 1
ATOM 7963 C CA . GLU B 1 449 ? 0.934 91 27.078 1 71.75 449 GLU B CA 1
ATOM 7964 C C . GLU B 1 449 ? -0.124 91.75 27.906 1 71.75 449 GLU B C 1
ATOM 7966 O O . GLU B 1 449 ? -0.804 92.625 27.406 1 71.75 449 GLU B O 1
ATOM 7971 N N . MET B 1 450 ? -0.232 91.438 29.062 1 67 450 MET B N 1
ATOM 7972 C CA . MET B 1 450 ? -1.147 92.125 29.984 1 67 450 MET B CA 1
ATOM 7973 C C . MET B 1 450 ? -0.79 93.562 30.141 1 67 450 MET B C 1
ATOM 7975 O O . MET B 1 450 ? -1.666 94.438 30.078 1 67 450 MET B O 1
ATOM 7979 N N . LEU B 1 451 ? 0.444 93.875 30.281 1 72.56 451 LEU B N 1
ATOM 7980 C CA . LEU B 1 451 ? 0.906 95.25 30.422 1 72.56 451 LEU B CA 1
ATOM 7981 C C . LEU B 1 451 ? 0.668 96.062 29.141 1 72.56 451 LEU B C 1
ATOM 7983 O O . LEU B 1 451 ? 0.271 97.25 29.172 1 72.56 451 LEU B O 1
ATOM 7987 N N . ARG B 1 452 ? 0.854 95.438 28.094 1 73.75 452 ARG B N 1
ATOM 7988 C CA . ARG B 1 452 ? 0.593 96.062 26.797 1 73.75 452 ARG B CA 1
ATOM 7989 C C . ARG B 1 452 ? -0.876 96.438 26.672 1 73.75 452 ARG B C 1
ATOM 7991 O O . ARG B 1 452 ? -1.196 97.5 26.188 1 73.75 452 ARG B O 1
ATOM 7998 N N . LYS B 1 453 ? -1.651 95.625 27.078 1 66.81 453 LYS B N 1
ATOM 7999 C CA . LYS B 1 453 ? -3.09 95.875 26.984 1 66.81 453 LYS B CA 1
ATOM 8000 C C . LYS B 1 453 ? -3.525 97 27.922 1 66.81 453 LYS B C 1
ATOM 8002 O O . LYS B 1 453 ? -4.328 97.875 27.547 1 66.81 453 LYS B O 1
ATOM 8007 N N . ILE B 1 454 ? -3.012 97 29.047 1 62.62 454 ILE B N 1
ATOM 8008 C CA . ILE B 1 454 ? -3.338 98.062 30.016 1 62.62 454 ILE B CA 1
ATOM 8009 C C . ILE B 1 454 ? -2.828 99.375 29.531 1 62.62 454 ILE B C 1
ATOM 8011 O O . ILE B 1 454 ? -3.52 100.375 29.656 1 62.62 454 ILE B O 1
ATOM 8015 N N . SER B 1 455 ? -1.688 99.375 28.969 1 67.44 455 SER B N 1
ATOM 8016 C CA . SER B 1 455 ? -1.052 100.562 28.484 1 67.44 455 SER B CA 1
ATOM 8017 C C . SER B 1 455 ? -1.712 101.062 27.203 1 67.44 455 SER B C 1
ATOM 8019 O O . SER B 1 455 ? -1.665 102.25 26.906 1 67.44 455 SER B O 1
ATOM 8021 N N . SER B 1 456 ? -2.281 100.188 26.531 1 65.12 456 SER B N 1
ATOM 8022 C CA . SER B 1 456 ? -2.928 100.562 25.281 1 65.12 456 SER B CA 1
ATOM 8023 C C . SER B 1 456 ? -4.258 101.25 25.531 1 65.12 456 SER B C 1
ATOM 8025 O O . SER B 1 456 ? -4.777 101.938 24.656 1 65.12 456 SER B O 1
ATOM 8027 N N . ILE B 1 457 ? -4.863 101.125 26.562 1 56 457 ILE B N 1
ATOM 8028 C CA . ILE B 1 457 ? -6.129 101.75 26.891 1 56 457 ILE B CA 1
ATOM 8029 C C . ILE B 1 457 ? -5.918 103.25 27.031 1 56 457 ILE B C 1
ATOM 8031 O O . ILE B 1 457 ? -6.77 104.062 26.625 1 56 457 ILE B O 1
ATOM 8035 N N . ASP B 1 458 ? -4.852 103.75 27.562 1 52.34 458 ASP B N 1
ATOM 8036 C CA . ASP B 1 458 ? -4.629 105.125 27.922 1 52.34 458 ASP B CA 1
ATOM 8037 C C . ASP B 1 458 ? -3.979 105.875 26.766 1 52.34 458 ASP B C 1
ATOM 8039 O O . ASP B 1 458 ? -4.027 107.125 26.734 1 52.34 458 ASP B O 1
ATOM 8043 N N . GLY B 1 459 ? -3.295 105.188 25.875 1 56.56 459 GLY B N 1
ATOM 8044 C CA . GLY B 1 459 ? -2.689 105.875 24.781 1 56.56 459 GLY B CA 1
ATOM 8045 C C . GLY B 1 459 ? -2.012 105 23.766 1 56.56 459 GLY B C 1
ATOM 8046 O O . GLY B 1 459 ? -2.176 103.75 23.812 1 56.56 459 GLY B O 1
ATOM 8047 N N . LYS B 1 460 ? -1.499 105.5 22.641 1 58.81 460 LYS B N 1
ATOM 8048 C CA . LYS B 1 460 ? -0.793 104.875 21.547 1 58.81 460 LYS B CA 1
ATOM 8049 C C . LYS B 1 460 ? 0.522 104.25 22.047 1 58.81 460 LYS B C 1
ATOM 8051 O O . LYS B 1 460 ? 1.378 104.938 22.562 1 58.81 460 LYS B O 1
ATOM 8056 N N . ILE B 1 461 ? 0.694 102.875 22.031 1 62.69 461 ILE B N 1
ATOM 8057 C CA . ILE B 1 461 ? 1.918 102.188 22.453 1 62.69 461 ILE B CA 1
ATOM 8058 C C . ILE B 1 461 ? 2.736 101.75 21.234 1 62.69 461 ILE B C 1
ATOM 8060 O O . ILE B 1 461 ? 2.229 101.125 20.344 1 62.69 461 ILE B O 1
ATOM 8064 N N . ASP B 1 462 ? 3.5 102.438 20.562 1 61 462 ASP B N 1
ATOM 8065 C CA . ASP B 1 462 ? 4.332 102.188 19.391 1 61 462 ASP B CA 1
ATOM 8066 C C . ASP B 1 462 ? 5.254 101 19.609 1 61 462 ASP B C 1
ATOM 8068 O O . ASP B 1 462 ? 6.473 101.125 19.453 1 61 462 ASP B O 1
ATOM 8072 N N . GLY B 1 463 ? 4.609 99.812 20.016 1 70.75 463 GLY B N 1
ATOM 8073 C CA . GLY B 1 463 ? 5.418 98.562 20.141 1 70.75 463 GLY B CA 1
ATOM 8074 C C . GLY B 1 463 ? 6.09 98.438 21.484 1 70.75 463 GLY B C 1
ATOM 8075 O O . GLY B 1 463 ? 6.746 97.438 21.766 1 70.75 463 GLY B O 1
ATOM 8076 N N . GLU B 1 464 ? 5.961 99.375 22.328 1 76.06 464 GLU B N 1
ATOM 8077 C CA . GLU B 1 464 ? 6.594 99.375 23.641 1 76.06 464 GLU B CA 1
ATOM 8078 C C . GLU B 1 464 ? 5.672 98.75 24.703 1 76.06 464 GLU B C 1
ATOM 8080 O O . GLU B 1 464 ? 4.484 98.562 24.438 1 76.06 464 GLU B O 1
ATOM 8085 N N . LEU B 1 465 ? 6.254 98.438 25.828 1 79.5 465 LEU B N 1
ATOM 8086 C CA . LEU B 1 465 ? 5.508 97.75 26.891 1 79.5 465 LEU B CA 1
ATOM 8087 C C . LEU B 1 465 ? 4.645 98.75 27.656 1 79.5 465 LEU B C 1
ATOM 8089 O O . LEU B 1 465 ? 3.623 98.375 28.234 1 79.5 465 LEU B O 1
ATOM 8093 N N . VAL B 1 466 ? 5.07 100.062 27.594 1 80.88 466 VAL B N 1
ATOM 8094 C CA . VAL B 1 466 ? 4.371 101.062 28.359 1 80.88 466 VAL B CA 1
ATOM 8095 C C . VAL B 1 466 ? 4.141 102.312 27.5 1 80.88 466 VAL B C 1
ATOM 8097 O O . VAL B 1 466 ? 4.828 102.5 26.5 1 80.88 466 VAL B O 1
ATOM 8100 N N . ASP B 1 467 ? 3.098 103.125 27.828 1 79.69 467 ASP B N 1
ATOM 8101 C CA . ASP B 1 467 ? 2.92 104.438 27.266 1 79.69 467 ASP B CA 1
ATOM 8102 C C . ASP B 1 467 ? 3.77 105.5 28.016 1 79.69 467 ASP B C 1
ATOM 8104 O O . ASP B 1 467 ? 3.438 105.875 29.141 1 79.69 467 ASP B O 1
ATOM 8108 N N . TRP B 1 468 ? 4.73 106 27.328 1 84.5 468 TRP B N 1
ATOM 8109 C CA . TRP B 1 468 ? 5.723 106.812 27.984 1 84.5 468 TRP B CA 1
ATOM 8110 C C . TRP B 1 468 ? 5.133 108.188 28.328 1 84.5 468 TRP B C 1
ATOM 8112 O O . TRP B 1 468 ? 5.523 108.812 29.312 1 84.5 468 TRP B O 1
ATOM 8122 N N . GLY B 1 469 ? 4.305 108.688 27.5 1 81.75 469 GLY B N 1
ATOM 8123 C CA . GLY B 1 469 ? 3.611 109.938 27.859 1 81.75 469 GLY B CA 1
ATOM 8124 C C . GLY B 1 469 ? 2.938 109.812 29.219 1 81.75 469 GLY B C 1
ATOM 8125 O O . GLY B 1 469 ? 3.053 110.75 30.016 1 81.75 469 GLY B O 1
ATOM 8126 N N . ASN B 1 470 ? 2.422 108.812 29.406 1 80.38 470 ASN B N 1
ATOM 8127 C CA . ASN B 1 470 ? 1.735 108.562 30.672 1 80.38 470 ASN B CA 1
ATOM 8128 C C . ASN B 1 470 ? 2.725 108.312 31.812 1 80.38 470 ASN B C 1
ATOM 8130 O O . ASN B 1 470 ? 2.51 108.812 32.938 1 80.38 470 ASN B O 1
ATOM 8134 N N . VAL B 1 471 ? 3.725 107.562 31.578 1 85.12 471 VAL B N 1
ATOM 8135 C CA . VAL B 1 471 ? 4.727 107.312 32.594 1 85.12 471 VAL B CA 1
ATOM 8136 C C . VAL B 1 471 ? 5.391 108.625 33.031 1 85.12 471 VAL B C 1
ATOM 8138 O O . VAL B 1 471 ? 5.543 108.875 34.219 1 85.12 471 VAL B O 1
ATOM 8141 N N . PHE B 1 472 ? 5.668 109.438 32.094 1 86.25 472 PHE B N 1
ATOM 8142 C CA . PHE B 1 472 ? 6.266 110.75 32.406 1 86.25 472 PHE B CA 1
ATOM 8143 C C . PHE B 1 472 ? 5.312 111.625 33.219 1 86.25 472 PHE B C 1
ATOM 8145 O O . PHE B 1 472 ? 5.727 112.25 34.188 1 86.25 472 PHE B O 1
ATOM 8152 N N . GLY B 1 473 ? 4.125 111.562 32.812 1 81.12 473 GLY B N 1
ATOM 8153 C CA . GLY B 1 473 ? 3.107 112.25 33.562 1 81.12 473 GLY B CA 1
ATOM 8154 C C . GLY B 1 473 ? 2.963 111.812 35 1 81.12 473 GLY B C 1
ATOM 8155 O O . GLY B 1 473 ? 2.84 112.625 35.906 1 81.12 473 GLY B O 1
ATOM 8156 N N . MET B 1 474 ? 3.082 110.625 35.156 1 78.94 474 MET B N 1
ATOM 8157 C CA . MET B 1 474 ? 2.988 110.062 36.469 1 78.94 474 MET B CA 1
ATOM 8158 C C . MET B 1 474 ? 4.184 110.438 37.344 1 78.94 474 MET B C 1
ATOM 8160 O O . MET B 1 474 ? 4.02 110.75 38.5 1 78.94 474 MET B O 1
ATOM 8164 N N . ILE B 1 475 ? 5.285 110.375 36.812 1 83.06 475 ILE B N 1
ATOM 8165 C CA . ILE B 1 475 ? 6.504 110.688 37.531 1 83.06 475 ILE B CA 1
ATOM 8166 C C . ILE B 1 475 ? 6.48 112.188 37.906 1 83.06 475 ILE B C 1
ATOM 8168 O O . ILE B 1 475 ? 6.859 112.562 39 1 83.06 475 ILE B O 1
ATOM 8172 N N . ASP B 1 476 ? 5.949 113 37.094 1 80.88 476 ASP B N 1
ATOM 8173 C CA . ASP B 1 476 ? 5.836 114.438 37.375 1 80.88 476 ASP B CA 1
ATOM 8174 C C . ASP B 1 476 ? 4.887 114.688 38.562 1 80.88 476 ASP B C 1
ATOM 8176 O O . ASP B 1 476 ? 5.164 115.5 39.438 1 80.88 476 ASP B O 1
ATOM 8180 N N . ASN B 1 477 ? 3.955 114 38.5 1 75.62 477 ASN B N 1
ATOM 8181 C CA . ASN B 1 477 ? 2.943 114.188 39.531 1 75.62 477 ASN B CA 1
ATOM 8182 C C . ASN B 1 477 ? 3.4 113.562 40.875 1 75.62 477 ASN B C 1
ATOM 8184 O O . ASN B 1 477 ? 3.143 114.188 41.938 1 75.62 477 ASN B O 1
ATOM 8188 N N . LEU B 1 478 ? 4.152 112.562 40.844 1 75.12 478 LEU B N 1
ATOM 8189 C CA . LEU B 1 478 ? 4.562 111.875 42.031 1 75.12 478 LEU B CA 1
ATOM 8190 C C . LEU B 1 478 ? 5.836 112.5 42.625 1 75.12 478 LEU B C 1
ATOM 8192 O O . LEU B 1 478 ? 6.055 112.438 43.844 1 75.12 478 LEU B O 1
ATOM 8196 N N . TYR B 1 479 ? 6.602 112.938 41.688 1 77.5 479 TYR B N 1
ATOM 8197 C CA . TYR B 1 479 ? 7.91 113.438 42.125 1 77.5 479 TYR B CA 1
ATOM 8198 C C . TYR B 1 479 ? 8.094 114.875 41.781 1 77.5 479 TYR B C 1
ATOM 8200 O O . TYR B 1 479 ? 9.125 115.312 41.25 1 77.5 479 TYR B O 1
ATOM 8208 N N . SER B 1 480 ? 7.082 115.625 42.219 1 77.19 480 SER B N 1
ATOM 8209 C CA . SER B 1 480 ? 7.125 117.125 42.219 1 77.19 480 SER B CA 1
ATOM 8210 C C . SER B 1 480 ? 7.656 117.625 40.906 1 77.19 480 SER B C 1
ATOM 8212 O O . SER B 1 480 ? 8.547 118.5 40.875 1 77.19 480 SER B O 1
ATOM 8214 N N . GLY B 1 481 ? 7.16 117.125 39.875 1 79.88 481 GLY B N 1
ATOM 8215 C CA . GLY B 1 481 ? 7.496 117.625 38.562 1 79.88 481 GLY B CA 1
ATOM 8216 C C . GLY B 1 481 ? 8.898 117.25 38.094 1 79.88 481 GLY B C 1
ATOM 8217 O O . GLY B 1 481 ? 9.531 118 37.344 1 79.88 481 GLY B O 1
ATOM 8218 N N . PHE B 1 482 ? 9.305 116.25 38.5 1 84.44 482 PHE B N 1
ATOM 8219 C CA . PHE B 1 482 ? 10.68 115.812 38.25 1 84.44 482 PHE B CA 1
ATOM 8220 C C . PHE B 1 482 ? 10.961 115.75 36.75 1 84.44 482 PHE B C 1
ATOM 8222 O O . PHE B 1 482 ? 11.961 116.312 36.281 1 84.44 482 PHE B O 1
ATOM 8229 N N . TYR B 1 483 ? 10.156 115.125 36 1 87.25 483 TYR B N 1
ATOM 8230 C CA . TYR B 1 483 ? 10.406 114.938 34.562 1 87.25 483 TYR B CA 1
ATOM 8231 C C . TYR B 1 483 ? 10.398 116.25 33.844 1 87.25 483 TYR B C 1
ATOM 8233 O O . TYR B 1 483 ? 11.258 116.562 33 1 87.25 483 TYR B O 1
ATOM 8241 N N . GLY B 1 484 ? 9.445 117 34.125 1 85.12 484 GLY B N 1
ATOM 8242 C CA . GLY B 1 484 ? 9.414 118.375 33.531 1 85.12 484 GLY B CA 1
ATOM 8243 C C . GLY B 1 484 ? 10.688 119.125 33.781 1 85.12 484 GLY B C 1
ATOM 8244 O O . GLY B 1 484 ? 11.203 119.812 32.875 1 85.12 484 GLY B O 1
ATOM 8245 N N . LYS B 1 485 ? 11.141 119.125 35.031 1 85.62 485 LYS B N 1
ATOM 8246 C CA . LYS B 1 485 ? 12.375 119.812 35.375 1 85.62 485 LYS B CA 1
ATOM 8247 C C . LYS B 1 485 ? 13.57 119.188 34.656 1 85.62 485 LYS B C 1
ATOM 8249 O O . LYS B 1 485 ? 14.445 119.938 34.156 1 85.62 485 LYS B O 1
ATOM 8254 N N . LEU B 1 486 ? 13.586 117.938 34.594 1 86.94 486 LEU B N 1
ATOM 8255 C CA . LEU B 1 486 ? 14.656 117.188 33.906 1 86.94 486 LEU B CA 1
ATOM 8256 C C . LEU B 1 486 ? 14.68 117.562 32.438 1 86.94 486 LEU B C 1
ATOM 8258 O O . LEU B 1 486 ? 15.734 117.875 31.875 1 86.94 486 LEU B O 1
ATOM 8262 N N . HIS B 1 487 ? 13.555 117.438 31.828 1 87.44 487 HIS B N 1
ATOM 8263 C CA . HIS B 1 487 ? 13.438 117.75 30.391 1 87.44 487 HIS B CA 1
ATOM 8264 C C . HIS B 1 487 ? 13.734 119.188 30.078 1 87.44 487 HIS B C 1
ATOM 8266 O O . HIS B 1 487 ? 14.344 119.5 29.062 1 87.44 487 HIS B O 1
ATOM 8272 N N . GLY B 1 488 ? 13.352 120.062 30.891 1 85.75 488 GLY B N 1
ATOM 8273 C CA . GLY B 1 488 ? 13.625 121.5 30.719 1 85.75 488 GLY B CA 1
ATOM 8274 C C . GLY B 1 488 ? 15.102 121.812 30.812 1 85.75 488 GLY B C 1
ATOM 8275 O O . GLY B 1 488 ? 15.617 122.625 30.031 1 85.75 488 GLY B O 1
ATOM 8276 N N . LYS B 1 489 ? 15.711 121.25 31.75 1 87.31 489 LYS B N 1
ATOM 8277 C CA . LYS B 1 489 ? 17.109 121.562 32.031 1 87.31 489 LYS B CA 1
ATOM 8278 C C . LYS B 1 489 ? 18.047 120.75 31.125 1 87.31 489 LYS B C 1
ATOM 8280 O O . LYS B 1 489 ? 19.078 121.312 30.672 1 87.31 489 LYS B O 1
ATOM 8285 N N . TYR B 1 490 ? 17.734 119.562 30.859 1 85.25 490 TYR B N 1
ATOM 8286 C CA . TYR B 1 490 ? 18.703 118.688 30.188 1 85.25 490 TYR B CA 1
ATOM 8287 C C . TYR B 1 490 ? 18.109 118.062 28.922 1 85.25 490 TYR B C 1
ATOM 8289 O O . TYR B 1 490 ? 18.703 117.188 28.328 1 85.25 490 TYR B O 1
ATOM 8297 N N . GLY B 1 491 ? 16.984 118.438 28.5 1 83.38 491 GLY B N 1
ATOM 8298 C CA . GLY B 1 491 ? 16.297 117.875 27.344 1 83.38 491 GLY B CA 1
ATOM 8299 C C . GLY B 1 491 ? 17.094 117.938 26.062 1 83.38 491 GLY B C 1
ATOM 8300 O O . GLY B 1 491 ? 16.906 117.125 25.156 1 83.38 491 GLY B O 1
ATOM 8301 N N . ASP B 1 492 ? 18 118.812 26.031 1 82.38 492 ASP B N 1
ATOM 8302 C CA . ASP B 1 492 ? 18.781 119.062 24.812 1 82.38 492 ASP B CA 1
ATOM 8303 C C . ASP B 1 492 ? 20.016 118.125 24.797 1 82.38 492 ASP B C 1
ATOM 8305 O O . ASP B 1 492 ? 20.594 117.875 23.734 1 82.38 492 ASP B O 1
ATOM 8309 N N . ILE B 1 493 ? 20.375 117.562 25.875 1 87 493 ILE B N 1
ATOM 8310 C CA . ILE B 1 493 ? 21.594 116.812 25.953 1 87 493 ILE B CA 1
ATOM 8311 C C . ILE B 1 493 ? 21.25 115.312 26.078 1 87 493 ILE B C 1
ATOM 8313 O O . ILE B 1 493 ? 22.016 114.438 25.641 1 87 493 ILE B O 1
ATOM 8317 N N . LEU B 1 494 ? 20.203 115 26.594 1 89.12 494 LEU B N 1
ATOM 8318 C CA . LEU B 1 494 ? 19.812 113.562 26.844 1 89.12 494 LEU B CA 1
ATOM 8319 C C . LEU B 1 494 ? 18.969 113.062 25.688 1 89.12 494 LEU B C 1
ATOM 8321 O O . LEU B 1 494 ? 18.141 113.75 25.141 1 89.12 494 LEU B O 1
ATOM 8325 N N . SER B 1 495 ? 19.234 111.812 25.328 1 89.81 495 SER B N 1
ATOM 8326 C CA . SER B 1 495 ? 18.359 111.125 24.359 1 89.81 495 SER B CA 1
ATOM 8327 C C . SER B 1 495 ? 17.047 110.688 25.016 1 89.81 495 SER B C 1
ATOM 8329 O O . SER B 1 495 ? 16.984 110.562 26.25 1 89.81 495 SER B O 1
ATOM 8331 N N . PRO B 1 496 ? 15.992 110.5 24.25 1 88 496 PRO B N 1
ATOM 8332 C CA . PRO B 1 496 ? 14.719 110 24.812 1 88 496 PRO B CA 1
ATOM 8333 C C . PRO B 1 496 ? 14.844 108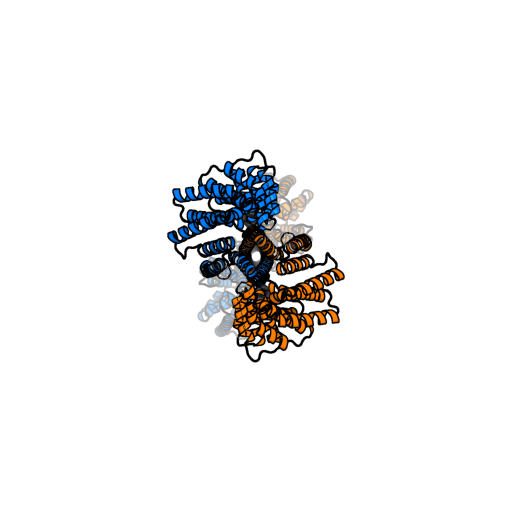.75 25.609 1 88 496 PRO B C 1
ATOM 8335 O O . PRO B 1 496 ? 14.203 108.562 26.656 1 88 496 PRO B O 1
ATOM 8338 N N . LYS B 1 497 ? 15.68 107.938 25.203 1 89.38 497 LYS B N 1
ATOM 8339 C CA . LYS B 1 497 ? 15.875 106.625 25.891 1 89.38 497 LYS B CA 1
ATOM 8340 C C . LYS B 1 497 ? 16.609 106.875 27.203 1 89.38 497 LYS B C 1
ATOM 8342 O O . LYS B 1 497 ? 16.312 106.188 28.188 1 89.38 497 LYS B O 1
ATOM 8347 N N . GLU B 1 498 ? 17.484 107.75 27.219 1 90.38 498 GLU B N 1
ATOM 8348 C CA . GLU B 1 498 ? 18.203 108.062 28.453 1 90.38 498 GLU B CA 1
ATOM 8349 C C . GLU B 1 498 ? 17.281 108.688 29.484 1 90.38 498 GLU B C 1
ATOM 8351 O O . GLU B 1 498 ? 17.375 108.438 30.672 1 90.38 498 GLU B O 1
ATOM 8356 N N . GLU B 1 499 ? 16.391 109.562 29.047 1 91.56 499 GLU B N 1
ATOM 8357 C CA . GLU B 1 499 ? 15.383 110.125 29.922 1 91.56 499 GLU B CA 1
ATOM 8358 C C . GLU B 1 499 ? 14.469 109.062 30.516 1 91.56 499 GLU B C 1
ATOM 8360 O O . GLU B 1 499 ? 14.117 109.125 31.688 1 91.56 499 GLU B O 1
ATOM 8365 N N . GLN B 1 500 ? 14.125 108.125 29.719 1 90.5 500 GLN B N 1
ATOM 8366 C CA . GLN B 1 500 ? 13.305 107 30.156 1 90.5 500 GLN B CA 1
ATOM 8367 C C . GLN B 1 500 ? 13.984 106.25 31.297 1 90.5 500 GLN B C 1
ATOM 8369 O O . GLN B 1 500 ? 13.336 105.875 32.281 1 90.5 500 GLN B O 1
ATOM 8374 N N . ILE B 1 501 ? 15.211 106 31.125 1 89.88 501 ILE B N 1
ATOM 8375 C CA . ILE B 1 501 ? 16 105.25 32.094 1 89.88 501 ILE B CA 1
ATOM 8376 C C . ILE B 1 501 ? 16.062 106 33.406 1 89.88 501 ILE B C 1
ATOM 8378 O O . ILE B 1 501 ? 15.844 105.438 34.5 1 89.88 501 ILE B O 1
ATOM 8382 N N . ILE B 1 502 ? 16.281 107.375 33.375 1 89.44 502 ILE B N 1
ATOM 8383 C CA . ILE B 1 502 ? 16.406 108.188 34.562 1 89.44 502 ILE B CA 1
ATOM 8384 C C . ILE B 1 502 ? 15.078 108.188 35.312 1 89.44 502 ILE B C 1
ATOM 8386 O O . ILE B 1 502 ? 15.062 108.062 36.562 1 89.44 502 ILE B O 1
ATOM 8390 N N . VAL B 1 503 ? 14.023 108.312 34.625 1 89.25 503 VAL B N 1
ATOM 8391 C CA . VAL B 1 503 ? 12.703 108.438 35.219 1 89.25 503 VAL B CA 1
ATOM 8392 C C . VAL B 1 503 ? 12.367 107.125 35.938 1 89.25 503 VAL B C 1
ATOM 8394 O O . VAL B 1 503 ? 11.805 107.125 37.062 1 89.25 503 VAL B O 1
ATOM 8397 N N . LEU B 1 504 ? 12.719 106 35.375 1 87.88 504 LEU B N 1
ATOM 8398 C CA . LEU B 1 504 ? 12.492 104.75 36 1 87.88 504 LEU B CA 1
ATOM 8399 C C . LEU B 1 504 ? 13.406 104.562 37.219 1 87.88 504 LEU B C 1
ATOM 8401 O O . LEU B 1 504 ? 13 104 38.219 1 87.88 504 LEU B O 1
ATOM 8405 N N . MET B 1 505 ? 14.594 105.062 37.156 1 85 505 MET B N 1
ATOM 8406 C CA . MET B 1 505 ? 15.523 105.062 38.281 1 85 505 MET B CA 1
ATOM 8407 C C . MET B 1 505 ? 14.969 105.812 39.469 1 85 505 MET B C 1
ATOM 8409 O O . MET B 1 505 ? 15.047 105.375 40.625 1 85 505 MET B O 1
ATOM 8413 N N . VAL B 1 506 ? 14.391 106.938 39.188 1 82.19 506 VAL B N 1
ATOM 8414 C CA . VAL B 1 506 ? 13.828 107.812 40.25 1 82.19 506 VAL B CA 1
ATOM 8415 C C . VAL B 1 506 ? 12.656 107.062 40.906 1 82.19 506 VAL B C 1
ATOM 8417 O O . VAL B 1 506 ? 12.43 107.25 42.125 1 82.19 506 VAL B O 1
ATOM 8420 N N . ALA B 1 507 ? 12 106.312 40.094 1 78.75 507 ALA B N 1
ATOM 8421 C CA . ALA B 1 507 ? 10.852 105.562 40.594 1 78.75 507 ALA B CA 1
ATOM 8422 C C . ALA B 1 507 ? 11.281 104.312 41.312 1 78.75 507 ALA B C 1
ATOM 8424 O O . ALA B 1 507 ? 10.445 103.5 41.781 1 78.75 507 ALA B O 1
ATOM 8425 N N . GLY B 1 508 ? 12.609 104 41.375 1 77.38 508 GLY B N 1
ATOM 8426 C CA . GLY B 1 508 ? 13.156 102.938 42.188 1 77.38 508 GLY B CA 1
ATOM 8427 C C . GLY B 1 508 ? 13.289 101.625 41.406 1 77.38 508 GLY B C 1
ATOM 8428 O O . GLY B 1 508 ? 13.43 100.562 42.031 1 77.38 508 GLY B O 1
ATOM 8429 N N . PHE B 1 509 ? 13.297 101.625 40.156 1 81.94 509 PHE B N 1
ATOM 8430 C CA . PHE B 1 509 ? 13.453 100.438 39.375 1 81.94 509 PHE B CA 1
ATOM 8431 C C . PHE B 1 509 ? 14.914 100 39.312 1 81.94 509 PHE B C 1
ATOM 8433 O O . PHE B 1 509 ? 15.812 100.812 39.25 1 81.94 509 PHE B O 1
ATOM 8440 N N . SER B 1 510 ? 15.164 98.688 39.406 1 80.5 510 SER B N 1
ATOM 8441 C CA . SER B 1 510 ? 16.516 98.125 39.25 1 80.5 510 SER B CA 1
ATOM 8442 C C . SER B 1 510 ? 16.938 98.125 37.812 1 80.5 510 SER B C 1
ATOM 8444 O O . SER B 1 510 ? 16.094 98.25 36.906 1 80.5 510 SER B O 1
ATOM 8446 N N . THR B 1 511 ? 18.281 97.938 37.594 1 82.62 511 THR B N 1
ATOM 8447 C CA . THR B 1 511 ? 18.828 97.812 36.25 1 82.62 511 THR B CA 1
ATOM 8448 C C . THR B 1 511 ? 18.172 96.688 35.438 1 82.62 511 THR B C 1
ATOM 8450 O O . THR B 1 511 ? 17.875 96.875 34.25 1 82.62 511 THR B O 1
ATOM 8453 N N . LYS B 1 512 ? 17.859 95.625 36.156 1 81.69 512 LYS B N 1
ATOM 8454 C CA . LYS B 1 512 ? 17.219 94.5 35.531 1 81.69 512 LYS B CA 1
ATOM 8455 C C . LYS B 1 512 ? 15.789 94.812 35.125 1 81.69 512 LYS B C 1
ATOM 8457 O O . LYS B 1 512 ? 15.352 94.5 34 1 81.69 512 LYS B O 1
ATOM 8462 N N . GLU B 1 513 ? 15.102 95.438 35.906 1 81.19 513 GLU B N 1
ATOM 8463 C CA . GLU B 1 513 ? 13.719 95.812 35.656 1 81.19 513 GLU B CA 1
ATOM 8464 C C . GLU B 1 513 ? 13.641 96.875 34.531 1 81.19 513 GLU B C 1
ATOM 8466 O O . GLU B 1 513 ? 12.75 96.75 33.656 1 81.19 513 GLU B O 1
ATOM 8471 N N . ILE B 1 514 ? 14.508 97.75 34.5 1 88.75 514 ILE B N 1
ATOM 8472 C CA . ILE B 1 514 ? 14.57 98.812 33.5 1 88.75 514 ILE B CA 1
ATOM 8473 C C . ILE B 1 514 ? 14.797 98.125 32.125 1 88.75 514 ILE B C 1
ATOM 8475 O O . ILE B 1 514 ? 14.164 98.562 31.125 1 88.75 514 ILE B O 1
ATOM 8479 N N . SER B 1 515 ? 15.664 97.188 32.094 1 89.56 515 SER B N 1
ATOM 8480 C CA . SER B 1 515 ? 15.961 96.5 30.859 1 89.56 515 SER B CA 1
ATOM 8481 C C . SER B 1 515 ? 14.703 95.875 30.266 1 89.56 515 SER B C 1
ATOM 8483 O O . SER B 1 515 ? 14.492 95.875 29.047 1 89.56 515 SER B O 1
ATOM 8485 N N . VAL B 1 516 ? 13.844 95.312 31.141 1 82.31 516 VAL B N 1
ATOM 8486 C CA . VAL B 1 516 ? 12.625 94.625 30.703 1 82.31 516 VAL B CA 1
ATOM 8487 C C . VAL B 1 516 ? 11.641 95.625 30.141 1 82.31 516 VAL B C 1
ATOM 8489 O O . VAL B 1 516 ? 11.07 95.438 29.062 1 82.31 516 VAL B O 1
ATOM 8492 N N . ILE B 1 517 ? 11.469 96.812 30.766 1 84.12 517 ILE B N 1
ATOM 8493 C CA . ILE B 1 517 ? 10.453 97.812 30.422 1 84.12 517 ILE B CA 1
ATOM 8494 C C . ILE B 1 517 ? 10.867 98.562 29.156 1 84.12 517 ILE B C 1
ATOM 8496 O O . ILE B 1 517 ? 10.023 98.875 28.297 1 84.12 517 ILE B O 1
ATOM 8500 N N . THR B 1 518 ? 12.133 98.812 28.953 1 85.75 518 THR B N 1
ATOM 8501 C CA . THR B 1 518 ? 12.625 99.562 27.812 1 85.75 518 THR B CA 1
ATOM 8502 C C . THR B 1 518 ? 12.945 98.625 26.641 1 85.75 518 THR B C 1
ATOM 8504 O O . THR B 1 518 ? 13.289 99.125 25.562 1 85.75 518 THR B O 1
ATOM 8507 N N . GLY B 1 519 ? 12.867 97.375 26.875 1 81.81 519 GLY B N 1
ATOM 8508 C CA . GLY B 1 519 ? 13.148 96.375 25.812 1 81.81 519 GLY B CA 1
ATOM 8509 C C . GLY B 1 519 ? 14.617 96.375 25.422 1 81.81 519 GLY B C 1
ATOM 8510 O O . GLY B 1 519 ? 14.945 96.125 24.25 1 81.81 519 GLY B O 1
ATOM 8511 N N . GLN B 1 520 ? 15.477 96.625 26.391 1 82.94 520 GLN B N 1
ATOM 8512 C CA . GLN B 1 520 ? 16.922 96.625 26.156 1 82.94 520 GLN B CA 1
ATOM 8513 C C . GLN B 1 520 ? 17.609 95.562 27.031 1 82.94 520 GLN B C 1
ATOM 8515 O O . GLN B 1 520 ? 17 95 27.938 1 82.94 520 GLN B O 1
ATOM 8520 N N . THR B 1 521 ? 18.891 95.125 26.641 1 80.88 521 THR B N 1
ATOM 8521 C CA . THR B 1 521 ? 19.688 94.188 27.469 1 80.88 521 THR B CA 1
ATOM 8522 C C . THR B 1 521 ? 20.266 94.938 28.672 1 80.88 521 THR B C 1
ATOM 8524 O O . THR B 1 521 ? 20.453 96.188 28.625 1 80.88 521 THR B O 1
ATOM 8527 N N . THR B 1 522 ? 20.516 94.188 29.766 1 82 522 THR B N 1
ATOM 8528 C CA . THR B 1 522 ? 21.094 94.812 30.984 1 82 522 THR B CA 1
ATOM 8529 C C . THR B 1 522 ? 22.422 95.5 30.688 1 82 522 THR B C 1
ATOM 8531 O O . THR B 1 522 ? 22.734 96.5 31.281 1 82 522 THR B O 1
ATOM 8534 N N . SER B 1 523 ? 23.109 94.938 29.688 1 84.06 523 SER B N 1
ATOM 8535 C CA . SER B 1 523 ? 24.391 95.562 29.297 1 84.06 523 SER B CA 1
ATOM 8536 C C . SER B 1 523 ? 24.203 96.875 28.656 1 84.06 523 SER B C 1
ATOM 8538 O O . SER B 1 523 ? 24.953 97.812 28.938 1 84.06 523 SER B O 1
ATOM 8540 N N . THR B 1 524 ? 23.234 97 27.828 1 86.88 524 THR B N 1
ATOM 8541 C CA . THR B 1 524 ? 22.938 98.312 27.156 1 86.88 524 THR B CA 1
ATOM 8542 C C . THR B 1 524 ? 22.5 99.375 28.156 1 86.88 524 THR B C 1
ATOM 8544 O O . THR B 1 524 ? 22.891 100.5 28.031 1 86.88 524 THR B O 1
ATOM 8547 N N . VAL B 1 525 ? 21.719 98.938 29.203 1 87.69 525 VAL B N 1
ATOM 8548 C CA . VAL B 1 525 ? 21.266 99.875 30.234 1 87.69 525 VAL B CA 1
ATOM 8549 C C . VAL B 1 525 ? 22.453 100.375 31.031 1 87.69 525 VAL B C 1
ATOM 8551 O O . VAL B 1 525 ? 22.516 101.562 31.359 1 87.69 525 VAL B O 1
ATOM 8554 N N . TYR B 1 526 ? 23.469 99.562 31.219 1 84.69 526 TYR B N 1
ATOM 8555 C CA . TYR B 1 526 ? 24.672 100 31.938 1 84.69 526 TYR B CA 1
ATOM 8556 C C . TYR B 1 526 ? 25.453 101 31.125 1 84.69 526 TYR B C 1
ATOM 8558 O O . TYR B 1 526 ? 25.969 102 31.656 1 84.69 526 TYR B O 1
ATOM 8566 N N . VAL B 1 527 ? 25.578 100.688 29.844 1 85.31 527 VAL B N 1
ATOM 8567 C CA . VAL B 1 527 ? 26.281 101.625 28.953 1 85.31 527 VAL B CA 1
ATOM 8568 C C . VAL B 1 527 ? 25.594 102.938 28.938 1 85.31 527 VAL B C 1
ATOM 8570 O O . VAL B 1 527 ? 26.234 104 28.984 1 85.31 527 VAL B O 1
ATOM 8573 N N . ARG B 1 528 ? 24.281 103 28.938 1 89.31 528 ARG B N 1
ATOM 8574 C CA . ARG B 1 528 ? 23.516 104.25 28.891 1 89.31 528 ARG B CA 1
ATOM 8575 C C . ARG B 1 528 ? 23.625 105 30.203 1 89.31 528 ARG B C 1
ATOM 8577 O O . ARG B 1 528 ? 23.672 106.188 30.219 1 89.31 528 ARG B O 1
ATOM 8584 N N . LYS B 1 529 ? 23.672 104.25 31.297 1 88.56 529 LYS B N 1
ATOM 8585 C CA . LYS B 1 529 ? 23.891 104.875 32.594 1 88.56 529 LYS B CA 1
ATOM 8586 C C . LYS B 1 529 ? 25.234 105.562 32.656 1 88.56 529 LYS B C 1
ATOM 8588 O O . LYS B 1 529 ? 25.344 106.688 33.188 1 88.56 529 LYS B O 1
ATOM 8593 N N . SER B 1 530 ? 26.172 104.938 32 1 86.56 530 SER B N 1
ATOM 8594 C CA . SER B 1 530 ? 27.484 105.562 31.938 1 86.56 530 SER B CA 1
ATOM 8595 C C . SER B 1 530 ? 27.469 106.812 31.062 1 86.56 530 SER B C 1
ATOM 8597 O O . SER B 1 530 ? 28.094 107.812 31.375 1 86.56 530 SER B O 1
ATOM 8599 N N . SER B 1 531 ? 26.75 106.75 29.969 1 89.5 531 SER B N 1
ATOM 8600 C CA . SER B 1 531 ? 26.594 107.875 29.078 1 89.5 531 SER B CA 1
ATOM 8601 C C . SER B 1 531 ? 25.875 109 29.766 1 89.5 531 SER B C 1
ATOM 8603 O O . SER B 1 531 ? 26.25 110.188 29.594 1 89.5 531 SER B O 1
ATOM 8605 N N . ILE B 1 532 ? 24.891 108.688 30.562 1 90.75 532 ILE B N 1
ATOM 8606 C CA . ILE B 1 532 ? 24.125 109.688 31.328 1 90.75 532 ILE B CA 1
ATOM 8607 C C . ILE B 1 532 ? 25.047 110.375 32.344 1 90.75 532 ILE B C 1
ATOM 8609 O O . ILE B 1 532 ? 25.016 111.625 32.469 1 90.75 532 ILE B O 1
ATOM 8613 N N . ARG B 1 533 ? 25.828 109.625 32.969 1 87.31 533 ARG B N 1
ATOM 8614 C CA . ARG B 1 533 ? 26.781 110.188 33.938 1 87.31 533 ARG B CA 1
ATOM 8615 C C . ARG B 1 533 ? 27.734 111.188 33.281 1 87.31 533 ARG B C 1
ATOM 8617 O O . ARG B 1 533 ? 28 112.25 33.844 1 87.31 533 ARG B O 1
ATOM 8624 N N . LYS B 1 534 ? 28.188 110.812 32.188 1 87 534 LYS B N 1
ATOM 8625 C CA . LYS B 1 534 ? 29.125 111.625 31.438 1 87 534 LYS B CA 1
ATOM 8626 C C . LYS B 1 534 ? 28.438 112.875 30.953 1 87 534 LYS B C 1
ATOM 8628 O O . LYS B 1 534 ? 28.984 114 31.078 1 87 534 LYS B O 1
ATOM 8633 N N . LYS B 1 535 ? 27.266 112.812 30.484 1 88.81 535 LYS B N 1
ATOM 8634 C CA . LYS B 1 535 ? 26.547 113.938 29.891 1 88.81 535 LYS B CA 1
ATOM 8635 C C . LYS B 1 535 ? 26.109 114.875 30.969 1 88.81 535 LYS B C 1
ATOM 8637 O O . LYS B 1 535 ? 26.125 116.125 30.75 1 88.81 535 LYS B O 1
ATOM 8642 N N . LEU B 1 536 ? 25.781 114.438 32.156 1 85.94 536 LEU B N 1
ATOM 8643 C CA . LEU B 1 536 ? 25.25 115.25 33.219 1 85.94 536 LEU B CA 1
ATOM 8644 C C . LEU B 1 536 ? 26.375 115.688 34.156 1 85.94 536 LEU B C 1
ATOM 8646 O O . LEU B 1 536 ? 26.188 116.625 34.969 1 85.94 536 LEU B O 1
ATOM 8650 N N . GLY B 1 537 ? 27.609 115.188 33.969 1 83.31 537 GLY B N 1
ATOM 8651 C CA . GLY B 1 537 ? 28.75 115.562 34.781 1 83.31 537 GLY B CA 1
ATOM 8652 C C . GLY B 1 537 ? 28.641 115.062 36.219 1 83.31 537 GLY B C 1
ATOM 8653 O O . GLY B 1 537 ? 29.078 115.688 37.156 1 83.31 537 GLY B O 1
ATOM 8654 N N . VAL B 1 538 ? 28.062 113.938 36.375 1 83.19 538 VAL B N 1
ATOM 8655 C CA . VAL B 1 538 ? 27.891 113.375 37.719 1 83.19 538 VAL B CA 1
ATOM 8656 C C . VAL B 1 538 ? 29.188 112.688 38.156 1 83.19 538 VAL B C 1
ATOM 8658 O O . VAL B 1 538 ? 29.75 111.875 37.438 1 83.19 538 VAL B O 1
ATOM 8661 N N . PRO B 1 539 ? 29.719 113.125 39.281 1 78.12 539 PRO B N 1
ATOM 8662 C CA . PRO B 1 539 ? 30.953 112.5 39.781 1 78.12 539 PRO B CA 1
ATOM 8663 C C . PRO B 1 539 ? 30.797 111 39.969 1 78.12 539 PRO B C 1
ATOM 8665 O O . PRO B 1 539 ? 29.703 110.5 40.25 1 78.12 539 PRO B O 1
ATOM 8668 N N . GLU B 1 540 ? 31.797 110.125 39.719 1 69.25 540 GLU B N 1
ATOM 8669 C CA . GLU B 1 540 ? 31.812 108.688 39.719 1 69.25 540 GLU B CA 1
ATOM 8670 C C . GLU B 1 540 ? 31.203 108.125 41 1 69.25 540 GLU B C 1
ATOM 8672 O O . GLU B 1 540 ? 30.531 107.062 40.969 1 69.25 540 GLU B O 1
ATOM 8677 N N . LYS B 1 541 ? 31.328 108.75 42.188 1 74.06 541 LYS B N 1
ATOM 8678 C CA . LYS B 1 541 ? 30.891 108.188 43.469 1 74.06 541 LYS B CA 1
ATOM 8679 C C . LYS B 1 541 ? 29.5 108.625 43.844 1 74.06 541 LYS B C 1
ATOM 8681 O O . LYS B 1 541 ? 28.922 108.125 44.812 1 74.06 541 LYS B O 1
ATOM 8686 N N . GLU B 1 542 ? 28.859 109.375 43.031 1 75.56 542 GLU B N 1
ATOM 8687 C CA . GLU B 1 542 ? 27.562 109.938 43.406 1 75.56 542 GLU B CA 1
ATOM 8688 C C . GLU B 1 542 ? 26.438 109.312 42.594 1 75.56 542 GLU B C 1
ATOM 8690 O O . GLU B 1 542 ? 26.625 108.938 41.438 1 75.56 542 GLU B O 1
ATOM 8695 N N . ASP B 1 543 ? 25.328 109.125 43.219 1 80.12 543 ASP B N 1
ATOM 8696 C CA . ASP B 1 543 ? 24.156 108.562 42.562 1 80.12 543 ASP B CA 1
ATOM 8697 C C . ASP B 1 543 ? 23.5 109.562 41.625 1 80.12 543 ASP B C 1
ATOM 8699 O O . ASP B 1 543 ? 23.359 110.75 41.938 1 80.12 543 ASP B O 1
ATOM 8703 N N . ILE B 1 544 ? 23.156 109.125 40.406 1 85.19 544 ILE B N 1
ATOM 8704 C CA . ILE B 1 544 ? 22.562 110 39.375 1 85.19 544 ILE B CA 1
ATOM 8705 C C . ILE B 1 544 ? 21.281 110.625 39.875 1 85.19 544 ILE B C 1
ATOM 8707 O O . ILE B 1 544 ? 21.078 111.812 39.688 1 85.19 544 ILE B O 1
ATOM 8711 N N . VAL B 1 545 ? 20.438 109.812 40.531 1 80.62 545 VAL B N 1
ATOM 8712 C CA . VAL B 1 545 ? 19.141 110.25 41.031 1 80.62 545 VAL B CA 1
ATOM 8713 C C . VAL B 1 545 ? 19.328 111.312 42.094 1 80.62 545 VAL B C 1
ATOM 8715 O O . VAL B 1 545 ? 18.641 112.375 42.125 1 80.62 545 VAL B O 1
ATOM 8718 N N . ARG B 1 546 ? 20.219 111.188 42.969 1 77.5 546 ARG B N 1
ATOM 8719 C CA . ARG B 1 546 ? 20.531 112.125 44 1 77.5 546 ARG B CA 1
ATOM 8720 C C . ARG B 1 546 ? 21.078 113.438 43.406 1 77.5 546 ARG B C 1
ATOM 8722 O O . ARG B 1 546 ? 20.734 114.5 43.875 1 77.5 546 ARG B O 1
ATOM 8729 N N . PHE B 1 547 ? 21.953 113.312 42.469 1 81.88 547 PHE B N 1
ATOM 8730 C CA . PHE B 1 547 ? 22.531 114.438 41.781 1 81.88 547 PHE B CA 1
ATOM 8731 C C . PHE B 1 547 ? 21.453 115.312 41.125 1 81.88 547 PHE B C 1
ATOM 8733 O O . PHE B 1 547 ? 21.5 116.562 41.188 1 81.88 547 PHE B O 1
ATOM 8740 N N . LEU B 1 548 ? 20.453 114.688 40.594 1 81.44 548 LEU B N 1
ATOM 8741 C CA . LEU B 1 548 ? 19.406 115.375 39.844 1 81.44 548 LEU B CA 1
ATOM 8742 C C . LEU B 1 548 ? 18.375 116 40.781 1 81.44 548 LEU B C 1
ATOM 8744 O O . LEU B 1 548 ? 17.703 116.938 40.406 1 81.44 548 LEU B O 1
ATOM 8748 N N . GLN B 1 549 ? 18.234 115.438 42.031 1 72.31 549 GLN B N 1
ATOM 8749 C CA . GLN B 1 549 ? 17.281 115.938 43 1 72.31 549 GLN B CA 1
ATOM 8750 C C . GLN B 1 549 ? 17.891 117.062 43.812 1 72.31 549 GLN B C 1
ATOM 8752 O O . GLN B 1 549 ? 17.156 117.812 44.469 1 72.31 549 GLN B O 1
ATOM 8757 N N . SER B 1 550 ? 19.078 117.312 43.875 1 64.38 550 SER B N 1
ATOM 8758 C CA . SER B 1 550 ? 19.734 118.375 44.594 1 64.38 550 SER B CA 1
ATOM 8759 C C . SER B 1 550 ? 19.672 119.688 43.781 1 64.38 550 SER B C 1
ATOM 8761 O O . SER B 1 550 ? 19.578 119.688 42.562 1 64.38 550 SER B O 1
#

Secondary structure (DSSP, 8-state):
-HHHHHHHHHHHHHHHHTSS--HHHHHHHHHHHHHHHHH-HHHHHHHHHTS-GGG--SHHHHHHHHHHHHHHHHHTT---TT-TTHHHHHHHHTTT-HHHHHHHHHHHHHHHHHTT-HHHHHHHHHHHHT-SS--HHHHHHHHHHHHHHHHHTT--GGGHHHHHHHHHH--SHHHHHHHHHHHHHHHHHHT-HHHHHHHHHHHHHHHHHTT-HHHHHHHHHHHHHHHHHTT-HHHHHHHHHHHHHHH-TT-TTHHHHHHHHHHHHHHTT-HHHHHHHHHHHHHHHHHHH-TT-HHHHHHHHHHHHHHHHHHHSS--THHHHHHHHHHHHHHHHHHHHHHHHHHHHHHHHHHHHHHHHHHHHHHHHHHHHHHHHHHHHHHHHHHHHHHHHHHHHHHHHHHHHHHHHHHHHH-------SSS-HHHHHHHHHHHHHHHHHHHHS--HHHHHHHHHHHHHHS--SSSSS-HHHHHHHHHHHTTTHHHHHHHHHTTTS-HHHHHHHHHHHTT--HHHHHHHHT--HHHHHHHHHHHHHHHT--TTS-HHHHHH-/-HHHHHHHHHHHHHHHHTSS--HHHHHHHHHHHHHHHHH-HHHHHHHHHTS-GGG--SHHHHHHHHHHHHHHHHHTT---TT-TTHHHHHHHHTTT-HHHHHHHHHHHHHHHHHTT-HHHHHHHHHHHHT-SS--HHHHHHHHHHHHHHHHHTT--GGGHHHHHHHHHH--SHHHHHHHHHHHHHHHHHHT-HHHHHHHHHHHHHHHHHTT-HHHHHHHHHHHHHHHHHTT-HHHHHHHHHHHHHHH-TT-TTHHHHHHHHHHHHHHTT-HHHHHHHHHHHHHHHHHHH-TT-HHHHHHHHHHHHHHHHHHHSS--THHHHHHHHHHHHHHHHHHHHHHHHHHHHHHHHHHHHHHHHHHHHHHHHHHHHHHHHHHHHHHHHHHHHHHHHHHHHHHHHHHHHHHHHHHHHH-------SSS-HHHHHHHHHHHHHHHHHHHHS--HHHHHHHHHHHHHHS--SSSSS-HHHHHHHHHHHTTTHHHHHHHHHTTTS-HHHHHHHHHHHTT--HHHHHHHHT--HHHHHHHHHHHHHHHT--TTS-HHHHHH-